Protein AF-A0A9N8E973-F1 (afdb_monomer)

Nearest PDB structures (foldseek):
  8qfc-assembly1_B  TM=4.809E-01  e=2.515E-18  Homo sapiens
  8oj5-assembly1_A  TM=4.280E-01  e=2.304E-19  Homo sapiens
  8oj8-assembly1_A  TM=4.028E-01  e=1.142E-08  Homo sapiens
  2zme-assembly1_A  TM=3.430E-01  e=2.777E-02  Homo sapiens
  8bqd-assembly1_K  TM=4.472E-01  e=7.126E+00  Saccharomyces cerevisiae

Mean predicted aligned error: 22.44 Å

Structure (mmCIF, N/CA/C/O backbone):
data_AF-A0A9N8E973-F1
#
_entry.id   AF-A0A9N8E973-F1
#
loop_
_atom_site.group_PDB
_atom_site.id
_atom_site.type_symbol
_atom_site.label_atom_id
_atom_site.label_alt_id
_atom_site.label_comp_id
_atom_site.label_asym_id
_atom_site.label_entity_id
_atom_site.label_seq_id
_atom_site.pdbx_PDB_ins_code
_atom_site.Cartn_x
_atom_site.Cartn_y
_atom_site.Cartn_z
_atom_site.occupancy
_atom_site.B_iso_or_equiv
_atom_site.auth_seq_id
_atom_site.auth_comp_id
_atom_site.auth_asym_id
_atom_site.auth_atom_id
_atom_site.pdbx_PDB_model_num
ATOM 1 N N . MET A 1 1 ? -13.930 3.587 -71.288 1.00 30.53 1 MET A N 1
ATOM 2 C CA . MET A 1 1 ? -14.665 4.747 -71.832 1.00 30.53 1 MET A CA 1
ATOM 3 C C . MET A 1 1 ? -13.985 5.963 -71.231 1.00 30.53 1 MET A C 1
ATOM 5 O O . MET A 1 1 ? -14.071 6.121 -70.022 1.00 30.53 1 MET A O 1
ATOM 9 N N . GLU A 1 2 ? -12.927 6.426 -71.903 1.00 29.58 2 GLU A N 1
ATOM 10 C CA . GLU A 1 2 ? -12.913 7.630 -72.778 1.00 29.58 2 GLU A CA 1
ATOM 11 C C . GLU A 1 2 ? -13.074 8.909 -71.938 1.00 29.58 2 GLU A C 1
ATOM 13 O O . GLU A 1 2 ? -14.098 9.091 -71.293 1.00 29.58 2 GLU A O 1
ATOM 18 N N . GLU A 1 3 ? -11.992 9.629 -71.637 1.00 34.31 3 GLU A N 1
ATOM 19 C CA . GLU A 1 3 ? -11.254 10.626 -72.450 1.00 34.31 3 GLU A CA 1
ATOM 20 C C . GLU A 1 3 ? -11.800 12.068 -72.333 1.00 34.31 3 GLU A C 1
ATOM 22 O O . GLU A 1 3 ? -12.906 12.375 -72.754 1.00 34.31 3 GLU A O 1
ATOM 27 N N . ALA A 1 4 ? -10.926 12.926 -71.785 1.00 31.97 4 ALA A N 1
ATOM 28 C CA . ALA A 1 4 ? -10.471 14.211 -72.335 1.00 31.97 4 ALA A CA 1
ATOM 29 C C . ALA A 1 4 ? -11.374 15.476 -72.376 1.00 31.97 4 ALA A C 1
ATOM 31 O O . ALA A 1 4 ? -12.374 15.530 -73.080 1.00 31.97 4 ALA A O 1
ATOM 32 N N . THR A 1 5 ? -10.800 16.564 -71.808 1.00 30.03 5 THR A N 1
ATOM 33 C CA . THR A 1 5 ? -10.709 17.965 -72.336 1.00 30.03 5 THR A CA 1
ATOM 34 C C . THR A 1 5 ? -11.999 18.810 -72.431 1.00 30.03 5 THR A C 1
ATOM 36 O O . THR A 1 5 ? -13.050 18.275 -72.727 1.00 30.03 5 THR A O 1
ATOM 39 N N . SER A 1 6 ? -12.071 20.141 -72.274 1.00 29.09 6 SER A N 1
ATOM 40 C CA . SER A 1 6 ? -11.209 21.304 -71.944 1.00 29.09 6 SER A CA 1
ATOM 41 C C . SER A 1 6 ? -12.132 22.572 -71.978 1.00 29.09 6 SER A C 1
ATOM 43 O O . SER A 1 6 ? -13.338 22.409 -72.150 1.00 29.09 6 SER A O 1
ATOM 45 N N . VAL A 1 7 ? -11.572 23.804 -71.908 1.00 30.48 7 VAL A N 1
ATOM 46 C CA . VAL A 1 7 ? -12.152 25.149 -72.261 1.00 30.48 7 VAL A CA 1
ATOM 47 C C . VAL A 1 7 ? -12.671 25.991 -71.065 1.00 30.48 7 VAL A C 1
ATOM 49 O O . VAL A 1 7 ? -13.703 25.681 -70.482 1.00 30.48 7 VAL A O 1
ATOM 52 N N . GLU A 1 8 ? -11.862 26.901 -70.491 1.00 27.69 8 GLU A N 1
ATOM 53 C CA . GLU A 1 8 ? -11.592 28.341 -70.812 1.00 27.69 8 GLU A CA 1
ATOM 54 C C . GLU A 1 8 ? -12.675 29.354 -70.371 1.00 27.69 8 GLU A C 1
ATOM 56 O O . GLU A 1 8 ? -13.827 29.262 -70.784 1.00 27.69 8 GLU A O 1
ATOM 61 N N . THR A 1 9 ? -12.283 30.384 -69.597 1.00 29.33 9 THR A N 1
ATOM 62 C CA . THR A 1 9 ? -12.498 31.821 -69.919 1.00 29.33 9 THR A CA 1
ATOM 63 C C . THR A 1 9 ? -11.859 32.787 -68.904 1.00 29.33 9 THR A C 1
ATOM 65 O O . THR A 1 9 ? -11.741 32.510 -67.713 1.00 29.33 9 THR A O 1
ATOM 68 N N . ASP A 1 10 ? -11.436 33.923 -69.460 1.00 27.03 10 ASP A N 1
ATOM 69 C CA . ASP A 1 10 ? -10.492 34.938 -68.991 1.00 27.03 10 ASP A CA 1
ATOM 70 C C . ASP A 1 10 ? -10.961 35.963 -67.932 1.00 27.03 10 ASP A C 1
ATOM 72 O O . ASP A 1 10 ? -12.086 36.451 -67.943 1.00 27.03 10 ASP A O 1
ATOM 76 N N . SER A 1 11 ? -9.968 36.381 -67.133 1.00 28.08 11 SER A N 1
ATOM 77 C CA . SER A 1 11 ? -9.570 37.735 -66.680 1.00 28.08 11 SER A CA 1
ATOM 78 C C . SER A 1 11 ? -10.585 38.784 -66.164 1.00 28.08 11 SER A C 1
ATOM 80 O O . SER A 1 11 ? -11.443 39.263 -66.898 1.00 28.08 11 SER A O 1
ATOM 82 N N . GLN A 1 12 ? -10.317 39.316 -64.956 1.00 29.41 12 GLN A N 1
ATOM 83 C CA . GLN A 1 12 ? -10.167 40.762 -64.684 1.00 29.41 12 GLN A CA 1
ATOM 84 C C . GLN A 1 12 ? -9.422 41.020 -63.350 1.00 29.41 12 GLN A C 1
ATOM 86 O O . GLN A 1 12 ? -9.479 40.227 -62.417 1.00 29.41 12 GLN A O 1
ATOM 91 N N . HIS A 1 13 ? -8.652 42.111 -63.324 1.00 31.11 13 HIS A N 1
ATOM 92 C CA . HIS A 1 13 ? -7.514 42.431 -62.447 1.00 31.11 13 HIS A CA 1
ATOM 93 C C . HIS A 1 13 ? -7.852 43.146 -61.112 1.00 31.11 13 HIS A C 1
ATOM 95 O O . HIS A 1 13 ? -8.625 44.096 -61.122 1.00 31.11 13 HIS A O 1
ATOM 101 N N . ASN A 1 14 ? -7.117 42.750 -60.052 1.00 28.84 14 ASN A N 1
ATOM 102 C CA . ASN A 1 14 ? -6.437 43.506 -58.963 1.00 28.84 14 ASN A CA 1
ATOM 103 C C . ASN A 1 14 ? -7.186 44.520 -58.054 1.00 28.84 14 ASN A C 1
ATOM 105 O O . ASN A 1 14 ? -7.976 45.328 -58.537 1.00 28.84 14 ASN A O 1
ATOM 109 N N . PRO A 1 15 ? -6.872 44.549 -56.729 1.00 32.53 15 PRO A N 1
ATOM 110 C CA . PRO A 1 15 ? -5.604 45.140 -56.258 1.00 32.53 15 PRO A CA 1
ATOM 111 C C . PRO A 1 15 ? -4.859 44.435 -55.090 1.00 32.53 15 PRO A C 1
ATOM 113 O O . PRO A 1 15 ? -5.449 43.995 -54.111 1.00 32.53 15 PRO A O 1
ATOM 116 N N . THR A 1 16 ? -3.527 44.407 -55.229 1.00 27.38 16 THR A N 1
ATOM 117 C CA . THR A 1 16 ? -2.452 44.733 -54.258 1.00 27.38 16 THR A CA 1
ATOM 118 C C . THR A 1 16 ? -2.652 44.467 -52.753 1.00 27.38 16 THR A C 1
ATOM 120 O O . THR A 1 16 ? -3.324 45.254 -52.101 1.00 27.38 16 THR A O 1
ATOM 123 N N . VAL A 1 17 ? -1.909 43.491 -52.195 1.00 30.48 17 VAL A N 1
ATOM 124 C CA . VAL A 1 17 ? -1.065 43.578 -50.970 1.00 30.48 17 VAL A CA 1
ATOM 125 C C . VAL A 1 17 ? -0.033 42.432 -51.026 1.00 30.48 17 VAL A C 1
ATOM 127 O O . VAL A 1 17 ? -0.406 41.262 -51.008 1.00 30.48 17 VAL A O 1
ATOM 130 N N . GLU A 1 18 ? 1.257 42.771 -51.104 1.00 28.14 18 GLU A N 1
ATOM 131 C CA . GLU A 1 18 ? 2.406 41.852 -51.047 1.00 28.14 18 GLU A CA 1
ATOM 132 C C . GLU A 1 18 ? 2.878 41.623 -49.598 1.00 28.14 18 GLU A C 1
ATOM 134 O O . GLU A 1 18 ? 2.767 42.493 -48.733 1.00 28.14 18 GLU A O 1
ATOM 139 N N . SER A 1 19 ? 3.432 40.440 -49.329 1.00 29.53 19 SER A N 1
ATOM 140 C CA . SER A 1 19 ? 4.142 40.061 -48.098 1.00 29.53 19 SER A CA 1
ATOM 141 C C . SER A 1 19 ? 5.296 39.103 -48.456 1.00 29.53 19 SER A C 1
ATOM 143 O O . SER A 1 19 ? 5.243 38.476 -49.513 1.00 29.53 19 SER A O 1
ATOM 145 N N . PRO A 1 20 ? 6.373 39.044 -47.650 1.00 32.50 20 PRO A N 1
ATOM 146 C CA . PRO A 1 20 ? 7.724 39.271 -48.169 1.00 32.50 20 PRO A CA 1
ATOM 147 C C . PRO A 1 20 ? 8.597 38.017 -48.338 1.00 32.50 20 PRO A C 1
ATOM 149 O O . PRO A 1 20 ? 8.508 37.050 -47.585 1.00 32.50 20 PRO A O 1
ATOM 152 N N . MET A 1 21 ? 9.514 38.119 -49.304 1.00 29.92 21 MET A N 1
ATOM 153 C CA . MET A 1 21 ? 10.692 37.269 -49.517 1.00 29.92 21 MET A CA 1
ATOM 154 C C . MET A 1 21 ? 11.790 37.552 -48.474 1.00 29.92 21 MET A C 1
ATOM 156 O O . MET A 1 21 ? 11.990 38.720 -48.126 1.00 29.92 21 MET A O 1
ATOM 160 N N . PRO A 1 22 ? 12.580 36.553 -48.040 1.00 31.30 22 PRO A N 1
ATOM 161 C CA . PRO A 1 22 ? 13.809 36.797 -47.301 1.00 31.30 22 PRO A CA 1
ATOM 162 C C . PRO A 1 22 ? 14.989 37.013 -48.261 1.00 31.30 22 PRO A C 1
ATOM 164 O O . PRO A 1 22 ? 15.306 36.185 -49.114 1.00 31.30 22 PRO A O 1
ATOM 167 N N . SER A 1 23 ? 15.627 38.166 -48.103 1.00 28.56 23 SER A N 1
ATOM 168 C CA . SER A 1 23 ? 16.833 38.616 -48.789 1.00 28.56 23 SER A CA 1
ATOM 169 C C . SER A 1 23 ? 18.117 38.079 -48.148 1.00 28.56 23 SER A C 1
ATOM 171 O O . SER A 1 23 ? 18.198 37.964 -46.928 1.00 28.56 23 SER A O 1
ATOM 173 N N . SER A 1 24 ? 19.121 37.858 -48.999 1.00 29.80 24 SER A N 1
ATOM 174 C CA . SER A 1 24 ? 20.568 38.052 -48.793 1.00 29.80 24 SER A CA 1
ATOM 175 C C . SER A 1 24 ? 21.082 38.307 -47.365 1.00 29.80 24 SER A C 1
ATOM 177 O O . SER A 1 24 ? 20.843 39.372 -46.791 1.00 29.80 24 SER A O 1
ATOM 179 N N . THR A 1 25 ? 21.955 37.421 -46.886 1.00 28.97 25 THR A N 1
ATOM 180 C CA . THR A 1 25 ? 22.954 37.744 -45.861 1.00 28.97 25 THR A CA 1
ATOM 181 C C . THR A 1 25 ? 24.334 37.279 -46.318 1.00 28.97 25 THR A C 1
ATOM 183 O O . THR A 1 25 ? 24.659 36.095 -46.308 1.00 28.97 25 THR A O 1
ATOM 186 N N . ASP A 1 26 ? 25.143 38.257 -46.721 1.00 27.23 26 ASP A N 1
ATOM 187 C CA . ASP A 1 26 ? 26.597 38.164 -46.782 1.00 27.23 26 ASP A CA 1
ATOM 188 C C . ASP A 1 26 ? 27.150 37.773 -45.403 1.00 27.23 26 ASP A C 1
ATOM 190 O O . ASP A 1 26 ? 26.890 38.449 -44.405 1.00 27.23 26 ASP A O 1
ATOM 194 N N . VAL A 1 27 ? 27.957 36.712 -45.341 1.00 28.44 27 VAL A N 1
ATOM 195 C CA . VAL A 1 27 ? 28.813 36.414 -44.185 1.00 28.44 27 VAL A CA 1
ATOM 196 C C . VAL A 1 27 ? 30.258 36.593 -44.627 1.00 28.44 27 VAL A C 1
ATOM 198 O O . VAL A 1 27 ? 30.917 35.682 -45.120 1.00 28.44 27 VAL A O 1
ATOM 201 N N . SER A 1 28 ? 30.753 37.815 -44.459 1.00 30.45 28 SER A N 1
ATOM 202 C CA . SER A 1 28 ? 32.176 38.127 -44.510 1.00 30.45 28 SER A CA 1
ATOM 203 C C . SER A 1 28 ? 32.891 37.474 -43.323 1.00 30.45 28 SER A C 1
ATOM 205 O O . SER A 1 28 ? 32.545 37.738 -42.168 1.00 30.45 28 SER A O 1
ATOM 207 N N . PHE A 1 29 ? 33.918 36.668 -43.591 1.00 31.72 29 PHE A N 1
ATOM 208 C CA . PHE A 1 29 ? 34.859 36.201 -42.574 1.00 31.72 29 PHE A CA 1
ATOM 209 C C . PHE A 1 29 ? 35.552 37.402 -41.918 1.00 31.72 29 PHE A C 1
ATOM 211 O O . PHE A 1 29 ? 36.183 38.218 -42.589 1.00 31.72 29 PHE A O 1
ATOM 218 N N . SER A 1 30 ? 35.433 37.531 -40.596 1.00 37.28 30 SER A N 1
ATOM 219 C CA . SER A 1 30 ? 36.108 38.596 -39.862 1.00 37.28 30 SER A CA 1
ATOM 220 C C . SER A 1 30 ? 37.592 38.255 -39.676 1.00 37.28 30 SER A C 1
ATOM 222 O O . SER A 1 30 ? 37.959 37.193 -39.170 1.00 37.28 30 SER A O 1
ATOM 224 N N . ASN A 1 31 ? 38.466 39.204 -40.020 1.00 37.25 31 ASN A N 1
ATOM 225 C CA . ASN A 1 31 ? 39.920 39.168 -39.788 1.00 37.25 31 ASN A CA 1
ATOM 226 C C . ASN A 1 31 ? 40.325 39.091 -38.294 1.00 37.25 31 ASN A C 1
ATOM 228 O O . ASN A 1 31 ? 41.505 39.186 -37.957 1.00 37.25 31 ASN A O 1
ATOM 232 N N . GLN A 1 32 ? 39.365 38.910 -37.384 1.00 41.12 32 GLN A N 1
ATOM 233 C CA . GLN A 1 32 ? 39.582 38.812 -35.945 1.00 41.12 32 GLN A CA 1
ATOM 234 C C . GLN A 1 32 ? 39.965 37.381 -35.517 1.00 41.12 32 GLN A C 1
ATOM 236 O O . GLN A 1 32 ? 40.793 37.217 -34.625 1.00 41.12 32 GLN A O 1
ATOM 241 N N . GLY A 1 33 ? 39.437 36.343 -36.184 1.00 39.19 33 GLY A N 1
ATOM 242 C CA . GLY A 1 33 ? 39.710 34.936 -35.840 1.00 39.19 33 GLY A CA 1
ATOM 243 C C . GLY A 1 33 ? 41.123 34.467 -36.208 1.00 39.19 33 GLY A C 1
ATOM 244 O O . GLY A 1 33 ? 41.769 33.754 -35.442 1.00 39.19 33 GLY A O 1
ATOM 245 N N . VAL A 1 34 ? 41.647 34.943 -37.340 1.00 41.72 34 VAL A N 1
ATOM 246 C CA . VAL A 1 34 ? 43.013 34.632 -37.801 1.00 41.72 34 VAL A CA 1
ATOM 247 C C . VAL A 1 34 ? 44.064 35.281 -36.890 1.00 41.72 34 VAL A C 1
ATOM 249 O O . VAL A 1 34 ? 45.101 34.684 -36.606 1.00 41.72 34 VAL A O 1
ATOM 252 N N . LYS A 1 35 ? 43.765 36.466 -36.341 1.00 40.53 35 LYS A N 1
ATOM 253 C CA . LYS A 1 35 ? 44.656 37.195 -35.426 1.00 40.53 35 LYS A CA 1
ATOM 254 C C . LYS A 1 35 ? 44.755 36.533 -34.046 1.00 40.53 35 LYS A C 1
ATOM 256 O O . LYS A 1 35 ? 45.849 36.436 -33.501 1.00 40.53 35 LYS A O 1
ATOM 261 N N . SER A 1 36 ? 43.647 35.999 -33.526 1.00 43.50 36 SER A N 1
ATOM 262 C CA . SER A 1 36 ? 43.635 35.257 -32.257 1.00 43.50 36 SER A CA 1
ATOM 263 C C . SER A 1 36 ? 44.313 33.886 -32.346 1.00 43.50 36 SER A C 1
ATOM 265 O O . SER A 1 36 ? 44.883 33.429 -31.358 1.00 43.50 36 SER A O 1
ATOM 267 N N . LEU A 1 37 ? 44.307 33.244 -33.521 1.00 39.12 37 LEU A N 1
ATOM 268 C CA . LEU A 1 37 ? 45.036 31.992 -33.757 1.00 39.12 37 LEU A CA 1
ATOM 269 C C . LEU A 1 37 ? 46.556 32.229 -33.833 1.00 39.12 37 LEU A C 1
ATOM 271 O O . LEU A 1 37 ? 47.326 31.486 -33.228 1.00 39.12 37 LEU A O 1
ATOM 275 N N . LEU A 1 38 ? 46.984 33.307 -34.500 1.00 42.25 38 LEU A N 1
ATOM 276 C CA . LEU A 1 38 ? 48.387 33.740 -34.554 1.00 42.25 38 LEU A CA 1
ATOM 277 C C . LEU A 1 38 ? 48.919 34.174 -33.177 1.00 42.25 38 LEU A C 1
ATOM 279 O O . LEU A 1 38 ? 50.023 33.781 -32.803 1.00 42.25 38 LEU A O 1
ATOM 283 N N . GLU A 1 39 ? 48.123 34.885 -32.371 1.00 44.97 39 GLU A N 1
ATOM 284 C CA . GLU A 1 39 ? 48.485 35.207 -30.982 1.00 44.97 39 GLU A CA 1
ATOM 285 C C . GLU A 1 39 ? 48.625 33.955 -30.107 1.00 44.97 39 GLU A C 1
ATOM 287 O O . GLU A 1 39 ? 49.515 33.903 -29.261 1.00 44.97 39 GLU A O 1
ATOM 292 N N . LEU A 1 40 ? 47.803 32.921 -30.322 1.00 43.59 40 LEU A N 1
ATOM 293 C CA . LEU A 1 40 ? 47.873 31.662 -29.572 1.00 43.59 40 LEU A CA 1
ATOM 294 C C . LEU A 1 40 ? 49.139 30.849 -29.902 1.00 43.59 40 LEU A C 1
ATOM 296 O O . LEU A 1 40 ? 49.711 30.209 -29.017 1.00 43.59 40 LEU A O 1
ATOM 300 N N . LEU A 1 41 ? 49.580 30.892 -31.163 1.00 41.59 41 LEU A N 1
ATOM 301 C CA . LEU A 1 41 ? 50.768 30.188 -31.659 1.00 41.59 41 LEU A CA 1
ATOM 302 C C . LEU A 1 41 ? 52.073 30.875 -31.226 1.00 41.59 41 LEU A C 1
ATOM 304 O O . LEU A 1 41 ? 53.040 30.190 -30.887 1.00 41.59 41 LEU A O 1
ATOM 308 N N . VAL A 1 42 ? 52.067 32.207 -31.102 1.00 45.47 42 VAL A N 1
ATOM 309 C CA . VAL A 1 42 ? 53.151 32.979 -30.469 1.00 45.47 42 VAL A CA 1
ATOM 310 C C . VAL A 1 42 ? 53.193 32.728 -28.952 1.00 45.47 42 VAL A C 1
ATOM 312 O O . VAL A 1 42 ? 54.265 32.511 -28.392 1.00 45.47 42 VAL A O 1
ATOM 315 N N . LYS A 1 43 ? 52.033 32.633 -28.278 1.00 45.12 43 LYS A N 1
ATOM 316 C CA . LYS A 1 43 ? 51.937 32.338 -26.830 1.00 45.12 43 LYS A CA 1
ATOM 317 C C . LYS A 1 43 ? 52.389 30.923 -26.445 1.00 45.12 43 LYS A C 1
ATOM 319 O O . LYS A 1 43 ? 52.666 30.681 -25.273 1.00 45.12 43 LYS A O 1
ATOM 324 N N . ARG A 1 44 ? 52.434 29.990 -27.406 1.00 38.53 44 ARG A N 1
ATOM 325 C CA . ARG A 1 44 ? 52.864 28.592 -27.214 1.00 38.53 44 ARG A CA 1
ATOM 326 C C . ARG A 1 44 ? 54.290 28.291 -27.689 1.00 38.53 44 ARG A C 1
ATOM 328 O O . ARG A 1 44 ? 54.698 27.138 -27.610 1.00 38.53 44 ARG A O 1
ATOM 335 N N . GLY A 1 45 ? 55.051 29.304 -28.109 1.00 35.59 45 GLY A N 1
ATOM 336 C CA . GLY A 1 45 ? 56.500 29.186 -28.311 1.00 35.59 45 GLY A CA 1
ATOM 337 C C . GLY A 1 45 ? 56.939 28.484 -29.598 1.00 35.59 45 GLY A C 1
ATOM 338 O O . GLY A 1 45 ? 58.053 27.979 -29.647 1.00 35.59 45 GLY A O 1
ATOM 339 N N . TYR A 1 46 ? 56.099 28.457 -30.638 1.00 37.91 46 TYR A N 1
ATOM 340 C CA . TYR A 1 46 ? 56.414 27.773 -31.903 1.00 37.91 46 TYR A CA 1
ATOM 341 C C . TYR A 1 46 ? 57.157 28.641 -32.940 1.00 37.91 46 TYR A C 1
ATOM 343 O O . TYR A 1 46 ? 57.486 28.146 -34.012 1.00 37.91 46 TYR A O 1
ATOM 351 N N . PHE A 1 47 ? 57.479 29.902 -32.618 1.00 37.97 47 PHE A N 1
ATOM 352 C CA . PHE A 1 47 ? 58.325 30.781 -33.439 1.00 37.97 47 PHE A CA 1
ATOM 353 C C . PHE A 1 47 ? 59.278 31.595 -32.550 1.00 37.97 47 PHE A C 1
ATOM 355 O O . PHE A 1 47 ? 58.846 32.196 -31.564 1.00 37.97 47 PHE A O 1
ATOM 362 N N . HIS A 1 48 ? 60.572 31.615 -32.879 1.00 35.72 48 HIS A N 1
ATOM 363 C CA . HIS A 1 48 ? 61.571 32.520 -32.298 1.00 35.72 48 HIS A CA 1
ATOM 364 C C . HIS A 1 48 ? 62.239 33.295 -33.438 1.00 35.72 48 HIS A C 1
ATOM 366 O O . HIS A 1 48 ? 62.974 32.716 -34.233 1.00 35.72 48 HIS A O 1
ATOM 372 N N . GLU A 1 49 ? 61.971 34.599 -33.515 1.00 32.06 49 GLU A N 1
ATOM 373 C CA . GLU A 1 49 ? 62.753 35.546 -34.311 1.00 32.06 49 GLU A CA 1
ATOM 374 C C . GLU A 1 49 ? 63.892 36.067 -33.431 1.00 32.06 49 GLU A C 1
ATOM 376 O O . GLU A 1 49 ? 63.662 36.715 -32.409 1.00 32.06 49 GLU A O 1
ATOM 381 N N . GLY A 1 50 ? 65.128 35.735 -33.795 1.00 29.23 50 GLY A N 1
ATOM 382 C CA . GLY A 1 50 ? 66.314 36.238 -33.119 1.00 29.23 50 GLY A CA 1
ATOM 383 C C . GLY A 1 50 ? 66.846 37.484 -33.808 1.00 29.23 50 GLY A C 1
ATOM 384 O O . GLY A 1 50 ? 67.375 37.360 -34.905 1.00 29.23 50 GLY A O 1
ATOM 385 N N . ILE A 1 51 ? 66.773 38.639 -33.136 1.00 30.55 51 ILE A N 1
ATOM 386 C CA . ILE A 1 51 ? 67.747 39.739 -33.249 1.00 30.55 51 ILE A CA 1
ATOM 387 C C . ILE A 1 51 ? 67.867 40.421 -31.866 1.00 30.55 51 ILE A C 1
ATOM 389 O O . ILE A 1 51 ? 66.903 41.005 -31.375 1.00 30.55 51 ILE A O 1
ATOM 393 N N . GLU A 1 52 ? 69.049 40.346 -31.239 1.00 31.50 52 GLU A N 1
ATOM 394 C CA . GLU A 1 52 ? 69.469 41.152 -30.066 1.00 31.50 52 GLU A CA 1
ATOM 395 C C . GLU A 1 52 ? 70.017 42.532 -30.493 1.00 31.50 52 GLU A C 1
ATOM 397 O O . GLU A 1 52 ? 70.470 42.669 -31.635 1.00 31.50 52 GLU A O 1
ATOM 402 N N . PRO A 1 53 ? 70.002 43.570 -29.616 1.00 36.34 53 PRO A N 1
ATOM 403 C CA . PRO A 1 53 ? 71.202 43.942 -28.807 1.00 36.34 53 PRO A CA 1
ATOM 404 C C . PRO A 1 53 ? 70.860 44.666 -27.454 1.00 36.34 53 PRO A C 1
ATOM 406 O O . PRO A 1 53 ? 69.681 44.846 -27.156 1.00 36.34 53 PRO A O 1
ATOM 409 N N . PRO A 1 54 ? 71.800 45.278 -26.680 1.00 41.59 54 PRO A N 1
ATOM 410 C CA . PRO A 1 54 ? 73.087 44.805 -26.135 1.00 41.59 54 PRO A CA 1
ATOM 411 C C . PRO A 1 54 ? 73.300 45.090 -24.602 1.00 41.59 54 PRO A C 1
ATOM 413 O O . PRO A 1 54 ? 72.550 45.827 -23.973 1.00 41.59 54 PRO A O 1
ATOM 416 N N . GLN A 1 55 ? 74.443 44.606 -24.072 1.00 27.42 55 GLN A N 1
ATOM 417 C CA . GLN A 1 55 ? 75.213 45.011 -22.858 1.00 27.42 55 GLN A CA 1
ATOM 418 C C . GLN A 1 55 ? 74.741 44.630 -21.425 1.00 27.42 55 GLN A C 1
ATOM 420 O O . GLN A 1 55 ? 73.783 45.183 -20.902 1.00 27.42 55 GLN A O 1
ATOM 425 N N . ALA A 1 56 ? 75.571 43.837 -20.711 1.00 28.84 56 ALA A N 1
ATOM 426 C CA . ALA A 1 56 ? 76.445 44.271 -19.587 1.00 28.84 56 ALA A CA 1
ATOM 427 C C . ALA A 1 56 ? 76.653 43.219 -18.455 1.00 28.84 56 ALA A C 1
ATOM 429 O O . ALA A 1 56 ? 75.745 42.905 -17.698 1.00 28.84 56 ALA A O 1
ATOM 430 N N . ASN A 1 57 ? 77.922 42.811 -18.273 1.00 28.41 57 ASN A N 1
ATOM 431 C CA . ASN A 1 57 ? 78.657 42.599 -17.006 1.00 28.41 57 ASN A CA 1
ATOM 432 C C . ASN A 1 57 ? 78.094 41.704 -15.868 1.00 28.41 57 ASN A C 1
ATOM 434 O O . ASN A 1 57 ? 77.261 42.151 -15.091 1.00 28.41 57 ASN A O 1
ATOM 438 N N . CYS A 1 58 ? 78.761 40.571 -15.568 1.00 27.16 58 CYS A N 1
ATOM 439 C CA . CYS A 1 58 ? 79.752 40.436 -14.464 1.00 27.16 58 CYS A CA 1
ATOM 440 C C . CYS A 1 58 ? 80.022 38.980 -13.987 1.00 27.16 58 CYS A C 1
ATOM 442 O O . CYS A 1 58 ? 79.150 38.331 -13.425 1.00 27.16 58 CYS A O 1
ATOM 444 N N . ARG A 1 59 ? 81.325 38.633 -13.977 1.00 30.16 59 ARG A N 1
ATOM 445 C CA . ARG A 1 59 ? 82.123 37.993 -12.892 1.00 30.16 59 ARG A CA 1
ATOM 446 C C . ARG A 1 59 ? 82.180 36.455 -12.673 1.00 30.16 59 ARG A C 1
ATOM 448 O O . ARG A 1 59 ? 81.353 35.887 -11.976 1.00 30.16 59 ARG A O 1
ATOM 455 N N . ARG A 1 60 ? 83.405 35.960 -12.966 1.00 30.78 60 ARG A N 1
ATOM 456 C CA . ARG A 1 60 ? 84.426 35.278 -12.102 1.00 30.78 60 ARG A CA 1
ATOM 457 C C . ARG A 1 60 ? 84.537 33.738 -12.104 1.00 30.78 60 ARG A C 1
ATOM 459 O O . ARG A 1 60 ? 83.668 33.072 -11.562 1.00 30.78 60 ARG A O 1
ATOM 466 N N . GLY A 1 61 ? 85.745 33.244 -12.459 1.00 29.05 61 GLY A N 1
ATOM 467 C CA . GLY A 1 61 ? 86.391 32.116 -11.743 1.00 29.05 61 GLY A CA 1
ATOM 468 C C . GLY A 1 61 ? 87.430 31.185 -12.432 1.00 29.05 61 GLY A C 1
ATOM 469 O O . GLY A 1 61 ? 87.235 29.985 -12.353 1.00 29.05 61 GLY A O 1
ATOM 470 N N . ILE A 1 62 ? 88.486 31.725 -13.077 1.00 31.06 62 ILE A N 1
ATOM 471 C CA . ILE A 1 62 ? 89.953 31.346 -13.188 1.00 31.06 62 ILE A CA 1
ATOM 472 C C . ILE A 1 62 ? 90.474 30.178 -12.266 1.00 31.06 62 ILE A C 1
ATOM 474 O O . ILE A 1 62 ? 89.856 30.086 -11.202 1.00 31.06 62 ILE A O 1
ATOM 478 N N . PRO A 1 63 ? 91.613 29.398 -12.466 1.00 48.59 63 PRO A N 1
ATOM 479 C CA . PRO A 1 63 ? 92.886 29.573 -13.278 1.00 48.59 63 PRO A CA 1
ATOM 480 C C . PRO A 1 63 ? 93.498 28.341 -14.071 1.00 48.59 63 PRO A C 1
ATOM 482 O O . PRO A 1 63 ? 93.161 27.219 -13.716 1.00 48.59 63 PRO A O 1
ATOM 485 N N . VAL A 1 64 ? 94.305 28.442 -15.178 1.00 38.12 64 VAL A N 1
ATOM 486 C CA . VAL A 1 64 ? 95.772 28.805 -15.467 1.00 38.12 64 VAL A CA 1
ATOM 487 C C . VAL A 1 64 ? 96.700 27.551 -15.633 1.00 38.12 64 VAL A C 1
ATOM 489 O O . VAL A 1 64 ? 96.289 26.532 -15.073 1.00 38.12 64 VAL A O 1
ATOM 492 N N . PRO A 1 65 ? 97.940 27.529 -16.242 1.00 51.69 65 PRO A N 1
ATOM 493 C CA . PRO A 1 65 ? 98.735 28.381 -17.210 1.00 51.69 65 PRO A CA 1
ATOM 494 C C . PRO A 1 65 ? 99.257 27.589 -18.465 1.00 51.69 65 PRO A C 1
ATOM 496 O O . PRO A 1 65 ? 99.005 26.392 -18.533 1.00 51.69 65 PRO A O 1
ATOM 499 N N . ASN A 1 66 ? 100.092 28.041 -19.428 1.00 33.44 66 ASN A N 1
ATOM 500 C CA . ASN A 1 66 ? 100.607 29.296 -20.048 1.00 33.44 66 ASN A CA 1
ATOM 501 C C . ASN A 1 66 ? 101.486 28.862 -21.260 1.00 33.44 66 ASN A C 1
ATOM 503 O O . ASN A 1 66 ? 102.056 27.775 -21.200 1.00 33.44 66 ASN A O 1
ATOM 507 N N . GLU A 1 67 ? 101.626 29.719 -22.284 1.00 31.94 67 GLU A N 1
ATOM 508 C CA . GLU A 1 67 ? 102.889 30.324 -22.799 1.00 31.94 67 GLU A CA 1
ATOM 509 C C . GLU A 1 67 ? 102.740 30.809 -24.267 1.00 31.94 67 GLU A C 1
ATOM 511 O O . GLU A 1 67 ? 102.581 30.018 -25.191 1.00 31.94 67 GLU A O 1
ATOM 516 N N . ASP A 1 68 ? 102.730 32.144 -24.393 1.00 32.41 68 ASP A N 1
ATOM 517 C CA . ASP A 1 68 ? 103.589 33.009 -25.222 1.00 32.41 68 ASP A CA 1
ATOM 518 C C . ASP A 1 68 ? 103.452 33.196 -26.761 1.00 32.41 68 ASP A C 1
ATOM 520 O O . ASP A 1 68 ? 103.662 32.302 -27.572 1.00 32.41 68 ASP A O 1
ATOM 524 N N . GLU A 1 69 ? 103.233 34.491 -27.075 1.00 33.97 69 GLU A N 1
ATOM 525 C CA . GLU A 1 69 ? 103.900 35.362 -28.073 1.00 33.97 69 GLU A CA 1
ATOM 526 C C . GLU A 1 69 ? 103.242 35.747 -29.431 1.00 33.97 69 GLU A C 1
ATOM 528 O O . GLU A 1 69 ? 103.126 34.960 -30.361 1.00 33.97 69 GLU A O 1
ATOM 533 N N . ALA A 1 70 ? 102.941 37.061 -29.499 1.00 30.91 70 ALA A N 1
ATOM 534 C CA . ALA A 1 70 ? 103.271 38.061 -30.538 1.00 30.91 70 ALA A CA 1
ATOM 535 C C . ALA A 1 70 ? 102.414 38.264 -31.824 1.00 30.91 70 ALA A C 1
ATOM 537 O O . ALA A 1 70 ? 102.465 37.496 -32.773 1.00 30.91 70 ALA A O 1
ATOM 538 N N . GLU A 1 71 ? 101.736 39.428 -31.819 1.00 31.05 71 GLU A N 1
ATOM 539 C CA . GLU A 1 71 ? 101.822 40.560 -32.780 1.00 31.05 71 GLU A CA 1
ATOM 540 C C . GLU A 1 71 ? 101.148 40.574 -34.184 1.00 31.05 71 GLU A C 1
ATOM 542 O O . GLU A 1 71 ? 101.355 39.721 -35.036 1.00 31.05 71 GLU A O 1
ATOM 547 N N . GLU A 1 72 ? 100.442 41.708 -34.383 1.00 32.12 72 GLU A N 1
ATOM 548 C CA . GLU A 1 72 ? 100.301 42.578 -35.577 1.00 32.12 72 GLU A CA 1
ATOM 549 C C . GLU A 1 72 ? 99.074 42.534 -36.529 1.00 32.12 72 GLU A C 1
ATOM 551 O O . GLU A 1 72 ? 98.571 41.501 -36.963 1.00 32.12 72 GLU A O 1
ATOM 556 N N . GLU A 1 73 ? 98.589 43.760 -36.795 1.00 31.39 73 GLU A N 1
ATOM 557 C CA . GLU A 1 73 ? 97.449 44.230 -37.600 1.00 31.39 73 GLU A CA 1
ATOM 558 C C . GLU A 1 73 ? 97.776 44.398 -39.108 1.00 31.39 73 GLU A C 1
ATOM 560 O O . GLU A 1 73 ? 98.933 44.448 -39.503 1.00 31.39 73 GLU A O 1
ATOM 565 N N . GLU A 1 74 ? 96.706 44.639 -39.890 1.00 28.42 74 GLU A N 1
ATOM 566 C CA . GLU A 1 74 ? 96.597 45.477 -41.115 1.00 28.42 74 GLU A CA 1
ATOM 567 C C . GLU A 1 74 ? 96.306 44.835 -42.508 1.00 28.42 74 GLU A C 1
ATOM 569 O O . GLU A 1 74 ? 97.169 44.297 -43.187 1.00 28.42 74 GLU A O 1
ATOM 574 N N . VAL A 1 75 ? 95.049 45.056 -42.962 1.00 30.36 75 VAL A N 1
ATOM 575 C CA . VAL A 1 75 ? 94.608 45.769 -44.202 1.00 30.36 75 VAL A CA 1
ATOM 576 C C . VAL A 1 75 ? 94.754 45.136 -45.626 1.00 30.36 75 VAL A C 1
ATOM 578 O O . VAL A 1 75 ? 95.809 45.192 -46.245 1.00 30.36 75 VAL A O 1
ATOM 581 N N . LEU A 1 76 ? 93.565 44.799 -46.197 1.00 31.44 76 LEU A N 1
ATOM 582 C CA . LEU A 1 76 ? 93.049 44.891 -47.609 1.00 31.44 76 LEU A CA 1
ATOM 583 C C . LEU A 1 76 ? 93.618 43.976 -48.736 1.00 31.44 76 LEU A C 1
ATOM 585 O O . LEU A 1 76 ? 94.701 43.433 -48.559 1.00 31.44 76 LEU A O 1
ATOM 589 N N . PRO A 1 77 ? 92.965 43.824 -49.935 1.00 39.09 77 PRO A N 1
ATOM 590 C CA . PRO A 1 77 ? 91.697 44.394 -50.460 1.00 39.09 77 PRO A CA 1
ATOM 591 C C . PRO A 1 77 ? 90.701 43.385 -51.119 1.00 39.09 77 PRO A C 1
ATOM 593 O O . PRO A 1 77 ? 91.045 42.261 -51.474 1.00 39.09 77 PRO A O 1
ATOM 596 N N . THR A 1 78 ? 89.465 43.831 -51.387 1.00 43.94 78 THR A N 1
ATOM 597 C CA . THR A 1 78 ? 88.558 43.259 -52.413 1.00 43.94 78 THR A CA 1
ATOM 598 C C . THR A 1 78 ? 88.930 43.747 -53.822 1.00 43.94 78 THR A C 1
ATOM 600 O O . THR A 1 78 ? 89.395 44.879 -53.973 1.00 43.94 78 THR A O 1
ATOM 603 N N . PRO A 1 79 ? 88.687 42.936 -54.872 1.00 38.03 79 PRO A N 1
ATOM 604 C CA . PRO A 1 79 ? 87.856 43.448 -55.973 1.00 38.03 79 PRO A CA 1
ATOM 605 C C . PRO A 1 79 ? 87.016 42.360 -56.669 1.00 38.03 79 PRO A C 1
ATOM 607 O O . PRO A 1 79 ? 87.550 41.316 -56.994 1.00 38.03 79 PRO A O 1
ATOM 610 N N . TYR A 1 80 ? 85.742 42.631 -56.970 1.00 35.25 80 TYR A N 1
ATOM 611 C CA . TYR A 1 80 ? 85.077 42.243 -58.230 1.00 35.25 80 TYR A CA 1
ATOM 612 C C . TYR A 1 80 ? 83.830 43.129 -58.383 1.00 35.25 80 TYR A C 1
ATOM 614 O O . TYR A 1 80 ? 82.845 42.973 -57.664 1.00 35.25 80 TYR A O 1
ATOM 622 N N . THR A 1 81 ? 83.914 44.116 -59.276 1.00 35.97 81 THR A N 1
ATOM 623 C CA . THR A 1 81 ? 82.802 44.969 -59.722 1.00 35.97 81 THR A CA 1
ATOM 624 C C . THR A 1 81 ? 82.252 44.465 -61.053 1.00 35.97 81 THR A C 1
ATOM 626 O O . THR A 1 81 ? 82.978 43.849 -61.830 1.00 35.97 81 THR A O 1
ATOM 629 N N . MET A 1 82 ? 80.968 44.737 -61.289 1.00 43.25 82 MET A N 1
ATOM 630 C CA . MET A 1 82 ? 80.197 44.313 -62.456 1.00 43.25 82 MET A CA 1
ATOM 631 C C . MET A 1 82 ? 80.569 45.082 -63.728 1.00 43.25 82 MET A C 1
ATOM 633 O O . MET A 1 82 ? 80.471 46.303 -63.733 1.00 43.25 82 MET A O 1
ATOM 637 N N . ASP A 1 83 ? 80.940 44.346 -64.778 1.00 34.56 83 ASP A N 1
ATOM 638 C CA . ASP A 1 83 ? 80.779 44.722 -66.188 1.00 34.56 83 ASP A CA 1
ATOM 639 C C . ASP A 1 83 ? 80.740 43.437 -67.042 1.00 34.56 83 ASP A C 1
ATOM 641 O O . ASP A 1 83 ? 81.629 42.580 -66.957 1.00 34.56 83 ASP A O 1
ATOM 645 N N . ASP A 1 84 ? 79.686 43.300 -67.850 1.00 50.22 84 ASP A N 1
ATOM 646 C CA . ASP A 1 84 ? 79.453 42.182 -68.768 1.00 50.22 84 ASP A CA 1
ATOM 647 C C . ASP A 1 84 ? 80.509 42.155 -69.892 1.00 50.22 84 ASP A C 1
ATOM 649 O O . ASP A 1 84 ? 80.841 43.183 -70.482 1.00 50.22 84 ASP A O 1
ATOM 653 N N . ASN A 1 85 ? 80.999 40.950 -70.216 1.00 45.81 85 ASN A N 1
ATOM 654 C CA . ASN A 1 85 ? 82.036 40.574 -71.206 1.00 45.81 85 ASN A CA 1
ATOM 655 C C . ASN A 1 85 ? 83.509 40.487 -70.758 1.00 45.81 85 ASN A C 1
ATOM 657 O O . ASN A 1 85 ? 84.360 40.180 -71.597 1.00 45.81 85 ASN A O 1
ATOM 661 N N . ALA A 1 86 ? 83.840 40.636 -69.472 1.00 48.50 86 ALA A N 1
ATOM 662 C CA . ALA A 1 86 ? 85.232 40.494 -69.008 1.00 48.50 86 ALA A CA 1
ATOM 663 C C . ALA A 1 86 ? 85.437 39.590 -67.775 1.00 48.50 86 ALA A C 1
ATOM 665 O O . ALA A 1 86 ? 86.458 39.700 -67.097 1.00 48.50 86 ALA A O 1
ATOM 666 N N . CYS A 1 87 ? 84.523 38.659 -67.483 1.00 49.97 87 CYS A N 1
ATOM 667 C CA . CYS A 1 87 ? 84.764 37.667 -66.433 1.00 49.97 87 CYS A CA 1
ATOM 668 C C . CYS A 1 87 ? 85.737 36.578 -66.912 1.00 49.97 87 CYS A C 1
ATOM 670 O O . CYS A 1 87 ? 85.410 35.753 -67.766 1.00 49.97 87 CYS A O 1
ATOM 672 N N . GLN A 1 88 ? 86.942 36.598 -66.347 1.00 51.81 88 GLN A N 1
ATOM 673 C CA . GLN A 1 88 ? 87.986 35.599 -66.549 1.00 51.81 88 GLN A CA 1
ATOM 674 C C . GLN A 1 88 ? 87.837 34.479 -65.509 1.00 51.81 88 GLN A C 1
ATOM 676 O O . GLN A 1 88 ? 87.882 34.746 -64.309 1.00 51.81 88 GLN A O 1
ATOM 681 N N . VAL A 1 89 ? 87.660 33.231 -65.956 1.00 55.03 89 VAL A N 1
ATOM 682 C CA . VAL A 1 89 ? 87.670 32.047 -65.075 1.00 55.03 89 VAL A CA 1
ATOM 683 C C . VAL A 1 89 ? 89.112 31.550 -64.946 1.00 55.03 89 VAL A C 1
ATOM 685 O O . VAL A 1 89 ? 89.777 31.329 -65.960 1.00 55.03 89 VAL A O 1
ATOM 688 N N . VAL A 1 90 ? 89.597 31.414 -63.708 1.00 51.47 90 VAL A N 1
ATOM 689 C CA . VAL A 1 90 ? 90.987 31.048 -63.382 1.00 51.47 90 VAL A CA 1
ATOM 690 C C . VAL A 1 90 ? 91.100 29.530 -63.196 1.00 51.47 90 VAL A C 1
ATOM 692 O O . VAL A 1 90 ? 90.419 28.966 -62.339 1.00 51.47 90 VAL A O 1
ATOM 695 N N . PHE A 1 91 ? 91.964 28.877 -63.979 1.00 54.38 91 PHE A N 1
ATOM 696 C CA . PHE A 1 91 ? 92.288 27.447 -63.845 1.00 54.38 91 PHE A CA 1
ATOM 697 C C . PHE A 1 91 ? 93.447 27.213 -62.863 1.00 54.38 91 PHE A C 1
ATOM 699 O O . PHE A 1 91 ? 94.261 28.107 -62.632 1.00 54.38 91 PHE A O 1
ATOM 706 N N . LEU A 1 92 ? 93.544 26.000 -62.312 1.00 48.09 92 LEU A N 1
ATOM 707 C CA . LEU A 1 92 ? 94.701 25.554 -61.524 1.00 48.09 92 LEU A CA 1
ATOM 708 C C . LEU A 1 92 ? 95.722 24.830 -62.425 1.00 48.09 92 LEU A C 1
ATOM 710 O O . LEU A 1 92 ? 95.338 23.933 -63.176 1.00 48.09 92 LEU A O 1
ATOM 714 N N . GLU A 1 93 ? 97.013 25.156 -62.297 1.00 45.41 93 GLU A N 1
ATOM 715 C CA . GLU A 1 93 ? 98.113 24.247 -62.660 1.00 45.41 93 GLU A CA 1
ATOM 716 C C . GLU A 1 93 ? 99.108 24.097 -61.505 1.00 45.41 93 GLU A C 1
ATOM 718 O O . GLU A 1 93 ? 99.286 24.999 -60.685 1.00 45.41 93 GLU A O 1
ATOM 723 N N . GLU A 1 94 ? 99.697 22.903 -61.444 1.00 47.94 94 GLU A N 1
ATOM 724 C CA . GLU A 1 94 ? 100.687 22.465 -60.466 1.00 47.94 94 GLU A CA 1
ATOM 725 C C . GLU A 1 94 ? 102.055 23.116 -60.738 1.00 47.94 94 GLU A C 1
ATOM 727 O O . GLU A 1 94 ? 102.553 23.089 -61.861 1.00 47.94 94 GLU A O 1
ATOM 732 N N . ASP A 1 95 ? 102.644 23.680 -59.681 1.00 48.06 95 ASP A N 1
ATOM 733 C CA . ASP A 1 95 ? 104.076 23.894 -59.446 1.00 48.06 95 ASP A CA 1
ATOM 734 C C . ASP A 1 95 ? 104.980 24.178 -60.670 1.00 48.06 95 ASP A C 1
ATOM 736 O O . ASP A 1 95 ? 105.702 23.300 -61.139 1.00 48.06 95 ASP A O 1
ATOM 740 N N . SER A 1 96 ? 105.068 25.441 -61.111 1.00 41.44 96 SER A N 1
ATOM 741 C CA . SER A 1 96 ? 106.354 26.035 -61.533 1.00 41.44 96 SER A CA 1
ATOM 742 C C . SER A 1 96 ? 106.291 27.566 -61.616 1.00 41.44 96 SER A C 1
ATOM 744 O O . SER A 1 96 ? 105.322 28.140 -62.111 1.00 41.44 96 SER A O 1
ATOM 746 N N . ASP A 1 97 ? 107.338 28.217 -61.104 1.00 47.62 97 ASP A N 1
ATOM 747 C CA . ASP A 1 97 ? 107.569 29.664 -61.135 1.00 47.62 97 ASP A CA 1
ATOM 748 C C . ASP A 1 97 ? 107.753 30.172 -62.578 1.00 47.62 97 ASP A C 1
ATOM 750 O O . ASP A 1 97 ? 108.874 30.236 -63.071 1.00 47.62 97 ASP A O 1
ATOM 754 N N . ASP A 1 98 ? 106.664 30.522 -63.262 1.00 40.53 98 ASP A N 1
ATOM 755 C CA . ASP A 1 98 ? 106.626 31.604 -64.255 1.00 40.53 98 ASP A CA 1
ATOM 756 C C . ASP A 1 98 ? 105.163 31.963 -64.582 1.00 40.53 98 ASP A C 1
ATOM 758 O O . ASP A 1 98 ? 104.348 31.146 -65.006 1.00 40.53 98 ASP A O 1
ATOM 762 N N . SER A 1 99 ? 104.802 33.223 -64.343 1.00 48.81 99 SER A N 1
ATOM 763 C CA . SER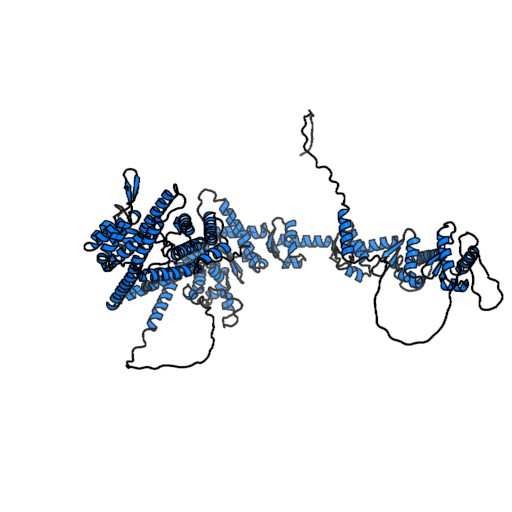 A 1 99 ? 103.430 33.729 -64.378 1.00 48.81 99 SER A CA 1
ATOM 764 C C . SER A 1 99 ? 102.852 33.834 -65.798 1.00 48.81 99 SER A C 1
ATOM 766 O O . SER A 1 99 ? 103.098 34.823 -66.494 1.00 48.81 99 SER A O 1
ATOM 768 N N . LEU A 1 100 ? 102.000 32.882 -66.188 1.00 43.84 100 LEU A N 1
ATOM 769 C CA . LEU A 1 100 ? 100.993 33.053 -67.243 1.00 43.84 100 LEU A CA 1
ATOM 770 C C . LEU A 1 100 ? 99.654 32.448 -66.798 1.00 43.84 100 LEU A C 1
ATOM 772 O O . LEU A 1 100 ? 99.402 31.256 -66.943 1.00 43.84 100 LEU A O 1
ATOM 776 N N . THR A 1 101 ? 98.771 33.294 -66.271 1.00 48.59 101 THR A N 1
ATOM 777 C CA . THR A 1 101 ? 97.380 32.946 -65.962 1.00 48.59 101 THR A CA 1
ATOM 778 C C . THR A 1 101 ? 96.631 32.636 -67.262 1.00 48.59 101 THR A C 1
ATOM 780 O O . THR A 1 101 ? 96.436 33.527 -68.091 1.00 48.59 101 THR A O 1
ATOM 783 N N . TYR A 1 102 ? 96.197 31.387 -67.468 1.00 49.44 102 TYR A N 1
ATOM 784 C CA . TYR A 1 102 ? 95.250 31.071 -68.539 1.00 49.44 102 TYR A CA 1
ATOM 785 C C . TYR A 1 102 ? 93.851 31.496 -68.090 1.00 49.44 102 TYR A C 1
ATOM 787 O O . TYR A 1 102 ? 93.276 30.918 -67.172 1.00 49.44 102 TYR A O 1
ATOM 795 N N . CYS A 1 103 ? 93.311 32.520 -68.740 1.00 54.16 103 CYS A N 1
ATOM 796 C CA . CYS A 1 103 ? 91.960 33.007 -68.502 1.00 54.16 103 CYS A CA 1
ATOM 797 C C . CYS A 1 103 ? 91.080 32.602 -69.686 1.00 54.16 103 CYS A C 1
ATOM 799 O O . CYS A 1 103 ? 91.337 33.034 -70.811 1.00 54.16 103 CYS A O 1
ATOM 801 N N . CYS A 1 104 ? 90.047 31.785 -69.457 1.00 59.28 104 CYS A N 1
ATOM 802 C CA . CYS A 1 104 ? 89.008 31.569 -70.469 1.00 59.28 104 CYS A CA 1
ATOM 803 C C . CYS A 1 104 ? 87.816 32.499 -70.223 1.00 59.28 104 CYS A C 1
ATOM 805 O O . CYS A 1 104 ? 87.533 32.893 -69.089 1.00 59.28 104 CYS A O 1
ATOM 807 N N . THR A 1 105 ? 87.127 32.861 -71.302 1.00 64.06 105 THR A N 1
ATOM 808 C CA . THR A 1 105 ? 85.850 33.575 -71.241 1.00 64.06 105 THR A CA 1
ATOM 809 C C . THR A 1 105 ? 84.708 32.573 -71.048 1.00 64.06 105 THR A C 1
ATOM 811 O O . THR A 1 105 ? 84.803 31.426 -71.494 1.00 64.06 105 THR A O 1
ATOM 814 N N . TYR A 1 106 ? 83.602 32.996 -70.427 1.00 65.69 106 TYR A N 1
ATOM 815 C CA . TYR A 1 106 ? 82.401 32.162 -70.245 1.00 65.69 106 TYR A CA 1
ATOM 816 C C . TYR A 1 106 ? 81.930 31.420 -71.521 1.00 65.69 106 TYR A C 1
ATOM 818 O O . TYR A 1 106 ? 81.642 30.227 -71.426 1.00 65.69 106 TYR A O 1
ATOM 826 N N . PRO A 1 107 ? 81.947 32.022 -72.732 1.00 65.19 107 PRO A N 1
ATOM 827 C CA . PRO A 1 107 ? 81.620 31.308 -73.972 1.00 65.19 107 PRO A CA 1
ATOM 828 C C . PRO A 1 107 ? 82.575 30.152 -74.312 1.00 65.19 107 PRO A C 1
ATOM 830 O O . PRO A 1 107 ? 82.153 29.132 -74.857 1.00 65.19 107 PRO A O 1
ATOM 833 N N . ALA A 1 108 ? 83.863 30.279 -73.980 1.00 65.81 108 ALA A N 1
ATOM 834 C CA . ALA A 1 108 ? 84.837 29.209 -74.177 1.00 65.81 108 ALA A CA 1
ATOM 835 C C . ALA A 1 108 ? 84.614 28.066 -73.172 1.00 65.81 108 ALA A C 1
ATOM 837 O O . ALA A 1 108 ? 84.655 26.896 -73.559 1.00 65.81 108 ALA A O 1
ATOM 838 N N . LEU A 1 109 ? 84.299 28.393 -71.913 1.00 70.19 109 LEU A N 1
ATOM 839 C CA . LEU A 1 109 ? 83.929 27.413 -70.888 1.00 70.19 109 LEU A CA 1
ATOM 840 C C . LEU A 1 109 ? 82.678 26.621 -71.297 1.00 70.19 109 LEU A C 1
ATOM 842 O O . LEU A 1 109 ? 82.692 25.393 -71.257 1.00 70.19 109 LEU A O 1
ATOM 846 N N . LEU A 1 110 ? 81.651 27.311 -71.796 1.00 69.38 110 LEU A N 1
ATOM 847 C CA . LEU A 1 110 ? 80.427 26.709 -72.324 1.00 69.38 110 LEU A CA 1
ATOM 848 C C . LEU A 1 110 ? 80.694 25.790 -73.528 1.00 69.38 110 LEU A C 1
ATOM 850 O O . LEU A 1 110 ? 80.158 24.685 -73.604 1.00 69.38 110 LEU A O 1
ATOM 854 N N . SER A 1 111 ? 81.570 26.197 -74.453 1.00 68.94 111 SER A N 1
ATOM 855 C CA . SER A 1 111 ? 81.949 25.359 -75.599 1.00 68.94 111 SER A CA 1
ATOM 856 C C . SER A 1 111 ? 82.671 24.069 -75.183 1.00 68.94 111 SER A C 1
ATOM 858 O O . SER A 1 111 ? 82.388 23.005 -75.729 1.00 68.94 111 SER A O 1
ATOM 860 N N . ASN A 1 112 ? 83.534 24.132 -74.164 1.00 70.12 112 ASN A N 1
ATOM 861 C CA . ASN A 1 112 ? 84.227 22.963 -73.622 1.00 70.12 112 ASN A CA 1
ATOM 862 C C . ASN A 1 112 ? 83.277 22.041 -72.848 1.00 70.12 112 ASN A C 1
ATOM 864 O O . ASN A 1 112 ? 83.383 20.821 -72.952 1.00 70.12 112 ASN A O 1
ATOM 868 N N . LEU A 1 113 ? 82.312 22.616 -72.129 1.00 71.06 113 LEU A N 1
ATOM 869 C CA . LEU A 1 113 ? 81.265 21.880 -71.423 1.00 71.06 113 LEU A CA 1
ATOM 870 C C . LEU A 1 113 ? 80.366 21.113 -72.415 1.00 71.06 113 LEU A C 1
ATOM 872 O O . LEU A 1 113 ? 80.112 19.923 -72.230 1.00 71.06 113 LEU A O 1
ATOM 876 N N . ARG A 1 114 ? 80.003 21.742 -73.542 1.00 71.06 114 ARG A N 1
ATOM 877 C CA . ARG A 1 114 ? 79.299 21.099 -74.672 1.00 71.06 114 ARG A CA 1
ATOM 878 C C . ARG A 1 114 ? 80.101 19.963 -75.312 1.00 71.06 114 ARG A C 1
ATOM 880 O O . ARG A 1 114 ? 79.525 18.942 -75.677 1.00 71.06 114 ARG A O 1
ATOM 887 N N . ILE A 1 115 ? 81.421 20.106 -75.443 1.00 71.00 115 ILE A N 1
ATOM 888 C CA . ILE A 1 115 ? 82.291 19.046 -75.982 1.00 71.00 115 ILE A CA 1
ATOM 889 C C . ILE A 1 115 ? 82.334 17.841 -75.035 1.00 71.00 115 ILE A C 1
ATOM 891 O O . ILE A 1 115 ? 82.200 16.712 -75.495 1.00 71.00 115 ILE A O 1
ATOM 895 N N . GLN A 1 116 ? 82.451 18.069 -73.725 1.00 68.94 116 GLN A N 1
ATOM 896 C CA . GLN A 1 116 ? 82.465 16.992 -72.726 1.00 68.94 116 GLN A CA 1
ATOM 897 C C . GLN A 1 116 ? 81.126 16.241 -72.642 1.00 68.94 116 GLN A C 1
ATOM 899 O O . GLN A 1 116 ? 81.103 15.042 -72.378 1.00 68.94 116 GLN A O 1
ATOM 904 N N . LEU A 1 117 ? 80.005 16.912 -72.921 1.00 68.38 117 LEU A N 1
ATOM 905 C CA . LEU A 1 117 ? 78.683 16.277 -72.958 1.00 68.38 117 LEU A CA 1
ATOM 906 C C . LEU A 1 117 ? 78.374 15.555 -74.279 1.00 68.38 117 LEU A C 1
ATOM 908 O O . LEU A 1 117 ? 77.499 14.690 -74.288 1.00 68.38 117 LEU A O 1
ATOM 912 N N . LYS A 1 118 ? 79.092 15.830 -75.378 1.00 61.75 118 LYS A N 1
ATOM 913 C CA . LYS A 1 118 ? 78.843 15.192 -76.687 1.00 61.75 118 LYS A CA 1
ATOM 914 C C . LYS A 1 118 ? 79.113 13.683 -76.719 1.00 61.75 118 LYS A C 1
ATOM 916 O O . LYS A 1 118 ? 78.455 12.985 -77.487 1.00 61.75 118 LYS A O 1
ATOM 921 N N . ASP A 1 119 ? 80.012 13.173 -75.876 1.00 57.06 119 ASP A N 1
ATOM 922 C CA . ASP A 1 119 ? 80.425 11.757 -75.902 1.00 57.06 119 ASP A CA 1
ATOM 923 C C . ASP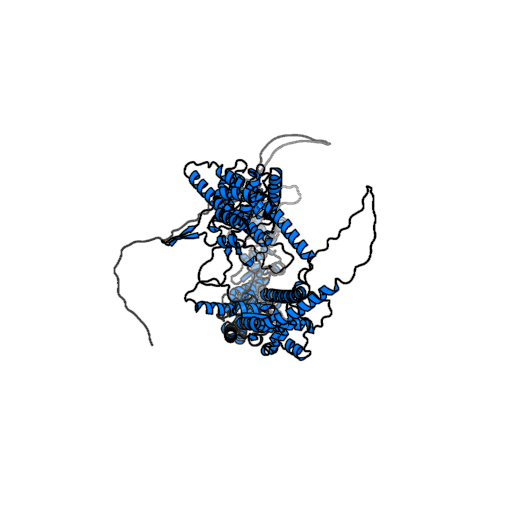 A 1 119 ? 79.540 10.815 -75.061 1.00 57.06 119 ASP A C 1
ATOM 925 O O . ASP A 1 119 ? 79.669 9.594 -75.151 1.00 57.06 119 ASP A O 1
ATOM 929 N N . GLY A 1 120 ? 78.581 11.336 -74.291 1.00 61.84 120 GLY A N 1
ATOM 930 C CA . GLY A 1 120 ? 77.704 10.489 -73.468 1.00 61.84 120 GLY A CA 1
ATOM 931 C C . GLY A 1 120 ? 76.438 11.146 -72.927 1.00 61.84 120 GLY A C 1
ATOM 932 O O . GLY A 1 120 ? 75.600 10.458 -72.351 1.00 61.84 120 GLY A O 1
ATOM 933 N N . GLY A 1 121 ? 76.265 12.457 -73.105 1.00 68.38 121 GLY A N 1
ATOM 934 C CA . GLY A 1 121 ? 75.057 13.194 -72.736 1.00 68.38 121 GLY A CA 1
ATOM 935 C C . GLY A 1 121 ? 74.806 13.374 -71.233 1.00 68.38 121 GLY A C 1
ATOM 936 O O . GLY A 1 121 ? 73.881 14.109 -70.891 1.00 68.38 121 GLY A O 1
ATOM 937 N N . ARG A 1 122 ? 75.614 12.749 -70.361 1.00 72.50 122 ARG A N 1
ATOM 938 C CA . ARG A 1 122 ? 75.601 12.841 -68.889 1.00 72.50 122 ARG A CA 1
ATOM 939 C C . ARG A 1 122 ? 77.036 12.840 -68.353 1.00 72.50 122 ARG A C 1
ATOM 941 O O . ARG A 1 122 ? 77.790 11.921 -68.666 1.00 72.50 122 ARG A O 1
ATOM 948 N N . VAL A 1 123 ? 77.391 13.811 -67.513 1.00 74.75 123 VAL A N 1
ATOM 949 C CA . VAL A 1 123 ? 78.687 13.869 -66.804 1.00 74.75 123 VAL A CA 1
ATOM 950 C C . VAL A 1 123 ? 78.483 14.427 -65.392 1.00 74.75 123 VAL A C 1
ATOM 952 O O . VAL A 1 123 ? 77.671 15.330 -65.207 1.00 74.75 123 VAL A O 1
ATOM 955 N N . SER A 1 124 ? 79.209 13.917 -64.390 1.00 75.19 124 SER A N 1
ATOM 956 C CA . SER A 1 124 ? 79.114 14.456 -63.024 1.00 75.19 124 SER A CA 1
ATOM 957 C C . SER A 1 124 ? 79.839 15.797 -62.869 1.00 75.19 124 SER A C 1
ATOM 959 O O . SER A 1 124 ? 80.875 16.027 -63.493 1.00 75.19 124 SER A O 1
ATOM 961 N N . THR A 1 125 ? 79.338 16.686 -62.010 1.00 71.69 125 THR A N 1
ATOM 962 C CA . THR A 1 125 ? 79.936 18.000 -61.722 1.00 71.69 125 THR A CA 1
ATOM 963 C C . THR A 1 125 ? 81.379 17.852 -61.255 1.00 71.69 125 THR A C 1
ATOM 965 O O . THR A 1 125 ? 82.246 18.566 -61.741 1.00 71.69 125 THR A O 1
ATOM 968 N N . ASN A 1 126 ? 81.680 16.846 -60.431 1.00 72.69 126 ASN A N 1
ATOM 969 C CA . ASN A 1 126 ? 83.048 16.536 -59.998 1.00 72.69 126 ASN A CA 1
ATOM 970 C C . ASN A 1 126 ? 83.965 16.102 -61.155 1.00 72.69 126 ASN A C 1
ATOM 972 O O . ASN A 1 126 ? 85.125 16.522 -61.224 1.00 72.69 126 ASN A O 1
ATOM 976 N N . GLN A 1 127 ? 83.460 15.279 -62.081 1.00 73.44 127 GLN A N 1
ATOM 977 C CA . GLN A 1 127 ? 84.210 14.894 -63.281 1.00 73.44 127 GLN A CA 1
ATOM 978 C C . GLN A 1 127 ? 84.436 16.096 -64.198 1.00 73.44 127 GLN A C 1
ATOM 980 O O . GLN A 1 127 ? 85.526 16.235 -64.743 1.00 73.44 127 GLN A O 1
ATOM 985 N N . LEU A 1 128 ? 83.456 16.993 -64.314 1.00 72.44 128 LEU A N 1
ATOM 986 C CA . LEU A 1 128 ? 83.554 18.232 -65.083 1.00 72.44 128 LEU A CA 1
ATOM 987 C C . LEU A 1 128 ? 84.530 19.234 -64.466 1.00 72.44 128 LEU A C 1
ATOM 989 O O . LEU A 1 128 ? 85.357 19.769 -65.192 1.00 72.44 128 LEU A O 1
ATOM 993 N N . VAL A 1 129 ? 84.499 19.449 -63.150 1.00 73.19 129 VAL A N 1
ATOM 994 C CA . VAL A 1 129 ? 85.463 20.308 -62.436 1.00 73.19 129 VAL A CA 1
ATOM 995 C C . VAL A 1 129 ? 86.887 19.795 -62.652 1.00 73.19 129 VAL A C 1
ATOM 997 O O . VAL A 1 129 ? 87.783 20.580 -62.950 1.00 73.19 129 VAL A O 1
ATOM 1000 N N . THR A 1 130 ? 87.081 18.474 -62.605 1.00 74.56 130 THR A N 1
ATOM 1001 C CA . THR A 1 130 ? 88.384 17.841 -62.859 1.00 74.56 130 THR A CA 1
ATOM 1002 C C . THR A 1 130 ? 88.799 17.953 -64.331 1.00 74.56 130 THR A C 1
ATOM 1004 O O . THR A 1 130 ? 89.919 18.364 -64.631 1.00 74.56 130 THR A O 1
ATOM 1007 N N . ALA A 1 131 ? 87.905 17.625 -65.268 1.00 69.69 131 ALA A N 1
ATOM 1008 C CA . ALA A 1 131 ? 88.180 17.632 -66.707 1.00 69.69 131 ALA A CA 1
ATOM 1009 C C . ALA A 1 131 ? 88.395 19.047 -67.264 1.00 69.69 131 ALA A C 1
ATOM 1011 O O . ALA A 1 131 ? 89.214 19.243 -68.160 1.00 69.69 131 ALA A O 1
ATOM 1012 N N . LEU A 1 132 ? 87.684 20.032 -66.713 1.00 71.88 132 LEU A N 1
ATOM 1013 C CA . LEU A 1 132 ? 87.809 21.447 -67.047 1.00 71.88 132 LEU A CA 1
ATOM 1014 C C . LEU A 1 132 ? 88.834 22.165 -66.159 1.00 71.88 132 LEU A C 1
ATOM 1016 O O . LEU A 1 132 ? 89.032 23.352 -66.353 1.00 71.88 132 LEU A O 1
ATOM 1020 N N . ARG A 1 133 ? 89.503 21.480 -65.218 1.00 70.00 133 ARG A N 1
ATOM 1021 C CA . ARG A 1 133 ? 90.524 22.044 -64.307 1.00 70.00 133 ARG A CA 1
ATOM 1022 C C . ARG A 1 133 ? 90.063 23.281 -63.521 1.00 70.00 133 ARG A C 1
ATOM 1024 O O . ARG A 1 133 ? 90.824 24.231 -63.316 1.00 70.00 133 ARG A O 1
ATOM 1031 N N . LEU A 1 134 ? 88.804 23.286 -63.100 1.00 72.62 134 LEU A N 1
ATOM 1032 C CA . LEU A 1 134 ? 88.220 24.378 -62.326 1.00 72.62 134 LEU A CA 1
ATOM 1033 C C . LEU A 1 134 ? 88.559 24.235 -60.836 1.00 72.62 134 LEU A C 1
ATOM 1035 O O . LEU A 1 134 ? 88.771 23.131 -60.338 1.00 72.62 134 LEU A O 1
ATOM 1039 N N . ARG A 1 135 ? 88.607 25.364 -60.120 1.00 65.06 135 ARG A N 1
ATOM 1040 C CA . ARG A 1 135 ? 88.891 25.398 -58.674 1.00 65.06 135 ARG A CA 1
ATOM 1041 C C . ARG A 1 135 ? 87.709 24.910 -57.831 1.00 65.06 135 ARG A C 1
ATOM 1043 O O . ARG A 1 135 ? 87.912 24.318 -56.777 1.00 65.06 135 ARG A O 1
ATOM 1050 N N . ASP A 1 136 ? 86.496 25.182 -58.294 1.00 68.94 136 ASP A N 1
ATOM 1051 C CA . ASP A 1 136 ? 85.230 24.791 -57.687 1.00 68.94 136 ASP A CA 1
ATOM 1052 C C . ASP A 1 136 ? 84.131 24.671 -58.761 1.00 68.94 136 ASP A C 1
ATOM 1054 O O . ASP A 1 136 ? 84.331 24.994 -59.934 1.00 68.94 136 ASP A O 1
ATOM 1058 N N . GLU A 1 137 ? 82.963 24.161 -58.371 1.00 72.75 137 GLU A N 1
ATOM 1059 C CA . GLU A 1 137 ? 81.814 23.973 -59.269 1.00 72.75 137 GLU A CA 1
ATOM 1060 C C . GLU A 1 137 ? 81.012 25.263 -59.526 1.00 72.75 137 GLU A C 1
ATOM 1062 O O . GLU A 1 137 ? 80.186 25.306 -60.437 1.00 72.75 137 GLU A O 1
ATOM 1067 N N . ALA A 1 138 ? 81.276 26.342 -58.779 1.00 71.19 138 ALA A N 1
ATOM 1068 C CA . ALA A 1 138 ? 80.517 27.594 -58.840 1.00 71.19 138 ALA A CA 1
ATOM 1069 C C . ALA A 1 138 ? 80.403 28.220 -60.253 1.00 71.19 138 ALA A C 1
ATOM 1071 O O . ALA A 1 138 ? 79.314 28.697 -60.590 1.00 71.19 138 ALA A O 1
ATOM 1072 N N . PRO A 1 139 ? 81.441 28.199 -61.120 1.00 69.12 139 PRO A N 1
ATOM 1073 C CA . PRO A 1 139 ? 81.340 28.710 -62.489 1.00 69.12 139 PRO A CA 1
ATOM 1074 C C . PRO A 1 139 ? 80.404 27.879 -63.375 1.00 69.12 139 PRO A C 1
ATOM 1076 O O . PRO A 1 139 ? 79.718 28.434 -64.231 1.00 69.12 139 PRO A O 1
ATOM 1079 N N . ILE A 1 140 ? 80.351 26.560 -63.158 1.00 70.12 140 ILE A N 1
ATOM 1080 C CA . ILE A 1 140 ? 79.461 25.648 -63.889 1.00 70.12 140 ILE A CA 1
ATOM 1081 C C . ILE A 1 140 ? 78.007 25.887 -63.464 1.00 70.12 140 ILE A C 1
ATOM 1083 O O . ILE A 1 140 ? 77.123 25.985 -64.311 1.00 70.12 140 ILE A O 1
ATOM 1087 N N . LEU A 1 141 ? 77.764 26.035 -62.159 1.00 69.75 141 LEU A N 1
ATOM 1088 C CA . LEU A 1 141 ? 76.426 26.284 -61.615 1.00 69.75 141 LEU A CA 1
ATOM 1089 C C . LEU A 1 141 ? 75.856 27.636 -62.065 1.00 69.75 141 LEU A C 1
ATOM 1091 O O . LEU A 1 141 ? 74.676 27.715 -62.399 1.00 69.75 141 LEU A O 1
ATOM 1095 N N . ARG A 1 142 ? 76.686 28.689 -62.125 1.00 67.69 142 ARG A N 1
ATOM 1096 C CA . ARG A 1 142 ? 76.270 29.998 -62.661 1.00 67.69 142 ARG A CA 1
ATOM 1097 C C . ARG A 1 142 ? 75.923 29.934 -64.145 1.00 67.69 142 ARG A C 1
ATOM 1099 O O . ARG A 1 142 ? 74.887 30.460 -64.530 1.00 67.69 142 ARG A O 1
ATOM 1106 N N . LEU A 1 143 ? 76.723 29.234 -64.952 1.00 67.56 143 LEU A N 1
ATOM 1107 C CA . LEU A 1 143 ? 76.433 29.033 -66.376 1.00 67.56 143 LEU A CA 1
ATOM 1108 C C . LEU A 1 143 ? 75.089 28.327 -66.609 1.00 67.56 143 LEU A C 1
ATOM 1110 O O . LEU A 1 143 ? 74.331 28.731 -67.484 1.00 67.56 143 LEU A O 1
ATOM 1114 N N . LEU A 1 144 ? 74.765 27.313 -65.803 1.00 65.75 144 LEU A N 1
ATOM 1115 C CA . LEU A 1 144 ? 73.482 26.602 -65.888 1.00 65.75 144 LEU A CA 1
ATOM 1116 C C . LEU A 1 144 ? 72.297 27.460 -65.409 1.00 65.75 144 LEU A C 1
ATOM 1118 O O . LEU A 1 144 ? 71.169 27.255 -65.854 1.00 65.75 144 LEU A O 1
ATOM 1122 N N . GLN A 1 145 ? 72.525 28.427 -64.517 1.00 62.41 145 GLN A N 1
ATOM 1123 C CA . GLN A 1 145 ? 71.504 29.397 -64.103 1.00 62.41 145 GLN A CA 1
ATOM 1124 C C . GLN A 1 145 ? 71.266 30.484 -65.163 1.00 62.41 145 GLN A C 1
ATOM 1126 O O . GLN A 1 145 ? 70.123 30.899 -65.345 1.00 62.41 145 GLN A O 1
ATOM 1131 N N . GLU A 1 146 ? 72.312 30.913 -65.874 1.00 58.56 146 GLU A N 1
ATOM 1132 C CA . GLU A 1 146 ? 72.230 31.929 -66.932 1.00 58.56 146 GLU A CA 1
ATOM 1133 C C . GLU A 1 146 ? 71.671 31.371 -68.256 1.00 58.56 146 GLU A C 1
ATOM 1135 O O . GLU A 1 146 ? 70.832 32.026 -68.871 1.00 58.56 146 GLU A O 1
ATOM 1140 N N . GLU A 1 147 ? 72.024 30.146 -68.676 1.00 55.97 147 GLU A N 1
ATOM 1141 C CA . GLU A 1 147 ? 71.450 29.534 -69.896 1.00 55.97 147 GLU A CA 1
ATOM 1142 C C . GLU A 1 147 ? 69.958 29.193 -69.773 1.00 55.97 147 GLU A C 1
ATOM 1144 O O . GLU A 1 147 ? 69.249 29.180 -70.775 1.00 55.97 147 GLU A O 1
ATOM 1149 N N . ASN A 1 148 ? 69.436 29.000 -68.557 1.00 53.09 148 ASN A N 1
ATOM 1150 C CA . ASN A 1 148 ? 67.999 28.789 -68.350 1.00 53.09 148 ASN A CA 1
ATOM 1151 C C . ASN A 1 148 ? 67.139 30.036 -68.672 1.00 53.09 148 ASN A C 1
ATOM 1153 O O . ASN A 1 148 ? 65.910 29.936 -68.662 1.00 53.09 148 ASN A O 1
ATOM 1157 N N . PHE A 1 149 ? 67.748 31.198 -68.961 1.00 41.34 149 PHE A N 1
ATOM 1158 C CA . PHE A 1 149 ? 67.041 32.420 -69.366 1.00 41.34 149 PHE A CA 1
ATOM 1159 C C . PHE A 1 149 ? 66.921 32.619 -70.889 1.00 41.34 149 PHE A C 1
ATOM 1161 O O . PHE A 1 149 ? 66.020 33.347 -71.312 1.00 41.34 149 PHE A O 1
ATOM 1168 N N . ASP A 1 150 ? 67.746 31.965 -71.717 1.00 40.09 150 ASP A N 1
ATOM 1169 C CA . ASP A 1 150 ? 67.774 32.178 -73.175 1.00 40.09 150 ASP A CA 1
ATOM 1170 C C . ASP A 1 150 ? 67.173 30.972 -73.933 1.00 40.09 150 ASP A C 1
ATOM 1172 O O . ASP A 1 150 ? 67.855 30.077 -74.422 1.00 40.09 150 ASP A O 1
ATOM 1176 N N . ASN A 1 151 ? 65.840 30.946 -74.044 1.00 45.09 151 ASN A N 1
ATOM 1177 C CA . ASN A 1 151 ? 65.027 29.861 -74.630 1.00 45.09 151 ASN A CA 1
ATOM 1178 C C . ASN A 1 151 ? 65.135 29.701 -76.171 1.00 45.09 151 ASN A C 1
ATOM 1180 O O . ASN A 1 151 ? 64.126 29.452 -76.833 1.00 45.09 151 ASN A O 1
ATOM 1184 N N . THR A 1 152 ? 66.306 29.883 -76.793 1.00 42.78 152 THR A N 1
ATOM 1185 C CA . THR A 1 152 ? 66.416 29.916 -78.272 1.00 42.78 152 THR A CA 1
ATOM 1186 C C . THR A 1 152 ? 67.349 28.888 -78.920 1.00 42.78 152 THR A C 1
ATOM 1188 O O . THR A 1 152 ? 67.478 28.896 -80.145 1.00 42.78 152 THR A O 1
ATOM 1191 N N . THR A 1 153 ? 67.916 27.934 -78.174 1.00 45.84 153 THR A N 1
ATOM 1192 C CA . THR A 1 153 ? 68.667 26.804 -78.761 1.00 45.84 153 THR A CA 1
ATOM 1193 C C . THR A 1 153 ? 68.275 25.457 -78.147 1.00 45.84 153 THR A C 1
ATOM 1195 O O . THR A 1 153 ? 68.264 25.333 -76.930 1.00 45.84 153 THR A O 1
ATOM 1198 N N . ASP A 1 154 ? 68.017 24.445 -78.991 1.00 49.03 154 ASP A N 1
ATOM 1199 C CA . ASP A 1 154 ? 67.630 23.042 -78.681 1.00 49.03 154 ASP A CA 1
ATOM 1200 C C . ASP A 1 154 ? 68.654 22.229 -77.840 1.00 49.03 154 ASP A C 1
ATOM 1202 O O . ASP A 1 154 ? 68.583 21.005 -77.760 1.00 49.03 154 ASP A O 1
ATOM 1206 N N . ASP A 1 155 ? 69.613 22.888 -77.190 1.00 54.56 155 ASP A N 1
ATOM 1207 C CA . ASP A 1 155 ? 70.782 22.280 -76.538 1.00 54.56 155 ASP A CA 1
ATOM 1208 C C . ASP A 1 155 ? 70.797 22.555 -75.018 1.00 54.56 155 ASP A C 1
ATOM 1210 O O . ASP A 1 155 ? 71.850 22.735 -74.406 1.00 54.56 155 ASP A O 1
ATOM 1214 N N . ASN A 1 156 ? 69.611 22.603 -74.395 1.00 65.44 156 ASN A N 1
ATOM 1215 C CA . ASN A 1 156 ? 69.468 22.889 -72.965 1.00 65.44 156 ASN A CA 1
ATOM 1216 C C . ASN A 1 156 ? 70.128 21.804 -72.099 1.00 65.44 156 ASN A C 1
ATOM 1218 O O . ASN A 1 156 ? 69.897 20.600 -72.270 1.00 65.44 156 ASN A O 1
ATOM 1222 N N . MET A 1 157 ? 70.926 22.250 -71.129 1.00 68.62 157 MET A N 1
ATOM 1223 C CA . MET A 1 157 ? 71.596 21.403 -70.147 1.00 68.62 157 MET A CA 1
ATOM 1224 C C . MET A 1 157 ? 70.918 21.527 -68.791 1.00 68.62 157 MET A C 1
ATOM 1226 O O . MET A 1 157 ? 70.683 22.623 -68.289 1.00 68.62 157 MET A O 1
ATOM 1230 N N . PHE A 1 158 ? 70.639 20.389 -68.170 1.00 66.75 158 PHE A N 1
ATOM 1231 C CA . PHE A 1 158 ? 69.963 20.322 -66.886 1.00 66.75 158 PHE A CA 1
ATOM 1232 C C . PHE A 1 158 ? 70.938 19.830 -65.825 1.00 66.75 158 PHE A C 1
ATOM 1234 O O . PHE A 1 158 ? 71.543 18.766 -65.972 1.00 66.75 158 PHE A O 1
ATOM 1241 N N . GLN A 1 159 ? 71.074 20.591 -64.739 1.00 65.44 159 GLN A N 1
ATOM 1242 C CA . GLN A 1 159 ? 71.697 20.078 -63.528 1.00 65.44 159 GLN A CA 1
ATOM 1243 C C . GLN A 1 159 ? 70.688 19.210 -62.785 1.00 65.44 159 GLN A C 1
ATOM 1245 O O . GLN A 1 159 ? 69.597 19.673 -62.451 1.00 65.44 159 GLN A O 1
ATOM 1250 N N . ILE A 1 160 ? 71.053 17.965 -62.501 1.00 59.81 160 ILE A N 1
ATOM 1251 C CA . ILE A 1 160 ? 70.206 17.040 -61.763 1.00 59.81 160 ILE A CA 1
ATOM 1252 C C . ILE A 1 160 ? 71.057 16.305 -60.726 1.00 59.81 160 ILE A C 1
ATOM 1254 O O . ILE A 1 160 ? 71.847 15.414 -61.039 1.00 59.81 160 ILE A O 1
ATOM 1258 N N . GLY A 1 161 ? 70.923 16.721 -59.465 1.00 65.44 161 GLY A N 1
ATOM 1259 C CA . GLY A 1 161 ? 71.816 16.294 -58.389 1.00 65.44 161 GLY A CA 1
ATOM 1260 C C . GLY A 1 161 ? 73.261 16.733 -58.649 1.00 65.44 161 GLY A C 1
ATOM 1261 O O . GLY A 1 161 ? 73.523 17.904 -58.927 1.00 65.44 161 GLY A O 1
ATOM 1262 N N . SER A 1 162 ? 74.197 15.786 -58.570 1.00 65.19 162 SER A N 1
ATOM 1263 C CA . SER A 1 162 ? 75.612 15.999 -58.897 1.00 65.19 162 SER A CA 1
ATOM 1264 C C . SER A 1 162 ? 75.937 15.799 -60.378 1.00 65.19 162 SER A C 1
ATOM 1266 O O . SER A 1 162 ? 77.112 15.780 -60.719 1.00 65.19 162 SER A O 1
ATOM 1268 N N . ASP A 1 163 ? 74.948 15.591 -61.250 1.00 68.56 163 ASP A N 1
ATOM 1269 C CA . ASP A 1 163 ? 75.171 15.313 -62.669 1.00 68.56 163 ASP A CA 1
ATOM 1270 C C . ASP A 1 163 ? 74.596 16.416 -63.555 1.00 68.56 163 ASP A C 1
ATOM 1272 O O . ASP A 1 163 ? 73.597 17.052 -63.229 1.00 68.56 163 ASP A O 1
ATOM 1276 N N . ILE A 1 164 ? 75.232 16.630 -64.703 1.00 72.50 164 ILE A N 1
ATOM 1277 C CA . ILE A 1 164 ? 74.761 17.521 -65.758 1.00 72.50 164 ILE A CA 1
ATOM 1278 C C . ILE A 1 164 ? 74.377 16.655 -66.947 1.00 72.50 164 ILE A C 1
ATOM 1280 O O . ILE A 1 164 ? 75.169 15.832 -67.417 1.00 72.50 164 ILE A O 1
ATOM 1284 N N . VAL A 1 165 ? 73.137 16.819 -67.401 1.00 71.75 165 VAL A N 1
ATOM 1285 C CA . VAL A 1 165 ? 72.515 15.996 -68.436 1.00 71.75 165 VAL A CA 1
ATOM 1286 C C . VAL A 1 165 ? 72.005 16.889 -69.562 1.00 71.75 165 VAL A C 1
ATOM 1288 O O . VAL A 1 165 ? 71.347 17.898 -69.324 1.00 71.75 165 VAL A O 1
ATOM 1291 N N . SER A 1 166 ? 72.295 16.510 -70.801 1.00 72.75 166 SER A N 1
ATOM 1292 C CA . SER A 1 166 ? 71.782 17.188 -72.000 1.00 72.75 166 SER A CA 1
ATOM 1293 C C . SER A 1 166 ? 70.310 16.844 -72.274 1.00 72.75 166 SER A C 1
ATOM 1295 O O . SER A 1 166 ? 69.881 15.712 -72.028 1.00 72.75 166 SER A O 1
ATOM 1297 N N . SER A 1 167 ? 69.537 17.781 -72.840 1.00 69.75 167 SER A N 1
ATOM 1298 C CA . SER A 1 167 ? 68.163 17.500 -73.295 1.00 69.75 167 SER A CA 1
ATOM 1299 C C . SER A 1 167 ? 68.117 16.340 -74.289 1.00 69.75 167 SER A C 1
ATOM 1301 O O . SER A 1 167 ? 67.297 15.441 -74.137 1.00 69.75 167 SER A O 1
ATOM 1303 N N . GLU A 1 168 ? 69.062 16.286 -75.232 1.00 68.94 168 GLU A N 1
ATOM 1304 C CA . GLU A 1 168 ? 69.132 15.231 -76.249 1.00 68.94 168 GLU A CA 1
ATOM 1305 C C . GLU A 1 168 ? 69.304 13.826 -75.636 1.00 68.94 168 GLU A C 1
ATOM 1307 O O . GLU A 1 168 ? 68.816 12.829 -76.175 1.00 68.94 168 GLU A O 1
ATOM 1312 N N . PHE A 1 169 ? 69.987 13.716 -74.492 1.00 71.06 169 PHE A N 1
ATOM 1313 C CA . PHE A 1 169 ? 70.079 12.461 -73.748 1.00 71.06 169 PHE A CA 1
ATOM 1314 C C . PHE A 1 169 ? 68.734 12.081 -73.120 1.00 71.06 169 PHE A C 1
ATOM 1316 O O . PHE A 1 169 ? 68.320 10.927 -73.228 1.00 71.06 169 PHE A O 1
ATOM 1323 N N . LEU A 1 170 ? 68.027 13.037 -72.510 1.00 67.94 170 LEU A N 1
ATOM 1324 C CA . LEU A 1 170 ? 66.700 12.810 -71.927 1.00 67.94 170 LEU A CA 1
ATOM 1325 C C . LEU A 1 170 ? 65.650 12.461 -72.991 1.00 67.94 170 LEU A C 1
ATOM 1327 O O . LEU A 1 170 ? 64.803 11.603 -72.742 1.00 67.94 170 LEU A O 1
ATOM 1331 N N . ASP A 1 171 ? 65.733 13.055 -74.181 1.00 68.38 171 ASP A N 1
ATOM 1332 C CA . ASP A 1 171 ? 64.844 12.757 -75.307 1.00 68.38 171 ASP A CA 1
ATOM 1333 C C . ASP A 1 171 ? 65.121 11.352 -75.867 1.00 68.38 171 ASP A C 1
ATOM 1335 O O . ASP A 1 171 ? 64.194 10.566 -76.071 1.00 68.38 171 ASP A O 1
ATOM 1339 N N . ARG A 1 172 ? 66.398 10.961 -76.001 1.00 68.88 172 ARG A N 1
ATOM 1340 C CA . ARG A 1 172 ? 66.796 9.591 -76.381 1.00 68.88 172 ARG A CA 1
ATOM 1341 C C . ARG A 1 172 ? 66.381 8.540 -75.348 1.00 68.88 172 ARG A C 1
ATOM 1343 O O . ARG A 1 172 ? 66.027 7.423 -75.728 1.00 68.88 172 ARG A O 1
ATOM 1350 N N . VAL A 1 173 ? 66.442 8.873 -74.059 1.00 68.12 173 VAL A N 1
ATOM 1351 C CA . VAL A 1 173 ? 65.978 8.006 -72.964 1.00 68.12 173 VAL A CA 1
ATOM 1352 C C . VAL A 1 173 ? 64.457 7.865 -73.001 1.00 68.12 173 VAL A C 1
ATOM 1354 O O . VAL A 1 173 ? 63.962 6.743 -73.000 1.00 68.12 173 VAL A O 1
ATOM 1357 N N . SER A 1 174 ? 63.722 8.972 -73.124 1.00 66.94 174 SER A N 1
ATOM 1358 C CA . SER A 1 174 ? 62.253 8.970 -73.187 1.00 66.94 174 SER A CA 1
ATOM 1359 C C . SER A 1 174 ? 61.742 8.184 -74.399 1.00 66.94 174 SER A C 1
ATOM 1361 O O . SER A 1 174 ? 60.848 7.353 -74.258 1.00 66.94 174 SER A O 1
ATOM 1363 N N . GLN A 1 175 ? 62.366 8.354 -75.570 1.00 68.44 175 GLN A N 1
ATOM 1364 C CA . GLN A 1 175 ? 62.012 7.589 -76.767 1.00 68.44 175 GLN A CA 1
ATOM 1365 C C . GLN A 1 175 ? 62.301 6.090 -76.603 1.00 68.44 175 GLN A C 1
ATOM 1367 O O . GLN A 1 175 ? 61.484 5.275 -77.010 1.00 68.44 175 GLN A O 1
ATOM 1372 N N . ARG A 1 176 ? 63.402 5.700 -75.941 1.00 66.88 176 ARG A N 1
ATOM 1373 C CA . ARG A 1 176 ? 63.670 4.283 -75.632 1.00 66.88 176 ARG A CA 1
ATOM 1374 C C . ARG A 1 176 ? 62.666 3.675 -74.660 1.00 66.88 176 ARG A C 1
ATOM 1376 O O . ARG A 1 176 ? 62.340 2.508 -74.830 1.00 66.88 176 ARG A O 1
ATOM 1383 N N . VAL A 1 177 ? 62.182 4.429 -73.669 1.00 67.00 177 VAL A N 1
ATOM 1384 C CA . VAL A 1 177 ? 61.114 3.959 -72.765 1.00 67.00 177 VAL A CA 1
ATOM 1385 C C . VAL A 1 177 ? 59.852 3.638 -73.568 1.00 67.00 177 VAL A C 1
ATOM 1387 O O . VAL A 1 177 ? 59.266 2.568 -73.415 1.00 67.00 177 VAL A O 1
ATOM 1390 N N . LEU A 1 178 ? 59.457 4.552 -74.456 1.00 68.88 178 LEU A N 1
ATOM 1391 C CA . LEU A 1 178 ? 58.277 4.393 -75.304 1.00 68.88 178 LEU A CA 1
ATOM 1392 C C . LEU A 1 178 ? 58.452 3.250 -76.308 1.00 68.88 178 LEU A C 1
ATOM 1394 O O . LEU A 1 178 ? 57.550 2.432 -76.465 1.00 68.88 178 LEU A O 1
ATOM 1398 N N . ASP A 1 179 ? 59.630 3.139 -76.921 1.00 67.56 179 ASP A N 1
ATOM 1399 C CA . ASP A 1 179 ? 59.967 2.051 -77.836 1.00 67.56 179 ASP A CA 1
ATOM 1400 C C . ASP A 1 179 ? 60.074 0.701 -77.105 1.00 67.56 179 ASP A C 1
ATOM 1402 O O . ASP A 1 179 ? 59.774 -0.318 -77.709 1.00 67.56 179 ASP A O 1
ATOM 1406 N N . SER A 1 180 ? 60.462 0.650 -75.825 1.00 64.94 180 SER A N 1
ATOM 1407 C CA . SER A 1 180 ? 60.470 -0.584 -75.014 1.00 64.94 180 SER A CA 1
ATOM 1408 C C . SER A 1 180 ? 59.040 -1.049 -74.708 1.00 64.94 180 SER A C 1
ATOM 1410 O O . SER A 1 180 ? 58.709 -2.224 -74.873 1.00 64.94 180 SER A O 1
ATOM 1412 N N . LEU A 1 181 ? 58.148 -0.105 -74.382 1.00 64.00 181 LEU A N 1
ATOM 1413 C CA . LEU A 1 181 ? 56.724 -0.362 -74.147 1.00 64.00 181 LEU A CA 1
ATOM 1414 C C . LEU A 1 181 ? 55.961 -0.757 -75.421 1.00 64.00 181 LEU A C 1
ATOM 1416 O O . LEU A 1 181 ? 55.107 -1.640 -75.377 1.00 64.00 181 LEU A O 1
ATOM 1420 N N . GLN A 1 182 ? 56.286 -0.145 -76.564 1.00 63.19 182 GLN A N 1
ATOM 1421 C CA . GLN A 1 182 ? 55.673 -0.450 -77.865 1.00 63.19 182 GLN A CA 1
ATOM 1422 C C . GLN A 1 182 ? 56.362 -1.628 -78.595 1.00 63.19 182 GLN A C 1
ATOM 1424 O O . GLN A 1 182 ? 55.748 -2.324 -79.411 1.00 63.19 182 GLN A O 1
ATOM 1429 N N . GLY A 1 183 ? 57.646 -1.872 -78.315 1.00 53.28 183 GLY A N 1
ATOM 1430 C CA . GLY A 1 183 ? 58.579 -2.696 -79.095 1.00 53.28 183 GLY A CA 1
ATOM 1431 C C . GLY A 1 183 ? 58.538 -4.198 -78.850 1.00 53.28 183 GLY A C 1
ATOM 1432 O O . GLY A 1 183 ? 59.197 -4.936 -79.583 1.00 53.28 183 GLY A O 1
ATOM 1433 N N . SER A 1 184 ? 57.688 -4.694 -77.949 1.00 49.12 184 SER A N 1
ATOM 1434 C CA . SER A 1 184 ? 57.398 -6.138 -77.885 1.00 49.12 184 SER A CA 1
ATOM 1435 C C . SER A 1 184 ? 56.661 -6.659 -79.140 1.00 49.12 184 SER A C 1
ATOM 1437 O O . SER A 1 184 ? 56.415 -7.853 -79.278 1.00 49.12 184 SER A O 1
ATOM 1439 N N . THR A 1 185 ? 56.338 -5.785 -80.105 1.00 44.22 185 THR A N 1
ATOM 1440 C CA . THR A 1 185 ? 55.575 -6.127 -81.319 1.00 44.22 185 THR A CA 1
ATOM 1441 C C . THR A 1 185 ? 56.374 -6.164 -82.630 1.00 44.22 185 THR A C 1
ATOM 1443 O O . THR A 1 185 ? 55.823 -6.576 -83.654 1.00 44.22 185 THR A O 1
ATOM 1446 N N . LYS A 1 186 ? 57.672 -5.813 -82.669 1.00 44.16 186 LYS A N 1
ATOM 1447 C CA . LYS A 1 186 ? 58.468 -5.890 -83.916 1.00 44.16 186 LYS A CA 1
ATOM 1448 C C . LYS A 1 186 ? 59.857 -6.499 -83.723 1.00 44.16 186 LYS A C 1
ATOM 1450 O O . LYS A 1 186 ? 60.850 -5.796 -83.601 1.00 44.16 186 LYS A O 1
ATOM 1455 N N . GLY A 1 187 ? 59.921 -7.825 -83.868 1.00 41.78 187 GLY A N 1
ATOM 1456 C CA . GLY A 1 187 ? 61.115 -8.500 -84.384 1.00 41.78 187 GLY A CA 1
ATOM 1457 C C . GLY A 1 187 ? 61.777 -9.525 -83.468 1.00 41.78 187 GLY A C 1
ATOM 1458 O O . GLY A 1 187 ? 62.933 -9.349 -83.110 1.00 41.78 187 GLY A O 1
ATOM 1459 N N . LYS A 1 188 ? 61.121 -10.662 -83.215 1.00 34.66 188 LYS A N 1
ATOM 1460 C CA . LYS A 1 188 ? 61.810 -11.954 -83.058 1.00 34.66 188 LYS A CA 1
ATOM 1461 C C . LYS A 1 188 ? 60.959 -13.055 -83.686 1.00 34.66 188 LYS A C 1
ATOM 1463 O O . LYS A 1 188 ? 59.852 -13.329 -83.243 1.00 34.66 188 LYS A O 1
ATOM 1468 N N . LYS A 1 189 ? 61.477 -13.628 -84.775 1.00 36.84 189 LYS A N 1
ATOM 1469 C CA . LYS A 1 189 ? 61.017 -14.913 -85.302 1.00 36.84 189 LYS A CA 1
ATOM 1470 C C . LYS A 1 189 ? 61.329 -15.995 -84.269 1.00 36.84 189 LYS A C 1
ATOM 1472 O O . LYS A 1 189 ? 62.431 -15.978 -83.732 1.00 36.84 189 LYS A O 1
ATOM 1477 N N . GLU A 1 190 ? 60.338 -16.857 -84.052 1.00 43.34 190 GLU A N 1
ATOM 1478 C CA . GLU A 1 190 ? 60.444 -18.304 -83.809 1.00 43.34 190 GLU A CA 1
ATOM 1479 C C . GLU A 1 190 ? 61.684 -18.750 -83.019 1.00 43.34 190 GLU A C 1
ATOM 1481 O O . GLU A 1 190 ? 62.757 -18.901 -83.592 1.00 43.34 190 GLU A O 1
ATOM 1486 N N . ASP A 1 191 ? 61.531 -18.927 -81.703 1.00 36.75 191 ASP A N 1
ATOM 1487 C CA . ASP A 1 191 ? 61.743 -20.220 -81.032 1.00 36.75 191 ASP A CA 1
ATOM 1488 C C . ASP A 1 191 ? 61.473 -20.105 -79.514 1.00 36.75 191 ASP A C 1
ATOM 1490 O O . ASP A 1 191 ? 61.958 -19.203 -78.838 1.00 36.75 191 ASP A O 1
ATOM 1494 N N . GLU A 1 192 ? 60.649 -21.039 -79.035 1.00 39.56 192 GLU A N 1
ATOM 1495 C CA . GLU A 1 192 ? 60.425 -21.512 -77.659 1.00 39.56 192 GLU A CA 1
ATOM 1496 C C . GLU A 1 192 ? 60.147 -20.534 -76.483 1.00 39.56 192 GLU A C 1
ATOM 1498 O O . GLU A 1 192 ? 61.007 -19.832 -75.963 1.00 39.56 192 GLU A O 1
ATOM 1503 N N . GLN A 1 193 ? 58.936 -20.739 -75.934 1.00 34.16 193 GLN A N 1
ATOM 1504 C CA . GLN A 1 193 ? 58.588 -20.798 -74.501 1.00 34.16 193 GLN A CA 1
ATOM 1505 C C . GLN A 1 193 ? 57.993 -19.541 -73.827 1.00 34.16 193 GLN A C 1
ATOM 1507 O O . GLN A 1 193 ? 58.685 -18.685 -73.289 1.00 34.16 193 GLN A O 1
ATOM 1512 N N . THR A 1 194 ? 56.650 -19.515 -73.814 1.00 37.56 194 THR A N 1
ATOM 1513 C CA . THR A 1 194 ? 55.747 -18.908 -72.808 1.00 37.56 194 THR A CA 1
ATOM 1514 C C . THR A 1 194 ? 56.225 -17.612 -72.146 1.00 37.56 194 THR A C 1
ATOM 1516 O O . THR A 1 194 ? 56.591 -17.606 -70.971 1.00 37.56 194 THR A O 1
ATOM 1519 N N . VAL A 1 195 ? 56.125 -16.497 -72.866 1.00 37.25 195 VAL A N 1
ATOM 1520 C CA . VAL A 1 195 ? 55.975 -15.179 -72.238 1.00 37.25 195 VAL A CA 1
ATOM 1521 C C . VAL A 1 195 ? 54.509 -14.805 -72.407 1.00 37.25 195 VAL A C 1
ATOM 1523 O O . VAL A 1 195 ? 54.020 -14.704 -73.526 1.00 37.25 195 VAL A O 1
ATOM 1526 N N . SER A 1 196 ? 53.784 -14.730 -71.295 1.00 43.12 196 SER A N 1
ATOM 1527 C CA . SER A 1 196 ? 52.369 -14.363 -71.245 1.00 43.12 196 SER A CA 1
ATOM 1528 C C . SER A 1 196 ? 52.142 -13.002 -71.906 1.00 43.12 196 SER A C 1
ATOM 1530 O O . SER A 1 196 ? 52.747 -12.015 -71.486 1.00 43.12 196 SER A O 1
ATOM 1532 N N . ASP A 1 197 ? 51.228 -12.949 -72.876 1.00 46.19 197 ASP A N 1
ATOM 1533 C CA . ASP A 1 197 ? 50.759 -11.739 -73.578 1.00 46.19 197 ASP A CA 1
ATOM 1534 C C . ASP A 1 197 ? 50.192 -10.635 -72.644 1.00 46.19 197 ASP A C 1
ATOM 1536 O O . ASP A 1 197 ? 49.844 -9.551 -73.104 1.00 46.19 197 ASP A O 1
ATOM 1540 N N . ASP A 1 198 ? 50.104 -10.874 -71.331 1.00 50.41 198 ASP A N 1
ATOM 1541 C CA . ASP A 1 198 ? 49.472 -9.983 -70.349 1.00 50.41 198 ASP A CA 1
ATOM 1542 C C . ASP A 1 198 ? 50.322 -8.754 -69.933 1.00 50.41 198 ASP A C 1
ATOM 1544 O O . ASP A 1 198 ? 49.781 -7.846 -69.311 1.00 50.41 198 ASP A O 1
ATOM 1548 N N . ASN A 1 199 ? 51.614 -8.670 -70.292 1.00 52.00 199 ASN A N 1
ATOM 1549 C CA . ASN A 1 199 ? 52.507 -7.566 -69.870 1.00 52.00 199 ASN A CA 1
ATOM 1550 C C . ASN A 1 199 ? 52.803 -6.512 -70.956 1.00 52.00 199 ASN A C 1
ATOM 1552 O O . ASN A 1 199 ? 53.682 -5.665 -70.785 1.00 52.00 199 ASN A O 1
ATOM 1556 N N . ILE A 1 200 ? 52.103 -6.544 -72.090 1.00 59.91 200 ILE A N 1
ATOM 1557 C CA . ILE A 1 200 ? 52.310 -5.572 -73.171 1.00 59.91 200 ILE A CA 1
ATOM 1558 C C . ILE A 1 200 ? 51.481 -4.317 -72.862 1.00 59.91 200 ILE A C 1
ATOM 1560 O O . ILE A 1 200 ? 50.277 -4.296 -73.109 1.00 59.91 200 ILE A O 1
ATOM 1564 N N . GLY A 1 201 ? 52.129 -3.289 -72.305 1.00 64.06 201 GLY A N 1
ATOM 1565 C CA . GLY A 1 201 ? 51.515 -1.980 -72.039 1.00 64.06 201 GLY A CA 1
ATOM 1566 C C . GLY A 1 201 ? 51.654 -1.449 -70.607 1.00 64.06 201 GLY A C 1
ATOM 1567 O O . GLY A 1 201 ? 51.125 -0.376 -70.335 1.00 64.06 201 GLY A O 1
ATOM 1568 N N . LEU A 1 202 ? 52.356 -2.154 -69.708 1.00 72.44 202 LEU A N 1
ATOM 1569 C CA . LEU A 1 202 ? 52.630 -1.720 -68.329 1.00 72.44 202 LEU A CA 1
ATOM 1570 C C . LEU A 1 202 ? 54.103 -1.981 -67.964 1.00 72.44 202 LEU A C 1
ATOM 1572 O O . LEU A 1 202 ? 54.567 -3.115 -68.064 1.00 72.44 202 LEU A O 1
ATOM 1576 N N . ALA A 1 203 ? 54.833 -0.963 -67.501 1.00 74.38 203 ALA A N 1
ATOM 1577 C CA . ALA A 1 203 ? 56.198 -1.119 -66.984 1.00 74.38 203 ALA A CA 1
ATOM 1578 C C . ALA A 1 203 ? 56.401 -0.355 -65.672 1.00 74.38 203 ALA A C 1
ATOM 1580 O O . ALA A 1 203 ? 56.034 0.814 -65.562 1.00 74.38 203 ALA A O 1
ATOM 1581 N N . MET A 1 204 ? 57.033 -0.987 -64.680 1.00 78.31 204 MET A N 1
ATOM 1582 C CA . MET A 1 204 ? 57.365 -0.324 -63.416 1.00 78.31 204 MET A CA 1
ATOM 1583 C C . MET A 1 204 ? 58.488 0.691 -63.629 1.00 78.31 204 MET A C 1
ATOM 1585 O O . MET A 1 204 ? 59.560 0.360 -64.138 1.00 78.31 204 MET A O 1
ATOM 1589 N N . VAL A 1 205 ? 58.289 1.928 -63.174 1.00 76.06 205 VAL A N 1
ATOM 1590 C CA . VAL A 1 205 ? 59.281 3.003 -63.315 1.00 76.06 205 VAL A CA 1
ATOM 1591 C C . VAL A 1 205 ? 60.559 2.683 -62.535 1.00 76.06 205 VAL A C 1
ATOM 1593 O O . VAL A 1 205 ? 61.644 3.074 -62.957 1.00 76.06 205 VAL A O 1
ATOM 1596 N N . SER A 1 206 ? 60.473 1.897 -61.457 1.00 74.81 206 SER A N 1
ATOM 1597 C CA . SER A 1 206 ? 61.640 1.376 -60.730 1.00 74.81 206 SER A CA 1
ATOM 1598 C C . SER A 1 206 ? 62.508 0.449 -61.575 1.00 74.81 206 SER A C 1
ATOM 1600 O O . SER A 1 206 ? 63.734 0.489 -61.454 1.00 74.81 206 SER A O 1
ATOM 1602 N N . ASP A 1 207 ? 61.895 -0.371 -62.428 1.00 72.56 207 ASP A N 1
ATOM 1603 C CA . ASP A 1 207 ? 62.621 -1.275 -63.318 1.00 72.56 207 ASP A CA 1
ATOM 1604 C C . ASP A 1 207 ? 63.270 -0.492 -64.457 1.00 72.56 207 ASP A C 1
ATOM 1606 O O . ASP A 1 207 ? 64.451 -0.695 -64.739 1.00 72.56 207 ASP A O 1
ATOM 1610 N N . LEU A 1 208 ? 62.553 0.480 -65.027 1.00 70.19 208 LEU A N 1
ATOM 1611 C CA . LEU A 1 208 ? 63.096 1.398 -66.030 1.00 70.19 208 LEU A CA 1
ATOM 1612 C C . LEU A 1 208 ? 64.305 2.171 -65.462 1.00 70.19 208 LEU A C 1
ATOM 1614 O O . LEU A 1 208 ? 65.402 2.145 -66.023 1.00 70.19 208 LEU A O 1
ATOM 1618 N N . SER A 1 209 ? 64.134 2.793 -64.293 1.00 70.88 209 SER A N 1
ATOM 1619 C CA . SER A 1 209 ? 65.156 3.583 -63.593 1.00 70.88 209 SER A CA 1
ATOM 1620 C C . SER A 1 209 ? 66.419 2.769 -63.280 1.00 70.88 209 SER A C 1
ATOM 1622 O O . SER A 1 209 ? 67.528 3.223 -63.572 1.00 70.88 209 SER A O 1
ATOM 1624 N N . ASN A 1 210 ? 66.271 1.553 -62.741 1.00 70.44 210 ASN A N 1
ATOM 1625 C CA . ASN A 1 210 ? 67.404 0.763 -62.253 1.00 70.44 210 ASN A CA 1
ATOM 1626 C C . ASN A 1 210 ? 68.048 -0.148 -63.304 1.00 70.44 210 ASN A C 1
ATOM 1628 O O . ASN A 1 210 ? 69.267 -0.321 -63.266 1.00 70.44 210 ASN A O 1
ATOM 1632 N N . ARG A 1 211 ? 67.263 -0.767 -64.198 1.00 63.50 211 ARG A N 1
ATOM 1633 C CA . ARG A 1 211 ? 67.756 -1.785 -65.144 1.00 63.50 211 ARG A CA 1
ATOM 1634 C C . ARG A 1 211 ? 68.036 -1.244 -66.536 1.00 63.50 211 ARG A C 1
ATOM 1636 O O . ARG A 1 211 ? 68.976 -1.720 -67.162 1.00 63.50 211 ARG A O 1
ATOM 1643 N N . GLU A 1 212 ? 67.239 -0.298 -67.024 1.00 60.78 212 GLU A N 1
ATOM 1644 C CA . GLU A 1 212 ? 67.351 0.164 -68.413 1.00 60.78 212 GLU A CA 1
ATOM 1645 C C . GLU A 1 212 ? 68.166 1.454 -68.546 1.00 60.78 212 GLU A C 1
ATOM 1647 O O . GLU A 1 212 ? 68.949 1.588 -69.489 1.00 60.78 212 GLU A O 1
ATOM 1652 N N . PHE A 1 213 ? 68.030 2.389 -67.597 1.00 64.19 213 PHE A N 1
ATOM 1653 C CA . PHE A 1 213 ? 68.598 3.737 -67.746 1.00 64.19 213 PHE A CA 1
ATOM 1654 C C . PHE A 1 213 ? 69.655 4.115 -66.702 1.00 64.19 213 PHE A C 1
ATOM 1656 O O . PHE A 1 213 ? 70.403 5.066 -66.930 1.00 64.19 213 PHE A O 1
ATOM 1663 N N . HIS A 1 214 ? 69.752 3.381 -65.585 1.00 65.00 214 HIS A N 1
ATOM 1664 C CA . HIS A 1 214 ? 70.655 3.679 -64.460 1.00 65.00 214 HIS A CA 1
ATOM 1665 C C . HIS A 1 214 ? 70.589 5.156 -64.012 1.00 65.00 214 HIS A C 1
ATOM 1667 O O . HIS A 1 214 ? 71.604 5.807 -63.726 1.00 65.00 214 HIS A O 1
ATOM 1673 N N . LEU A 1 215 ? 69.372 5.699 -63.983 1.00 67.88 215 LEU A N 1
ATOM 1674 C CA . LEU A 1 215 ? 69.065 7.051 -63.524 1.00 67.88 215 LEU A CA 1
ATOM 1675 C C . LEU A 1 215 ? 68.353 6.958 -62.174 1.00 67.88 215 LEU A C 1
ATOM 1677 O O . LEU A 1 215 ? 67.503 6.085 -62.020 1.00 67.88 215 LEU A O 1
ATOM 1681 N N . PRO A 1 216 ? 68.635 7.847 -61.207 1.00 69.88 216 PRO A N 1
ATOM 1682 C CA . PRO A 1 216 ? 67.835 7.952 -59.993 1.00 69.88 216 PRO A CA 1
ATOM 1683 C C . PRO A 1 216 ? 66.326 8.058 -60.292 1.00 69.88 216 PRO A C 1
ATOM 1685 O O . PRO A 1 216 ? 65.912 8.688 -61.271 1.00 69.88 216 PRO A O 1
ATOM 1688 N N . MET A 1 217 ? 65.502 7.442 -59.440 1.00 73.12 217 MET A N 1
ATOM 1689 C CA . MET A 1 217 ? 64.043 7.348 -59.611 1.00 73.12 217 MET A CA 1
ATOM 1690 C C . MET A 1 217 ? 63.386 8.720 -59.821 1.00 73.12 217 MET A C 1
ATOM 1692 O O . MET A 1 217 ? 62.567 8.891 -60.720 1.00 73.12 217 MET A O 1
ATOM 1696 N N . GLU A 1 218 ? 63.791 9.713 -59.031 1.00 68.25 218 GLU A N 1
ATOM 1697 C CA . GLU A 1 218 ? 63.255 11.078 -59.084 1.00 68.25 218 GLU A CA 1
ATOM 1698 C C . GLU A 1 218 ? 63.496 11.744 -60.449 1.00 68.25 218 GLU A C 1
ATOM 1700 O O . GLU A 1 218 ? 62.606 12.386 -61.004 1.00 68.25 218 GLU A O 1
ATOM 1705 N N . ILE A 1 219 ? 64.659 11.475 -61.050 1.00 67.50 219 ILE A N 1
ATOM 1706 C CA . ILE A 1 219 ? 65.046 11.975 -62.375 1.00 67.50 219 ILE A CA 1
ATOM 1707 C C . ILE A 1 219 ? 64.226 11.295 -63.467 1.00 67.50 219 ILE A C 1
ATOM 1709 O O . ILE A 1 219 ? 63.729 11.948 -64.383 1.00 67.50 219 ILE A O 1
ATOM 1713 N N . THR A 1 220 ? 64.058 9.979 -63.350 1.00 69.94 220 THR A N 1
ATOM 1714 C CA . THR A 1 220 ? 63.269 9.185 -64.298 1.00 69.94 220 THR A CA 1
ATOM 1715 C C . THR A 1 220 ? 61.811 9.653 -64.295 1.00 69.94 220 THR A C 1
ATOM 1717 O O . THR A 1 220 ? 61.231 9.887 -65.353 1.00 69.94 220 THR A O 1
ATOM 1720 N N . LEU A 1 221 ? 61.236 9.895 -63.114 1.00 72.31 221 LEU A N 1
ATOM 1721 C CA . LEU A 1 221 ? 59.881 10.430 -62.970 1.00 72.31 221 LEU A CA 1
ATOM 1722 C C . LEU A 1 221 ? 59.744 11.851 -63.524 1.00 72.31 221 LEU A C 1
ATOM 1724 O O . LEU A 1 221 ? 58.754 12.140 -64.190 1.00 72.31 221 LEU A O 1
ATOM 1728 N N . GLN A 1 222 ? 60.716 12.735 -63.280 1.00 69.62 222 GLN A N 1
ATOM 1729 C CA . GLN A 1 222 ? 60.691 14.099 -63.813 1.00 69.62 222 GLN A CA 1
ATOM 1730 C C . GLN A 1 222 ? 60.781 14.112 -65.347 1.00 69.62 222 GLN A C 1
ATOM 1732 O O . GLN A 1 222 ? 60.048 14.859 -66.003 1.00 69.62 222 GLN A O 1
ATOM 1737 N N . ALA A 1 223 ? 61.628 13.257 -65.929 1.00 67.50 223 ALA A N 1
ATOM 1738 C CA . ALA A 1 223 ? 61.748 13.110 -67.376 1.00 67.50 223 ALA A CA 1
ATOM 1739 C C . ALA A 1 223 ? 60.442 12.601 -68.002 1.00 67.50 223 ALA A C 1
ATOM 1741 O O . ALA A 1 223 ? 59.963 13.203 -68.963 1.00 67.50 223 ALA A O 1
ATOM 1742 N N . LEU A 1 224 ? 59.826 11.571 -67.408 1.00 72.00 224 LEU A N 1
ATOM 1743 C CA . LEU A 1 224 ? 58.552 11.014 -67.868 1.00 72.00 224 LEU A CA 1
ATOM 1744 C C . LEU A 1 224 ? 57.403 12.022 -67.739 1.00 72.00 224 LEU A C 1
ATOM 1746 O O . LEU A 1 224 ? 56.690 12.243 -68.709 1.00 72.00 224 LEU A O 1
ATOM 1750 N N . LYS A 1 225 ? 57.261 12.709 -66.597 1.00 72.62 225 LYS A N 1
ATOM 1751 C CA . LYS A 1 225 ? 56.203 13.719 -66.390 1.00 72.62 225 LYS A CA 1
ATOM 1752 C C . LYS A 1 225 ? 56.257 14.864 -67.405 1.00 72.62 225 LYS A C 1
ATOM 1754 O O . LYS A 1 225 ? 55.215 15.387 -67.777 1.00 72.62 225 LYS A O 1
ATOM 1759 N N . THR A 1 226 ? 57.456 15.257 -67.840 1.00 70.06 226 THR A N 1
ATOM 1760 C CA . THR A 1 226 ? 57.643 16.408 -68.742 1.00 70.06 226 THR A CA 1
ATOM 1761 C C . THR A 1 226 ? 57.490 16.034 -70.222 1.00 70.06 226 THR A C 1
ATOM 1763 O O . THR A 1 226 ? 57.182 16.897 -71.038 1.00 70.06 226 THR A O 1
ATOM 1766 N N . ARG A 1 227 ? 57.718 14.764 -70.586 1.00 69.56 227 ARG A N 1
ATOM 1767 C CA . ARG A 1 227 ? 57.860 14.313 -71.985 1.00 69.56 227 ARG A CA 1
ATOM 1768 C C . ARG A 1 227 ? 56.914 13.168 -72.376 1.00 69.56 227 ARG A C 1
ATOM 1770 O O . ARG A 1 227 ? 57.122 12.536 -73.409 1.00 69.56 227 ARG A O 1
ATOM 1777 N N . LEU A 1 228 ? 55.894 12.879 -71.567 1.00 74.75 228 LEU A N 1
ATOM 1778 C CA . LEU A 1 228 ? 54.931 11.812 -71.847 1.00 74.75 228 LEU A CA 1
ATOM 1779 C C . LEU A 1 228 ? 54.074 12.156 -73.088 1.00 74.75 228 LEU A C 1
ATOM 1781 O O . LEU A 1 228 ? 53.429 13.208 -73.100 1.00 74.75 228 LEU A O 1
ATOM 1785 N N . PRO A 1 229 ? 54.028 11.306 -74.129 1.00 71.69 229 PRO A N 1
ATOM 1786 C CA . PRO A 1 229 ? 53.121 11.498 -75.256 1.00 71.69 229 PRO A CA 1
ATOM 1787 C C . PRO A 1 229 ? 51.666 11.191 -74.868 1.00 71.69 229 PRO A C 1
ATOM 1789 O O . PRO A 1 229 ? 51.397 10.422 -73.946 1.00 71.69 229 PRO A O 1
ATOM 1792 N N . SER A 1 230 ? 50.716 11.759 -75.617 1.00 68.75 230 SER A N 1
ATOM 1793 C CA . SER A 1 230 ? 49.285 11.454 -75.483 1.00 68.75 230 SER A CA 1
ATOM 1794 C C . SER A 1 230 ? 49.024 9.963 -75.730 1.00 68.75 230 SER A C 1
ATOM 1796 O O . SER A 1 230 ? 49.375 9.471 -76.805 1.00 68.75 230 SER A O 1
ATOM 1798 N N . GLY A 1 231 ? 48.403 9.266 -74.774 1.00 70.12 231 GLY A N 1
ATOM 1799 C CA . GLY A 1 231 ? 48.149 7.820 -74.837 1.00 70.12 231 GLY A CA 1
ATOM 1800 C C . GLY A 1 231 ? 48.873 6.991 -73.768 1.00 70.12 231 GLY A C 1
ATOM 1801 O O . GLY A 1 231 ? 48.719 5.771 -73.751 1.00 70.12 231 GLY A O 1
ATOM 1802 N N . PHE A 1 232 ? 49.673 7.623 -72.906 1.00 77.25 232 PHE A N 1
ATOM 1803 C CA . PHE A 1 232 ? 50.316 6.983 -71.761 1.00 77.25 232 PHE A CA 1
ATOM 1804 C C . PHE A 1 232 ? 50.033 7.768 -70.483 1.00 77.25 232 PHE A C 1
ATOM 1806 O O . PHE A 1 232 ? 49.913 8.993 -70.511 1.00 77.25 232 PHE A O 1
ATOM 1813 N N . GLN A 1 233 ? 50.017 7.070 -69.351 1.00 79.88 233 GLN A N 1
ATOM 1814 C CA . GLN A 1 233 ? 49.821 7.656 -68.031 1.00 79.88 233 GLN A CA 1
ATOM 1815 C C . GLN A 1 233 ? 50.733 7.017 -66.979 1.00 79.88 233 GLN A C 1
ATOM 1817 O O . GLN A 1 233 ? 51.088 5.840 -67.057 1.00 79.88 233 GLN A O 1
ATOM 1822 N N . LEU A 1 234 ? 51.107 7.810 -65.975 1.00 80.25 234 LEU A N 1
ATOM 1823 C CA . LEU A 1 234 ? 51.802 7.328 -64.783 1.00 80.25 234 LEU A CA 1
ATOM 1824 C C . LEU A 1 234 ? 50.765 6.957 -63.720 1.00 80.25 234 LEU A C 1
ATOM 1826 O O . LEU A 1 234 ? 49.947 7.792 -63.341 1.00 80.25 234 LEU A O 1
ATOM 1830 N N . LEU A 1 235 ? 50.820 5.719 -63.240 1.00 76.75 235 LEU A N 1
ATOM 1831 C CA . LEU A 1 235 ? 49.928 5.167 -62.226 1.00 76.75 235 LEU A CA 1
ATOM 1832 C C . LEU A 1 235 ? 50.707 4.890 -60.947 1.00 76.75 235 LEU A C 1
ATOM 1834 O O . LEU A 1 235 ? 51.754 4.246 -60.976 1.00 76.75 235 LEU A O 1
ATOM 1838 N N . GLU A 1 236 ? 50.182 5.351 -59.822 1.00 74.62 236 GLU A N 1
ATOM 1839 C CA . GLU A 1 236 ? 50.676 4.964 -58.504 1.00 74.62 236 GLU A CA 1
ATOM 1840 C C . GLU A 1 236 ? 49.975 3.663 -58.098 1.00 74.62 236 GLU A C 1
ATOM 1842 O O . GLU A 1 236 ? 48.773 3.653 -57.846 1.00 74.62 236 GLU A O 1
ATOM 1847 N N . LEU A 1 237 ? 50.716 2.555 -58.095 1.00 72.94 237 LEU A N 1
ATOM 1848 C CA . LEU A 1 237 ? 50.256 1.244 -57.637 1.00 72.94 237 LEU A CA 1
ATOM 1849 C C . LEU A 1 237 ? 50.787 0.988 -56.224 1.00 72.94 237 LEU A C 1
ATOM 1851 O O . LEU A 1 237 ? 51.824 1.532 -55.834 1.00 72.94 237 LEU A O 1
ATOM 1855 N N . GLY A 1 238 ? 50.172 0.062 -55.485 1.00 64.00 238 GLY A N 1
ATOM 1856 C CA . GLY A 1 238 ? 50.687 -0.357 -54.171 1.00 64.00 238 GLY A CA 1
ATOM 1857 C C . GLY A 1 238 ? 52.117 -0.928 -54.219 1.00 64.00 238 GLY A C 1
ATOM 1858 O O . GLY A 1 238 ? 52.819 -0.959 -53.210 1.00 64.00 238 GLY A O 1
ATOM 1859 N N . SER A 1 239 ? 52.574 -1.347 -55.405 1.00 65.31 239 SER A N 1
ATOM 1860 C CA . SER A 1 239 ? 53.923 -1.860 -55.674 1.00 65.31 239 SER A CA 1
ATOM 1861 C C . SER A 1 239 ? 54.928 -0.801 -56.163 1.00 65.31 239 SER A C 1
ATOM 1863 O O . SER A 1 239 ? 56.108 -1.120 -56.323 1.00 65.31 239 SER A O 1
ATOM 1865 N N . GLY A 1 240 ? 54.502 0.449 -56.386 1.00 74.31 240 GLY A N 1
ATOM 1866 C CA . GLY A 1 240 ? 55.327 1.545 -56.907 1.00 74.31 240 GLY A CA 1
ATOM 1867 C C . GLY A 1 240 ? 54.678 2.281 -58.084 1.00 74.31 240 GLY A C 1
ATOM 1868 O O . GLY A 1 240 ? 53.522 2.051 -58.420 1.00 74.31 240 GLY A O 1
ATOM 1869 N N . ILE A 1 241 ? 55.421 3.183 -58.730 1.00 79.75 241 ILE A N 1
ATOM 1870 C CA . ILE A 1 241 ? 54.910 3.944 -59.882 1.00 79.75 241 ILE A CA 1
ATOM 1871 C C . ILE A 1 241 ? 55.117 3.128 -61.159 1.00 79.75 241 ILE A C 1
ATOM 1873 O O . ILE A 1 241 ? 56.236 2.690 -61.431 1.00 79.75 241 ILE A O 1
ATOM 1877 N N . ALA A 1 242 ? 54.063 2.962 -61.953 1.00 79.62 242 ALA A N 1
ATOM 1878 C CA . ALA A 1 242 ? 54.081 2.288 -63.244 1.00 79.62 242 ALA A CA 1
ATOM 1879 C C . ALA A 1 242 ? 53.731 3.251 -64.383 1.00 79.62 242 ALA A C 1
ATOM 1881 O O . ALA A 1 242 ? 52.954 4.186 -64.214 1.00 79.62 242 ALA A O 1
ATOM 1882 N N . LEU A 1 243 ? 54.300 3.006 -65.558 1.00 79.38 243 LEU A N 1
ATOM 1883 C CA . LEU A 1 243 ? 53.931 3.651 -66.809 1.00 79.38 243 LEU A CA 1
ATOM 1884 C C . LEU A 1 243 ? 53.008 2.707 -67.580 1.00 79.38 243 LEU A C 1
ATOM 1886 O O . LEU A 1 243 ? 53.396 1.573 -67.865 1.00 79.38 243 LEU A O 1
ATOM 1890 N N . ALA A 1 244 ? 51.801 3.172 -67.891 1.00 78.44 244 ALA A N 1
ATOM 1891 C CA . ALA A 1 244 ? 50.770 2.388 -68.556 1.00 78.44 244 ALA A CA 1
ATOM 1892 C C . ALA A 1 244 ? 50.304 3.054 -69.855 1.00 78.44 244 ALA A C 1
ATOM 1894 O O . ALA A 1 244 ? 50.174 4.274 -69.916 1.00 78.44 244 ALA A O 1
ATOM 1895 N N . GLU A 1 245 ? 50.026 2.250 -70.877 1.00 82.50 245 GLU A N 1
ATOM 1896 C CA . GLU A 1 245 ? 49.341 2.687 -72.096 1.00 82.50 245 GLU A CA 1
ATOM 1897 C C . GLU A 1 245 ? 47.825 2.777 -71.852 1.00 82.50 245 GLU A C 1
ATOM 1899 O O . GLU A 1 245 ? 47.209 1.825 -71.362 1.00 82.50 245 GLU A O 1
ATOM 1904 N N . ASP A 1 246 ? 47.196 3.883 -72.250 1.00 77.69 246 ASP A N 1
ATOM 1905 C CA . ASP A 1 246 ? 45.767 4.142 -72.023 1.00 77.69 246 ASP A CA 1
ATOM 1906 C C . ASP A 1 246 ? 44.886 3.048 -72.655 1.00 77.69 246 ASP A C 1
ATOM 1908 O O . ASP A 1 246 ? 43.955 2.535 -72.030 1.00 77.69 246 ASP A O 1
ATOM 1912 N N . GLY A 1 247 ? 45.241 2.594 -73.863 1.00 76.31 247 GLY A N 1
ATOM 1913 C CA . GLY A 1 247 ? 44.516 1.529 -74.560 1.00 76.31 247 GLY A CA 1
ATOM 1914 C C . GLY A 1 247 ? 44.643 0.151 -73.897 1.00 76.31 247 GLY A C 1
ATOM 1915 O O . GLY A 1 247 ? 43.733 -0.673 -74.009 1.00 76.31 247 GLY A O 1
ATOM 1916 N N . PHE A 1 248 ? 45.750 -0.125 -73.200 1.00 80.81 248 PHE A N 1
ATOM 1917 C CA . PHE A 1 248 ? 45.884 -1.331 -72.379 1.00 80.81 248 PHE A CA 1
ATOM 1918 C C . PHE A 1 248 ? 44.995 -1.235 -71.138 1.00 80.81 248 PHE A C 1
ATOM 1920 O O . PHE A 1 248 ? 44.281 -2.188 -70.823 1.00 80.81 248 PHE A O 1
ATOM 1927 N N . MET A 1 249 ? 44.973 -0.070 -70.488 1.00 81.25 249 MET A N 1
ATOM 1928 C CA . MET A 1 249 ? 44.189 0.165 -69.277 1.00 81.25 249 MET A CA 1
ATOM 1929 C C . MET A 1 249 ? 42.681 0.051 -69.514 1.00 81.25 249 MET A C 1
ATOM 1931 O O . MET A 1 249 ? 41.991 -0.536 -68.686 1.00 81.25 249 MET A O 1
ATOM 1935 N N . GLU A 1 250 ? 42.165 0.512 -70.656 1.00 79.62 250 GLU A N 1
ATOM 1936 C CA . GLU A 1 250 ? 40.752 0.322 -71.017 1.00 79.62 250 GLU A CA 1
ATOM 1937 C C . GLU A 1 250 ? 40.391 -1.159 -71.210 1.00 79.62 250 GLU A C 1
ATOM 1939 O O . GLU A 1 250 ? 39.386 -1.631 -70.674 1.00 79.62 250 GLU A O 1
ATOM 1944 N N . ARG A 1 251 ? 41.231 -1.928 -71.919 1.00 82.19 251 ARG A N 1
ATOM 1945 C CA . ARG A 1 251 ? 41.021 -3.378 -72.095 1.00 82.19 251 ARG A CA 1
ATOM 1946 C C . ARG A 1 251 ? 41.112 -4.125 -70.770 1.00 82.19 251 ARG A C 1
ATOM 1948 O O . ARG A 1 251 ? 40.338 -5.050 -70.525 1.00 82.19 251 ARG A O 1
ATOM 1955 N N . TYR A 1 252 ? 42.051 -3.726 -69.919 1.00 82.81 252 TYR A N 1
ATOM 1956 C CA . TYR A 1 252 ? 42.249 -4.315 -68.605 1.00 82.81 252 TYR A CA 1
ATOM 1957 C C . TYR A 1 252 ? 41.070 -4.005 -67.669 1.00 82.81 252 TYR A C 1
ATOM 1959 O O . TYR A 1 252 ? 40.531 -4.928 -67.059 1.00 82.81 252 TYR A O 1
ATOM 1967 N N . LYS A 1 253 ? 40.574 -2.758 -67.659 1.00 85.19 253 LYS A N 1
ATOM 1968 C CA . LYS A 1 253 ? 39.345 -2.362 -66.951 1.00 85.19 253 LYS A CA 1
ATOM 1969 C C . LYS A 1 253 ? 38.147 -3.184 -67.423 1.00 85.19 253 LYS A C 1
ATOM 1971 O O . LYS A 1 253 ? 37.445 -3.750 -66.591 1.00 85.19 253 LYS A O 1
ATOM 1976 N N . GLN A 1 254 ? 37.944 -3.326 -68.733 1.00 85.25 254 GLN A N 1
ATOM 1977 C CA . GLN A 1 254 ? 36.829 -4.116 -69.264 1.00 85.25 254 GLN A CA 1
ATOM 1978 C C . GLN A 1 254 ? 36.925 -5.599 -68.868 1.00 85.25 254 GLN A C 1
ATOM 1980 O O . GLN A 1 254 ? 35.934 -6.173 -68.429 1.00 85.25 254 GLN A O 1
ATOM 1985 N N . LYS A 1 255 ? 38.121 -6.204 -68.930 1.00 86.75 255 LYS A N 1
ATOM 1986 C CA . LYS A 1 255 ? 38.369 -7.596 -68.498 1.00 86.75 255 LYS A CA 1
ATOM 1987 C C . LYS A 1 255 ? 38.007 -7.814 -67.024 1.00 86.75 255 LYS A C 1
ATOM 1989 O O . LYS A 1 255 ? 37.464 -8.861 -66.675 1.00 86.75 255 LYS A O 1
ATOM 1994 N N . VAL A 1 256 ? 38.311 -6.838 -66.167 1.00 87.75 256 VAL A N 1
ATOM 1995 C CA . VAL A 1 256 ? 37.942 -6.861 -64.746 1.00 87.75 256 VAL A CA 1
ATOM 1996 C C . VAL A 1 256 ? 36.424 -6.741 -64.584 1.00 87.75 256 VAL A C 1
ATOM 1998 O O . VAL A 1 256 ? 35.824 -7.573 -63.908 1.00 87.75 256 VAL A O 1
ATOM 2001 N N . LEU A 1 257 ? 35.785 -5.759 -65.225 1.00 88.25 257 LEU A N 1
ATOM 2002 C CA . LEU A 1 257 ? 34.341 -5.536 -65.091 1.00 88.25 257 LEU A CA 1
ATOM 2003 C C . LEU A 1 257 ? 33.503 -6.700 -65.633 1.00 88.25 257 LEU A C 1
ATOM 2005 O O . LEU A 1 257 ? 32.553 -7.116 -64.970 1.00 88.25 257 LEU A O 1
ATOM 2009 N N . ASP A 1 258 ? 33.889 -7.278 -66.772 1.00 86.38 258 ASP A N 1
ATOM 2010 C CA . ASP A 1 258 ? 33.233 -8.461 -67.337 1.00 86.38 258 ASP A CA 1
ATOM 2011 C C . ASP A 1 258 ? 33.293 -9.641 -66.357 1.00 86.38 258 ASP A C 1
ATOM 2013 O O . ASP A 1 258 ? 32.308 -10.356 -66.184 1.00 86.38 258 ASP A O 1
ATOM 2017 N N . TYR A 1 259 ? 34.419 -9.827 -65.657 1.00 88.81 259 TYR A N 1
ATOM 2018 C CA . TYR A 1 259 ? 34.543 -10.869 -64.641 1.00 88.81 259 TYR A CA 1
ATOM 2019 C C . TYR A 1 259 ? 33.567 -10.655 -63.480 1.00 88.81 259 TYR A C 1
ATOM 2021 O O . TYR A 1 259 ? 32.805 -11.567 -63.156 1.00 88.81 259 TYR A O 1
ATOM 2029 N N . PHE A 1 260 ? 33.544 -9.459 -62.884 1.00 87.44 260 PHE A N 1
ATOM 2030 C CA . PHE A 1 260 ? 32.626 -9.159 -61.782 1.00 87.44 260 PHE A CA 1
ATOM 2031 C C . PHE A 1 260 ? 31.154 -9.258 -62.210 1.00 87.44 260 PHE A C 1
ATOM 2033 O O . PHE A 1 260 ? 30.331 -9.725 -61.426 1.00 87.44 260 PHE A O 1
ATOM 2040 N N . GLY A 1 261 ? 30.830 -8.939 -63.468 1.00 84.75 261 GLY A N 1
ATOM 2041 C CA . GLY A 1 261 ? 29.485 -9.099 -64.028 1.00 84.75 261 GLY A CA 1
ATOM 2042 C C . GLY A 1 261 ? 29.016 -10.553 -64.166 1.00 84.75 261 GLY A C 1
ATOM 2043 O O . GLY A 1 261 ? 27.815 -10.797 -64.258 1.00 84.75 261 GLY A O 1
ATOM 2044 N N . THR A 1 262 ? 29.932 -11.529 -64.154 1.00 86.31 262 THR A N 1
ATOM 2045 C CA . THR A 1 262 ? 29.585 -12.965 -64.186 1.00 86.31 262 THR A CA 1
ATOM 2046 C C . THR A 1 262 ? 29.369 -13.584 -62.806 1.00 86.31 262 THR A C 1
ATOM 2048 O O . THR A 1 262 ? 28.929 -14.732 -62.715 1.00 86.31 262 THR A O 1
ATOM 2051 N N . LEU A 1 263 ? 29.677 -12.859 -61.729 1.00 85.75 263 LEU A N 1
ATOM 2052 C CA . LEU A 1 263 ? 29.573 -13.382 -60.372 1.00 85.75 263 LEU A CA 1
ATOM 2053 C C . LEU A 1 263 ? 28.116 -13.426 -59.909 1.00 85.75 263 LEU A C 1
ATOM 2055 O O . LEU A 1 263 ? 27.353 -12.483 -60.104 1.00 85.75 263 LEU A O 1
ATOM 2059 N N . GLN A 1 264 ? 27.747 -14.524 -59.252 1.00 81.31 264 GLN A N 1
ATOM 2060 C CA . GLN A 1 264 ? 26.423 -14.705 -58.642 1.00 81.31 264 GLN A CA 1
ATOM 2061 C C . GLN A 1 264 ? 26.464 -14.731 -57.113 1.00 81.31 264 GLN A C 1
ATOM 2063 O O . GLN A 1 264 ? 25.418 -14.751 -56.472 1.00 81.31 264 GLN A O 1
ATOM 2068 N N . GLU A 1 265 ? 27.659 -14.718 -56.528 1.00 81.56 265 GLU A N 1
ATOM 2069 C CA . GLU A 1 265 ? 27.861 -14.729 -55.083 1.00 81.56 265 GLU A CA 1
ATOM 2070 C C . GLU A 1 265 ? 28.665 -13.497 -54.652 1.00 81.56 265 GLU A C 1
ATOM 2072 O O . GLU A 1 265 ? 29.455 -12.971 -55.445 1.00 81.56 265 GLU A O 1
ATOM 2077 N N . PRO A 1 266 ? 28.473 -13.014 -53.413 1.00 84.56 266 PRO A N 1
ATOM 2078 C CA . PRO A 1 266 ? 29.241 -11.897 -52.894 1.00 84.56 266 PRO A CA 1
ATOM 2079 C C . PRO A 1 266 ? 30.716 -12.271 -52.727 1.00 84.56 266 PRO A C 1
ATOM 2081 O O . PRO A 1 266 ? 31.040 -13.333 -52.195 1.00 84.56 266 PRO A O 1
ATOM 2084 N N . VAL A 1 267 ? 31.621 -11.386 -53.146 1.00 87.31 267 VAL A N 1
ATOM 2085 C CA . VAL A 1 267 ? 33.069 -11.634 -53.108 1.00 87.31 267 VAL A CA 1
ATOM 2086 C C . VAL A 1 267 ? 33.823 -10.496 -52.437 1.00 87.31 267 VAL A C 1
ATOM 2088 O O . VAL A 1 267 ? 33.508 -9.318 -52.620 1.00 87.31 267 VAL A O 1
ATOM 2091 N N . VAL A 1 268 ? 34.867 -10.849 -51.688 1.00 87.69 268 VAL A N 1
ATOM 2092 C CA . VAL A 1 268 ? 35.833 -9.881 -51.163 1.00 87.69 268 VAL A CA 1
ATOM 2093 C C . VAL A 1 268 ? 36.818 -9.532 -52.278 1.00 87.69 268 VAL A C 1
ATOM 2095 O O . VAL A 1 268 ? 37.446 -10.410 -52.873 1.00 87.69 268 VAL A O 1
ATOM 2098 N N . ILE A 1 269 ? 36.955 -8.241 -52.577 1.00 86.94 269 ILE A N 1
ATOM 2099 C CA . ILE A 1 269 ? 37.726 -7.762 -53.731 1.00 86.94 269 ILE A CA 1
ATOM 2100 C C . ILE A 1 269 ? 39.212 -8.081 -53.562 1.00 86.94 269 ILE A C 1
ATOM 2102 O O . ILE A 1 269 ? 39.844 -8.527 -54.516 1.00 86.94 269 ILE A O 1
ATOM 2106 N N . SER A 1 270 ? 39.757 -7.957 -52.348 1.00 84.06 270 SER A N 1
ATOM 2107 C CA . SER A 1 270 ? 41.149 -8.330 -52.065 1.00 84.06 270 SER A CA 1
ATOM 2108 C C . SER A 1 270 ? 41.446 -9.792 -52.394 1.00 84.06 270 SER A C 1
ATOM 2110 O O . SER A 1 270 ? 42.510 -10.089 -52.928 1.00 84.06 270 SER A O 1
ATOM 2112 N N . ASP A 1 271 ? 40.511 -10.705 -52.129 1.00 85.94 271 ASP A N 1
ATOM 2113 C CA . ASP A 1 271 ? 40.714 -12.142 -52.341 1.00 85.94 271 ASP A CA 1
ATOM 2114 C C . ASP A 1 271 ? 40.724 -12.482 -53.832 1.00 85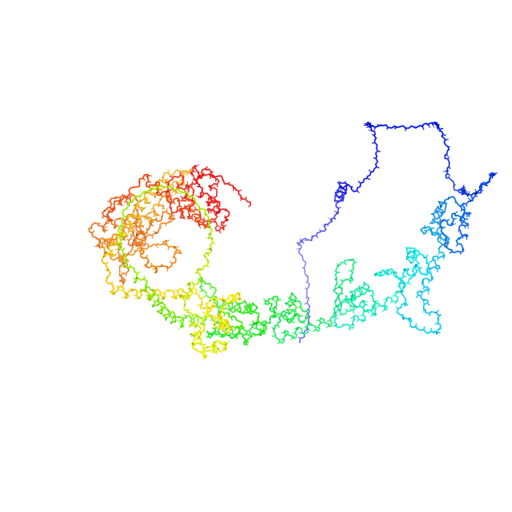.94 271 ASP A C 1
ATOM 2116 O O . ASP A 1 271 ? 41.595 -13.215 -54.306 1.00 85.94 271 ASP A O 1
ATOM 2120 N N . VAL A 1 272 ? 39.809 -11.872 -54.591 1.00 86.38 272 VAL A N 1
ATOM 2121 C CA . VAL A 1 272 ? 39.777 -11.969 -56.055 1.00 86.38 272 VAL A CA 1
ATOM 2122 C C . VAL A 1 272 ? 41.060 -11.400 -56.660 1.00 86.38 272 VAL A C 1
ATOM 2124 O O . VAL A 1 272 ? 41.659 -12.025 -57.540 1.00 86.38 272 VAL A O 1
ATOM 2127 N N . CYS A 1 273 ? 41.507 -10.241 -56.175 1.00 85.38 273 CYS A N 1
ATOM 2128 C CA . CYS A 1 273 ? 42.720 -9.589 -56.652 1.00 85.38 273 CYS A CA 1
ATOM 2129 C C . CYS A 1 273 ? 43.976 -10.410 -56.338 1.00 85.38 273 CYS A C 1
ATOM 2131 O O . CYS A 1 273 ? 44.799 -10.604 -57.230 1.00 85.38 273 CYS A O 1
ATOM 2133 N N . HIS A 1 274 ? 44.096 -10.987 -55.137 1.00 83.44 274 HIS A N 1
ATOM 2134 C CA . HIS A 1 274 ? 45.189 -11.906 -54.804 1.00 83.44 274 HIS A CA 1
ATOM 2135 C C . HIS A 1 274 ? 45.179 -13.155 -55.691 1.00 83.44 274 HIS A C 1
ATOM 2137 O O . HIS A 1 274 ? 46.224 -13.558 -56.200 1.00 83.44 274 HIS A O 1
ATOM 2143 N N . GLN A 1 275 ? 44.007 -13.753 -55.922 1.00 83.56 275 GLN A N 1
ATOM 2144 C CA . GLN A 1 275 ? 43.884 -14.958 -56.742 1.00 83.56 275 GLN A CA 1
ATOM 2145 C C . GLN A 1 275 ? 44.254 -14.707 -58.210 1.00 83.56 275 GLN A C 1
ATOM 2147 O O . GLN A 1 275 ? 44.806 -15.591 -58.867 1.00 83.56 275 GLN A O 1
ATOM 2152 N N . ARG A 1 276 ? 43.950 -13.515 -58.734 1.00 82.00 276 ARG A N 1
ATOM 2153 C CA . ARG A 1 276 ? 44.150 -13.153 -60.147 1.00 82.00 276 ARG A CA 1
ATOM 2154 C C . ARG A 1 276 ? 45.363 -12.259 -60.401 1.00 82.00 276 ARG A C 1
ATOM 2156 O O . ARG A 1 276 ? 45.599 -11.896 -61.548 1.00 82.00 276 ARG A O 1
ATOM 2163 N N . SER A 1 277 ? 46.145 -11.962 -59.360 1.00 79.88 277 SER A N 1
ATOM 2164 C CA . SER A 1 277 ? 47.298 -11.052 -59.415 1.00 79.88 277 SER A CA 1
ATOM 2165 C C . SER A 1 277 ? 46.938 -9.669 -59.973 1.00 79.88 277 SER A C 1
ATOM 2167 O O . SER A 1 277 ? 47.662 -9.107 -60.790 1.00 79.88 277 SER A O 1
ATOM 2169 N N . TRP A 1 278 ? 45.793 -9.133 -59.549 1.00 85.25 278 TRP A N 1
ATOM 2170 C CA . TRP A 1 278 ? 45.348 -7.785 -59.895 1.00 85.25 278 TRP A CA 1
ATOM 2171 C C . TRP A 1 278 ? 45.684 -6.790 -58.785 1.00 85.25 278 TRP A C 1
ATOM 2173 O O . TRP A 1 278 ? 45.773 -7.156 -57.613 1.00 85.25 278 TRP A O 1
ATOM 2183 N N . ASP A 1 279 ? 45.842 -5.522 -59.158 1.00 82.06 279 ASP A N 1
ATOM 2184 C CA . ASP A 1 279 ? 46.035 -4.439 -58.197 1.00 82.06 279 ASP A CA 1
ATOM 2185 C C . ASP A 1 279 ? 44.716 -4.127 -57.474 1.00 82.06 279 ASP A C 1
ATOM 2187 O O . ASP A 1 279 ? 43.683 -3.884 -58.105 1.00 82.06 279 ASP A O 1
ATOM 2191 N N . VAL A 1 280 ? 44.745 -4.184 -56.141 1.00 82.94 280 VAL A N 1
ATOM 2192 C CA . VAL A 1 280 ? 43.541 -4.095 -55.304 1.00 82.94 280 VAL A CA 1
ATOM 2193 C C . VAL A 1 280 ? 42.904 -2.709 -55.391 1.00 82.94 280 VAL A C 1
ATOM 2195 O O . VAL A 1 280 ? 41.679 -2.616 -55.456 1.00 82.94 280 VAL A O 1
ATOM 2198 N N . ASP A 1 281 ? 43.712 -1.649 -55.426 1.00 80.81 281 ASP A N 1
ATOM 2199 C CA . ASP A 1 281 ? 43.233 -0.266 -55.388 1.00 80.81 281 ASP A CA 1
ATOM 2200 C C . ASP A 1 281 ? 42.597 0.138 -56.725 1.00 80.81 281 ASP A C 1
ATOM 2202 O O . ASP A 1 281 ? 41.508 0.723 -56.748 1.00 80.81 281 ASP A O 1
ATOM 2206 N N . LEU A 1 282 ? 43.206 -0.255 -57.850 1.00 82.88 282 LEU A N 1
ATOM 2207 C CA . LEU A 1 282 ? 42.624 -0.050 -59.179 1.00 82.88 282 LEU A CA 1
ATOM 2208 C C . LEU A 1 282 ? 41.311 -0.816 -59.359 1.00 82.88 282 LEU A C 1
ATOM 2210 O O . LEU A 1 282 ? 40.315 -0.238 -59.798 1.00 82.88 282 LEU A O 1
ATOM 2214 N N . VAL A 1 283 ? 41.286 -2.103 -58.998 1.00 86.06 283 VAL A N 1
ATOM 2215 C CA . VAL A 1 283 ? 40.081 -2.932 -59.143 1.00 86.06 283 VAL A CA 1
ATOM 2216 C C . VAL A 1 283 ? 38.961 -2.427 -58.238 1.00 86.06 283 VAL A C 1
ATOM 2218 O O . VAL A 1 283 ? 37.831 -2.302 -58.705 1.00 86.06 283 VAL A O 1
ATOM 2221 N N . ALA A 1 284 ? 39.251 -2.088 -56.979 1.00 84.50 284 ALA A N 1
ATOM 2222 C CA . ALA A 1 284 ? 38.249 -1.539 -56.069 1.00 84.50 284 ALA A CA 1
ATOM 2223 C C . ALA A 1 284 ? 37.638 -0.243 -56.622 1.00 84.50 284 ALA A C 1
ATOM 2225 O O . ALA A 1 284 ? 36.416 -0.097 -56.613 1.00 84.50 284 ALA A O 1
ATOM 2226 N N . THR A 1 285 ? 38.468 0.645 -57.178 1.00 84.50 285 THR A N 1
ATOM 2227 C CA . THR A 1 285 ? 38.017 1.898 -57.802 1.00 84.50 285 THR A CA 1
ATOM 2228 C C . THR A 1 285 ? 37.124 1.633 -59.014 1.00 84.50 285 THR A C 1
ATOM 2230 O O . THR A 1 285 ? 36.033 2.190 -59.114 1.00 84.50 285 THR A O 1
ATOM 2233 N N . TRP A 1 286 ? 37.530 0.743 -59.925 1.00 88.44 286 TRP A N 1
ATOM 2234 C CA . TRP A 1 286 ? 36.732 0.439 -61.116 1.00 88.44 286 TRP A CA 1
ATOM 2235 C C . TRP A 1 286 ? 35.418 -0.255 -60.795 1.00 88.44 286 TRP A C 1
ATOM 2237 O O . TRP A 1 286 ? 34.411 0.062 -61.423 1.00 88.44 286 TRP A O 1
ATOM 2247 N N . VAL A 1 287 ? 35.410 -1.180 -59.834 1.00 86.25 287 VAL A N 1
ATOM 2248 C CA . VAL A 1 287 ? 34.181 -1.850 -59.399 1.00 86.25 287 VAL A CA 1
ATOM 2249 C C . VAL A 1 287 ? 33.249 -0.840 -58.732 1.00 86.25 287 VAL A C 1
ATOM 2251 O O . VAL A 1 287 ? 32.072 -0.814 -59.072 1.00 86.25 287 VAL A O 1
ATOM 2254 N N . GLN A 1 288 ? 33.757 0.046 -57.868 1.00 85.94 288 GLN A N 1
ATOM 2255 C CA . GLN A 1 288 ? 32.952 1.106 -57.256 1.00 85.94 288 GLN A CA 1
ATOM 2256 C C . GLN A 1 288 ? 32.331 2.040 -58.308 1.00 85.94 288 GLN A C 1
ATOM 2258 O O . GLN A 1 288 ? 31.126 2.285 -58.273 1.00 85.94 288 GLN A O 1
ATOM 2263 N N . GLU A 1 289 ? 33.127 2.532 -59.264 1.00 84.50 289 GLU A N 1
ATOM 2264 C CA . GLU A 1 289 ? 32.639 3.368 -60.369 1.00 84.50 289 GLU A CA 1
ATOM 2265 C C . GLU A 1 289 ? 31.593 2.641 -61.218 1.00 84.50 289 GLU A C 1
ATOM 2267 O O . GLU A 1 289 ? 30.582 3.228 -61.604 1.00 84.50 289 GLU A O 1
ATOM 2272 N N . ALA A 1 290 ? 31.824 1.362 -61.516 1.00 84.56 290 ALA A N 1
ATOM 2273 C CA . ALA A 1 290 ? 30.930 0.582 -62.353 1.00 84.56 290 ALA A CA 1
ATOM 2274 C C . ALA A 1 290 ? 29.606 0.260 -61.648 1.00 84.56 290 ALA A C 1
ATOM 2276 O O . ALA A 1 290 ? 28.563 0.284 -62.301 1.00 84.56 290 ALA A O 1
ATOM 2277 N N . CYS A 1 291 ? 29.602 0.043 -60.328 1.00 83.56 291 CYS A N 1
ATOM 2278 C CA . CYS A 1 291 ? 28.372 -0.134 -59.548 1.00 83.56 291 CYS A CA 1
ATOM 2279 C C . CYS A 1 291 ? 27.441 1.091 -59.617 1.00 83.56 291 CYS A C 1
ATOM 2281 O O . CYS A 1 291 ? 26.236 0.958 -59.436 1.00 83.56 291 CYS A O 1
ATOM 2283 N N . HIS A 1 292 ? 27.958 2.287 -59.932 1.00 77.31 292 HIS A N 1
ATOM 2284 C CA . HIS A 1 292 ? 27.130 3.486 -60.111 1.00 77.31 292 HIS A CA 1
ATOM 2285 C C . HIS A 1 292 ? 26.370 3.525 -61.455 1.00 77.31 292 HIS A C 1
ATOM 2287 O O . HIS A 1 292 ? 25.614 4.471 -61.688 1.00 77.31 292 HIS A O 1
ATOM 2293 N N . GLY A 1 293 ? 26.523 2.533 -62.346 1.00 71.62 293 GLY A N 1
ATOM 2294 C CA . GLY A 1 293 ? 25.653 2.455 -63.526 1.00 71.62 293 GLY A CA 1
ATOM 2295 C C . GLY A 1 293 ? 25.875 1.326 -64.538 1.00 71.62 293 GLY A C 1
ATOM 2296 O O . GLY A 1 293 ? 24.932 0.993 -65.249 1.00 71.62 293 GLY A O 1
ATOM 2297 N N . THR A 1 294 ? 27.068 0.736 -64.653 1.00 76.94 294 THR A N 1
ATOM 2298 C CA . THR A 1 294 ? 27.365 -0.291 -65.676 1.00 76.94 294 THR A CA 1
ATOM 2299 C C . THR A 1 294 ? 27.357 -1.721 -65.144 1.00 76.94 294 THR A C 1
ATOM 2301 O O . THR A 1 294 ? 27.069 -2.647 -65.900 1.00 76.94 294 THR A O 1
ATOM 2304 N N . LEU A 1 295 ? 27.651 -1.915 -63.861 1.00 84.25 295 LEU A N 1
ATOM 2305 C CA . LEU A 1 295 ? 27.737 -3.215 -63.210 1.00 84.25 295 LEU A CA 1
ATOM 2306 C C . LEU A 1 295 ? 26.556 -3.392 -62.248 1.00 84.25 295 LEU A C 1
ATOM 2308 O O . LEU A 1 295 ? 26.355 -2.579 -61.353 1.00 84.25 295 LEU A O 1
ATOM 2312 N N . ALA A 1 296 ? 25.786 -4.468 -62.418 1.00 77.62 296 ALA A N 1
ATOM 2313 C CA . ALA A 1 296 ? 24.619 -4.770 -61.587 1.00 77.62 296 ALA A CA 1
ATOM 2314 C C . ALA A 1 296 ? 25.045 -5.383 -60.241 1.00 77.62 296 ALA A C 1
ATOM 2316 O O . ALA A 1 296 ? 25.029 -6.601 -60.054 1.00 77.62 296 ALA A O 1
ATOM 2317 N N . GLY A 1 297 ? 25.481 -4.543 -59.307 1.00 81.31 297 GLY A N 1
ATOM 2318 C CA . GLY A 1 297 ? 25.918 -4.944 -57.973 1.00 81.31 297 GLY A CA 1
ATOM 2319 C C . GLY A 1 297 ? 26.141 -3.745 -57.058 1.00 81.31 297 GLY A C 1
ATOM 2320 O O . GLY A 1 297 ? 26.253 -2.618 -57.524 1.00 81.31 297 GLY A O 1
ATOM 2321 N N . ASP A 1 298 ? 26.233 -4.009 -55.760 1.00 79.31 298 ASP A N 1
ATOM 2322 C CA . ASP A 1 298 ? 26.558 -3.010 -54.746 1.00 79.31 298 ASP A CA 1
ATOM 2323 C C . ASP A 1 298 ? 27.992 -3.197 -54.247 1.00 79.31 298 ASP A C 1
ATOM 2325 O O . ASP A 1 298 ? 28.444 -4.313 -53.963 1.00 79.31 298 ASP A O 1
ATOM 2329 N N . PHE A 1 299 ? 28.709 -2.083 -54.117 1.00 81.94 299 PHE A N 1
ATOM 2330 C CA . PHE A 1 299 ? 30.052 -2.036 -53.549 1.00 81.94 299 PHE A CA 1
ATOM 2331 C C . PHE A 1 299 ? 29.991 -1.614 -52.076 1.00 81.94 299 PHE A C 1
ATOM 2333 O O . PHE A 1 299 ? 29.433 -0.571 -51.741 1.00 81.94 299 PHE A O 1
ATOM 2340 N N . HIS A 1 300 ? 30.618 -2.394 -51.199 1.00 80.44 300 HIS A N 1
ATOM 2341 C CA . HIS A 1 300 ? 30.679 -2.146 -49.762 1.00 80.44 300 HIS A CA 1
ATOM 2342 C C . HIS A 1 300 ? 32.144 -1.977 -49.339 1.00 80.44 300 HIS A C 1
ATOM 2344 O O . HIS A 1 300 ? 32.891 -2.950 -49.323 1.00 80.44 300 HIS A O 1
ATOM 2350 N N . GLY A 1 301 ? 32.574 -0.756 -48.997 1.00 71.88 301 GLY A N 1
ATOM 2351 C CA . GLY A 1 301 ? 33.955 -0.455 -48.591 1.00 71.88 301 GLY A CA 1
ATOM 2352 C C . GLY A 1 301 ? 34.046 0.700 -47.587 1.00 71.88 301 GLY A C 1
ATOM 2353 O O . GLY A 1 301 ? 33.154 1.545 -47.518 1.00 71.88 301 GLY A O 1
ATOM 2354 N N . GLY A 1 302 ? 35.105 0.717 -46.770 1.00 57.91 302 GLY A N 1
ATOM 2355 C CA . GLY A 1 302 ? 35.309 1.713 -45.712 1.00 57.91 302 GLY A CA 1
ATOM 2356 C C . GLY A 1 302 ? 35.643 3.106 -46.256 1.00 57.91 302 GLY A C 1
ATOM 2357 O O . GLY A 1 302 ? 36.562 3.271 -47.050 1.00 57.91 302 GLY A O 1
ATOM 2358 N N . SER A 1 303 ? 34.924 4.125 -45.786 1.00 50.69 303 SER A N 1
ATOM 2359 C CA . SER A 1 303 ? 35.020 5.534 -46.197 1.00 50.69 303 SER A CA 1
ATOM 2360 C C . SER A 1 303 ? 36.253 6.281 -45.652 1.00 50.69 303 SER A C 1
ATOM 2362 O O . SER A 1 303 ? 36.150 7.454 -45.287 1.00 50.69 303 SER A O 1
ATOM 2364 N N . ASN A 1 304 ? 37.410 5.625 -45.536 1.00 49.31 304 ASN A N 1
ATOM 2365 C CA . ASN A 1 304 ? 38.627 6.256 -45.025 1.00 49.31 304 ASN A CA 1
ATOM 2366 C C . ASN A 1 304 ? 39.541 6.616 -46.201 1.00 49.31 304 ASN A C 1
ATOM 2368 O O . ASN A 1 304 ? 40.035 5.745 -46.909 1.00 49.31 304 ASN A O 1
ATOM 2372 N N . ALA A 1 305 ? 39.765 7.917 -46.391 1.00 48.84 305 ALA A N 1
ATOM 2373 C CA . ALA A 1 305 ? 40.384 8.534 -47.569 1.00 48.84 305 ALA A CA 1
ATOM 2374 C C . ALA A 1 305 ? 41.862 8.168 -47.853 1.00 48.84 305 ALA A C 1
ATOM 2376 O O . ALA A 1 305 ? 42.496 8.827 -48.670 1.00 48.84 305 ALA A O 1
ATOM 2377 N N . THR A 1 306 ? 42.434 7.162 -47.189 1.00 51.84 306 THR A N 1
ATOM 2378 C CA . THR A 1 306 ? 43.853 6.794 -47.331 1.00 51.84 306 THR A CA 1
ATOM 2379 C C . THR A 1 306 ? 44.107 5.377 -47.851 1.00 51.84 306 THR A C 1
ATOM 2381 O O . THR A 1 306 ? 45.254 5.078 -48.162 1.00 51.84 306 THR A O 1
ATOM 2384 N N . SER A 1 307 ? 43.089 4.517 -47.993 1.00 53.25 307 SER A N 1
ATOM 2385 C CA . SER A 1 307 ? 43.194 3.227 -48.705 1.00 53.25 307 SER A CA 1
ATOM 2386 C C . SER A 1 307 ? 41.804 2.581 -48.820 1.00 53.25 307 SER A C 1
ATOM 2388 O O . SER A 1 307 ? 41.169 2.270 -47.813 1.00 53.25 307 SER A O 1
ATOM 2390 N N . LEU A 1 308 ? 41.332 2.372 -50.054 1.00 59.59 308 LEU A N 1
ATOM 2391 C CA . LEU A 1 308 ? 40.077 1.664 -50.363 1.00 59.59 308 LEU A CA 1
ATOM 2392 C C . LEU A 1 308 ? 40.202 0.128 -50.223 1.00 59.59 308 LEU A C 1
ATOM 2394 O O . LEU A 1 308 ? 39.232 -0.605 -50.434 1.00 59.59 308 LEU A O 1
ATOM 2398 N N . SER A 1 309 ? 41.405 -0.368 -49.918 1.00 57.00 309 SER A N 1
ATOM 2399 C CA . SER A 1 309 ? 41.850 -1.735 -50.217 1.00 57.00 309 SER A CA 1
ATOM 2400 C C . SER A 1 309 ? 41.524 -2.781 -49.152 1.00 57.00 309 SER A C 1
ATOM 2402 O O . SER A 1 309 ? 41.540 -3.973 -49.456 1.00 57.00 309 SER A O 1
ATOM 2404 N N . ILE A 1 310 ? 41.227 -2.390 -47.910 1.00 58.53 310 ILE A N 1
ATOM 2405 C CA . ILE A 1 310 ? 41.081 -3.351 -46.805 1.00 58.53 310 ILE A CA 1
ATOM 2406 C C . ILE A 1 310 ? 39.598 -3.597 -46.506 1.00 58.53 310 ILE A C 1
ATOM 2408 O O . ILE A 1 310 ? 38.929 -2.772 -45.887 1.00 58.53 310 ILE A O 1
ATOM 2412 N N . GLY A 1 311 ? 39.103 -4.764 -46.929 1.00 65.44 311 GLY A N 1
ATOM 2413 C CA . GLY A 1 311 ? 37.755 -5.253 -46.612 1.00 65.44 311 GLY A CA 1
ATOM 2414 C C . GLY A 1 311 ? 36.648 -4.810 -47.574 1.00 65.44 311 GLY A C 1
ATOM 2415 O O . GLY A 1 311 ? 35.478 -4.892 -47.209 1.00 65.44 311 GLY A O 1
ATOM 2416 N N . SER A 1 312 ? 36.988 -4.342 -48.779 1.00 81.62 312 SER A N 1
ATOM 2417 C CA . SER A 1 312 ? 35.997 -4.004 -49.802 1.00 81.62 312 SER A CA 1
ATOM 2418 C C . SER A 1 312 ? 35.347 -5.259 -50.404 1.00 81.62 312 SER A C 1
ATOM 2420 O O . SER A 1 312 ? 36.014 -6.244 -50.729 1.00 81.62 312 SER A O 1
ATOM 2422 N N . MET A 1 313 ? 34.022 -5.230 -50.534 1.00 83.69 313 MET A N 1
ATOM 2423 C CA . MET A 1 313 ? 33.191 -6.365 -50.931 1.00 83.69 313 MET A CA 1
ATOM 2424 C C . MET A 1 313 ? 32.232 -5.965 -52.050 1.00 83.69 313 MET A C 1
ATOM 2426 O O . MET A 1 313 ? 31.578 -4.924 -51.988 1.00 83.69 313 MET A O 1
ATOM 2430 N N . TYR A 1 314 ? 32.124 -6.817 -53.063 1.00 85.75 314 TYR A N 1
ATOM 2431 C CA . TYR A 1 314 ? 31.169 -6.672 -54.154 1.00 85.75 314 TYR A CA 1
ATOM 2432 C C . TYR A 1 314 ? 30.020 -7.665 -53.975 1.00 85.75 314 TYR A C 1
ATOM 2434 O O . TYR A 1 314 ? 30.253 -8.859 -53.790 1.00 85.75 314 TYR A O 1
ATOM 2442 N N . THR A 1 315 ? 28.783 -7.171 -54.031 1.00 84.06 315 THR A N 1
ATOM 2443 C CA . THR A 1 315 ? 27.563 -7.982 -53.920 1.00 84.06 315 THR A CA 1
ATOM 2444 C C . THR A 1 315 ? 26.751 -7.868 -55.215 1.00 84.06 315 THR A C 1
ATOM 2446 O O . THR A 1 315 ? 26.183 -6.806 -55.470 1.00 84.06 315 THR A O 1
ATOM 2449 N N . PRO A 1 316 ? 26.664 -8.923 -56.045 1.00 85.94 316 PRO A N 1
ATOM 2450 C CA . PRO A 1 316 ? 25.872 -8.893 -57.277 1.00 85.94 316 PRO A CA 1
ATOM 2451 C C . PRO A 1 316 ? 24.374 -8.663 -57.008 1.00 85.94 316 PRO A C 1
ATOM 2453 O O . PRO A 1 316 ? 23.807 -9.279 -56.106 1.00 85.94 316 PRO A O 1
ATOM 2456 N N . HIS A 1 317 ? 23.685 -7.856 -57.824 1.00 82.88 317 HIS A N 1
ATOM 2457 C CA . HIS A 1 317 ? 22.231 -7.643 -57.687 1.00 82.88 317 HIS A CA 1
ATOM 2458 C C . HIS A 1 317 ? 21.433 -8.940 -57.871 1.00 82.88 317 HIS A C 1
ATOM 2460 O O . HIS A 1 317 ? 20.446 -9.149 -57.174 1.00 82.88 317 HIS A O 1
ATOM 2466 N N . ALA A 1 318 ? 21.880 -9.836 -58.759 1.00 76.56 318 ALA A N 1
ATOM 2467 C CA . ALA A 1 318 ? 21.255 -11.146 -58.949 1.00 76.56 318 ALA A CA 1
ATOM 2468 C C . ALA A 1 318 ? 21.239 -11.972 -57.649 1.00 76.56 318 ALA A C 1
ATOM 2470 O O . ALA A 1 318 ? 20.261 -12.660 -57.373 1.00 76.56 318 ALA A O 1
ATOM 2471 N N . HIS A 1 319 ? 22.288 -11.852 -56.826 1.00 80.62 319 HIS A N 1
ATOM 2472 C CA . HIS A 1 319 ? 22.349 -12.483 -55.510 1.00 80.62 319 HIS A CA 1
ATOM 2473 C C . HIS A 1 319 ? 21.331 -11.868 -54.545 1.00 80.62 319 HIS A C 1
ATOM 2475 O O . HIS A 1 319 ? 20.578 -12.590 -53.901 1.00 80.62 319 HIS A O 1
ATOM 2481 N N . VAL A 1 320 ? 21.277 -10.532 -54.471 1.00 78.94 320 VAL A N 1
ATOM 2482 C CA . VAL A 1 320 ? 20.335 -9.805 -53.601 1.00 78.94 320 VAL A CA 1
ATOM 2483 C C . VAL A 1 320 ? 18.887 -10.102 -53.989 1.00 78.94 320 VAL A C 1
ATOM 2485 O O . VAL A 1 320 ? 18.051 -10.306 -53.114 1.00 78.94 320 VAL A O 1
ATOM 2488 N N . GLN A 1 321 ? 18.595 -10.170 -55.289 1.00 81.56 321 GLN A N 1
ATOM 2489 C CA . GLN A 1 321 ? 17.269 -10.494 -55.800 1.00 81.56 321 GLN A CA 1
ATOM 2490 C C . GLN A 1 321 ? 16.888 -11.949 -55.505 1.00 81.56 321 GLN A C 1
ATOM 2492 O O . GLN A 1 321 ? 15.808 -12.183 -54.975 1.00 81.56 321 GLN A O 1
ATOM 2497 N N . ALA A 1 322 ? 17.772 -12.914 -55.777 1.00 82.06 322 ALA A N 1
ATOM 2498 C CA . ALA A 1 322 ? 17.519 -14.319 -55.454 1.00 82.06 322 ALA A CA 1
ATOM 2499 C C . ALA A 1 322 ? 17.324 -14.526 -53.943 1.00 82.06 322 ALA A C 1
ATOM 2501 O O . ALA A 1 322 ? 16.462 -15.294 -53.521 1.00 82.06 322 ALA A O 1
ATOM 2502 N N . LEU A 1 323 ? 18.090 -13.801 -53.122 1.00 83.19 323 LEU A N 1
ATOM 2503 C CA . LEU A 1 323 ? 17.932 -13.820 -51.676 1.00 83.19 323 LEU A CA 1
ATOM 2504 C C . LEU A 1 323 ? 16.586 -13.222 -51.248 1.00 83.19 323 LEU A C 1
ATOM 2506 O O . LEU A 1 323 ? 15.901 -13.815 -50.417 1.00 83.19 323 LEU A O 1
ATOM 2510 N N . ARG A 1 324 ? 16.178 -12.091 -51.839 1.00 85.81 324 ARG A N 1
ATOM 2511 C CA . ARG A 1 324 ? 14.871 -11.473 -51.581 1.00 85.81 324 ARG A CA 1
ATOM 2512 C C . ARG A 1 324 ? 13.730 -12.415 -51.939 1.00 85.81 324 ARG A C 1
ATOM 2514 O O . ARG A 1 324 ? 12.840 -12.606 -51.122 1.00 85.81 324 ARG A O 1
ATOM 2521 N N . GLU A 1 325 ? 13.786 -13.029 -53.117 1.00 87.00 325 GLU A N 1
ATOM 2522 C CA . GLU A 1 325 ? 12.788 -13.997 -53.579 1.00 87.00 325 GLU A CA 1
ATOM 2523 C C . GLU A 1 325 ? 12.701 -15.202 -52.630 1.00 87.00 325 GLU A C 1
ATOM 2525 O O . GLU A 1 325 ? 11.602 -15.583 -52.237 1.00 87.00 325 GLU A O 1
ATOM 2530 N N . ALA A 1 326 ? 13.836 -15.742 -52.172 1.00 85.94 326 ALA A N 1
ATOM 2531 C CA . ALA A 1 326 ? 13.860 -16.849 -51.213 1.00 85.94 326 ALA A CA 1
ATOM 2532 C C . ALA A 1 326 ? 13.283 -16.467 -49.836 1.00 85.94 326 ALA A C 1
ATOM 2534 O O . ALA A 1 326 ? 12.570 -17.259 -49.216 1.00 85.94 326 ALA A O 1
ATOM 2535 N N . ILE A 1 327 ? 13.576 -15.257 -49.349 1.00 87.50 327 ILE A N 1
ATOM 2536 C CA . ILE A 1 327 ? 13.029 -14.727 -48.090 1.00 87.50 327 ILE A CA 1
ATOM 2537 C C . ILE A 1 327 ? 11.517 -14.516 -48.213 1.00 87.50 327 ILE A C 1
ATOM 2539 O O . ILE A 1 327 ? 10.770 -14.917 -47.316 1.00 87.50 327 ILE A O 1
ATOM 2543 N N . ASP A 1 328 ? 11.072 -13.925 -49.321 1.00 88.69 328 ASP A N 1
ATOM 2544 C CA . ASP A 1 328 ? 9.666 -13.628 -49.574 1.00 88.69 328 ASP A CA 1
ATOM 2545 C C . ASP A 1 328 ? 8.848 -14.910 -49.780 1.00 88.69 328 ASP A C 1
ATOM 2547 O O . ASP A 1 328 ? 7.738 -15.016 -49.260 1.00 88.69 328 ASP A O 1
ATOM 2551 N N . GLU A 1 329 ? 9.397 -15.922 -50.457 1.00 88.62 329 GLU A N 1
ATOM 2552 C CA . GLU A 1 329 ? 8.765 -17.236 -50.600 1.00 88.62 329 GLU A CA 1
ATOM 2553 C C . GLU A 1 329 ? 8.656 -17.954 -49.248 1.00 88.62 329 GLU A C 1
ATOM 2555 O O . GLU A 1 329 ? 7.593 -18.480 -48.909 1.00 88.62 329 GLU A O 1
ATOM 2560 N N . LEU A 1 330 ? 9.715 -17.928 -48.429 1.00 87.50 330 LEU A N 1
ATOM 2561 C CA . LEU A 1 330 ? 9.711 -18.571 -47.115 1.00 87.50 330 LEU A CA 1
ATOM 2562 C C . LEU A 1 330 ? 8.711 -17.908 -46.161 1.00 87.50 330 LEU A C 1
ATOM 2564 O O . LEU A 1 330 ? 7.925 -18.605 -45.513 1.00 87.50 330 LEU A O 1
ATOM 2568 N N . PHE A 1 331 ? 8.711 -16.574 -46.087 1.00 91.25 331 PHE A N 1
ATOM 2569 C CA . PHE A 1 331 ? 7.767 -15.838 -45.249 1.00 91.25 331 PHE A CA 1
ATOM 2570 C C . PHE A 1 331 ? 6.337 -15.931 -45.790 1.00 91.25 331 PHE A C 1
ATOM 2572 O O . PHE A 1 331 ? 5.408 -16.115 -45.010 1.00 91.25 331 PHE A O 1
ATOM 2579 N N . GLY A 1 332 ? 6.146 -15.880 -47.110 1.00 87.94 332 GLY A N 1
ATOM 2580 C CA . GLY A 1 332 ? 4.839 -16.040 -47.744 1.00 87.94 332 GLY A CA 1
ATOM 2581 C C . GLY A 1 332 ? 4.230 -17.429 -47.531 1.00 87.94 332 GLY A C 1
ATOM 2582 O O . GLY A 1 332 ? 3.022 -17.539 -47.333 1.00 87.94 332 GLY A O 1
ATOM 2583 N N . ALA A 1 333 ? 5.050 -18.484 -47.519 1.00 86.88 333 ALA A N 1
ATOM 2584 C CA . ALA A 1 333 ? 4.590 -19.855 -47.303 1.00 86.88 333 ALA A CA 1
ATOM 2585 C C . ALA A 1 333 ? 4.302 -20.177 -45.828 1.00 86.88 333 ALA A C 1
ATOM 2587 O O . ALA A 1 333 ? 3.347 -20.893 -45.537 1.00 86.88 333 ALA A O 1
ATOM 2588 N N . GLN A 1 334 ? 5.138 -19.691 -44.904 1.00 87.31 334 GLN A N 1
ATOM 2589 C CA . GLN A 1 334 ? 5.072 -20.064 -43.483 1.00 87.31 334 GLN A CA 1
ATOM 2590 C C . GLN A 1 334 ? 4.375 -19.015 -42.609 1.00 87.31 334 GLN A C 1
ATOM 2592 O O . GLN A 1 334 ? 3.855 -19.344 -41.548 1.00 87.31 334 GLN A O 1
ATOM 2597 N N . GLY A 1 335 ? 4.373 -17.747 -43.022 1.00 88.88 335 GLY A N 1
ATOM 2598 C CA . GLY A 1 335 ? 3.791 -16.636 -42.269 1.00 88.88 335 GLY A CA 1
ATOM 2599 C C . GLY A 1 335 ? 4.631 -16.139 -41.086 1.00 88.88 335 GLY A C 1
ATOM 2600 O O . GLY A 1 335 ? 4.143 -15.303 -40.329 1.00 88.88 335 GLY A O 1
ATOM 2601 N N . TYR A 1 336 ? 5.865 -16.619 -40.896 1.00 92.00 336 TYR A N 1
ATOM 2602 C CA . TYR A 1 336 ? 6.780 -16.149 -39.846 1.00 92.00 336 TYR A CA 1
ATOM 2603 C C . TYR A 1 336 ? 8.260 -16.317 -40.224 1.00 92.00 336 TYR A C 1
ATOM 2605 O O . TYR A 1 336 ? 8.615 -17.169 -41.041 1.00 92.00 336 TYR A O 1
ATOM 2613 N N . MET A 1 337 ? 9.133 -15.528 -39.593 1.00 91.12 337 MET A N 1
ATOM 2614 C CA . MET A 1 337 ? 10.593 -15.595 -39.723 1.00 91.12 337 MET A CA 1
ATOM 2615 C C . MET A 1 337 ? 11.260 -15.464 -38.350 1.00 91.12 337 MET A C 1
ATOM 2617 O O . MET A 1 337 ? 11.062 -14.463 -37.665 1.00 91.12 337 MET A O 1
ATOM 2621 N N . THR A 1 338 ? 12.085 -16.447 -37.976 1.00 90.44 338 THR A N 1
ATOM 2622 C CA . THR A 1 338 ? 12.897 -16.418 -36.747 1.00 90.44 338 THR A CA 1
ATOM 2623 C C . THR A 1 338 ? 14.325 -15.944 -37.027 1.00 90.44 338 THR A C 1
ATOM 2625 O O . THR A 1 338 ? 14.818 -16.057 -38.151 1.00 90.44 338 THR A O 1
ATOM 2628 N N . ALA A 1 339 ? 15.042 -15.501 -35.990 1.00 86.06 339 ALA A N 1
ATOM 2629 C CA . ALA A 1 339 ? 16.445 -15.094 -36.075 1.00 86.06 339 ALA A CA 1
ATOM 2630 C C . ALA A 1 339 ? 17.335 -16.180 -36.687 1.00 86.06 339 ALA A C 1
ATOM 2632 O O . ALA A 1 339 ? 18.213 -15.879 -37.487 1.00 86.06 339 ALA A O 1
ATOM 2633 N N . SER A 1 340 ? 17.095 -17.440 -36.309 1.00 85.19 340 SER A N 1
ATOM 2634 C CA . SER A 1 340 ? 17.832 -18.602 -36.813 1.00 85.19 340 SER A CA 1
ATOM 2635 C C . SER A 1 340 ? 17.590 -18.809 -38.312 1.00 85.19 340 SER A C 1
ATOM 2637 O O . SER A 1 340 ? 18.540 -18.944 -39.082 1.00 85.19 340 SER A O 1
ATOM 2639 N N . ARG A 1 341 ? 16.324 -18.734 -38.750 1.00 86.44 341 ARG A N 1
ATOM 2640 C CA . ARG A 1 341 ? 15.947 -18.858 -40.167 1.00 86.44 341 ARG A CA 1
ATOM 2641 C C . ARG A 1 341 ? 16.474 -17.695 -41.007 1.00 86.44 341 ARG A C 1
ATOM 2643 O O . ARG A 1 341 ? 17.021 -17.924 -42.079 1.00 86.44 341 ARG A O 1
ATOM 2650 N N . GLY A 1 342 ? 16.386 -16.467 -40.498 1.00 84.94 342 GLY A N 1
ATOM 2651 C CA . GLY A 1 342 ? 16.952 -15.298 -41.168 1.00 84.94 342 GLY A CA 1
ATOM 2652 C C . GLY A 1 342 ? 18.479 -15.353 -41.245 1.00 84.94 342 GLY A C 1
ATOM 2653 O O . GLY A 1 342 ? 19.043 -15.096 -42.304 1.00 84.94 342 GLY A O 1
ATOM 2654 N N . ALA A 1 343 ? 19.157 -15.771 -40.172 1.00 84.06 343 ALA A N 1
ATOM 2655 C CA . ALA A 1 343 ? 20.611 -15.925 -40.164 1.00 84.06 343 ALA A CA 1
ATOM 2656 C C . ALA A 1 343 ? 21.091 -17.004 -41.149 1.00 84.06 343 ALA A C 1
ATOM 2658 O O . ALA A 1 343 ? 22.116 -16.810 -41.800 1.00 84.06 343 ALA A O 1
ATOM 2659 N N . ALA A 1 344 ? 20.338 -18.098 -41.314 1.00 82.62 344 ALA A N 1
ATOM 2660 C CA . ALA A 1 344 ? 20.617 -19.117 -42.329 1.00 82.62 344 ALA A CA 1
ATOM 2661 C C . ALA A 1 344 ? 20.542 -18.566 -43.767 1.00 82.62 344 ALA A C 1
ATOM 2663 O O . ALA A 1 344 ? 21.204 -19.090 -44.659 1.00 82.62 344 ALA A O 1
ATOM 2664 N N . LEU A 1 345 ? 19.783 -17.487 -43.973 1.00 82.81 345 LEU A N 1
ATOM 2665 C CA . LEU A 1 345 ? 19.673 -16.739 -45.228 1.00 82.81 345 LEU A CA 1
ATOM 2666 C C . LEU A 1 345 ? 20.569 -15.481 -45.246 1.00 82.81 345 LEU A C 1
ATOM 2668 O O . LEU A 1 345 ? 20.420 -14.623 -46.105 1.00 82.81 345 LEU A O 1
ATOM 2672 N N . GLY A 1 346 ? 21.492 -15.316 -44.294 1.00 77.06 346 GLY A N 1
ATOM 2673 C CA . GLY A 1 346 ? 22.404 -14.165 -44.260 1.00 77.06 346 GLY A CA 1
ATOM 2674 C C . GLY A 1 346 ? 21.763 -12.825 -43.865 1.00 77.06 346 GLY A C 1
ATOM 2675 O O . GLY A 1 346 ? 22.414 -11.785 -43.962 1.00 77.06 346 GLY A O 1
ATOM 2676 N N . LEU A 1 347 ? 20.517 -12.818 -43.378 1.00 80.81 347 LEU A N 1
ATOM 2677 C CA . LEU A 1 347 ? 19.879 -11.627 -42.812 1.00 80.81 347 LEU A CA 1
ATOM 2678 C C . LEU A 1 347 ? 20.388 -11.363 -41.394 1.00 80.81 347 LEU A C 1
ATOM 2680 O O . LEU A 1 347 ? 20.361 -12.237 -40.524 1.00 80.81 347 LEU A O 1
ATOM 2684 N N . SER A 1 348 ? 20.776 -10.117 -41.120 1.00 81.94 348 SER A N 1
ATOM 2685 C CA . SER A 1 348 ? 21.066 -9.690 -39.753 1.00 81.94 348 SER A CA 1
ATOM 2686 C C . SER A 1 348 ? 19.776 -9.426 -38.971 1.00 81.94 348 SER A C 1
ATOM 2688 O O . SER A 1 348 ? 18.791 -8.925 -39.518 1.00 81.94 348 SER A O 1
ATOM 2690 N N . LYS A 1 349 ? 19.802 -9.704 -37.661 1.00 80.25 349 LYS A N 1
ATOM 2691 C CA . LYS A 1 349 ? 18.660 -9.495 -36.750 1.00 80.25 349 LYS A CA 1
ATOM 2692 C C . LYS A 1 349 ? 18.069 -8.084 -36.856 1.00 80.25 349 LYS A C 1
ATOM 2694 O O . LYS A 1 349 ? 16.870 -7.926 -37.037 1.00 80.25 349 LYS A O 1
ATOM 2699 N N . ALA A 1 350 ? 18.937 -7.069 -36.857 1.00 78.81 350 ALA A N 1
ATOM 2700 C CA . ALA A 1 350 ? 18.540 -5.661 -36.903 1.00 78.81 350 ALA A CA 1
ATOM 2701 C C . ALA A 1 350 ? 17.827 -5.248 -38.201 1.00 78.81 350 ALA A C 1
ATOM 2703 O O . ALA A 1 350 ? 17.041 -4.310 -38.185 1.00 78.81 350 ALA A O 1
ATOM 2704 N N . LYS A 1 351 ? 18.106 -5.916 -39.328 1.00 81.25 351 LYS A N 1
ATOM 2705 C CA . LYS A 1 351 ? 17.524 -5.567 -40.635 1.00 81.25 351 LYS A CA 1
ATOM 2706 C C . LYS A 1 351 ? 16.313 -6.424 -41.003 1.00 81.25 351 LYS A C 1
ATOM 2708 O O . LYS A 1 351 ? 15.576 -6.060 -41.908 1.00 81.25 351 LYS A O 1
ATOM 2713 N N . MET A 1 352 ? 16.097 -7.544 -40.313 1.00 85.12 352 MET A N 1
ATOM 2714 C CA . MET A 1 352 ? 15.061 -8.528 -40.642 1.00 85.12 352 MET A CA 1
ATOM 2715 C C . MET A 1 352 ? 13.647 -7.933 -40.659 1.00 85.12 352 MET A C 1
ATOM 2717 O O . MET A 1 352 ? 12.888 -8.184 -41.591 1.00 85.12 352 MET A O 1
ATOM 2721 N N . GLY A 1 353 ? 13.305 -7.130 -39.646 1.00 84.69 353 GLY A N 1
ATOM 2722 C CA . GLY A 1 353 ? 11.981 -6.519 -39.524 1.00 84.69 353 GLY A CA 1
ATOM 2723 C C . GLY A 1 353 ? 11.656 -5.564 -40.669 1.00 84.69 353 GLY A C 1
ATOM 2724 O O . GLY A 1 353 ? 10.595 -5.678 -41.279 1.00 84.69 353 GLY A O 1
ATOM 2725 N N . ASP A 1 354 ? 12.576 -4.652 -40.979 1.00 84.44 354 ASP A N 1
ATOM 2726 C CA . ASP A 1 354 ? 12.388 -3.665 -42.046 1.00 84.44 354 ASP A CA 1
ATOM 2727 C C . ASP A 1 354 ? 12.369 -4.338 -43.422 1.00 84.44 354 ASP A C 1
ATOM 2729 O O . ASP A 1 354 ? 11.498 -4.051 -44.242 1.00 84.44 354 ASP A O 1
ATOM 2733 N N . TYR A 1 355 ? 13.255 -5.315 -43.631 1.00 83.88 355 TYR A N 1
ATOM 2734 C CA . TYR A 1 355 ? 13.360 -6.055 -44.885 1.00 83.88 355 TYR A CA 1
ATOM 2735 C C . TYR A 1 355 ? 12.074 -6.823 -45.226 1.00 83.88 355 TYR A C 1
ATOM 2737 O O . TYR A 1 355 ? 11.618 -6.785 -46.365 1.00 83.88 355 TYR A O 1
ATOM 2745 N N . ILE A 1 356 ? 11.449 -7.483 -44.244 1.00 87.69 356 ILE A N 1
ATOM 2746 C CA . ILE A 1 356 ? 10.192 -8.221 -44.461 1.00 87.69 356 ILE A CA 1
ATOM 2747 C C . ILE A 1 356 ? 9.007 -7.260 -44.627 1.00 87.69 356 ILE A C 1
ATOM 2749 O O . ILE A 1 356 ? 8.138 -7.503 -45.465 1.00 87.69 356 ILE A O 1
ATOM 2753 N N . LYS A 1 357 ? 8.967 -6.148 -43.881 1.00 87.81 357 LYS A N 1
ATOM 2754 C CA . LYS A 1 357 ? 7.877 -5.157 -43.964 1.00 87.81 357 LYS A CA 1
ATOM 2755 C C . LYS A 1 357 ? 7.768 -4.475 -45.325 1.00 87.81 357 LYS A C 1
ATOM 2757 O O . LYS A 1 357 ? 6.671 -4.080 -45.709 1.00 87.81 357 LYS A O 1
ATOM 2762 N N . GLU A 1 358 ? 8.874 -4.342 -46.052 1.00 86.62 358 GLU A N 1
ATOM 2763 C CA . GLU A 1 358 ? 8.872 -3.807 -47.416 1.00 86.62 358 GLU A CA 1
ATOM 2764 C C . GLU A 1 358 ? 8.063 -4.678 -48.395 1.00 86.62 358 GLU A C 1
ATOM 2766 O O . GLU A 1 358 ? 7.349 -4.131 -49.233 1.00 86.62 358 GLU A O 1
ATOM 2771 N N . SER A 1 359 ? 8.150 -6.013 -48.289 1.00 86.12 359 SER A N 1
ATOM 2772 C CA . SER A 1 359 ? 7.371 -6.946 -49.129 1.00 86.12 359 SER A CA 1
ATOM 2773 C C . SER A 1 359 ? 5.995 -7.268 -48.541 1.00 86.12 359 SER A C 1
ATOM 2775 O O . SER A 1 359 ? 5.035 -7.459 -49.286 1.00 86.12 359 SER A O 1
ATOM 2777 N N . PHE A 1 360 ? 5.874 -7.301 -47.211 1.00 89.00 360 PHE A N 1
ATOM 2778 C CA . PHE A 1 360 ? 4.658 -7.691 -46.497 1.00 89.00 360 PHE A CA 1
ATOM 2779 C C . PHE A 1 360 ? 4.245 -6.609 -45.490 1.00 89.00 360 PHE A C 1
ATOM 2781 O O . PHE A 1 360 ? 4.643 -6.657 -44.325 1.00 89.00 360 PHE A O 1
ATOM 2788 N N . PRO A 1 361 ? 3.385 -5.653 -45.887 1.00 87.25 361 PRO A N 1
ATOM 2789 C CA . PRO A 1 361 ? 2.926 -4.589 -44.992 1.00 87.25 361 PRO A CA 1
ATOM 2790 C C . PRO A 1 361 ? 2.165 -5.086 -43.752 1.00 87.25 361 PRO A C 1
ATOM 2792 O O . PRO A 1 361 ? 2.105 -4.375 -42.753 1.00 87.25 361 PRO A O 1
ATOM 2795 N N . SER A 1 362 ? 1.584 -6.293 -43.802 1.00 85.25 362 SER A N 1
ATOM 2796 C CA . SER A 1 362 ? 0.914 -6.937 -42.663 1.00 85.25 362 SER A CA 1
ATOM 2797 C C . SER A 1 362 ? 1.870 -7.687 -41.723 1.00 85.25 362 SER A C 1
ATOM 2799 O O . SER A 1 362 ? 1.420 -8.321 -40.766 1.00 85.25 362 SER A O 1
ATOM 2801 N N . ALA A 1 363 ? 3.186 -7.615 -41.953 1.00 89.25 363 ALA A N 1
ATOM 2802 C CA . ALA A 1 363 ? 4.187 -8.187 -41.064 1.00 89.25 363 ALA A CA 1
ATOM 2803 C C . ALA A 1 363 ? 4.372 -7.340 -39.795 1.00 89.25 363 ALA A C 1
ATOM 2805 O O . ALA A 1 363 ? 4.619 -6.130 -39.831 1.00 89.25 363 ALA A O 1
ATOM 2806 N N . VAL A 1 364 ? 4.311 -8.008 -38.649 1.00 89.06 364 VAL A N 1
ATOM 2807 C CA . VAL A 1 364 ? 4.500 -7.432 -37.321 1.00 89.06 364 VAL A CA 1
ATOM 2808 C C . VAL A 1 364 ? 5.821 -7.941 -36.754 1.00 89.06 364 VAL A C 1
ATOM 2810 O O . VAL A 1 364 ? 6.076 -9.143 -36.698 1.00 89.06 364 VAL A O 1
ATOM 2813 N N . LEU A 1 365 ? 6.671 -7.007 -36.334 1.00 89.50 365 LEU A N 1
ATOM 2814 C CA . LEU A 1 365 ? 7.897 -7.315 -35.602 1.00 89.50 365 LEU A CA 1
ATOM 2815 C C . LEU A 1 365 ? 7.520 -7.553 -34.135 1.00 89.50 365 LEU A C 1
ATOM 2817 O O . LEU A 1 365 ? 7.054 -6.622 -33.480 1.00 89.50 365 LEU A O 1
ATOM 2821 N N . VAL A 1 366 ? 7.689 -8.784 -33.649 1.00 87.19 366 VAL A N 1
ATOM 2822 C CA . VAL A 1 366 ? 7.375 -9.175 -32.262 1.00 87.19 366 VAL A CA 1
ATOM 2823 C C . VAL A 1 366 ? 8.572 -8.889 -31.353 1.00 87.19 366 VAL A C 1
ATOM 2825 O O . VAL A 1 366 ? 8.429 -8.327 -30.269 1.00 87.19 366 VAL A O 1
ATOM 2828 N N . SER A 1 367 ? 9.766 -9.254 -31.812 1.00 85.81 367 SER A N 1
ATOM 2829 C CA . SER A 1 367 ? 11.041 -9.012 -31.139 1.00 85.81 367 SER A CA 1
ATOM 2830 C C . SER A 1 367 ? 12.163 -8.922 -32.172 1.00 85.81 367 SER A C 1
ATOM 2832 O O . SER A 1 367 ? 11.960 -9.261 -33.338 1.00 85.81 367 SER A O 1
ATOM 2834 N N . ASP A 1 368 ? 13.374 -8.543 -31.753 1.00 83.44 368 ASP A N 1
ATOM 2835 C CA . ASP A 1 368 ? 14.567 -8.560 -32.621 1.00 83.44 368 ASP A CA 1
ATOM 2836 C C . ASP A 1 368 ? 14.878 -9.958 -33.198 1.00 83.44 368 ASP A C 1
ATOM 2838 O O . ASP A 1 368 ? 15.732 -10.098 -34.077 1.00 83.44 368 ASP A O 1
ATOM 2842 N N . ASN A 1 369 ? 14.205 -11.001 -32.698 1.00 86.12 369 ASN A N 1
ATOM 2843 C CA . ASN A 1 369 ? 14.376 -12.378 -33.128 1.00 86.12 369 ASN A CA 1
ATOM 2844 C C . ASN A 1 369 ? 13.181 -12.956 -33.902 1.00 86.12 369 ASN A C 1
ATOM 2846 O O . ASN A 1 369 ? 13.305 -14.081 -34.390 1.00 86.12 369 ASN A O 1
ATOM 2850 N N . LEU A 1 370 ? 12.053 -12.247 -34.023 1.00 90.31 370 LEU A N 1
ATOM 2851 C CA . LEU A 1 370 ? 10.837 -12.818 -34.601 1.00 90.31 370 LEU A CA 1
ATOM 2852 C C . LEU A 1 370 ? 9.972 -11.788 -35.341 1.00 90.31 370 LEU A C 1
ATOM 2854 O O . LEU A 1 370 ? 9.542 -10.774 -34.784 1.00 90.31 370 LEU A O 1
ATOM 2858 N N . VAL A 1 371 ? 9.636 -12.121 -36.589 1.00 90.94 371 VAL A N 1
ATOM 2859 C CA . VAL A 1 371 ? 8.658 -11.411 -37.423 1.00 90.94 371 VAL A CA 1
ATOM 2860 C C . VAL A 1 371 ? 7.521 -12.359 -37.778 1.00 90.94 371 VAL A C 1
ATOM 2862 O O . VAL A 1 371 ? 7.762 -13.496 -38.183 1.00 90.94 371 VAL A O 1
ATOM 2865 N N . VAL A 1 372 ? 6.280 -11.892 -37.656 1.00 93.12 372 VAL A N 1
ATOM 2866 C CA . VAL A 1 372 ? 5.076 -12.705 -37.860 1.00 93.12 372 VAL A CA 1
ATOM 2867 C C . VAL A 1 372 ? 4.080 -11.980 -38.759 1.00 93.12 372 VAL A C 1
ATOM 2869 O O . VAL A 1 372 ? 3.909 -10.768 -38.665 1.00 93.12 372 VAL A O 1
ATOM 2872 N N . SER A 1 373 ? 3.400 -12.716 -39.632 1.00 91.62 373 SER A N 1
ATOM 2873 C CA . SER A 1 373 ? 2.300 -12.202 -40.443 1.00 91.62 373 SER A CA 1
ATOM 2874 C C . SER A 1 373 ? 1.033 -12.058 -39.605 1.00 91.62 373 SER A C 1
ATOM 2876 O O . SER A 1 373 ? 0.559 -13.019 -38.985 1.00 91.62 373 SER A O 1
ATOM 2878 N N . SER A 1 374 ? 0.448 -10.859 -39.629 1.00 88.44 374 SER A N 1
ATOM 2879 C CA . SER A 1 374 ? -0.830 -10.598 -38.971 1.00 88.44 374 SER A CA 1
ATOM 2880 C C . SER A 1 374 ? -1.952 -11.476 -39.527 1.00 88.44 374 SER A C 1
ATOM 2882 O O . SER A 1 374 ? -2.804 -11.925 -38.768 1.00 88.44 374 SER A O 1
ATOM 2884 N N . ASP A 1 375 ? -1.946 -11.755 -40.830 1.00 87.56 375 ASP A N 1
ATOM 2885 C CA . ASP A 1 375 ? -3.036 -12.481 -41.490 1.00 87.56 375 ASP A CA 1
ATOM 2886 C C . ASP A 1 375 ? -2.908 -14.002 -41.333 1.00 87.56 375 ASP A C 1
ATOM 2888 O O . ASP A 1 375 ? -3.914 -14.701 -41.234 1.00 87.56 375 ASP A O 1
ATOM 2892 N N . ALA A 1 376 ? -1.675 -14.520 -41.305 1.00 88.31 376 ALA A N 1
ATOM 2893 C CA . ALA A 1 376 ? -1.428 -15.961 -41.265 1.00 88.31 376 ALA A CA 1
ATOM 2894 C C . ALA A 1 376 ? -1.399 -16.539 -39.843 1.00 88.31 376 ALA A C 1
ATOM 2896 O O . ALA A 1 376 ? -1.781 -17.692 -39.661 1.00 88.31 376 ALA A O 1
ATOM 2897 N N . ILE A 1 377 ? -0.954 -15.763 -38.845 1.00 91.06 377 ILE A N 1
ATOM 2898 C CA . ILE A 1 377 ? -0.814 -16.246 -37.460 1.00 91.06 377 ILE A CA 1
ATOM 2899 C C . ILE A 1 377 ? -1.706 -15.464 -36.496 1.00 91.06 377 ILE A C 1
ATOM 2901 O O . ILE A 1 377 ? -2.484 -16.078 -35.768 1.00 91.06 377 ILE A O 1
ATOM 2905 N N . LEU A 1 378 ? -1.637 -14.126 -36.488 1.00 91.25 378 LEU A N 1
ATOM 2906 C CA . LEU A 1 378 ? -2.329 -13.338 -35.457 1.00 91.25 378 LEU A CA 1
ATOM 2907 C C . LEU A 1 378 ? -3.855 -13.400 -35.595 1.00 91.25 378 LEU A C 1
ATOM 2909 O O . LEU A 1 378 ? -4.533 -13.654 -34.605 1.00 91.25 378 LEU A O 1
ATOM 2913 N N . ALA A 1 379 ? -4.404 -13.215 -36.798 1.00 89.69 379 ALA A N 1
ATOM 2914 C CA . ALA A 1 379 ? -5.851 -13.211 -37.020 1.00 89.69 379 ALA A CA 1
ATOM 2915 C C . ALA A 1 379 ? -6.517 -14.583 -36.765 1.00 89.69 379 ALA A C 1
ATOM 2917 O O . ALA A 1 379 ? -7.554 -14.613 -36.095 1.00 89.69 379 ALA A O 1
ATOM 2918 N N . PRO A 1 380 ? -5.954 -15.726 -37.214 1.00 92.06 380 PRO A N 1
ATOM 2919 C CA . PRO A 1 380 ? -6.470 -17.041 -36.834 1.00 92.06 380 PRO A CA 1
ATOM 2920 C C . PRO A 1 380 ? -6.399 -17.290 -35.326 1.00 92.06 380 PRO A C 1
ATOM 2922 O O . PRO A 1 380 ? -7.373 -17.762 -34.743 1.00 92.06 380 PRO A O 1
ATOM 2925 N N . LEU A 1 381 ? -5.284 -16.927 -34.682 1.00 92.75 381 LEU A N 1
ATOM 2926 C CA . LEU A 1 381 ? -5.121 -17.089 -33.238 1.00 92.75 381 LEU A CA 1
ATOM 2927 C C . LEU A 1 381 ? -6.123 -16.226 -32.453 1.00 92.75 381 LEU A C 1
ATOM 2929 O O . LEU A 1 381 ? -6.730 -16.700 -31.495 1.00 92.75 381 LEU A O 1
ATOM 2933 N N . GLU A 1 382 ? -6.362 -14.988 -32.897 1.00 91.56 382 GLU A N 1
ATOM 2934 C CA . GLU A 1 382 ? -7.378 -14.098 -32.329 1.00 91.56 382 GLU A CA 1
ATOM 2935 C C . GLU A 1 382 ? -8.782 -14.703 -32.430 1.00 91.56 382 GLU A C 1
ATOM 2937 O O . GLU A 1 382 ? -9.520 -14.702 -31.443 1.00 91.56 382 GLU A O 1
ATOM 2942 N N . ALA A 1 383 ? -9.145 -15.260 -33.589 1.00 91.31 383 ALA A N 1
ATOM 2943 C CA . ALA A 1 383 ? -10.449 -15.886 -33.794 1.00 91.31 383 ALA A CA 1
ATOM 2944 C C . ALA A 1 383 ? -10.671 -17.078 -32.850 1.00 91.31 383 ALA A C 1
ATOM 2946 O O . ALA A 1 383 ? -11.729 -17.182 -32.225 1.00 91.31 383 ALA A O 1
ATOM 2947 N N . VAL A 1 384 ? -9.657 -17.934 -32.690 1.00 93.19 384 VAL A N 1
ATOM 2948 C CA . VAL A 1 384 ? -9.723 -19.097 -31.793 1.00 93.19 384 VAL A CA 1
ATOM 2949 C C . VAL A 1 384 ? -9.811 -18.658 -30.327 1.00 93.19 384 VAL A C 1
ATOM 2951 O O . VAL A 1 384 ? -10.598 -19.211 -29.557 1.00 93.19 384 VAL A O 1
ATOM 2954 N N . PHE A 1 385 ? -9.074 -17.617 -29.928 1.00 93.75 385 PHE A N 1
ATOM 2955 C CA . PHE A 1 385 ? -9.185 -17.066 -28.575 1.00 93.75 385 PHE A CA 1
ATOM 2956 C C . PHE A 1 385 ? -10.587 -16.508 -28.322 1.00 93.75 385 PHE A C 1
ATOM 2958 O O . PHE A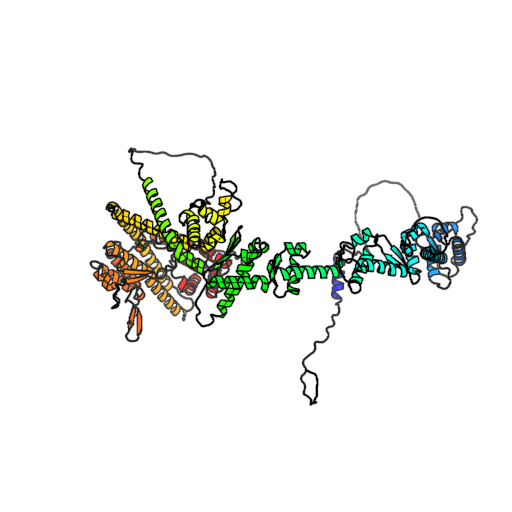 1 385 ? -11.178 -16.805 -27.284 1.00 93.75 385 PHE A O 1
ATOM 2965 N N . GLN A 1 386 ? -11.149 -15.742 -29.264 1.00 90.69 386 GLN A N 1
ATOM 2966 C CA . GLN A 1 386 ? -12.511 -15.206 -29.159 1.00 90.69 386 GLN A CA 1
ATOM 2967 C C . GLN A 1 386 ? -13.563 -16.314 -29.008 1.00 90.69 386 GLN A C 1
ATOM 2969 O O . GLN A 1 386 ? -14.482 -16.174 -28.196 1.00 90.69 386 GLN A O 1
ATOM 2974 N N . GLU A 1 387 ? -13.417 -17.420 -29.736 1.00 91.62 387 GLU A N 1
ATOM 2975 C CA . GLU A 1 387 ? -14.286 -18.589 -29.601 1.00 91.62 387 GLU A CA 1
ATOM 2976 C C . GLU A 1 387 ? -14.170 -19.225 -28.208 1.00 91.62 387 GLU A C 1
ATOM 2978 O O . GLU A 1 387 ? -15.182 -19.414 -27.528 1.00 91.62 387 GLU A O 1
ATOM 2983 N N . ALA A 1 388 ? -12.949 -19.463 -27.724 1.00 90.06 388 ALA A N 1
ATOM 2984 C CA . ALA A 1 388 ? -12.727 -20.025 -26.393 1.00 90.06 388 ALA A CA 1
ATOM 2985 C C . ALA A 1 388 ? -13.259 -19.118 -25.274 1.00 90.06 388 ALA A C 1
ATOM 2987 O O . ALA A 1 388 ? -13.834 -19.603 -24.298 1.00 90.06 388 ALA A O 1
ATOM 2988 N N . ILE A 1 389 ? -13.140 -17.797 -25.424 1.00 91.00 389 ILE A N 1
ATOM 2989 C CA . ILE A 1 389 ? -13.729 -16.821 -24.499 1.00 91.00 389 ILE A CA 1
ATOM 2990 C C . ILE A 1 389 ? -15.259 -16.932 -24.493 1.00 91.00 389 ILE A C 1
ATOM 2992 O O . ILE A 1 389 ? -15.866 -16.894 -23.422 1.00 91.00 389 ILE A O 1
ATOM 2996 N N . ALA A 1 390 ? -15.890 -17.090 -25.660 1.00 87.94 390 ALA A N 1
ATOM 2997 C CA . ALA A 1 390 ? -17.342 -17.210 -25.774 1.00 87.94 390 ALA A CA 1
ATOM 2998 C C . ALA A 1 390 ? -17.886 -18.498 -25.132 1.00 87.94 390 ALA A C 1
ATOM 3000 O O . ALA A 1 390 ? -18.975 -18.481 -24.554 1.00 87.94 390 ALA A O 1
ATOM 3001 N N . VAL A 1 391 ? -17.125 -19.594 -25.201 1.00 90.75 391 VAL A N 1
ATOM 3002 C CA . VAL A 1 391 ? -17.500 -20.907 -24.646 1.00 90.75 391 VAL A CA 1
ATOM 3003 C C . VAL A 1 391 ? -17.027 -21.092 -23.193 1.00 90.75 391 VAL A C 1
ATOM 3005 O O . VAL A 1 391 ? -17.413 -22.057 -22.541 1.00 90.75 391 VAL A O 1
ATOM 3008 N N . LEU A 1 392 ? -16.269 -20.138 -22.634 1.00 89.06 392 LEU A N 1
ATOM 3009 C CA . LEU A 1 392 ? -15.616 -20.254 -21.319 1.00 89.06 392 LEU A CA 1
ATOM 3010 C C . LEU A 1 392 ? -14.661 -21.463 -21.255 1.00 89.06 392 LEU A C 1
ATOM 3012 O O . LEU A 1 392 ? -14.623 -22.176 -20.253 1.00 89.06 392 LEU A O 1
ATOM 3016 N N . GLY A 1 393 ? -13.922 -21.696 -22.343 1.00 90.94 393 GLY A N 1
ATOM 3017 C CA . GLY A 1 393 ? -13.002 -22.819 -22.523 1.00 90.94 393 GLY A CA 1
ATOM 3018 C C . GLY A 1 393 ? -11.525 -22.412 -22.542 1.00 90.94 393 GLY A C 1
ATOM 3019 O O . GLY A 1 393 ? -11.144 -21.345 -22.038 1.00 90.94 393 GLY A O 1
ATOM 3020 N N . PHE A 1 394 ? -10.713 -23.280 -23.145 1.00 92.94 394 PHE A N 1
ATOM 3021 C CA . PHE A 1 394 ? -9.268 -23.137 -23.329 1.00 92.94 394 PHE A CA 1
ATOM 3022 C C . PHE A 1 394 ? -8.866 -23.431 -24.783 1.00 92.94 394 PHE A C 1
ATOM 3024 O O . PHE A 1 394 ? -9.670 -23.937 -25.564 1.00 92.94 394 PHE A O 1
ATOM 3031 N N . VAL A 1 395 ? -7.623 -23.107 -25.135 1.00 92.69 395 VAL A N 1
ATOM 3032 C CA . VAL A 1 395 ? -7.027 -23.348 -26.455 1.00 92.69 395 VAL A CA 1
ATOM 3033 C C . VAL A 1 395 ? -5.630 -23.918 -26.268 1.00 92.69 395 VAL A C 1
ATOM 3035 O O . VAL A 1 395 ? -4.802 -23.302 -25.595 1.00 92.69 395 VAL A O 1
ATOM 3038 N N . ASP A 1 396 ? -5.363 -25.060 -26.894 1.00 92.19 396 ASP A N 1
ATOM 3039 C CA . ASP A 1 396 ? -4.013 -25.604 -27.023 1.00 92.19 396 ASP A CA 1
ATOM 3040 C C . ASP A 1 396 ? -3.234 -24.817 -28.088 1.00 92.19 396 ASP A C 1
ATOM 3042 O O . ASP A 1 396 ? -3.562 -24.857 -29.279 1.00 92.19 396 ASP A O 1
ATOM 3046 N N . LEU A 1 397 ? -2.196 -24.094 -27.668 1.00 90.81 397 LEU A N 1
ATOM 3047 C CA . LEU A 1 397 ? -1.382 -23.282 -28.571 1.00 90.81 397 LEU A CA 1
ATOM 3048 C C . LEU A 1 397 ? -0.531 -24.139 -29.507 1.00 90.81 397 LEU A C 1
ATOM 3050 O O . LEU A 1 397 ? -0.200 -23.669 -30.594 1.00 90.81 397 LEU A O 1
ATOM 3054 N N . GLN A 1 398 ? -0.231 -25.391 -29.151 1.00 88.75 398 GLN A N 1
ATOM 3055 C CA . GLN A 1 398 ? 0.534 -26.303 -30.002 1.00 88.75 398 GLN A CA 1
ATOM 3056 C C . GLN A 1 398 ? -0.191 -26.632 -31.311 1.00 88.75 398 GLN A C 1
ATOM 3058 O O . GLN A 1 398 ? 0.441 -26.908 -32.330 1.00 88.75 398 GLN A O 1
ATOM 3063 N N . SER A 1 399 ? -1.520 -26.534 -31.311 1.00 88.44 399 SER A N 1
ATOM 3064 C CA . SER A 1 399 ? -2.346 -26.739 -32.500 1.00 88.44 399 SER A CA 1
ATOM 3065 C C . SER A 1 399 ? -2.429 -25.517 -33.432 1.00 88.44 399 SER A C 1
ATOM 3067 O O . SER A 1 399 ? -2.881 -25.648 -34.572 1.00 88.44 399 SER A O 1
ATOM 3069 N N . HIS A 1 400 ? -1.969 -24.342 -32.983 1.00 88.31 400 HIS A N 1
ATOM 3070 C CA . HIS A 1 400 ? -2.132 -23.068 -33.699 1.00 88.31 400 HIS A CA 1
ATOM 3071 C C . HIS A 1 400 ? -0.834 -22.290 -33.930 1.00 88.31 400 HIS A C 1
ATOM 3073 O O . HIS A 1 400 ? -0.792 -21.444 -34.825 1.00 88.31 400 HIS A O 1
ATOM 3079 N N . LEU A 1 401 ? 0.219 -22.559 -33.158 1.00 90.44 401 LEU A N 1
ATOM 3080 C CA . LEU A 1 401 ? 1.525 -21.929 -33.302 1.00 90.44 401 LEU A CA 1
ATOM 3081 C C . LEU A 1 401 ? 2.587 -22.954 -33.730 1.00 90.44 401 LEU A C 1
ATOM 3083 O O . LEU A 1 401 ? 2.614 -24.072 -33.216 1.00 90.44 401 LEU A O 1
ATOM 3087 N N . PRO A 1 402 ? 3.495 -22.583 -34.648 1.00 89.00 402 PRO A N 1
ATOM 3088 C CA . PRO A 1 402 ? 4.660 -23.396 -34.972 1.00 89.00 402 PRO A CA 1
ATOM 3089 C C . PRO A 1 402 ? 5.548 -23.649 -33.747 1.00 89.00 402 PRO A C 1
ATOM 3091 O O . PRO A 1 402 ? 5.765 -22.746 -32.938 1.00 89.00 402 PRO A O 1
ATOM 3094 N N . VAL A 1 403 ? 6.138 -24.847 -33.668 1.00 85.56 403 VAL A N 1
ATOM 3095 C CA . VAL A 1 403 ? 7.036 -25.258 -32.567 1.00 85.56 403 VAL A CA 1
ATOM 3096 C C . VAL A 1 403 ? 8.204 -24.283 -32.390 1.00 85.56 403 VAL A C 1
ATOM 3098 O O . VAL A 1 403 ? 8.501 -23.894 -31.271 1.00 85.56 403 VAL A O 1
ATOM 3101 N N . ASP A 1 404 ? 8.776 -23.777 -33.488 1.00 85.38 404 ASP A N 1
ATOM 3102 C CA . ASP A 1 404 ? 9.877 -22.801 -33.430 1.00 85.38 404 ASP A CA 1
ATOM 3103 C C . ASP A 1 404 ? 9.520 -21.499 -32.689 1.00 85.38 404 ASP A C 1
ATOM 3105 O O . ASP A 1 404 ? 10.413 -20.799 -32.214 1.00 85.38 404 ASP A O 1
ATOM 3109 N N . ILE A 1 405 ? 8.233 -21.131 -32.664 1.00 88.44 405 ILE A N 1
ATOM 3110 C CA . ILE A 1 405 ? 7.737 -19.971 -31.914 1.00 88.44 405 ILE A CA 1
ATOM 3111 C C . ILE A 1 405 ? 7.478 -20.387 -30.464 1.00 88.44 405 ILE A C 1
ATOM 3113 O O . ILE A 1 405 ? 7.908 -19.684 -29.554 1.00 88.44 405 ILE A O 1
ATOM 3117 N N . LEU A 1 406 ? 6.828 -21.538 -30.258 1.00 86.06 406 LEU A N 1
ATOM 3118 C CA . LEU A 1 406 ? 6.482 -22.067 -28.932 1.00 86.06 406 LEU A CA 1
ATOM 3119 C C . LEU A 1 406 ? 7.703 -22.333 -28.048 1.00 86.06 406 LEU A C 1
ATOM 3121 O O . LEU A 1 406 ? 7.656 -22.018 -26.863 1.00 86.06 406 LEU A O 1
ATOM 3125 N N . ASP A 1 407 ? 8.802 -22.817 -28.627 1.00 84.62 407 ASP A N 1
ATOM 3126 C CA . ASP A 1 407 ? 10.073 -23.042 -27.925 1.00 84.62 407 ASP A CA 1
ATOM 3127 C C . ASP A 1 407 ? 10.694 -21.736 -27.391 1.00 84.62 407 ASP A C 1
ATOM 3129 O O . ASP A 1 407 ? 11.591 -21.762 -26.549 1.00 84.62 407 ASP A O 1
ATOM 3133 N N . GLN A 1 408 ? 10.259 -20.577 -27.893 1.00 86.50 408 GLN A N 1
ATOM 3134 C CA . GLN A 1 408 ? 10.666 -19.261 -27.408 1.00 86.50 408 GLN A CA 1
ATOM 3135 C C . GLN A 1 408 ? 9.554 -18.672 -26.530 1.00 86.50 408 GLN A C 1
ATOM 3137 O O . GLN A 1 408 ? 8.681 -17.939 -27.004 1.00 86.50 408 GLN A O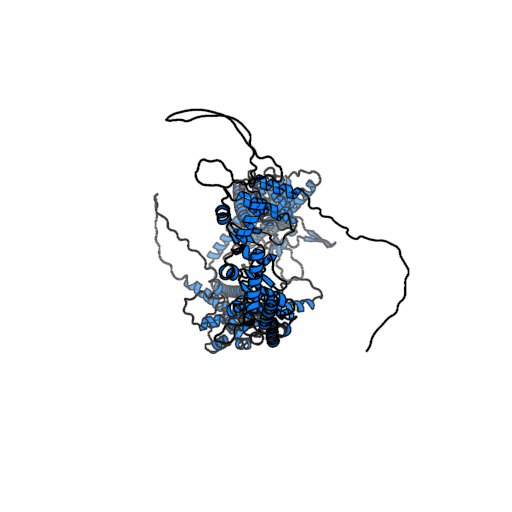 1
ATOM 3142 N N . GLU A 1 409 ? 9.593 -18.974 -25.227 1.00 84.81 409 GLU A N 1
ATOM 3143 C CA . GLU A 1 409 ? 8.534 -18.583 -24.284 1.00 84.81 409 GLU A CA 1
ATOM 3144 C C . GLU A 1 409 ? 8.255 -17.069 -24.273 1.00 84.81 409 GLU A C 1
ATOM 3146 O O . GLU A 1 409 ? 7.095 -16.651 -24.255 1.00 84.81 409 GLU A O 1
ATOM 3151 N N . GLU A 1 410 ? 9.299 -16.232 -24.326 1.00 86.25 410 GLU A N 1
ATOM 3152 C CA . GLU A 1 410 ? 9.148 -14.770 -24.330 1.00 86.25 410 GLU A CA 1
ATOM 3153 C C . GLU A 1 410 ? 8.403 -14.261 -25.571 1.00 86.25 410 GLU A C 1
ATOM 3155 O O . GLU A 1 410 ? 7.537 -13.390 -25.468 1.00 86.25 410 GLU A O 1
ATOM 3160 N N . ASP A 1 411 ? 8.722 -14.808 -26.744 1.00 88.62 411 ASP A N 1
ATOM 3161 C CA . ASP A 1 411 ? 8.118 -14.392 -28.008 1.00 88.62 411 ASP A CA 1
ATOM 3162 C C . ASP A 1 411 ? 6.676 -14.905 -28.123 1.00 88.62 411 ASP A C 1
ATOM 3164 O O . ASP A 1 411 ? 5.779 -14.158 -28.526 1.00 88.62 411 ASP A O 1
ATOM 3168 N N . THR A 1 412 ? 6.418 -16.141 -27.683 1.00 88.88 412 THR A N 1
ATOM 3169 C CA . THR A 1 412 ? 5.060 -16.699 -27.593 1.00 88.88 412 THR A CA 1
ATOM 3170 C C . THR A 1 412 ? 4.182 -15.873 -26.658 1.00 88.88 412 THR A C 1
ATOM 3172 O O . THR A 1 412 ? 3.046 -15.537 -27.008 1.00 88.88 412 THR A O 1
ATOM 3175 N N . ARG A 1 413 ? 4.709 -15.485 -25.488 1.00 89.00 413 ARG A N 1
ATOM 3176 C CA . ARG A 1 413 ? 3.991 -14.631 -24.536 1.00 89.00 413 ARG A CA 1
ATOM 3177 C C . ARG A 1 413 ? 3.665 -13.270 -25.148 1.00 89.00 413 ARG A C 1
ATOM 3179 O O . ARG A 1 413 ? 2.519 -12.840 -25.053 1.00 89.00 413 ARG A O 1
ATOM 3186 N N . LYS A 1 414 ? 4.613 -12.625 -25.837 1.00 88.06 414 LYS A N 1
ATOM 3187 C CA . LYS A 1 414 ? 4.374 -11.344 -26.531 1.00 88.06 414 LYS A CA 1
ATOM 3188 C C . LYS A 1 414 ? 3.286 -11.455 -27.598 1.00 88.06 414 LYS A C 1
ATOM 3190 O O . LYS A 1 414 ? 2.401 -10.603 -27.657 1.00 88.06 414 LYS A O 1
ATOM 3195 N N . ILE A 1 415 ? 3.298 -12.514 -28.410 1.00 89.88 415 ILE A N 1
ATOM 3196 C CA . ILE A 1 415 ? 2.247 -12.750 -29.412 1.00 89.88 415 ILE A CA 1
ATOM 3197 C C . ILE A 1 415 ? 0.881 -12.863 -28.735 1.00 89.88 415 ILE A C 1
ATOM 3199 O O . ILE A 1 415 ? -0.057 -12.148 -29.092 1.00 89.88 415 ILE A O 1
ATOM 3203 N N . ALA A 1 416 ? 0.762 -13.746 -27.750 1.00 87.56 416 ALA A N 1
ATOM 3204 C CA . ALA A 1 416 ? -0.528 -14.059 -27.164 1.00 87.56 416 ALA A CA 1
ATOM 3205 C C . ALA A 1 416 ? -1.055 -12.922 -26.263 1.00 87.56 416 ALA A C 1
ATOM 3207 O O . ALA A 1 416 ? -2.214 -12.529 -26.393 1.00 87.56 416 ALA A O 1
ATOM 3208 N N . GLU A 1 417 ? -0.224 -12.347 -25.391 1.00 86.69 417 GLU A N 1
ATOM 3209 C CA . GLU A 1 417 ? -0.632 -11.324 -24.417 1.00 86.69 417 GLU A CA 1
ATOM 3210 C C . GLU A 1 417 ? -0.636 -9.904 -25.000 1.00 86.69 417 GLU A C 1
ATOM 3212 O O . GLU A 1 417 ? -1.641 -9.190 -24.896 1.00 86.69 417 GLU A O 1
ATOM 3217 N N . GLU A 1 418 ? 0.458 -9.480 -25.636 1.00 85.44 418 GLU A N 1
ATOM 3218 C CA . GLU A 1 418 ? 0.612 -8.093 -26.088 1.00 85.44 418 GLU A CA 1
ATOM 3219 C C . GLU A 1 418 ? -0.076 -7.832 -27.426 1.00 85.44 418 GLU A C 1
ATOM 3221 O O . GLU A 1 418 ? -0.661 -6.762 -27.607 1.00 85.44 418 GLU A O 1
ATOM 3226 N N . LEU A 1 419 ? -0.051 -8.785 -28.362 1.00 85.88 419 LEU A N 1
ATOM 3227 C CA . LEU A 1 419 ? -0.624 -8.584 -29.696 1.00 85.88 419 LEU A CA 1
ATOM 3228 C C . LEU A 1 419 ? -2.076 -9.061 -29.787 1.00 85.88 419 LEU A C 1
ATOM 3230 O O . LEU A 1 419 ? -2.932 -8.293 -30.230 1.00 85.88 419 LEU A O 1
ATOM 3234 N N . VAL A 1 420 ? -2.385 -10.279 -29.335 1.00 88.44 420 VAL A N 1
ATOM 3235 C CA . VAL A 1 420 ? -3.731 -10.860 -29.489 1.00 88.44 420 VAL A CA 1
ATOM 3236 C C . VAL A 1 420 ? -4.682 -10.417 -28.372 1.00 88.44 420 VAL A C 1
ATOM 3238 O O . VAL A 1 420 ? -5.689 -9.760 -28.646 1.00 88.44 420 VAL A O 1
ATOM 3241 N N . ILE A 1 421 ? -4.372 -10.695 -27.099 1.00 87.81 421 ILE A N 1
ATOM 3242 C CA . ILE A 1 421 ? -5.263 -10.364 -25.969 1.00 87.81 421 ILE A CA 1
ATOM 3243 C C . ILE A 1 421 ? -5.502 -8.849 -25.862 1.00 87.81 421 ILE A C 1
ATOM 3245 O O . ILE A 1 421 ? -6.633 -8.419 -25.596 1.00 87.81 421 ILE A O 1
ATOM 3249 N N . SER A 1 422 ? -4.480 -8.020 -26.106 1.00 85.31 422 SER A N 1
ATOM 3250 C CA . SER A 1 422 ? -4.647 -6.560 -26.092 1.00 85.31 422 SER A CA 1
ATOM 3251 C C . SER A 1 422 ? -5.576 -6.062 -27.209 1.00 85.31 422 SER A C 1
ATOM 3253 O O . SER A 1 422 ? -6.364 -5.138 -26.983 1.00 85.31 422 SER A O 1
ATOM 3255 N N . SER A 1 423 ? -5.544 -6.695 -28.385 1.00 85.12 423 SER A N 1
ATOM 3256 C CA . SER A 1 423 ? -6.413 -6.361 -29.519 1.00 85.12 423 SER A CA 1
ATOM 3257 C C . SER A 1 423 ? -7.868 -6.733 -29.239 1.00 85.12 423 SER A C 1
ATOM 3259 O O . SER A 1 423 ? -8.753 -5.885 -29.390 1.00 85.12 423 SER A O 1
ATOM 3261 N N . ILE A 1 424 ? -8.113 -7.932 -28.699 1.00 85.31 424 ILE A N 1
ATOM 3262 C CA . ILE A 1 424 ? -9.453 -8.378 -28.278 1.00 85.31 424 ILE A CA 1
ATOM 3263 C C . ILE A 1 424 ? -10.020 -7.440 -27.201 1.00 85.31 424 ILE A C 1
ATOM 3265 O O . ILE A 1 424 ? -11.174 -7.012 -27.275 1.00 85.31 424 ILE A O 1
ATOM 3269 N N . SER A 1 425 ? -9.194 -7.052 -26.224 1.00 82.88 425 SER A N 1
ATOM 3270 C CA . SER A 1 425 ? -9.602 -6.153 -25.135 1.00 82.88 425 SER A CA 1
ATOM 3271 C C . SER A 1 425 ? -10.012 -4.763 -25.646 1.00 82.88 425 SER A C 1
ATOM 3273 O O . SER A 1 425 ? -11.026 -4.215 -25.211 1.00 82.88 425 SER A O 1
ATOM 3275 N N . LYS A 1 426 ? -9.271 -4.202 -26.615 1.00 80.12 426 LYS A N 1
ATOM 3276 C CA . LYS A 1 426 ? -9.582 -2.901 -27.240 1.00 80.12 426 LYS A CA 1
ATOM 3277 C C . LYS A 1 426 ? -10.882 -2.936 -28.048 1.00 80.12 426 LYS A C 1
ATOM 3279 O O . LYS A 1 426 ? -11.650 -1.972 -28.011 1.00 80.12 426 LYS A O 1
ATOM 3284 N N . GLN A 1 427 ? -11.164 -4.032 -28.755 1.00 70.44 427 GLN A N 1
ATOM 3285 C CA . GLN A 1 427 ? -12.417 -4.182 -29.506 1.00 70.44 427 GLN A CA 1
ATOM 3286 C C . GLN A 1 427 ? -13.644 -4.182 -28.577 1.00 70.44 427 GLN A C 1
ATOM 3288 O O . GLN A 1 427 ? -14.679 -3.606 -28.925 1.00 70.44 427 GLN A O 1
ATOM 3293 N N . ASP A 1 428 ? -13.535 -4.750 -27.374 1.00 64.94 428 ASP A N 1
ATOM 3294 C CA . ASP A 1 428 ? -14.659 -4.852 -26.436 1.00 64.94 428 ASP A CA 1
ATOM 3295 C C . ASP A 1 428 ? -15.000 -3.513 -25.740 1.00 64.94 428 ASP A C 1
ATOM 3297 O O . ASP A 1 428 ? -16.170 -3.231 -25.449 1.00 64.94 428 ASP A O 1
ATOM 3301 N N . GLU A 1 429 ? -14.018 -2.620 -25.551 1.00 60.97 429 GLU A N 1
ATOM 3302 C CA . GLU A 1 429 ? -14.260 -1.263 -25.032 1.00 60.97 429 GLU A CA 1
ATOM 3303 C C . GLU A 1 429 ? -15.021 -0.374 -26.028 1.00 60.97 429 GLU A C 1
ATOM 3305 O O . GLU A 1 429 ? -15.897 0.402 -25.630 1.00 60.97 429 GLU A O 1
ATOM 3310 N N . THR A 1 430 ? -14.774 -0.525 -27.334 1.00 56.53 430 THR A N 1
ATOM 3311 C CA . THR A 1 430 ? -15.462 0.278 -28.362 1.00 56.53 430 THR A CA 1
ATOM 3312 C C . THR A 1 430 ? -16.969 -0.001 -28.453 1.00 56.53 430 THR A C 1
ATOM 3314 O O . THR A 1 430 ? -17.734 0.893 -28.818 1.00 56.53 430 THR A O 1
ATOM 3317 N N . LYS A 1 431 ? -17.436 -1.186 -28.027 1.00 55.19 431 LYS A N 1
ATOM 3318 C CA . LYS A 1 431 ? -18.868 -1.549 -27.987 1.00 55.19 431 LYS A CA 1
ATOM 3319 C C . LYS A 1 431 ? -19.608 -1.050 -26.734 1.00 55.19 431 LYS A C 1
ATOM 3321 O O . LYS A 1 431 ? -20.835 -0.988 -26.748 1.00 55.19 431 LYS A O 1
ATOM 3326 N N . LYS A 1 432 ? -18.906 -0.660 -25.658 1.00 50.03 432 LYS A N 1
ATOM 3327 C CA . LYS A 1 432 ? -19.500 -0.312 -24.344 1.00 50.03 432 LYS A CA 1
ATOM 3328 C C . LYS A 1 432 ? -19.670 1.192 -24.077 1.00 50.03 432 LYS A C 1
ATOM 3330 O O . LYS A 1 432 ? -20.044 1.578 -22.968 1.00 50.03 432 LYS A O 1
ATOM 3335 N N . ASN A 1 433 ? -19.507 2.057 -25.082 1.00 40.62 433 ASN A N 1
ATOM 3336 C CA . ASN A 1 433 ? -19.694 3.511 -24.950 1.00 40.62 433 ASN A CA 1
ATOM 3337 C C . ASN A 1 433 ? -21.173 3.973 -24.883 1.00 40.62 433 ASN A C 1
ATOM 3339 O O . ASN A 1 433 ? -21.593 4.917 -25.551 1.00 40.62 433 ASN A O 1
ATOM 3343 N N . SER A 1 434 ? -21.965 3.372 -23.989 1.00 39.91 434 SER A N 1
ATOM 3344 C CA . SER A 1 434 ? -23.215 3.951 -23.488 1.00 39.91 434 SER A CA 1
ATOM 3345 C C . SER A 1 434 ? -23.229 3.962 -21.953 1.00 39.91 434 SER A C 1
ATOM 3347 O O . SER A 1 434 ? -23.634 3.005 -21.304 1.00 39.91 434 SER A O 1
ATOM 3349 N N . LYS A 1 435 ? -22.788 5.093 -21.388 1.00 40.03 435 LYS A N 1
ATOM 3350 C CA . LYS A 1 435 ? -23.078 5.622 -20.039 1.00 40.03 435 LYS A CA 1
ATOM 3351 C C . LYS A 1 435 ? -23.043 4.629 -18.861 1.00 40.03 435 LYS A C 1
ATOM 3353 O O . LYS A 1 435 ? -24.084 4.167 -18.408 1.00 40.03 435 LYS A O 1
ATOM 3358 N N . THR A 1 436 ? -21.883 4.492 -18.218 1.00 35.66 436 THR A N 1
ATOM 3359 C CA . THR A 1 436 ? -21.738 4.599 -16.746 1.00 35.66 436 THR A CA 1
ATOM 3360 C C . THR A 1 436 ? -20.255 4.603 -16.361 1.00 35.66 436 THR A C 1
ATOM 3362 O O . THR A 1 436 ? -19.555 3.610 -16.510 1.00 35.66 436 THR A O 1
ATOM 3365 N N . LYS A 1 437 ? -19.754 5.739 -15.857 1.00 38.22 437 LYS A N 1
ATOM 3366 C CA . LYS A 1 437 ? -18.407 5.843 -15.277 1.00 38.22 437 LYS A CA 1
ATOM 3367 C C . LYS A 1 437 ? -18.424 5.275 -13.857 1.00 38.22 437 LYS A C 1
ATOM 3369 O O . LYS A 1 437 ? -18.971 5.906 -12.954 1.00 38.22 437 LYS A O 1
ATOM 3374 N N . LYS A 1 438 ? -17.773 4.131 -13.642 1.00 33.47 438 LYS A N 1
ATOM 3375 C CA . LYS A 1 438 ? -17.236 3.744 -12.330 1.00 33.47 438 LYS A CA 1
ATOM 3376 C C . LYS A 1 438 ? -15.984 2.880 -12.514 1.00 33.47 438 LYS A C 1
ATOM 3378 O O . LYS A 1 438 ? -15.998 1.958 -13.318 1.00 33.47 438 LYS A O 1
ATOM 3383 N N . LYS A 1 439 ? -14.933 3.249 -11.766 1.00 39.72 439 LYS A N 1
ATOM 3384 C CA . LYS A 1 439 ? -13.653 2.554 -11.513 1.00 39.72 439 LYS A CA 1
ATOM 3385 C C . LYS A 1 439 ? -13.645 1.073 -11.924 1.00 39.72 439 LYS A C 1
ATOM 3387 O O . LYS A 1 439 ? -14.416 0.301 -11.355 1.00 39.72 439 LYS A O 1
ATOM 3392 N N . LYS A 1 440 ? -12.713 0.654 -12.784 1.00 32.59 440 LYS A N 1
ATOM 3393 C CA . LYS A 1 440 ? -12.354 -0.765 -12.891 1.00 32.59 440 LYS A CA 1
ATOM 3394 C C . LYS A 1 440 ? -10.908 -0.945 -13.345 1.00 32.59 440 LYS A C 1
ATOM 3396 O O . LYS A 1 440 ? -10.491 -0.315 -14.308 1.00 32.59 440 LYS A O 1
ATOM 3401 N N . ALA A 1 441 ? -10.180 -1.792 -12.620 1.00 34.00 441 ALA A N 1
ATOM 3402 C CA . ALA A 1 441 ? -8.976 -2.444 -13.116 1.00 34.00 441 ALA A CA 1
ATOM 3403 C C . ALA A 1 441 ? -9.306 -3.128 -14.453 1.00 34.00 441 ALA A C 1
ATOM 3405 O O . ALA A 1 441 ? -10.417 -3.650 -14.607 1.00 34.00 441 ALA A O 1
ATOM 3406 N N . SER A 1 442 ? -8.382 -3.085 -15.411 1.00 38.88 442 SER A N 1
ATOM 3407 C CA . SER A 1 442 ? -8.491 -3.785 -16.691 1.00 38.88 442 SER A CA 1
ATOM 3408 C C . SER A 1 442 ? -8.793 -5.261 -16.430 1.00 38.88 442 SER A C 1
ATOM 3410 O O . SER A 1 442 ? -7.944 -5.987 -15.920 1.00 38.88 442 SER A O 1
ATOM 3412 N N . ALA A 1 443 ? -10.022 -5.697 -16.703 1.00 55.09 443 ALA A N 1
ATOM 3413 C CA . ALA A 1 443 ? -10.387 -7.100 -16.574 1.00 55.09 443 ALA A CA 1
ATOM 3414 C C . ALA A 1 443 ? -9.691 -7.860 -17.710 1.00 55.09 443 ALA A C 1
ATOM 3416 O O . ALA A 1 443 ? -10.054 -7.672 -18.869 1.00 55.09 443 ALA A O 1
ATOM 3417 N N . SER A 1 444 ? -8.674 -8.660 -17.384 1.00 69.62 444 SER A N 1
ATOM 3418 C CA . SER A 1 444 ? -8.005 -9.524 -18.355 1.00 69.62 444 SER A CA 1
ATOM 3419 C C . SER A 1 444 ? -9.010 -10.510 -18.956 1.00 69.62 444 SER A C 1
ATOM 3421 O O . SER A 1 444 ? -9.885 -11.048 -18.269 1.00 69.62 444 SER A O 1
ATOM 3423 N N . VAL A 1 445 ? -8.916 -10.712 -20.268 1.00 83.75 445 VAL A N 1
ATOM 3424 C CA . VAL A 1 445 ? -9.852 -11.541 -21.043 1.00 83.75 445 VAL A CA 1
ATOM 3425 C C . VAL A 1 445 ? -9.534 -13.044 -20.900 1.00 83.75 445 VAL A C 1
ATOM 3427 O O . VAL A 1 445 ? -10.435 -13.885 -20.953 1.00 83.75 445 VAL A O 1
ATOM 3430 N N . GLY A 1 446 ? -8.271 -13.377 -20.632 1.00 87.19 446 GLY A N 1
ATOM 3431 C CA . GLY A 1 446 ? -7.780 -14.717 -20.317 1.00 87.19 446 GLY A CA 1
ATOM 3432 C C . GLY A 1 446 ? -6.311 -14.677 -19.893 1.00 87.19 446 GLY A C 1
ATOM 3433 O O . GLY A 1 446 ? -5.735 -13.592 -19.780 1.00 87.19 446 GLY A O 1
ATOM 3434 N N . VAL A 1 447 ? -5.728 -15.849 -19.649 1.00 89.62 447 VAL A N 1
ATOM 3435 C CA . VAL A 1 447 ? -4.331 -16.040 -19.227 1.00 89.62 447 VAL A CA 1
ATOM 3436 C C . VAL A 1 447 ? -3.657 -17.051 -20.150 1.00 89.62 447 VAL A C 1
ATOM 3438 O O . VAL A 1 447 ? -4.285 -18.024 -20.568 1.00 89.62 447 VAL A O 1
ATOM 3441 N N . VAL A 1 448 ? -2.381 -16.821 -20.460 1.00 90.75 448 VAL A N 1
ATOM 3442 C CA . VAL A 1 448 ? -1.539 -17.739 -21.233 1.00 90.75 448 VAL A CA 1
ATOM 3443 C C . VAL A 1 448 ? -0.564 -18.429 -20.285 1.00 90.75 448 VAL A C 1
ATOM 3445 O O . VAL A 1 448 ? 0.109 -17.783 -19.480 1.00 90.75 448 VAL A O 1
ATOM 3448 N N . VAL A 1 449 ? -0.504 -19.749 -20.381 1.00 90.06 449 VAL A N 1
ATOM 3449 C CA . VAL A 1 449 ? 0.318 -20.637 -19.563 1.00 90.06 449 VAL A CA 1
ATOM 3450 C C . VAL A 1 449 ? 1.293 -21.340 -20.492 1.00 90.06 449 VAL A C 1
ATOM 3452 O O . VAL A 1 449 ? 0.872 -21.940 -21.477 1.00 90.06 449 VAL A O 1
ATOM 3455 N N . LEU A 1 450 ? 2.585 -21.252 -20.192 1.00 88.62 450 LEU A N 1
ATOM 3456 C CA . LEU A 1 450 ? 3.655 -21.865 -20.977 1.00 88.62 450 LEU A CA 1
ATOM 3457 C C . LEU A 1 450 ? 4.437 -22.819 -20.080 1.00 88.62 450 LEU A C 1
ATOM 3459 O O . LEU A 1 450 ? 4.609 -22.543 -18.894 1.00 88.62 450 LEU A O 1
ATOM 3463 N N . SER A 1 451 ? 4.873 -23.935 -20.647 1.00 85.06 451 SER A N 1
ATOM 3464 C CA . SER A 1 451 ? 5.719 -24.930 -19.995 1.00 85.06 451 SER A CA 1
ATOM 3465 C C . SER A 1 451 ? 6.697 -25.529 -21.000 1.00 85.06 451 SER A C 1
ATOM 3467 O O . SER A 1 451 ? 6.483 -25.423 -22.210 1.00 85.06 451 SER A O 1
ATOM 3469 N N . SER A 1 452 ? 7.671 -26.293 -20.505 1.00 77.81 452 SER A N 1
ATOM 3470 C CA . SER A 1 452 ? 8.556 -27.117 -21.337 1.00 77.81 452 SER A CA 1
ATOM 3471 C C . SER A 1 452 ? 7.802 -28.132 -22.213 1.00 77.81 452 SER A C 1
ATOM 3473 O O . SER A 1 452 ? 8.333 -28.595 -23.220 1.00 77.81 452 SER A O 1
ATOM 3475 N N . SER A 1 453 ? 6.555 -28.465 -21.858 1.00 74.81 453 SER A N 1
ATOM 3476 C CA . SER A 1 453 ? 5.702 -29.415 -22.584 1.00 74.81 453 SER A CA 1
ATOM 3477 C C . SER A 1 453 ? 4.754 -28.787 -23.614 1.00 74.81 453 SER A C 1
ATOM 3479 O O . SER A 1 453 ? 4.180 -29.519 -24.417 1.00 74.81 453 SER A O 1
ATOM 3481 N N . GLY A 1 454 ? 4.590 -27.458 -23.625 1.00 84.38 454 GLY A N 1
ATOM 3482 C CA . GLY A 1 454 ? 3.666 -26.771 -24.533 1.00 84.38 454 GLY A CA 1
ATOM 3483 C C . GLY A 1 454 ? 3.058 -25.490 -23.958 1.00 84.38 454 GLY A C 1
ATOM 3484 O O . GLY A 1 454 ? 3.423 -25.035 -22.870 1.00 84.38 454 GLY A O 1
ATOM 3485 N N . GLY A 1 455 ? 2.101 -24.913 -24.694 1.00 89.31 455 GLY A N 1
ATOM 3486 C CA . GLY A 1 455 ? 1.435 -23.656 -24.347 1.00 89.31 455 GLY A CA 1
ATOM 3487 C C . GLY A 1 455 ? -0.091 -23.754 -24.382 1.00 89.31 455 GLY A C 1
ATOM 3488 O O . GLY A 1 455 ? -0.666 -24.395 -25.255 1.00 89.31 455 GLY A O 1
ATOM 3489 N N . LEU A 1 456 ? -0.755 -23.084 -23.445 1.00 93.00 456 LEU A N 1
ATOM 3490 C CA . LEU A 1 456 ? -2.197 -23.151 -23.239 1.00 93.00 456 LEU A CA 1
ATOM 3491 C C . LEU A 1 456 ? -2.755 -21.753 -22.973 1.00 93.00 456 LEU A C 1
ATOM 3493 O O . LEU A 1 456 ? -2.294 -21.047 -22.078 1.00 93.00 456 LEU A O 1
ATOM 3497 N N . PHE A 1 457 ? -3.798 -21.366 -23.698 1.00 93.25 457 PHE A N 1
ATOM 3498 C CA . PHE A 1 457 ? -4.603 -20.197 -23.356 1.00 93.25 457 PHE A CA 1
ATOM 3499 C C . PHE A 1 457 ? -5.863 -20.627 -22.608 1.00 93.25 457 PHE A C 1
ATOM 3501 O O . PHE A 1 457 ? -6.586 -21.514 -23.057 1.00 93.25 457 PHE A O 1
ATOM 3508 N N . VAL A 1 458 ? -6.163 -19.970 -21.490 1.00 91.94 458 VAL A N 1
ATOM 3509 C CA . VAL A 1 458 ? -7.351 -20.243 -20.676 1.00 91.94 458 VAL A CA 1
ATOM 3510 C C . VAL A 1 458 ? -8.157 -18.966 -20.491 1.00 91.94 458 VAL A C 1
ATOM 3512 O O . VAL A 1 458 ? -7.653 -17.946 -20.017 1.00 91.94 458 VAL A O 1
ATOM 3515 N N . SER A 1 459 ? -9.440 -19.016 -20.846 1.00 92.81 459 SER A N 1
ATOM 3516 C CA . SER A 1 459 ? -10.331 -17.867 -20.687 1.00 92.81 459 SER A CA 1
ATOM 3517 C C . SER A 1 459 ? -10.576 -17.533 -19.208 1.00 92.81 459 SER A C 1
ATOM 3519 O O . SER A 1 459 ? -10.691 -18.418 -18.354 1.00 92.81 459 SER A O 1
ATOM 3521 N N . THR A 1 460 ? -10.755 -16.246 -18.888 1.00 91.06 460 THR A N 1
ATOM 3522 C CA . THR A 1 460 ? -11.077 -15.807 -17.514 1.00 91.06 460 THR A CA 1
ATOM 3523 C C . THR A 1 460 ? -12.369 -16.451 -16.998 1.00 91.06 460 THR A C 1
ATOM 3525 O O . THR A 1 460 ? -12.505 -16.724 -15.805 1.00 91.06 460 THR A O 1
ATOM 3528 N N . GLY A 1 461 ? -13.311 -16.744 -17.898 1.00 87.44 461 GLY A N 1
ATOM 3529 C CA . GLY A 1 461 ? -14.539 -17.470 -17.584 1.00 87.44 461 GLY A CA 1
ATOM 3530 C C . GLY A 1 461 ? -14.294 -18.885 -17.057 1.00 87.44 461 GLY A C 1
ATOM 3531 O O . GLY A 1 461 ? -14.895 -19.274 -16.054 1.00 87.44 461 GLY A O 1
ATOM 3532 N N . MET A 1 462 ? -13.377 -19.628 -17.682 1.00 89.88 462 MET A N 1
ATOM 3533 C CA . MET A 1 462 ? -12.993 -20.969 -17.236 1.00 89.88 462 MET A CA 1
ATOM 3534 C C . MET A 1 462 ? -12.303 -20.928 -15.868 1.00 89.88 462 MET A C 1
ATOM 3536 O O . MET A 1 462 ? -12.641 -21.713 -14.981 1.00 89.88 462 MET A O 1
ATOM 3540 N N . ILE A 1 463 ? -11.395 -19.969 -15.657 1.00 89.94 463 ILE A N 1
ATOM 3541 C CA . ILE A 1 463 ? -10.706 -19.781 -14.369 1.00 89.94 463 ILE A CA 1
ATOM 3542 C C . ILE A 1 463 ? -11.730 -19.521 -13.257 1.00 89.94 463 ILE A C 1
ATOM 3544 O O . ILE A 1 463 ? -11.711 -20.184 -12.220 1.00 89.94 463 ILE A O 1
ATOM 3548 N N . GLN A 1 464 ? -12.689 -18.622 -13.494 1.00 87.88 464 GLN A N 1
ATOM 3549 C CA . GLN A 1 464 ? -13.767 -18.339 -12.542 1.00 87.88 464 GLN A CA 1
ATOM 3550 C C . GLN A 1 464 ? -14.662 -19.557 -12.289 1.00 87.88 464 GLN A C 1
ATOM 3552 O O . GLN A 1 464 ? -15.112 -19.765 -11.161 1.00 87.88 464 GLN A O 1
ATOM 3557 N N . HIS A 1 465 ? -14.920 -20.376 -13.312 1.00 88.00 465 HIS A N 1
ATOM 3558 C CA . HIS A 1 465 ? -15.670 -21.620 -13.160 1.00 88.00 465 HIS A CA 1
ATOM 3559 C C . HIS A 1 465 ? -14.941 -22.602 -12.229 1.00 88.00 465 HIS A C 1
ATOM 3561 O O . HIS A 1 465 ? -15.553 -23.122 -11.292 1.00 88.00 465 HIS A O 1
ATOM 3567 N N . ILE A 1 466 ? -13.631 -22.796 -12.417 1.00 88.12 466 ILE A N 1
ATOM 3568 C CA . ILE A 1 466 ? -12.793 -23.639 -11.548 1.00 88.12 466 ILE A CA 1
ATOM 3569 C C . ILE A 1 466 ? -12.790 -23.096 -10.110 1.00 88.12 466 ILE A C 1
ATOM 3571 O O . ILE A 1 466 ? -13.069 -23.838 -9.163 1.00 88.12 466 ILE A O 1
ATOM 3575 N N . GLN A 1 467 ? -12.556 -21.792 -9.941 1.00 88.25 467 GLN A N 1
ATOM 3576 C CA . GLN A 1 467 ? -12.522 -21.127 -8.634 1.00 88.25 467 GLN A CA 1
ATOM 3577 C C . GLN A 1 467 ? -13.860 -21.194 -7.886 1.00 88.25 467 GLN A C 1
ATOM 3579 O O . GLN A 1 467 ? -13.876 -21.239 -6.658 1.00 88.25 467 GLN A O 1
ATOM 3584 N N . LYS A 1 468 ? -14.991 -21.204 -8.598 1.00 86.44 468 LYS A N 1
ATOM 3585 C CA . LYS A 1 468 ? -16.322 -21.211 -7.980 1.00 86.44 468 LYS A CA 1
ATOM 3586 C C . LYS A 1 468 ? -16.856 -22.612 -7.690 1.00 86.44 468 LYS A C 1
ATOM 3588 O O . LYS A 1 468 ? -17.572 -22.776 -6.707 1.00 86.44 468 LYS A O 1
ATOM 3593 N N . ASN A 1 469 ? -16.540 -23.594 -8.534 1.00 86.88 469 ASN A N 1
ATOM 3594 C CA . ASN A 1 469 ? -17.179 -24.912 -8.481 1.00 86.88 469 ASN A CA 1
ATOM 3595 C C . ASN A 1 469 ? -16.262 -26.032 -7.974 1.00 86.88 469 ASN A C 1
ATOM 3597 O O . ASN A 1 469 ? -16.772 -27.014 -7.450 1.00 86.88 469 ASN A O 1
ATOM 3601 N N . ILE A 1 470 ? -14.938 -25.907 -8.118 1.00 87.81 470 ILE A N 1
ATOM 3602 C CA . ILE A 1 470 ? -13.986 -26.968 -7.740 1.00 87.81 470 ILE A CA 1
ATOM 3603 C C . ILE A 1 470 ? -13.255 -26.596 -6.448 1.00 87.81 470 ILE A C 1
ATOM 3605 O O . ILE A 1 470 ? -13.201 -27.381 -5.503 1.00 87.81 470 ILE A O 1
ATOM 3609 N N . VAL A 1 471 ? -12.715 -25.377 -6.389 1.00 88.69 471 VAL A N 1
ATOM 3610 C CA . VAL A 1 471 ? -11.867 -24.913 -5.280 1.00 88.69 471 VAL A CA 1
ATOM 3611 C C . VAL A 1 471 ? -12.568 -24.932 -3.904 1.00 88.69 471 VAL A C 1
ATOM 3613 O O . VAL A 1 471 ? -11.951 -25.425 -2.958 1.00 88.69 471 VAL A O 1
ATOM 3616 N N . PRO A 1 472 ? -13.831 -24.481 -3.729 1.00 88.19 472 PRO A N 1
ATOM 3617 C CA . PRO A 1 472 ? -14.446 -24.397 -2.398 1.00 88.19 472 PRO A CA 1
ATOM 3618 C C . PRO A 1 472 ? -14.600 -25.754 -1.698 1.00 88.19 472 PRO A C 1
ATOM 3620 O O . PRO A 1 472 ? -14.393 -25.855 -0.487 1.00 88.19 472 PRO A O 1
ATOM 3623 N N . ASP A 1 473 ? -14.906 -26.806 -2.460 1.00 87.38 473 ASP A N 1
ATOM 3624 C CA . ASP A 1 473 ? -15.052 -28.165 -1.932 1.00 87.38 473 ASP A CA 1
ATOM 3625 C C . ASP A 1 473 ? -13.711 -28.738 -1.454 1.00 87.38 473 ASP A C 1
ATOM 3627 O O . ASP A 1 473 ? -13.661 -29.459 -0.452 1.00 87.38 473 ASP A O 1
ATOM 3631 N N . LEU A 1 474 ? -12.614 -28.407 -2.143 1.00 88.25 474 LEU A N 1
ATOM 3632 C CA . LEU A 1 474 ? -11.263 -28.807 -1.745 1.00 88.25 474 LEU A CA 1
ATOM 3633 C C . LEU A 1 474 ? -10.806 -28.073 -0.493 1.00 88.25 474 LEU A C 1
ATOM 3635 O O . LEU A 1 474 ? -10.321 -28.714 0.438 1.00 88.25 474 LEU A O 1
ATOM 3639 N N . ILE A 1 475 ? -11.044 -26.760 -0.433 1.00 89.62 475 ILE A N 1
ATOM 3640 C CA . ILE A 1 475 ? -10.764 -25.951 0.756 1.00 89.62 475 ILE A CA 1
ATOM 3641 C C . ILE A 1 475 ? -11.478 -26.545 1.972 1.00 89.62 475 ILE A C 1
ATOM 3643 O O . ILE A 1 475 ? -10.852 -26.735 3.010 1.00 89.62 475 ILE A O 1
ATOM 3647 N N . GLY A 1 476 ? -12.763 -26.894 1.849 1.00 85.50 476 GLY A N 1
ATOM 3648 C CA . GLY A 1 476 ? -13.529 -27.475 2.952 1.00 85.50 476 GLY A CA 1
ATOM 3649 C C . GLY A 1 476 ? -12.971 -28.814 3.447 1.00 85.50 476 GLY A C 1
ATOM 3650 O O . GLY A 1 476 ? -12.868 -29.032 4.656 1.00 85.50 476 GLY A O 1
ATOM 3651 N N . LYS A 1 477 ? -12.578 -29.713 2.533 1.00 88.19 477 LYS A N 1
ATOM 3652 C CA . LYS A 1 477 ? -11.985 -31.017 2.888 1.00 88.19 477 LYS A CA 1
ATOM 3653 C C . LYS A 1 477 ? -10.609 -30.863 3.532 1.00 88.19 477 LYS A C 1
ATOM 3655 O O . LYS A 1 477 ? -10.362 -31.465 4.578 1.00 88.19 477 LYS A O 1
ATOM 3660 N N . HIS A 1 478 ? -9.750 -30.044 2.931 1.00 89.19 478 HIS A N 1
ATOM 3661 C CA . HIS A 1 478 ? -8.404 -29.786 3.428 1.00 89.19 478 HIS A CA 1
ATOM 3662 C C . HIS A 1 478 ? -8.440 -29.104 4.798 1.00 89.19 478 HIS A C 1
ATOM 3664 O O . HIS A 1 478 ? -7.794 -29.574 5.731 1.00 89.19 478 HIS A O 1
ATOM 3670 N N . ALA A 1 479 ? -9.275 -28.071 4.959 1.00 88.94 479 ALA A N 1
ATOM 3671 C CA . ALA A 1 479 ? -9.438 -27.359 6.222 1.00 88.94 479 ALA A CA 1
ATOM 3672 C C . ALA A 1 479 ? -9.836 -28.289 7.370 1.00 88.94 479 ALA A C 1
ATOM 3674 O O . ALA A 1 479 ? -9.302 -28.172 8.470 1.00 88.94 479 ALA A O 1
ATOM 3675 N N . LYS A 1 480 ? -10.724 -29.252 7.100 1.00 88.56 480 LYS A N 1
ATOM 3676 C CA . LYS A 1 480 ? -11.126 -30.256 8.083 1.00 88.56 480 LYS A CA 1
ATOM 3677 C C . LYS A 1 480 ? -9.988 -31.186 8.485 1.00 88.56 480 LYS A C 1
ATOM 3679 O O . LYS A 1 480 ? -9.728 -31.331 9.675 1.00 88.56 480 LYS A O 1
ATOM 3684 N N . SER A 1 481 ? -9.294 -31.773 7.511 1.00 87.75 481 SER A N 1
ATOM 3685 C CA . SER A 1 481 ? -8.161 -32.664 7.788 1.00 87.75 481 SER A CA 1
ATOM 3686 C C . SER A 1 481 ? -7.038 -31.941 8.537 1.00 87.75 481 SER A C 1
ATOM 3688 O O . SER A 1 481 ? -6.460 -32.492 9.470 1.00 87.75 481 SER A O 1
ATOM 3690 N N . ARG A 1 482 ? -6.742 -30.697 8.146 1.00 87.94 482 ARG A N 1
ATOM 3691 C CA . ARG A 1 482 ? -5.671 -29.892 8.735 1.00 87.94 482 ARG A CA 1
ATOM 3692 C C . ARG A 1 482 ? -6.008 -29.424 10.149 1.00 87.94 482 ARG A C 1
ATOM 3694 O O . ARG A 1 482 ? -5.158 -29.504 11.030 1.00 87.94 482 ARG A O 1
ATOM 3701 N N . ALA A 1 483 ? -7.245 -28.989 10.391 1.00 86.94 483 ALA A N 1
ATOM 3702 C CA . ALA A 1 483 ? -7.701 -28.616 11.729 1.00 86.94 483 ALA A CA 1
ATOM 3703 C C . ALA A 1 483 ? -7.661 -29.807 12.705 1.00 86.94 483 ALA A C 1
ATOM 3705 O O . ALA A 1 483 ? -7.236 -29.639 13.845 1.00 86.94 483 ALA A O 1
ATOM 3706 N N . GLU A 1 484 ? -8.040 -31.010 12.254 1.00 87.62 484 GLU A N 1
ATOM 3707 C CA . GLU A 1 484 ? -7.949 -32.245 13.051 1.00 87.62 484 GLU A CA 1
ATOM 3708 C C . GLU A 1 484 ? -6.489 -32.618 13.387 1.00 87.62 484 GLU A C 1
ATOM 3710 O O . GLU A 1 484 ? -6.202 -33.025 14.513 1.00 87.62 484 GLU A O 1
ATOM 3715 N N . GLU A 1 485 ? -5.549 -32.442 12.451 1.00 88.62 485 GLU A N 1
ATOM 3716 C CA . GLU A 1 485 ? -4.113 -32.674 12.681 1.00 88.62 485 GLU A CA 1
ATOM 3717 C C . GLU A 1 485 ? -3.524 -31.693 13.710 1.00 88.62 485 GLU A C 1
ATOM 3719 O O . GLU A 1 485 ? -2.807 -32.101 14.629 1.00 88.62 485 GLU A O 1
ATOM 3724 N N . ILE A 1 486 ? -3.851 -30.402 13.580 1.00 86.56 486 ILE A N 1
ATOM 3725 C CA . ILE A 1 486 ? -3.400 -29.350 14.500 1.00 86.56 486 ILE A CA 1
ATOM 3726 C C . ILE A 1 486 ? -3.929 -29.625 15.915 1.00 86.56 486 ILE A C 1
ATOM 3728 O O . ILE A 1 486 ? -3.146 -29.606 16.867 1.00 86.56 486 ILE A O 1
ATOM 3732 N N . ASP A 1 487 ? -5.216 -29.955 16.052 1.00 83.00 487 ASP A N 1
ATOM 3733 C CA . ASP A 1 487 ? -5.842 -30.286 17.340 1.00 83.00 487 ASP A CA 1
ATOM 3734 C C . ASP A 1 487 ? -5.184 -31.519 17.992 1.00 83.00 487 ASP A C 1
ATOM 3736 O O . ASP A 1 487 ? -4.780 -31.475 19.157 1.00 83.00 487 ASP A O 1
ATOM 3740 N N . ALA A 1 488 ? -4.946 -32.586 17.217 1.00 82.25 488 ALA A N 1
ATOM 3741 C CA . ALA A 1 488 ? -4.282 -33.799 17.698 1.00 82.25 488 ALA A CA 1
ATOM 3742 C C . ALA A 1 488 ? -2.823 -33.560 18.136 1.00 82.25 488 ALA A C 1
ATOM 3744 O O . ALA A 1 488 ? -2.354 -34.161 19.107 1.00 82.25 488 ALA A O 1
ATOM 3745 N N . SER A 1 489 ? -2.097 -32.671 17.450 1.00 77.12 489 SER A N 1
ATOM 3746 C CA . SER A 1 489 ? -0.716 -32.319 17.805 1.00 77.12 489 SER A CA 1
ATOM 3747 C C . SER A 1 489 ? -0.615 -31.508 19.108 1.00 77.12 489 SER A C 1
ATOM 3749 O O . SER A 1 489 ? 0.375 -31.627 19.836 1.00 77.12 489 SER A O 1
ATOM 3751 N N . GLY A 1 490 ? -1.659 -30.744 19.455 1.00 60.44 490 GLY A N 1
ATOM 3752 C CA . GLY A 1 490 ? -1.727 -29.946 20.681 1.00 60.44 490 GLY A CA 1
ATOM 3753 C C . GLY A 1 490 ? -1.853 -30.782 21.961 1.00 60.44 490 GLY A C 1
ATOM 3754 O O . GLY A 1 490 ? -1.275 -30.424 22.992 1.00 60.44 490 GLY A O 1
ATOM 3755 N N . GLU A 1 491 ? -2.537 -31.929 21.912 1.00 51.00 491 GLU A N 1
ATOM 3756 C CA . GLU A 1 491 ? -2.772 -32.783 23.090 1.00 51.00 491 GLU A CA 1
ATOM 3757 C C . GLU A 1 491 ? -1.528 -33.571 23.549 1.00 51.00 491 GLU A C 1
ATOM 3759 O O . GLU A 1 491 ? -1.397 -33.887 24.734 1.00 51.00 491 GLU A O 1
ATOM 3764 N N . ALA A 1 492 ? -0.555 -33.827 22.668 1.00 41.25 492 ALA A N 1
ATOM 3765 C CA . ALA A 1 492 ? 0.641 -34.611 23.003 1.00 41.25 492 ALA A CA 1
ATOM 3766 C C . ALA A 1 492 ? 1.663 -33.868 23.895 1.00 41.25 492 ALA A C 1
ATOM 3768 O O . ALA A 1 492 ? 2.561 -34.490 24.463 1.00 41.25 492 ALA A O 1
ATOM 3769 N N . SER A 1 493 ? 1.533 -32.546 24.056 1.00 38.59 493 SER A N 1
ATOM 3770 C CA . SER A 1 493 ? 2.541 -31.697 24.714 1.00 38.59 493 SER A CA 1
ATOM 3771 C C . SER A 1 493 ? 2.321 -31.448 26.218 1.00 38.59 493 SER A C 1
ATOM 3773 O O . SER A 1 493 ? 3.202 -30.905 26.882 1.00 38.59 493 SER A O 1
ATOM 3775 N N . THR A 1 494 ? 1.195 -31.879 26.803 1.00 35.50 494 THR A N 1
ATOM 3776 C CA . THR A 1 494 ? 0.841 -31.568 28.211 1.00 35.50 494 THR A CA 1
ATOM 3777 C C . THR A 1 494 ? 0.868 -32.758 29.178 1.00 35.50 494 THR A C 1
ATOM 3779 O O . THR A 1 494 ? 0.494 -32.618 30.342 1.00 35.50 494 THR A O 1
ATOM 3782 N N . ALA A 1 495 ? 1.391 -33.915 28.763 1.00 32.91 495 ALA A N 1
ATOM 3783 C CA . ALA A 1 495 ? 1.376 -35.139 29.569 1.00 32.91 495 ALA A CA 1
ATOM 3784 C C . ALA A 1 495 ? 2.744 -35.599 30.109 1.00 32.91 495 ALA A C 1
ATOM 3786 O O . ALA A 1 495 ? 2.922 -36.788 30.319 1.00 32.91 495 ALA A O 1
ATOM 3787 N N . THR A 1 496 ? 3.709 -34.719 30.398 1.00 36.25 496 THR A N 1
ATOM 3788 C CA . THR A 1 496 ? 4.891 -35.102 31.206 1.00 36.25 496 THR A CA 1
ATOM 3789 C C . THR A 1 496 ? 5.573 -33.891 31.838 1.00 36.25 496 THR A C 1
ATOM 3791 O O . THR A 1 496 ? 6.429 -33.282 31.208 1.00 36.25 496 THR A O 1
ATOM 3794 N N . THR A 1 497 ? 5.244 -33.556 33.089 1.00 32.16 497 THR A N 1
ATOM 3795 C CA . THR A 1 497 ? 6.208 -33.167 34.147 1.00 32.16 497 THR A CA 1
ATOM 3796 C C . THR A 1 497 ? 5.454 -32.764 35.410 1.00 32.16 497 THR A C 1
ATOM 3798 O O . THR A 1 497 ? 5.122 -31.605 35.619 1.00 32.16 497 THR A O 1
ATOM 3801 N N . ASP A 1 498 ? 5.212 -33.735 36.288 1.00 30.81 498 ASP A N 1
ATOM 3802 C CA . ASP A 1 498 ? 4.727 -33.457 37.637 1.00 30.81 498 ASP A CA 1
ATOM 3803 C C . ASP A 1 498 ? 5.430 -34.389 38.632 1.00 30.81 498 ASP A C 1
ATOM 3805 O O . ASP A 1 498 ? 4.921 -35.438 39.010 1.00 30.81 498 ASP A O 1
ATOM 3809 N N . SER A 1 499 ? 6.666 -34.034 39.004 1.00 31.23 499 SER A N 1
ATOM 3810 C CA . SER A 1 499 ? 7.289 -34.436 40.275 1.00 31.23 499 SER A CA 1
ATOM 3811 C C . SER A 1 499 ? 8.663 -33.778 40.460 1.00 31.23 499 SER A C 1
ATOM 3813 O O . SER A 1 499 ? 9.639 -34.191 39.844 1.00 31.23 499 SER A O 1
ATOM 3815 N N . SER A 1 500 ? 8.779 -32.798 41.360 1.00 29.83 500 SER A N 1
ATOM 3816 C CA . SER A 1 500 ? 9.666 -32.899 42.536 1.00 29.83 500 SER A CA 1
ATOM 3817 C C . SER A 1 500 ? 9.731 -31.580 43.321 1.00 29.83 500 SER A C 1
ATOM 3819 O O . SER A 1 500 ? 10.088 -30.513 42.832 1.00 29.83 500 SER A O 1
ATOM 3821 N N . LYS A 1 501 ? 9.377 -31.689 44.602 1.00 32.94 501 LYS A N 1
ATOM 3822 C CA . LYS A 1 501 ? 9.680 -30.738 45.676 1.00 32.94 501 LYS A CA 1
ATOM 3823 C C . LYS A 1 501 ? 11.198 -30.664 45.898 1.00 32.94 501 LYS A C 1
ATOM 3825 O O . LYS A 1 501 ? 11.815 -31.717 45.986 1.00 32.94 501 LYS A O 1
ATOM 3830 N N . SER A 1 502 ? 11.753 -29.487 46.207 1.00 30.02 502 SER A N 1
ATOM 3831 C CA . SER A 1 502 ? 12.385 -29.232 47.521 1.00 30.02 502 SER A CA 1
ATOM 3832 C C . SER A 1 502 ? 12.954 -27.810 47.672 1.00 30.02 502 SER A C 1
ATOM 3834 O O . SER A 1 502 ? 13.425 -27.166 46.745 1.00 30.02 502 SER A O 1
ATOM 3836 N N . SER A 1 503 ? 12.870 -27.354 48.916 1.00 30.97 503 SER A N 1
ATOM 3837 C CA . SER A 1 503 ? 13.378 -26.145 49.563 1.00 30.97 503 SER A CA 1
ATOM 3838 C C . SER A 1 503 ? 14.893 -25.891 49.472 1.00 30.97 503 SER A C 1
ATOM 3840 O O . SER A 1 503 ? 15.662 -26.828 49.651 1.00 30.97 503 SER A O 1
ATOM 3842 N N . SER A 1 504 ? 15.336 -24.621 49.477 1.00 30.89 504 SER A N 1
ATOM 3843 C CA . SER A 1 504 ? 15.962 -23.961 50.656 1.00 30.89 504 SER A CA 1
ATOM 3844 C C . SER A 1 504 ? 16.778 -22.678 50.351 1.00 30.89 504 SER A C 1
ATOM 3846 O O . SER A 1 504 ? 17.662 -22.625 49.513 1.00 30.89 504 SER A O 1
ATOM 3848 N N . LYS A 1 505 ? 16.442 -21.624 51.109 1.00 32.09 505 LYS A N 1
ATOM 3849 C CA . LYS A 1 505 ? 17.273 -20.588 51.767 1.00 32.09 505 LYS A CA 1
ATOM 3850 C C . LYS A 1 505 ? 18.769 -20.371 51.378 1.00 32.09 505 LYS A C 1
ATOM 3852 O O . LYS A 1 505 ? 19.625 -21.162 51.745 1.00 32.09 505 LYS A O 1
ATOM 3857 N N . LYS A 1 506 ? 19.051 -19.084 51.078 1.00 32.31 506 LYS A N 1
ATOM 3858 C CA . LYS A 1 506 ? 20.022 -18.160 51.746 1.00 32.31 506 LYS A CA 1
ATOM 3859 C C . LYS A 1 506 ? 21.438 -17.950 51.142 1.00 32.31 506 LYS A C 1
ATOM 3861 O O . LYS A 1 506 ? 22.275 -18.836 51.159 1.00 32.31 506 LYS A O 1
ATOM 3866 N N . LYS A 1 507 ? 21.730 -16.646 50.946 1.00 31.22 507 LYS A N 1
ATOM 3867 C CA . LYS A 1 507 ? 22.995 -15.895 51.187 1.00 31.22 507 LYS A CA 1
ATOM 3868 C C . LYS A 1 507 ? 24.092 -15.849 50.093 1.00 31.22 507 LYS A C 1
ATOM 3870 O O . LYS A 1 507 ? 24.948 -16.710 50.034 1.00 31.22 507 LYS A O 1
ATOM 3875 N N . GLY A 1 508 ? 24.169 -14.686 49.427 1.00 28.47 508 GLY A N 1
ATOM 3876 C CA . GLY A 1 508 ? 25.277 -13.715 49.551 1.00 28.47 508 GLY A CA 1
ATOM 3877 C C . GLY A 1 508 ? 26.571 -13.907 48.739 1.00 28.47 508 GLY A C 1
ATOM 3878 O O . GLY A 1 508 ? 27.207 -14.944 48.822 1.00 28.47 508 GLY A O 1
ATOM 3879 N N . GLY A 1 509 ? 27.055 -12.810 48.129 1.00 30.42 509 GLY A N 1
ATOM 3880 C CA . GLY A 1 509 ? 28.502 -12.530 48.044 1.00 30.42 509 GLY A CA 1
ATOM 3881 C C . GLY A 1 509 ? 29.146 -12.356 46.659 1.00 30.42 509 GLY A C 1
ATOM 3882 O O . GLY A 1 509 ? 29.666 -13.298 46.091 1.00 30.42 509 GLY A O 1
ATOM 3883 N N . ARG A 1 510 ? 29.191 -11.097 46.196 1.00 35.78 510 ARG A N 1
ATOM 3884 C CA . ARG A 1 510 ? 30.306 -10.360 45.541 1.00 35.78 510 ARG A CA 1
ATOM 3885 C C . ARG A 1 510 ? 31.397 -11.084 44.697 1.00 35.78 510 ARG A C 1
ATOM 3887 O O . ARG A 1 510 ? 32.228 -11.803 45.229 1.00 35.78 510 ARG A O 1
ATOM 3894 N N . LYS A 1 511 ? 31.572 -10.504 43.490 1.00 32.72 511 LYS A N 1
ATOM 3895 C CA . LYS A 1 511 ? 32.812 -10.163 42.733 1.00 32.72 511 LYS A CA 1
ATOM 3896 C C . LYS A 1 511 ? 33.635 -11.279 42.046 1.00 32.72 511 LYS A C 1
ATOM 3898 O O . LYS A 1 511 ? 34.453 -11.922 42.684 1.00 32.72 511 LYS A O 1
ATOM 3903 N N . GLY A 1 512 ? 33.667 -11.203 40.705 1.00 28.94 512 GLY A N 1
ATOM 3904 C CA . GLY A 1 512 ? 34.922 -10.955 39.974 1.00 28.94 512 GLY A CA 1
ATOM 3905 C C . GLY A 1 512 ? 35.255 -11.827 38.749 1.00 28.94 512 GLY A C 1
ATOM 3906 O O . GLY A 1 512 ? 35.608 -12.983 38.910 1.00 28.94 512 GLY A O 1
ATOM 3907 N N . LYS A 1 513 ? 35.393 -11.143 37.595 1.00 29.73 513 LYS A N 1
ATOM 3908 C CA . LYS A 1 513 ? 36.508 -11.248 36.614 1.00 29.73 513 LYS A CA 1
ATOM 3909 C C . LYS A 1 513 ? 36.349 -12.149 35.358 1.00 29.73 513 LYS A C 1
ATOM 3911 O O . LYS A 1 513 ? 36.471 -13.357 35.430 1.00 29.73 513 LYS A O 1
ATOM 3916 N N . LYS A 1 514 ? 36.227 -11.444 34.214 1.00 30.33 514 LYS A N 1
ATOM 3917 C CA . LYS A 1 514 ? 36.769 -11.634 32.838 1.00 30.33 514 LYS A CA 1
ATOM 3918 C C . LYS A 1 514 ? 36.853 -13.038 32.198 1.00 30.33 514 LYS A C 1
ATOM 3920 O O . LYS A 1 514 ? 37.615 -13.874 32.663 1.00 30.33 514 LYS A O 1
ATOM 3925 N N . GLY A 1 515 ? 36.311 -13.133 30.972 1.00 27.23 515 GLY A N 1
ATOM 3926 C CA . GLY A 1 515 ? 36.742 -14.078 29.926 1.00 27.23 515 GLY A CA 1
ATOM 3927 C C . GLY A 1 515 ? 35.918 -14.012 28.624 1.00 27.23 515 GLY A C 1
ATOM 3928 O O . GLY A 1 515 ? 34.815 -14.526 28.589 1.00 27.23 515 GLY A O 1
ATOM 3929 N N . SER A 1 516 ? 36.468 -13.338 27.601 1.00 28.23 516 SER A N 1
ATOM 3930 C CA . SER A 1 516 ? 36.418 -13.618 26.138 1.00 28.23 516 SER A CA 1
ATOM 3931 C C . SER A 1 516 ? 35.159 -14.160 25.413 1.00 28.23 516 SER A C 1
ATOM 3933 O O . SER A 1 516 ? 34.846 -15.338 25.496 1.00 28.23 516 SER A O 1
ATOM 3935 N N . LYS A 1 517 ? 34.571 -13.296 24.567 1.00 28.89 517 LYS A N 1
ATOM 3936 C CA . LYS A 1 517 ? 34.484 -13.338 23.078 1.00 28.89 517 LYS A CA 1
ATOM 3937 C C . LYS A 1 517 ? 34.334 -14.701 22.343 1.00 28.89 517 LYS A C 1
ATOM 3939 O O . LYS A 1 517 ? 35.313 -15.430 22.251 1.00 28.89 517 LYS A O 1
ATOM 3944 N N . ALA A 1 518 ? 33.176 -14.904 21.697 1.00 26.36 518 ALA A N 1
ATOM 3945 C CA . ALA A 1 518 ? 32.930 -15.553 20.383 1.00 26.36 518 ALA A CA 1
ATOM 3946 C C . ALA A 1 518 ? 31.433 -15.324 20.043 1.00 26.36 518 ALA A C 1
ATOM 3948 O O . ALA A 1 518 ? 30.583 -15.704 20.838 1.00 26.36 518 ALA A O 1
ATOM 3949 N N . SER A 1 519 ? 31.064 -14.386 19.164 1.00 28.91 519 SER A N 1
ATOM 3950 C CA . SER A 1 519 ? 30.782 -14.558 17.723 1.00 28.91 519 SER A CA 1
ATOM 3951 C C . SER A 1 519 ? 29.893 -15.758 17.375 1.00 28.91 519 SER A C 1
ATOM 3953 O O . SER A 1 519 ? 30.392 -16.875 17.280 1.00 28.91 519 SER A O 1
ATOM 3955 N N . GLN A 1 520 ? 28.616 -15.484 17.107 1.00 29.53 520 GLN A N 1
ATOM 3956 C CA . GLN A 1 520 ? 27.822 -16.187 16.101 1.00 29.53 520 GLN A CA 1
ATOM 3957 C C . GLN A 1 520 ? 26.704 -15.238 15.646 1.00 29.53 520 GLN A C 1
ATOM 3959 O O . GLN A 1 520 ? 25.664 -15.117 16.288 1.00 29.53 520 GLN A O 1
ATOM 3964 N N . ASP A 1 521 ? 27.022 -14.485 14.592 1.00 27.33 521 ASP A N 1
ATOM 3965 C CA . ASP A 1 521 ? 26.058 -14.095 13.568 1.00 27.33 521 ASP A CA 1
ATOM 3966 C C . ASP A 1 521 ? 25.718 -15.371 12.797 1.00 27.33 521 ASP A C 1
ATOM 3968 O O . ASP A 1 521 ? 26.623 -15.955 12.209 1.00 27.33 521 ASP A O 1
ATOM 3972 N N . GLU A 1 522 ? 24.453 -15.783 12.795 1.00 28.52 522 GLU A N 1
ATOM 3973 C CA . GLU A 1 522 ? 23.857 -16.573 11.714 1.00 28.52 522 GLU A CA 1
ATOM 3974 C C . GLU A 1 522 ? 22.403 -16.111 11.535 1.00 28.52 522 GLU A C 1
ATOM 3976 O O . GLU A 1 522 ? 21.502 -16.404 12.319 1.00 28.52 522 GLU A O 1
ATOM 3981 N N . THR A 1 523 ? 22.256 -15.251 10.529 1.00 27.17 523 THR A N 1
ATOM 3982 C CA . THR A 1 523 ? 21.148 -15.117 9.575 1.00 27.17 523 THR A CA 1
ATOM 3983 C C . THR A 1 523 ? 19.907 -15.980 9.815 1.00 27.17 523 THR A C 1
ATOM 3985 O O . THR A 1 523 ? 19.903 -17.182 9.564 1.00 27.17 523 THR A O 1
ATOM 3988 N N . ASN A 1 524 ? 18.811 -15.313 10.172 1.00 26.20 524 ASN A N 1
ATOM 3989 C CA . ASN A 1 524 ? 17.467 -15.874 10.203 1.00 26.20 524 ASN A CA 1
ATOM 3990 C C . ASN A 1 524 ? 16.764 -15.536 8.872 1.00 26.20 524 ASN A C 1
ATOM 3992 O O . ASN A 1 524 ? 16.101 -14.510 8.767 1.00 26.20 524 ASN A O 1
ATOM 3996 N N . ASN A 1 525 ? 16.960 -16.369 7.847 1.00 31.23 525 ASN A N 1
ATOM 3997 C CA . ASN A 1 525 ? 16.209 -16.332 6.586 1.00 31.23 525 ASN A CA 1
ATOM 3998 C C . ASN A 1 525 ? 15.528 -17.693 6.406 1.00 31.23 525 ASN A C 1
ATOM 4000 O O . ASN A 1 525 ? 16.098 -18.579 5.776 1.00 31.23 525 ASN A O 1
ATOM 4004 N N . ASN A 1 526 ? 14.346 -17.888 7.004 1.00 31.25 526 ASN A N 1
ATOM 4005 C CA . ASN A 1 526 ? 13.472 -19.012 6.647 1.00 31.25 526 ASN A CA 1
ATOM 4006 C C . ASN A 1 526 ? 12.006 -18.803 7.088 1.00 31.25 526 ASN A C 1
ATOM 4008 O O . ASN A 1 526 ? 11.467 -19.594 7.855 1.00 31.25 526 ASN A O 1
ATOM 4012 N N . SER A 1 527 ? 11.355 -17.719 6.647 1.00 32.94 527 SER A N 1
ATOM 4013 C CA . SER A 1 527 ? 9.944 -17.435 6.978 1.00 32.94 527 SER A CA 1
ATOM 4014 C C . SER A 1 527 ? 8.921 -17.898 5.927 1.00 32.94 527 SER A C 1
ATOM 4016 O O . SER A 1 527 ? 7.729 -17.809 6.195 1.00 32.94 527 SER A O 1
ATOM 4018 N N . ASN A 1 528 ? 9.338 -18.410 4.760 1.00 38.31 528 ASN A N 1
ATOM 4019 C CA . ASN A 1 528 ? 8.404 -18.816 3.690 1.00 38.31 528 ASN A CA 1
ATOM 4020 C C . ASN A 1 528 ? 8.009 -20.303 3.700 1.00 38.31 528 ASN A C 1
ATOM 4022 O O . ASN A 1 528 ? 6.956 -20.653 3.185 1.00 38.31 528 ASN A O 1
ATOM 4026 N N . ALA A 1 529 ? 8.783 -21.196 4.325 1.00 38.34 529 ALA A N 1
ATOM 4027 C CA . ALA A 1 529 ? 8.468 -22.629 4.285 1.00 38.34 529 ALA A CA 1
ATOM 4028 C C . ALA A 1 529 ? 7.222 -23.016 5.118 1.00 38.34 529 ALA A C 1
ATOM 4030 O O . ALA A 1 529 ? 6.607 -24.054 4.862 1.00 38.34 529 ALA A O 1
ATOM 4031 N N . GLU A 1 530 ? 6.829 -22.203 6.107 1.00 45.56 530 GLU A N 1
ATOM 4032 C CA . GLU A 1 530 ? 5.675 -22.492 6.974 1.00 45.56 530 GLU A CA 1
ATOM 4033 C C . GLU A 1 530 ? 4.320 -22.170 6.325 1.00 45.56 530 GLU A C 1
ATOM 4035 O O . GLU A 1 530 ? 3.349 -22.870 6.605 1.00 45.56 530 GLU A O 1
ATOM 4040 N N . THR A 1 531 ? 4.240 -21.197 5.409 1.00 49.06 531 THR A N 1
ATOM 4041 C CA . THR A 1 531 ? 2.970 -20.773 4.782 1.00 49.06 531 THR A CA 1
ATOM 4042 C C . THR A 1 531 ? 2.417 -21.792 3.782 1.00 49.06 531 THR A C 1
ATOM 4044 O O . THR A 1 531 ? 1.203 -21.872 3.597 1.00 49.06 531 THR A O 1
ATOM 4047 N N . SER A 1 532 ? 3.275 -22.628 3.187 1.00 58.69 532 SER A N 1
ATOM 4048 C CA . SER A 1 532 ? 2.874 -23.667 2.223 1.00 58.69 532 SER A CA 1
ATOM 4049 C C . SER A 1 532 ? 2.028 -24.799 2.830 1.00 58.69 532 SER A C 1
ATOM 4051 O O . SER A 1 532 ? 1.302 -25.478 2.106 1.00 58.69 532 SER A O 1
ATOM 4053 N N . LYS A 1 533 ? 2.088 -25.004 4.156 1.00 68.00 533 LYS A N 1
ATOM 4054 C CA . LYS A 1 533 ? 1.372 -26.093 4.851 1.00 68.00 533 LYS A CA 1
ATOM 4055 C C . LYS A 1 533 ? -0.105 -25.809 5.114 1.00 68.00 533 LYS A C 1
ATOM 4057 O O . LYS A 1 533 ? -0.836 -26.736 5.455 1.00 68.00 533 LYS A O 1
ATOM 4062 N N . ASP A 1 534 ? -0.528 -24.556 4.972 1.00 79.00 534 ASP A N 1
ATOM 4063 C CA . ASP A 1 534 ? -1.895 -24.115 5.273 1.00 79.00 534 ASP A CA 1
ATOM 4064 C C . ASP A 1 534 ? -2.727 -23.860 4.002 1.00 79.00 534 ASP A C 1
ATOM 4066 O O . ASP A 1 534 ? -3.833 -23.316 4.061 1.00 79.00 534 ASP A O 1
ATOM 4070 N N . VAL A 1 535 ? -2.201 -24.267 2.843 1.00 87.06 535 VAL A N 1
ATOM 4071 C CA . VAL A 1 535 ? -2.861 -24.188 1.536 1.00 87.06 535 VAL A CA 1
ATOM 4072 C C . VAL A 1 535 ? -3.125 -25.603 1.025 1.00 87.06 535 VAL A C 1
ATOM 4074 O O . VAL A 1 535 ? -2.325 -26.513 1.243 1.00 87.06 535 VAL A O 1
ATOM 4077 N N . VAL A 1 536 ? -4.243 -25.789 0.311 1.00 86.69 536 VAL A N 1
ATOM 4078 C CA . VAL A 1 536 ? -4.566 -27.065 -0.348 1.00 86.69 536 VAL A CA 1
ATOM 4079 C C . VAL A 1 536 ? -3.363 -27.519 -1.196 1.00 86.69 536 VAL A C 1
ATOM 4081 O O . VAL A 1 536 ? -2.869 -26.727 -2.007 1.00 86.69 536 VAL A O 1
ATOM 4084 N N . PRO A 1 537 ? -2.883 -28.768 -1.053 1.00 88.50 537 PRO A N 1
ATOM 4085 C CA . PRO A 1 537 ? -1.757 -29.267 -1.833 1.00 88.50 537 PRO A CA 1
ATOM 4086 C C . PRO A 1 537 ? -2.019 -29.161 -3.337 1.00 88.50 537 PRO A C 1
ATOM 4088 O O . PRO A 1 537 ? -3.101 -29.525 -3.808 1.00 88.50 537 PRO A O 1
ATOM 4091 N N . LEU A 1 538 ? -1.012 -28.732 -4.107 1.00 87.88 538 LEU A N 1
ATOM 4092 C CA . LEU A 1 538 ? -1.125 -28.580 -5.564 1.00 87.88 538 LEU A CA 1
ATOM 4093 C C . LEU A 1 538 ? -1.608 -29.877 -6.237 1.00 87.88 538 LEU A C 1
ATOM 4095 O O . LEU A 1 538 ? -2.479 -29.836 -7.101 1.00 87.88 538 LEU A O 1
ATOM 4099 N N . ALA A 1 539 ? -1.131 -31.033 -5.769 1.00 86.81 539 ALA A N 1
ATOM 4100 C CA . ALA A 1 539 ? -1.566 -32.349 -6.239 1.00 86.81 539 ALA A CA 1
ATOM 4101 C C . ALA A 1 539 ? -3.080 -32.595 -6.121 1.00 86.81 539 ALA A C 1
ATOM 4103 O O . ALA A 1 539 ? -3.676 -33.204 -7.010 1.00 86.81 539 ALA A O 1
ATOM 4104 N N . GLU A 1 540 ? -3.734 -32.107 -5.065 1.00 85.81 540 GLU A N 1
ATOM 4105 C CA . GLU A 1 540 ? -5.184 -32.265 -4.902 1.00 85.81 540 GLU A CA 1
ATOM 4106 C C . GLU A 1 540 ? -5.967 -31.359 -5.855 1.00 85.81 540 GLU A C 1
ATOM 4108 O O . GLU A 1 540 ? -7.003 -31.774 -6.390 1.00 85.81 540 GLU A O 1
ATOM 4113 N N . ILE A 1 541 ? -5.459 -30.147 -6.105 1.00 87.31 541 ILE A N 1
ATOM 4114 C CA . ILE A 1 541 ? -6.056 -29.206 -7.056 1.00 87.31 541 ILE A CA 1
ATOM 4115 C C . ILE A 1 541 ? -5.911 -29.733 -8.482 1.00 87.31 541 ILE A C 1
ATOM 4117 O O . ILE A 1 541 ? -6.924 -29.884 -9.159 1.00 87.31 541 ILE A O 1
ATOM 4121 N N . VAL A 1 542 ? -4.699 -30.100 -8.905 1.00 88.75 542 VAL A N 1
ATOM 4122 C CA . VAL A 1 542 ? -4.409 -30.650 -10.242 1.00 88.75 542 VAL A CA 1
ATOM 4123 C C . VAL A 1 542 ? -5.278 -31.874 -10.526 1.00 88.75 542 VAL A C 1
ATOM 4125 O O . VAL A 1 542 ? -5.980 -31.916 -11.536 1.00 88.75 542 VAL A O 1
ATOM 4128 N N . LYS A 1 543 ? -5.338 -32.826 -9.585 1.00 87.94 543 LYS A N 1
ATOM 4129 C CA . LYS A 1 543 ? -6.190 -34.017 -9.708 1.00 87.94 543 LYS A CA 1
ATOM 4130 C C . LYS A 1 543 ? -7.663 -33.658 -9.880 1.00 87.94 543 LYS A C 1
ATOM 4132 O O . LYS A 1 543 ? -8.363 -34.261 -10.689 1.00 87.94 543 LYS A O 1
ATOM 4137 N N . SER A 1 544 ? -8.153 -32.693 -9.109 1.00 86.38 544 SER A N 1
ATOM 4138 C CA . SER A 1 544 ? -9.563 -32.303 -9.150 1.00 86.38 544 SER A CA 1
ATOM 4139 C C . SER A 1 544 ? -9.910 -31.510 -10.404 1.00 86.38 544 SER A C 1
ATOM 4141 O O . SER A 1 544 ? -10.996 -31.700 -10.946 1.00 86.38 544 SER A O 1
ATOM 4143 N N . VAL A 1 545 ? -9.005 -30.661 -10.893 1.00 88.00 545 VAL A N 1
ATOM 4144 C CA . VAL A 1 545 ? -9.172 -29.957 -12.168 1.00 88.00 545 VAL A CA 1
ATOM 4145 C C . VAL A 1 545 ? -9.191 -30.967 -13.314 1.00 88.00 545 VAL A C 1
ATOM 4147 O O . VAL A 1 545 ? -10.160 -30.973 -14.067 1.00 88.00 545 VAL A O 1
ATOM 4150 N N . GLY A 1 546 ? -8.227 -31.891 -13.377 1.00 86.56 546 GLY A N 1
ATOM 4151 C CA . GLY A 1 546 ? -8.173 -32.928 -14.415 1.00 86.56 546 GLY A CA 1
ATOM 4152 C C . GLY A 1 546 ? -9.407 -33.840 -14.440 1.00 86.56 546 GLY A C 1
ATOM 4153 O O . GLY A 1 546 ? -9.936 -34.141 -15.504 1.00 86.56 546 GLY A O 1
ATOM 4154 N N . LEU A 1 547 ? -9.943 -34.224 -13.274 1.00 86.69 547 LEU A N 1
ATOM 4155 C CA . LEU A 1 547 ? -11.164 -35.042 -13.200 1.00 86.69 547 LEU A CA 1
ATOM 4156 C C . LEU A 1 547 ? -12.435 -34.295 -13.634 1.00 86.69 547 LEU A C 1
ATOM 4158 O O . LEU A 1 547 ? -13.362 -34.920 -14.146 1.00 86.69 547 LEU A O 1
ATOM 4162 N N . ASN A 1 548 ? -12.507 -32.981 -13.404 1.00 86.00 548 ASN A N 1
ATOM 4163 C CA . ASN A 1 548 ? -13.659 -32.164 -13.797 1.00 86.00 548 ASN A CA 1
ATOM 4164 C C . ASN A 1 548 ? -13.535 -31.600 -15.222 1.00 86.00 548 ASN A C 1
ATOM 4166 O O . ASN A 1 548 ? -14.531 -31.113 -15.755 1.00 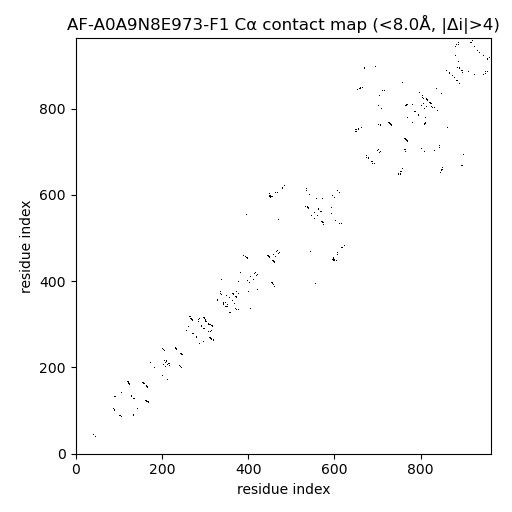86.00 548 ASN A O 1
ATOM 4170 N N . GLN A 1 549 ? -12.338 -31.627 -15.813 1.00 86.88 549 GLN A N 1
ATOM 4171 C CA . GLN A 1 549 ? -12.018 -31.124 -17.151 1.00 86.88 549 GLN A CA 1
ATOM 4172 C C . GLN A 1 549 ? -11.117 -32.138 -17.885 1.00 86.88 549 GLN A C 1
ATOM 4174 O O . GLN A 1 549 ? -9.918 -31.902 -18.028 1.00 86.88 549 GLN A O 1
ATOM 4179 N N . PRO A 1 550 ? -11.666 -33.280 -18.341 1.00 85.00 550 PRO A N 1
ATOM 4180 C CA . PRO A 1 550 ? -10.871 -34.351 -18.946 1.00 85.00 550 PRO A CA 1
ATOM 4181 C C . PRO A 1 550 ? -10.179 -33.929 -20.249 1.00 85.00 550 PRO A C 1
ATOM 4183 O O . PRO A 1 550 ? -9.086 -34.402 -20.526 1.00 85.00 550 PRO A O 1
ATOM 4186 N N . GLU A 1 551 ? -10.763 -32.996 -21.004 1.00 85.62 551 GLU A N 1
ATOM 4187 C CA . GLU A 1 551 ? -10.174 -32.450 -22.239 1.00 85.62 551 GLU A CA 1
ATOM 4188 C C . GLU A 1 551 ? -8.832 -31.746 -21.979 1.00 85.62 551 GLU A C 1
ATOM 4190 O O . GLU A 1 551 ? -7.960 -31.715 -22.839 1.00 85.62 551 GLU A O 1
ATOM 4195 N N . LEU A 1 552 ? -8.630 -31.221 -20.766 1.00 85.81 552 LEU A N 1
ATOM 4196 C CA . LEU A 1 552 ? -7.383 -30.571 -20.371 1.00 85.81 552 LEU A CA 1
ATOM 4197 C C . LEU A 1 552 ? -6.252 -31.584 -20.126 1.00 85.81 552 LEU A C 1
ATOM 4199 O O . LEU A 1 552 ? -5.082 -31.244 -20.264 1.00 85.81 552 LEU A O 1
ATOM 4203 N N . LEU A 1 553 ? -6.597 -32.835 -19.795 1.00 85.50 553 LEU A N 1
ATOM 4204 C CA . LEU A 1 553 ? -5.631 -33.931 -19.675 1.00 85.50 553 LEU A CA 1
ATOM 4205 C C . LEU A 1 553 ? -5.159 -34.433 -21.041 1.00 85.50 553 LEU A C 1
ATOM 4207 O O . LEU A 1 553 ? -4.083 -35.009 -21.133 1.00 85.50 553 LEU A O 1
ATOM 4211 N N . ASP A 1 554 ? -5.933 -34.220 -22.105 1.00 86.00 554 ASP A N 1
ATOM 4212 C CA . ASP A 1 554 ? -5.501 -34.586 -23.457 1.00 86.00 554 ASP A CA 1
ATOM 4213 C C . ASP A 1 554 ? -4.382 -33.665 -23.972 1.00 86.00 554 ASP A C 1
ATOM 4215 O O . ASP A 1 554 ? -3.560 -34.103 -24.774 1.00 86.00 554 ASP A O 1
ATOM 4219 N N . VAL A 1 555 ? -4.312 -32.429 -23.460 1.00 83.88 555 VAL A N 1
ATOM 4220 C CA . VAL A 1 555 ? -3.225 -31.467 -23.729 1.00 83.88 555 VAL A CA 1
ATOM 4221 C C . VAL A 1 555 ? -1.983 -31.749 -22.869 1.00 83.88 555 VAL A C 1
ATOM 4223 O O . VAL A 1 555 ? -0.884 -31.326 -23.208 1.00 83.88 555 VAL A O 1
ATOM 4226 N N . ASP A 1 556 ? -2.134 -32.503 -21.777 1.00 85.19 556 ASP A N 1
ATOM 4227 C CA . ASP A 1 556 ? -1.057 -32.850 -20.845 1.00 85.19 556 ASP A CA 1
ATOM 4228 C C . ASP A 1 556 ? -0.881 -34.379 -20.743 1.00 85.19 556 ASP A C 1
ATOM 4230 O O . ASP A 1 556 ? -1.295 -35.008 -19.758 1.00 85.19 556 ASP A O 1
ATOM 4234 N N . PRO A 1 557 ? -0.289 -35.022 -21.768 1.00 83.69 557 PRO A N 1
ATOM 4235 C CA . PRO A 1 557 ? -0.178 -36.478 -21.825 1.00 83.69 557 PRO A CA 1
ATOM 4236 C C . PRO A 1 557 ? 0.645 -37.055 -20.665 1.00 83.69 557 PRO A C 1
ATOM 4238 O O . PRO A 1 557 ? 0.348 -38.156 -20.199 1.00 83.69 557 PRO A O 1
ATOM 4241 N N . LEU A 1 558 ? 1.632 -36.303 -20.161 1.00 82.69 558 LEU A N 1
ATOM 4242 C CA . LEU A 1 558 ? 2.442 -36.696 -19.005 1.00 82.69 558 LEU A CA 1
ATOM 4243 C C . LEU A 1 558 ? 1.594 -36.760 -17.730 1.00 82.69 558 LEU A C 1
ATOM 4245 O O . LEU A 1 558 ? 1.633 -37.756 -17.003 1.00 82.69 558 LEU A O 1
ATOM 4249 N N . MET A 1 559 ? 0.785 -35.729 -17.470 1.00 85.00 559 MET A N 1
ATOM 4250 C CA . MET A 1 559 ? -0.114 -35.714 -16.317 1.00 85.00 559 MET A CA 1
ATOM 4251 C C . MET A 1 559 ? -1.223 -36.765 -16.444 1.00 85.00 559 MET A C 1
ATOM 4253 O O . MET A 1 559 ? -1.583 -37.412 -15.457 1.00 85.00 559 MET A O 1
ATOM 4257 N N . LYS A 1 560 ? -1.735 -36.992 -17.658 1.00 85.75 560 LYS A N 1
ATOM 4258 C CA . LYS A 1 560 ? -2.728 -38.035 -17.937 1.00 85.75 560 LYS A CA 1
ATOM 4259 C C . LYS A 1 560 ? -2.203 -39.429 -17.595 1.00 85.75 560 LYS A C 1
ATOM 4261 O O . LYS A 1 560 ? -2.861 -40.160 -16.854 1.00 85.75 560 LYS A O 1
ATOM 4266 N N . GLU A 1 561 ? -0.998 -39.772 -18.049 1.00 84.56 561 GLU A N 1
ATOM 4267 C CA . GLU A 1 561 ? -0.364 -41.059 -17.740 1.00 84.56 561 GLU A CA 1
ATOM 4268 C C . GLU A 1 561 ? -0.110 -41.219 -16.230 1.00 84.56 561 GLU A C 1
ATOM 4270 O O . GLU A 1 561 ? -0.364 -42.285 -15.660 1.00 84.56 561 GLU A O 1
ATOM 4275 N N . ALA A 1 562 ? 0.309 -40.155 -15.538 1.00 83.00 562 ALA A N 1
ATOM 4276 C CA . ALA A 1 562 ? 0.500 -40.173 -14.085 1.00 83.00 562 ALA A CA 1
ATOM 4277 C C . ALA A 1 562 ? -0.815 -40.397 -13.311 1.00 83.00 562 ALA A C 1
ATOM 4279 O O . ALA A 1 562 ? -0.850 -41.135 -12.320 1.00 83.00 562 ALA A O 1
ATOM 4280 N N . MET A 1 563 ? -1.921 -39.802 -13.770 1.00 81.62 563 MET A N 1
ATOM 4281 C CA . MET A 1 563 ? -3.240 -39.989 -13.160 1.00 81.62 563 MET A CA 1
ATOM 4282 C C . MET A 1 563 ? -3.795 -41.404 -13.376 1.00 81.62 563 MET A C 1
ATOM 4284 O O . MET A 1 563 ? -4.434 -41.947 -12.469 1.00 81.62 563 MET A O 1
ATOM 4288 N N . GLU A 1 564 ? -3.528 -42.010 -14.534 1.00 81.44 564 GLU A N 1
ATOM 4289 C CA . GLU A 1 564 ? -3.971 -43.366 -14.882 1.00 81.44 564 GLU A CA 1
ATOM 4290 C C . GLU A 1 564 ? -3.123 -44.467 -14.219 1.00 81.44 564 GLU A C 1
ATOM 4292 O O . GLU A 1 564 ? -3.650 -45.531 -13.887 1.00 81.44 564 GLU A O 1
ATOM 4297 N N . SER A 1 565 ? -1.828 -44.221 -13.988 1.00 69.25 565 SER A N 1
ATOM 4298 C CA . SER A 1 565 ? -0.873 -45.264 -13.586 1.00 69.25 565 SER A CA 1
ATOM 4299 C C . SER A 1 565 ? -0.814 -45.570 -12.085 1.00 69.25 565 SER A C 1
ATOM 4301 O O . SER A 1 565 ? -0.474 -46.701 -11.749 1.00 69.25 565 SER A O 1
ATOM 4303 N N . ASN A 1 566 ? -1.170 -44.649 -11.173 1.00 56.69 566 ASN A N 1
ATOM 4304 C CA . ASN A 1 566 ? -1.066 -44.918 -9.721 1.00 56.69 566 ASN A CA 1
ATOM 4305 C C . ASN A 1 566 ? -2.087 -44.223 -8.795 1.00 56.69 566 ASN A C 1
ATOM 4307 O O . ASN A 1 566 ? -2.090 -44.492 -7.593 1.00 56.69 566 ASN A O 1
ATOM 4311 N N . GLY A 1 567 ? -2.964 -43.337 -9.277 1.00 58.19 567 GLY A N 1
ATOM 4312 C CA . GLY A 1 567 ? -4.002 -42.675 -8.461 1.00 58.19 567 GLY A CA 1
ATOM 4313 C C . GLY A 1 567 ? -3.512 -41.725 -7.343 1.00 58.19 567 GLY A C 1
ATOM 4314 O O . GLY A 1 567 ? -4.308 -40.913 -6.849 1.00 58.19 567 GLY A O 1
ATOM 4315 N N . GLN A 1 568 ? -2.231 -41.783 -6.969 1.00 62.50 568 GLN A N 1
ATOM 4316 C CA . GLN A 1 568 ? -1.505 -40.840 -6.119 1.00 62.50 568 GLN A CA 1
ATOM 4317 C C . GLN A 1 568 ? -0.474 -40.103 -6.974 1.00 62.50 568 GLN A C 1
ATOM 4319 O O . GLN A 1 568 ? 0.456 -40.714 -7.492 1.00 62.50 568 GLN A O 1
ATOM 4324 N N . LEU A 1 569 ? -0.671 -38.792 -7.123 1.00 75.50 569 LEU A N 1
ATOM 4325 C CA . LEU A 1 569 ? 0.314 -37.904 -7.733 1.00 75.50 569 LEU A CA 1
ATOM 4326 C C . LEU A 1 569 ? 1.497 -37.707 -6.766 1.00 75.50 569 LEU A C 1
ATOM 4328 O O . LEU A 1 569 ? 1.279 -37.740 -5.548 1.00 75.50 569 LEU A O 1
ATOM 4332 N N . PRO A 1 570 ? 2.723 -37.498 -7.280 1.00 74.44 570 PRO A N 1
ATOM 4333 C CA . PRO A 1 570 ? 3.882 -37.160 -6.457 1.00 74.44 570 PRO A CA 1
ATOM 4334 C C . PRO A 1 570 ? 3.690 -35.816 -5.734 1.00 74.44 570 PRO A C 1
ATOM 4336 O O . PRO A 1 570 ? 2.710 -35.097 -5.949 1.00 74.44 570 PRO A O 1
ATOM 4339 N N . GLN A 1 571 ? 4.614 -35.477 -4.832 1.00 77.12 571 GLN A N 1
ATOM 4340 C CA . GLN A 1 571 ? 4.547 -34.233 -4.068 1.00 77.12 571 GLN A CA 1
ATOM 4341 C C . GLN A 1 571 ? 4.825 -33.028 -4.983 1.00 77.12 571 GLN A C 1
ATOM 4343 O O . GLN A 1 571 ? 5.969 -32.662 -5.220 1.00 77.12 571 GLN A O 1
ATOM 4348 N N . LEU A 1 572 ? 3.759 -32.413 -5.499 1.00 82.56 572 LEU A N 1
ATOM 4349 C CA . LEU A 1 572 ? 3.839 -31.208 -6.329 1.00 82.56 572 LEU A CA 1
ATOM 4350 C C . LEU A 1 572 ? 3.964 -29.952 -5.455 1.00 82.56 572 LEU A C 1
ATOM 4352 O O . LEU A 1 572 ? 3.260 -29.821 -4.448 1.00 82.56 572 LEU A O 1
ATOM 4356 N N . SER A 1 573 ? 4.823 -29.016 -5.864 1.00 82.12 573 SER A N 1
ATOM 4357 C CA . SER A 1 573 ? 5.073 -27.762 -5.137 1.00 82.12 573 SER A CA 1
ATOM 4358 C C . SER A 1 573 ? 4.401 -26.563 -5.804 1.00 82.12 573 SER A C 1
ATOM 4360 O O . SER A 1 573 ? 4.410 -26.435 -7.031 1.00 82.12 573 SER A O 1
ATOM 4362 N N . TRP A 1 574 ? 3.861 -25.656 -4.985 1.00 83.38 574 TRP A N 1
ATOM 4363 C CA . TRP A 1 574 ? 3.371 -24.347 -5.428 1.00 83.38 574 TRP A CA 1
ATOM 4364 C C . TRP A 1 574 ? 4.507 -23.409 -5.863 1.00 83.38 574 TRP A C 1
ATOM 4366 O O . TRP A 1 574 ? 4.299 -22.579 -6.744 1.00 83.38 574 TRP A O 1
ATOM 4376 N N . GLU A 1 575 ? 5.707 -23.565 -5.297 1.00 80.44 575 GLU A N 1
ATOM 4377 C CA . GLU A 1 575 ? 6.892 -22.780 -5.656 1.00 80.44 575 GLU A CA 1
ATOM 4378 C C . GLU A 1 575 ? 7.617 -23.409 -6.854 1.00 80.44 575 GLU A C 1
ATOM 4380 O O . GLU A 1 575 ? 7.811 -24.632 -6.903 1.00 80.44 575 GLU A O 1
ATOM 4385 N N . LYS A 1 576 ? 8.039 -22.574 -7.814 1.00 72.50 576 LYS A N 1
ATOM 4386 C CA . LYS A 1 576 ? 8.942 -23.010 -8.885 1.00 72.50 576 LYS A CA 1
ATOM 4387 C C . LYS A 1 576 ? 10.285 -23.366 -8.257 1.00 72.50 576 LYS A C 1
ATOM 4389 O O . LYS A 1 576 ? 10.846 -22.583 -7.498 1.00 72.50 576 LYS A O 1
ATOM 4394 N N . THR A 1 577 ? 10.759 -24.575 -8.521 1.00 59.19 577 THR A N 1
ATOM 4395 C CA . THR A 1 577 ? 12.051 -25.041 -8.017 1.00 59.19 577 THR A CA 1
ATOM 4396 C C . THR A 1 577 ? 13.125 -24.446 -8.915 1.00 59.19 577 THR A C 1
ATOM 4398 O O . THR A 1 577 ? 13.159 -24.763 -10.099 1.00 59.19 577 THR A O 1
ATOM 4401 N N . ASP A 1 578 ? 13.965 -23.557 -8.381 1.00 50.34 578 ASP A N 1
ATOM 4402 C CA . ASP A 1 578 ? 15.088 -23.010 -9.143 1.00 50.34 578 ASP A CA 1
ATOM 4403 C C . ASP A 1 578 ? 15.987 -24.160 -9.621 1.00 50.34 578 ASP A C 1
ATOM 4405 O O . ASP A 1 578 ? 16.382 -25.024 -8.830 1.00 50.34 578 ASP A O 1
ATOM 4409 N N . GLU A 1 579 ? 16.364 -24.139 -10.902 1.00 53.47 579 GLU A N 1
ATOM 4410 C CA . GLU A 1 579 ? 17.179 -25.161 -11.588 1.00 53.47 579 GLU A CA 1
ATOM 4411 C C . GLU A 1 579 ? 18.540 -25.450 -10.914 1.00 53.47 579 GLU A C 1
ATOM 4413 O O . GLU A 1 579 ? 19.247 -26.384 -11.280 1.00 53.47 579 GLU A O 1
ATOM 4418 N N . SER A 1 580 ? 18.919 -24.675 -9.895 1.00 46.84 580 SER A N 1
ATOM 4419 C CA . SER A 1 580 ? 20.185 -24.791 -9.169 1.00 46.84 580 SER A CA 1
ATOM 4420 C C . SER A 1 580 ? 20.191 -25.814 -8.019 1.00 46.84 580 SER A C 1
ATOM 4422 O O . SER A 1 580 ? 21.252 -26.077 -7.449 1.00 46.84 580 SER A O 1
ATOM 4424 N N . ALA A 1 581 ? 19.054 -26.431 -7.677 1.00 44.94 581 ALA A N 1
ATOM 4425 C CA . ALA A 1 581 ? 18.950 -27.397 -6.578 1.00 44.94 581 ALA A CA 1
ATOM 4426 C C . ALA A 1 581 ? 19.167 -28.861 -7.022 1.00 44.94 581 ALA A C 1
ATOM 4428 O O . ALA A 1 581 ? 18.346 -29.748 -6.779 1.00 44.94 581 ALA A O 1
ATOM 4429 N N . GLU A 1 582 ? 20.306 -29.161 -7.642 1.00 47.16 582 GLU A N 1
ATOM 4430 C CA . GLU A 1 582 ? 20.775 -30.544 -7.739 1.00 47.16 582 GLU A CA 1
ATOM 4431 C C . GLU A 1 582 ? 21.303 -30.970 -6.365 1.00 47.16 582 GLU A C 1
ATOM 4433 O O . GLU A 1 582 ? 22.361 -30.488 -5.982 1.00 47.16 582 GLU A O 1
ATOM 4438 N N . MET A 1 583 ? 20.567 -31.808 -5.608 1.00 46.34 583 MET A N 1
ATOM 4439 C CA . MET A 1 583 ? 21.093 -32.771 -4.598 1.00 46.34 583 MET A CA 1
ATOM 4440 C C . MET A 1 583 ? 20.015 -33.421 -3.691 1.00 46.34 583 MET A C 1
ATOM 4442 O O . MET A 1 583 ? 20.294 -33.773 -2.544 1.00 46.34 583 MET A O 1
ATOM 4446 N N . SER A 1 584 ? 18.791 -33.674 -4.170 1.00 44.81 584 SER A N 1
ATOM 4447 C CA . SER A 1 584 ? 17.886 -34.606 -3.471 1.00 44.81 584 SER A CA 1
ATOM 4448 C C . SER A 1 584 ? 17.196 -35.567 -4.442 1.00 44.81 584 SER A C 1
ATOM 4450 O O . SER A 1 584 ? 16.989 -35.239 -5.609 1.00 44.81 584 SER A O 1
ATOM 4452 N N . GLY A 1 585 ? 16.988 -36.804 -3.983 1.00 48.94 585 GLY A N 1
ATOM 4453 C CA . GLY A 1 585 ? 16.728 -38.004 -4.785 1.00 48.94 585 GLY A CA 1
ATOM 4454 C C . GLY A 1 585 ? 15.343 -38.126 -5.425 1.00 48.94 585 GLY A C 1
ATOM 4455 O O . GLY A 1 585 ? 14.834 -39.244 -5.484 1.00 48.94 585 GLY A O 1
ATOM 4456 N N . ASP A 1 586 ? 14.760 -37.028 -5.901 1.00 51.56 586 ASP A N 1
ATOM 4457 C CA . ASP A 1 586 ? 13.534 -37.060 -6.703 1.00 51.56 586 ASP A CA 1
ATOM 4458 C C . ASP A 1 586 ? 13.821 -37.636 -8.092 1.00 51.56 586 ASP A C 1
ATOM 4460 O O . ASP A 1 586 ? 14.854 -37.355 -8.713 1.00 51.56 586 ASP A O 1
ATOM 4464 N N . THR A 1 587 ? 12.921 -38.488 -8.583 1.00 63.66 587 THR A N 1
ATOM 4465 C CA . THR A 1 587 ? 13.094 -39.122 -9.889 1.00 63.66 587 THR A CA 1
ATOM 4466 C C . THR A 1 587 ? 12.915 -38.087 -11.005 1.00 63.66 587 THR A C 1
ATOM 4468 O O . THR A 1 587 ? 12.167 -37.125 -10.858 1.00 63.66 587 THR A O 1
ATOM 4471 N N . ALA A 1 588 ? 13.586 -38.259 -12.151 1.00 64.56 588 ALA A N 1
ATOM 4472 C CA . ALA A 1 588 ? 13.470 -37.330 -13.289 1.00 64.56 588 ALA A CA 1
ATOM 4473 C C . ALA A 1 588 ? 12.011 -37.120 -13.761 1.00 64.56 588 ALA A C 1
ATOM 4475 O O . ALA A 1 588 ? 11.673 -36.072 -14.307 1.00 64.56 588 ALA A O 1
ATOM 4476 N N . ILE A 1 589 ? 11.148 -38.105 -13.502 1.00 67.19 589 ILE A N 1
ATOM 4477 C CA . ILE A 1 589 ? 9.713 -38.075 -13.795 1.00 67.19 589 ILE A CA 1
ATOM 4478 C C . ILE A 1 589 ? 8.984 -37.080 -12.877 1.00 67.19 589 ILE A C 1
ATOM 4480 O O . ILE A 1 589 ? 8.134 -36.333 -13.354 1.00 67.19 589 ILE A O 1
ATOM 4484 N N . ASP A 1 590 ? 9.347 -37.001 -11.592 1.00 67.00 590 ASP A N 1
ATOM 4485 C CA . ASP A 1 590 ? 8.712 -36.087 -10.630 1.00 67.00 590 ASP A CA 1
ATOM 4486 C C . ASP A 1 590 ? 8.977 -34.617 -10.989 1.00 67.00 590 ASP A C 1
ATOM 4488 O O . ASP A 1 590 ? 8.074 -33.785 -10.903 1.00 67.00 590 ASP A O 1
ATOM 4492 N N . ARG A 1 591 ? 10.187 -34.305 -11.477 1.00 70.31 591 ARG A N 1
ATOM 4493 C CA . ARG A 1 591 ? 10.524 -32.962 -11.985 1.00 70.31 591 ARG A CA 1
ATOM 4494 C C . ARG A 1 591 ? 9.716 -32.609 -13.231 1.00 70.31 591 ARG A C 1
ATOM 4496 O O . ARG A 1 591 ? 9.106 -31.547 -13.275 1.00 70.31 591 ARG A O 1
ATOM 4503 N N . SER A 1 592 ? 9.635 -33.533 -14.189 1.00 75.19 592 SER A N 1
ATOM 4504 C CA . SER A 1 592 ? 8.867 -33.332 -15.423 1.00 75.19 592 SER A CA 1
ATOM 4505 C C . SER A 1 592 ? 7.365 -33.144 -15.159 1.00 75.19 592 SER A C 1
ATOM 4507 O O . SER A 1 592 ? 6.730 -32.315 -15.802 1.00 75.19 592 SER A O 1
ATOM 4509 N N . LEU A 1 593 ? 6.796 -33.831 -14.162 1.00 76.62 593 LEU A N 1
ATOM 4510 C CA . LEU A 1 593 ? 5.402 -33.625 -13.744 1.00 76.62 593 LEU A CA 1
ATOM 4511 C C . LEU A 1 593 ? 5.184 -32.277 -13.045 1.00 76.62 593 LEU A C 1
ATOM 4513 O O . LEU A 1 593 ? 4.117 -31.672 -13.183 1.00 76.62 593 LEU A O 1
ATOM 4517 N N . ASN A 1 594 ? 6.181 -31.786 -12.308 1.00 79.06 594 ASN A N 1
ATOM 4518 C CA . ASN A 1 594 ? 6.119 -30.486 -11.642 1.00 79.06 594 ASN A CA 1
ATOM 4519 C C . ASN A 1 594 ? 6.158 -29.313 -12.641 1.00 79.06 594 ASN A C 1
ATOM 4521 O O . ASN A 1 594 ? 5.657 -28.234 -12.321 1.00 79.06 594 ASN A O 1
ATOM 4525 N N . GLU A 1 595 ? 6.705 -29.537 -13.837 1.00 79.88 595 GLU A N 1
ATOM 4526 C CA . GLU A 1 595 ? 6.731 -28.604 -14.974 1.00 79.88 595 GLU A CA 1
ATOM 4527 C C . GLU A 1 595 ? 5.580 -28.810 -15.968 1.00 79.88 595 GLU A C 1
ATOM 4529 O O . GLU A 1 595 ? 5.504 -28.114 -16.974 1.00 79.88 595 GLU A O 1
ATOM 4534 N N . SER A 1 596 ? 4.670 -29.748 -15.706 1.00 87.19 596 SER A N 1
ATOM 4535 C CA . SER A 1 596 ? 3.540 -30.005 -16.600 1.00 87.19 596 SER A CA 1
ATOM 4536 C C . SER A 1 596 ? 2.626 -28.783 -16.760 1.00 87.19 596 SER A C 1
ATOM 4538 O O . SER A 1 596 ? 2.483 -27.946 -15.855 1.00 87.19 596 SER A O 1
ATOM 4540 N N . ILE A 1 597 ? 1.970 -28.682 -17.916 1.00 87.75 597 ILE A N 1
ATOM 4541 C CA . ILE A 1 597 ? 1.144 -27.522 -18.262 1.00 87.75 597 ILE A CA 1
ATOM 4542 C C . ILE A 1 597 ? -0.042 -27.347 -17.304 1.00 87.75 597 ILE A C 1
ATOM 4544 O O . ILE A 1 597 ? -0.419 -26.218 -16.976 1.00 87.75 597 ILE A O 1
ATOM 4548 N N . LEU A 1 598 ? -0.592 -28.446 -16.772 1.00 88.19 598 LEU A N 1
ATOM 4549 C CA . LEU A 1 598 ? -1.678 -28.393 -15.795 1.00 88.19 598 LEU A CA 1
ATOM 4550 C C . LEU A 1 598 ? -1.209 -27.888 -14.420 1.00 88.19 598 LEU A C 1
ATOM 4552 O O . LEU A 1 598 ? -1.940 -27.150 -13.748 1.00 88.19 598 LEU A O 1
ATOM 4556 N N . CYS A 1 599 ? 0.010 -28.245 -14.003 1.00 88.44 599 CYS A N 1
ATOM 4557 C CA . CYS A 1 599 ? 0.633 -27.698 -12.796 1.00 88.44 599 CYS A CA 1
ATOM 4558 C C . CYS A 1 599 ? 0.844 -26.191 -12.929 1.00 88.44 599 CYS A C 1
ATOM 4560 O O . CYS A 1 599 ? 0.466 -25.429 -12.035 1.00 88.44 599 CYS A O 1
ATOM 4562 N N . GLU A 1 600 ? 1.389 -25.757 -14.063 1.00 88.00 600 GLU A N 1
ATOM 4563 C CA . GLU A 1 600 ? 1.679 -24.349 -14.311 1.00 88.00 600 GLU A CA 1
ATOM 4564 C C . GLU A 1 600 ? 0.404 -23.506 -14.447 1.00 88.00 600 GLU A C 1
ATOM 4566 O O . GLU A 1 600 ? 0.355 -22.371 -13.961 1.00 88.00 600 GLU A O 1
ATOM 4571 N N . LEU A 1 601 ? -0.673 -24.085 -14.991 1.00 90.31 601 LEU A N 1
ATOM 4572 C CA . LEU A 1 601 ? -2.001 -23.472 -14.990 1.00 90.31 601 LEU A CA 1
ATOM 4573 C C . LEU A 1 601 ? -2.495 -23.225 -13.565 1.00 90.31 601 LEU A C 1
ATOM 4575 O O . LEU A 1 601 ? -2.947 -22.124 -13.242 1.00 90.31 601 LEU A O 1
ATOM 4579 N N . CYS A 1 602 ? -2.409 -24.238 -12.702 1.00 89.62 602 CYS A N 1
ATOM 4580 C CA . CYS A 1 602 ? -2.848 -24.116 -11.317 1.00 89.62 602 CYS A CA 1
ATOM 4581 C C . CYS A 1 602 ? -2.017 -23.069 -10.561 1.00 89.62 602 CYS A C 1
ATOM 4583 O O . CYS A 1 602 ? -2.595 -22.242 -9.855 1.00 89.62 602 CYS A O 1
ATOM 4585 N N . ARG A 1 603 ? -0.691 -23.039 -10.747 1.00 89.50 603 ARG A N 1
ATOM 4586 C CA . ARG A 1 603 ? 0.176 -22.014 -10.144 1.00 89.50 603 ARG A CA 1
ATOM 4587 C C . ARG A 1 603 ? -0.175 -20.613 -10.623 1.00 89.50 603 ARG A C 1
ATOM 4589 O O . ARG A 1 603 ? -0.389 -19.729 -9.806 1.00 89.50 603 ARG A O 1
ATOM 4596 N N . SER A 1 604 ? -0.289 -20.425 -11.933 1.00 85.62 604 SER A N 1
ATOM 4597 C CA . SER A 1 604 ? -0.471 -19.098 -12.526 1.00 85.62 604 SER A CA 1
ATOM 4598 C C . SER A 1 604 ? -1.870 -18.525 -12.287 1.00 85.62 604 SER A C 1
ATOM 4600 O O . SER A 1 604 ? -2.025 -17.316 -12.143 1.00 85.62 604 SER A O 1
ATOM 4602 N N . CYS A 1 605 ? -2.902 -19.377 -12.249 1.00 86.25 605 CYS A N 1
ATOM 4603 C CA . CYS A 1 605 ? -4.299 -18.929 -12.227 1.00 86.25 605 CYS A CA 1
ATOM 4604 C C . CYS A 1 605 ? -5.026 -19.158 -10.895 1.00 86.25 605 CYS A C 1
ATOM 4606 O O . CYS A 1 605 ? -6.024 -18.483 -10.625 1.00 86.25 605 CYS A O 1
ATOM 4608 N N . LEU A 1 606 ? -4.595 -20.129 -10.082 1.00 87.44 606 LEU A N 1
ATOM 4609 C CA . LEU A 1 606 ? -5.300 -20.515 -8.853 1.00 87.44 606 LEU A CA 1
ATOM 4610 C C . LEU A 1 606 ? -4.524 -20.165 -7.585 1.00 87.44 606 LEU A C 1
ATOM 4612 O O . LEU A 1 606 ? -5.169 -19.923 -6.567 1.00 87.44 606 LEU A O 1
ATOM 4616 N N . TYR A 1 607 ? -3.190 -20.088 -7.629 1.00 88.50 607 TYR A N 1
ATOM 4617 C CA . TYR A 1 607 ? -2.374 -19.686 -6.479 1.00 88.50 607 TYR A CA 1
ATOM 4618 C C . TYR A 1 607 ? -2.424 -18.170 -6.252 1.00 88.50 607 TYR A C 1
ATOM 4620 O O . TYR A 1 607 ? -1.497 -17.427 -6.558 1.00 88.50 607 TYR A O 1
ATOM 4628 N N . THR A 1 608 ? -3.560 -17.701 -5.748 1.00 86.06 608 THR A N 1
ATOM 4629 C CA . THR A 1 608 ? -3.816 -16.291 -5.455 1.00 86.06 608 THR A CA 1
ATOM 4630 C C . THR A 1 608 ? -3.873 -16.046 -3.950 1.00 86.06 608 THR A C 1
ATOM 4632 O O . THR A 1 608 ? -4.206 -16.947 -3.175 1.00 86.06 608 THR A O 1
ATOM 4635 N N . ASP A 1 609 ? -3.646 -14.800 -3.530 1.00 82.31 609 ASP A N 1
ATOM 4636 C CA . ASP A 1 609 ? -3.843 -14.385 -2.132 1.00 82.31 609 ASP A CA 1
ATOM 4637 C C . ASP A 1 609 ? -5.265 -14.696 -1.637 1.00 82.31 609 ASP A C 1
ATOM 4639 O O . ASP A 1 609 ? -5.467 -15.019 -0.464 1.00 82.31 609 ASP A O 1
ATOM 4643 N N . ASP A 1 610 ? -6.252 -14.672 -2.540 1.00 83.19 610 ASP A N 1
ATOM 4644 C CA . ASP A 1 610 ? -7.633 -15.059 -2.255 1.00 83.19 610 ASP A CA 1
ATOM 4645 C C . ASP A 1 610 ? -7.763 -16.552 -1.919 1.00 83.19 610 ASP A C 1
ATOM 4647 O O . ASP A 1 610 ? -8.492 -16.899 -0.982 1.00 83.19 610 ASP A O 1
ATOM 4651 N N . LEU A 1 611 ? -7.064 -17.440 -2.641 1.00 85.75 611 LEU A N 1
ATOM 4652 C CA . LEU A 1 611 ? -7.027 -18.874 -2.334 1.00 85.75 611 LEU A CA 1
ATOM 4653 C C . LEU A 1 611 ? -6.363 -19.112 -0.976 1.00 85.75 611 LEU A C 1
ATOM 4655 O O . LEU A 1 611 ? -6.944 -19.801 -0.134 1.00 85.75 611 LEU A O 1
ATOM 4659 N N . ILE A 1 612 ? -5.188 -18.517 -0.750 1.00 86.25 612 ILE A N 1
ATOM 4660 C CA . ILE A 1 612 ? -4.417 -18.654 0.495 1.00 86.25 612 ILE A CA 1
ATOM 4661 C C . ILE A 1 612 ? -5.264 -18.182 1.682 1.00 86.25 612 ILE A C 1
ATOM 4663 O O . ILE A 1 612 ? -5.507 -18.939 2.625 1.00 86.25 612 ILE A O 1
ATOM 4667 N N . SER A 1 613 ? -5.822 -16.974 1.584 1.00 82.81 613 SER A N 1
ATOM 4668 C CA . SER A 1 613 ? -6.683 -16.388 2.614 1.00 82.81 613 SER A CA 1
ATOM 4669 C C . SER A 1 613 ? -7.950 -17.213 2.852 1.00 82.81 613 SER A C 1
ATOM 4671 O O . SER A 1 613 ? -8.434 -17.306 3.982 1.00 82.81 613 SER A O 1
ATOM 4673 N N . SER A 1 614 ? -8.522 -17.816 1.805 1.00 85.38 614 SER A N 1
ATOM 4674 C CA . SER A 1 614 ? -9.710 -18.667 1.929 1.00 85.38 614 SER A CA 1
ATOM 4675 C C . SER A 1 614 ? -9.397 -20.001 2.609 1.00 85.38 614 SER A C 1
ATOM 4677 O O . SER A 1 614 ? -10.187 -20.433 3.450 1.00 85.38 614 SER A O 1
ATOM 4679 N N . CYS A 1 615 ? -8.245 -20.616 2.312 1.00 86.44 615 CYS A N 1
ATOM 4680 C CA . CYS A 1 615 ? -7.762 -21.820 2.996 1.00 86.44 615 CYS A CA 1
ATOM 4681 C C . CYS A 1 615 ? -7.533 -21.548 4.484 1.00 86.44 615 CYS A C 1
ATOM 4683 O O . CYS A 1 615 ? -8.125 -22.218 5.331 1.00 86.44 615 CYS A O 1
ATOM 4685 N N . GLN A 1 616 ? -6.775 -20.498 4.805 1.00 86.44 616 GLN A N 1
ATOM 4686 C CA . GLN A 1 616 ? -6.492 -20.093 6.182 1.00 86.44 616 GLN A CA 1
ATOM 4687 C C . GLN A 1 616 ? -7.775 -19.784 6.961 1.00 86.44 616 GLN A C 1
ATOM 4689 O O . GLN A 1 616 ? -7.962 -20.267 8.078 1.00 86.44 616 GLN A O 1
ATOM 4694 N N . ARG A 1 617 ? -8.715 -19.043 6.358 1.00 85.56 617 ARG A N 1
ATOM 4695 C CA . ARG A 1 617 ? -10.012 -18.741 6.982 1.00 85.56 617 ARG A CA 1
ATOM 4696 C C . ARG A 1 617 ? -10.829 -20.006 7.235 1.00 85.56 617 ARG A C 1
ATOM 4698 O O . ARG A 1 617 ? -11.430 -20.126 8.299 1.00 85.56 617 ARG A O 1
ATOM 4705 N N . ALA A 1 618 ? -10.868 -20.940 6.286 1.00 86.56 618 ALA A N 1
ATOM 4706 C CA . ALA A 1 618 ? -11.593 -22.196 6.450 1.00 86.56 618 ALA A CA 1
ATOM 4707 C C . ALA A 1 618 ? -10.981 -23.072 7.556 1.00 86.56 618 ALA A C 1
ATOM 4709 O O . ALA A 1 618 ? -11.726 -23.598 8.384 1.00 86.56 618 ALA A O 1
ATOM 4710 N N . ILE A 1 619 ? -9.646 -23.163 7.625 1.00 88.62 619 ILE A N 1
ATOM 4711 C CA . ILE A 1 619 ? -8.921 -23.857 8.703 1.00 88.62 619 ILE A CA 1
ATOM 4712 C C . ILE A 1 619 ? -9.262 -23.227 10.060 1.00 88.62 619 ILE A C 1
ATOM 4714 O O . ILE A 1 619 ? -9.645 -23.934 10.988 1.00 88.62 619 ILE A O 1
ATOM 4718 N N . GLN A 1 620 ? -9.206 -21.895 10.173 1.00 83.25 620 GLN A N 1
ATOM 4719 C CA . GLN A 1 620 ? -9.549 -21.179 11.407 1.00 83.25 620 GLN A CA 1
ATOM 4720 C C . GLN A 1 620 ? -11.001 -21.408 11.844 1.00 83.25 620 GLN A C 1
ATOM 4722 O O . GLN A 1 620 ? -11.264 -21.597 13.031 1.00 83.25 620 GLN A O 1
ATOM 4727 N N . VAL A 1 621 ? -11.958 -21.395 10.911 1.00 85.00 621 VAL A N 1
ATOM 4728 C CA . VAL A 1 621 ? -13.374 -21.661 11.216 1.00 85.00 621 VAL A CA 1
ATOM 4729 C C . VAL A 1 621 ? -13.554 -23.071 11.777 1.00 85.00 621 VAL A C 1
ATOM 4731 O O . VAL A 1 621 ? -14.288 -23.252 12.751 1.00 85.00 621 VAL A O 1
ATOM 4734 N N . GLU A 1 622 ? -12.868 -24.061 11.209 1.00 87.25 622 GLU A N 1
ATOM 4735 C CA . GLU A 1 622 ? -12.968 -25.443 11.671 1.00 87.25 622 GLU A CA 1
ATOM 4736 C C . GLU A 1 622 ? -12.244 -25.667 13.008 1.00 87.25 622 GLU A C 1
ATOM 4738 O O . GLU A 1 622 ? -12.791 -26.342 13.883 1.00 87.25 622 GLU A O 1
ATOM 4743 N N . LEU A 1 623 ? -11.098 -25.015 13.238 1.00 84.69 623 LEU A N 1
ATOM 4744 C CA . LEU A 1 623 ? -10.443 -24.967 14.551 1.00 84.69 623 LEU A CA 1
ATOM 4745 C C . LEU A 1 623 ? -11.370 -24.366 15.615 1.00 84.69 623 LEU A C 1
ATOM 4747 O O . LEU A 1 623 ? -11.592 -24.989 16.651 1.00 84.69 623 LEU A O 1
ATOM 4751 N N . LYS A 1 624 ? -12.023 -23.229 15.335 1.00 82.62 624 LYS A N 1
ATOM 4752 C CA . LYS A 1 624 ? -13.025 -22.630 16.239 1.00 82.62 624 LYS A CA 1
ATOM 4753 C C . LYS A 1 624 ? -14.197 -23.573 16.509 1.00 82.62 624 LYS A C 1
ATOM 4755 O O . LYS A 1 624 ? -14.727 -23.602 17.624 1.00 82.62 624 LYS A O 1
ATOM 4760 N N . ARG A 1 625 ? -14.620 -24.360 15.512 1.00 87.56 625 ARG A N 1
ATOM 4761 C CA . ARG A 1 625 ? -15.670 -25.378 15.671 1.00 87.56 625 ARG A CA 1
ATOM 4762 C C . ARG A 1 625 ? -15.223 -26.489 16.626 1.00 87.56 625 ARG A C 1
ATOM 4764 O O . ARG A 1 625 ? -16.011 -26.878 17.494 1.00 87.56 625 ARG A O 1
ATOM 4771 N N . LEU A 1 626 ? -13.988 -26.981 16.492 1.00 83.19 626 LEU A N 1
ATOM 4772 C CA . LEU A 1 626 ? -13.392 -27.982 17.386 1.00 83.19 626 LEU A CA 1
ATOM 4773 C C . LEU A 1 626 ? -13.205 -27.426 18.808 1.00 83.19 626 LEU A C 1
ATOM 4775 O O . LEU A 1 626 ? -13.648 -28.050 19.774 1.00 83.19 626 LEU A O 1
ATOM 4779 N N . GLU A 1 627 ? -12.683 -26.208 18.949 1.00 76.19 627 GLU A N 1
ATOM 4780 C CA . GLU A 1 627 ? -12.519 -25.529 20.239 1.00 76.19 627 GLU A CA 1
ATOM 4781 C C . GLU A 1 627 ? -13.855 -25.266 20.937 1.00 76.19 627 GLU A C 1
ATOM 4783 O O . GLU A 1 627 ? -13.990 -25.532 22.130 1.00 76.19 627 GLU A O 1
ATOM 4788 N N . SER A 1 628 ? -14.881 -24.822 20.208 1.00 77.00 628 SER A N 1
ATOM 4789 C CA . SER A 1 628 ? -16.236 -24.635 20.744 1.00 77.00 628 SER A CA 1
ATOM 4790 C C . SER A 1 628 ? -16.859 -25.964 21.184 1.00 77.00 628 SER A C 1
ATOM 4792 O O . SER A 1 628 ? -17.509 -26.045 22.233 1.00 77.00 628 SER A O 1
ATOM 4794 N N . ALA A 1 629 ? -16.627 -27.044 20.430 1.00 74.06 629 ALA A N 1
ATOM 4795 C CA . ALA A 1 629 ? -17.032 -28.396 20.815 1.00 74.06 629 ALA A CA 1
ATOM 4796 C C . ALA A 1 629 ? -16.278 -28.903 22.063 1.00 74.06 629 ALA A C 1
ATOM 4798 O O . ALA A 1 629 ? -16.828 -29.688 22.840 1.00 74.06 629 ALA A O 1
ATOM 4799 N N . ARG A 1 630 ? -15.048 -28.427 22.294 1.00 70.50 630 ARG A N 1
ATOM 4800 C CA . ARG A 1 630 ? -14.256 -28.708 23.499 1.00 70.50 630 ARG A CA 1
ATOM 4801 C C . ARG A 1 630 ? -14.720 -27.881 24.697 1.00 70.50 630 ARG A C 1
ATOM 4803 O O . ARG A 1 630 ? -14.951 -28.436 25.766 1.00 70.50 630 ARG A O 1
ATOM 4810 N N . MET A 1 631 ? -14.932 -26.579 24.521 1.00 56.22 631 MET A N 1
ATOM 4811 C CA . MET A 1 631 ? -15.389 -25.642 25.557 1.00 56.22 631 MET A CA 1
ATOM 4812 C C . MET A 1 631 ? -16.816 -25.942 26.027 1.00 56.22 631 MET A C 1
ATOM 4814 O O . MET A 1 631 ? -17.128 -25.795 27.204 1.00 56.22 631 MET A O 1
ATOM 4818 N N . SER A 1 632 ? -17.675 -26.453 25.144 1.00 55.94 632 SER A N 1
ATOM 4819 C CA . SER A 1 632 ? -19.000 -26.956 25.533 1.00 55.94 632 SER A CA 1
ATOM 4820 C C . SER A 1 632 ? -18.945 -28.257 26.350 1.00 55.94 632 SER A C 1
ATOM 4822 O O . SER A 1 632 ? -19.902 -28.565 27.061 1.00 55.94 632 SER A O 1
ATOM 4824 N N . LYS A 1 633 ? -17.825 -28.995 26.315 1.00 52.19 633 LYS A N 1
ATOM 4825 C CA . LYS A 1 633 ? -17.572 -30.184 27.152 1.00 52.19 633 LYS A CA 1
ATOM 4826 C C . LYS A 1 633 ? -16.740 -29.884 28.406 1.00 52.19 633 LYS A C 1
ATOM 4828 O O . LYS A 1 633 ? -16.869 -30.600 29.397 1.00 52.19 633 LYS A O 1
ATOM 4833 N N . ALA A 1 634 ? -15.923 -28.833 28.398 1.00 45.84 634 ALA A N 1
ATOM 4834 C CA . ALA A 1 634 ? -15.118 -28.393 29.530 1.00 45.84 634 ALA A CA 1
ATOM 4835 C C . ALA A 1 634 ? -15.804 -27.222 30.249 1.00 45.84 634 ALA A C 1
ATOM 4837 O O . ALA A 1 634 ? -15.654 -26.064 29.871 1.00 45.84 634 ALA A O 1
ATOM 4838 N N . SER A 1 635 ? -16.542 -27.504 31.326 1.00 46.41 635 SER A N 1
ATOM 4839 C CA . SER A 1 635 ? -17.018 -26.457 32.233 1.00 46.41 635 SER A CA 1
ATOM 4840 C C . SER A 1 635 ? -15.825 -25.634 32.738 1.00 46.41 635 SER A C 1
ATOM 4842 O O . SER A 1 635 ? -15.010 -26.137 33.515 1.00 46.41 635 SER A O 1
ATOM 4844 N N . VAL A 1 636 ? -15.720 -24.385 32.279 1.00 48.25 636 VAL A N 1
ATOM 4845 C CA . VAL A 1 636 ? -14.653 -23.440 32.632 1.00 48.25 636 VAL A CA 1
ATOM 4846 C C . VAL A 1 636 ? -14.528 -23.342 34.154 1.00 48.25 636 VAL A C 1
ATOM 4848 O O . VAL A 1 636 ? -15.484 -23.035 34.871 1.00 48.25 636 VAL A O 1
ATOM 4851 N N . SER A 1 637 ? -13.331 -23.628 34.663 1.00 51.47 637 SER A N 1
ATOM 4852 C CA . SER A 1 637 ? -12.990 -23.494 36.077 1.00 51.47 637 SER A CA 1
ATOM 4853 C C . SER A 1 637 ? -13.226 -22.051 36.536 1.00 51.47 637 SER A C 1
ATOM 4855 O O . SER A 1 637 ? -12.664 -21.112 35.973 1.00 51.47 637 SER A O 1
ATOM 4857 N N . ARG A 1 638 ? -14.014 -21.845 37.605 1.00 56.53 638 ARG A N 1
ATOM 4858 C CA . ARG A 1 638 ? -14.304 -20.511 38.190 1.00 56.53 638 ARG A CA 1
ATOM 4859 C C . ARG A 1 638 ? -13.045 -19.682 38.498 1.00 56.53 638 ARG A C 1
ATOM 4861 O O . ARG A 1 638 ? -13.128 -18.465 38.641 1.00 56.53 638 ARG A O 1
ATOM 4868 N N . LYS A 1 639 ? -11.886 -20.335 38.625 1.00 59.75 639 LYS A N 1
ATOM 4869 C CA . LYS A 1 639 ? -10.596 -19.701 38.906 1.00 59.75 639 LYS A CA 1
ATOM 4870 C C . LYS A 1 639 ? -10.067 -18.881 37.722 1.00 59.75 639 LYS A C 1
ATOM 4872 O O . LYS A 1 639 ? -9.513 -17.809 37.952 1.00 59.75 639 LYS A O 1
ATOM 4877 N N . ASP A 1 640 ? -10.301 -19.327 36.490 1.00 61.38 640 ASP A N 1
ATOM 4878 C CA . ASP A 1 640 ? -9.786 -18.655 35.289 1.00 61.38 640 ASP A CA 1
ATOM 4879 C C . ASP A 1 640 ? -10.657 -17.456 34.899 1.00 61.38 640 ASP A C 1
ATOM 4881 O O . ASP A 1 640 ? -10.141 -16.416 34.493 1.00 61.38 640 ASP A O 1
ATOM 4885 N N . ALA A 1 641 ? -11.970 -17.540 35.140 1.00 67.38 641 ALA A N 1
ATOM 4886 C CA . ALA A 1 641 ? -12.882 -16.406 34.984 1.00 67.38 641 ALA A CA 1
ATOM 4887 C C . ALA A 1 641 ? -12.512 -15.239 35.921 1.00 67.38 641 ALA A C 1
ATOM 4889 O O . ALA A 1 641 ? -12.429 -14.093 35.485 1.00 67.38 641 ALA A O 1
ATOM 4890 N N . ALA A 1 642 ? -12.199 -15.523 37.191 1.00 73.06 642 ALA A N 1
ATOM 4891 C CA . ALA A 1 642 ? -11.792 -14.494 38.151 1.00 73.06 642 ALA A CA 1
ATOM 4892 C C . ALA A 1 642 ? -10.443 -13.837 37.799 1.00 73.06 642 ALA A C 1
ATOM 4894 O O . ALA A 1 642 ? -10.254 -12.647 38.052 1.00 73.06 642 ALA A O 1
ATOM 4895 N N . ALA A 1 643 ? -9.502 -14.590 37.219 1.00 78.88 643 ALA A N 1
ATOM 4896 C CA . ALA A 1 643 ? -8.232 -14.042 36.747 1.00 78.88 643 ALA A CA 1
ATOM 4897 C C . ALA A 1 643 ? -8.428 -13.111 35.539 1.00 78.88 643 ALA A C 1
ATOM 4899 O O . ALA A 1 643 ? -7.844 -12.029 35.507 1.00 78.88 643 ALA A O 1
ATOM 4900 N N . LYS A 1 644 ? -9.304 -13.487 34.596 1.00 81.62 644 LYS A N 1
ATOM 4901 C CA . LYS A 1 644 ? -9.655 -12.649 33.440 1.00 81.62 644 LYS A CA 1
ATOM 4902 C C . LYS A 1 644 ? -10.309 -11.332 33.860 1.00 81.62 644 LYS A C 1
ATOM 4904 O O . LYS A 1 644 ? -9.876 -10.285 33.395 1.00 81.62 644 LYS A O 1
ATOM 4909 N N . VAL A 1 645 ? -11.268 -11.361 34.790 1.00 84.44 645 VAL A N 1
ATOM 4910 C CA . VAL A 1 645 ? -11.915 -10.134 35.301 1.00 84.44 645 VAL A CA 1
ATOM 4911 C C . VAL A 1 645 ? -10.892 -9.184 35.926 1.00 84.44 645 VAL A C 1
ATOM 4913 O O . VAL A 1 645 ? -10.868 -8.007 35.585 1.00 84.44 645 VAL A O 1
ATOM 4916 N N . ARG A 1 646 ? -9.978 -9.695 36.763 1.00 86.44 646 ARG A N 1
ATOM 4917 C CA . ARG A 1 646 ? -8.915 -8.866 37.363 1.00 86.44 646 ARG A CA 1
ATOM 4918 C C . ARG A 1 646 ? -7.971 -8.265 36.326 1.00 86.44 646 ARG A C 1
ATOM 4920 O O . ARG A 1 646 ? -7.507 -7.145 36.514 1.00 86.44 646 ARG A O 1
ATOM 4927 N N . ASN A 1 647 ? -7.676 -9.001 35.256 1.00 89.31 647 ASN A N 1
ATOM 4928 C CA . ASN A 1 647 ? -6.841 -8.495 34.172 1.00 89.31 647 ASN A CA 1
ATOM 4929 C C . ASN A 1 647 ? -7.535 -7.335 33.434 1.00 89.31 647 ASN A C 1
ATOM 4931 O O . ASN A 1 647 ? -6.926 -6.294 33.212 1.00 89.31 647 ASN A O 1
ATOM 4935 N N . VAL A 1 648 ? -8.833 -7.477 33.144 1.00 91.50 648 VAL A N 1
ATOM 4936 C CA . VAL A 1 648 ? -9.658 -6.428 32.518 1.00 91.50 648 VAL A CA 1
ATOM 4937 C C . VAL A 1 648 ? -9.747 -5.182 33.404 1.00 91.50 648 VAL A C 1
ATOM 4939 O O . VAL A 1 648 ? -9.549 -4.076 32.910 1.00 91.50 648 VAL A O 1
ATOM 4942 N N . GLU A 1 649 ? -9.988 -5.339 34.709 1.00 93.25 649 GLU A N 1
ATOM 4943 C CA . GLU A 1 649 ? -10.033 -4.213 35.655 1.00 93.25 649 GLU A CA 1
ATOM 4944 C C . GLU A 1 649 ? -8.687 -3.482 35.750 1.00 93.25 649 GLU A C 1
ATOM 4946 O O . GLU A 1 649 ? -8.659 -2.254 35.711 1.00 93.25 649 GLU A O 1
ATOM 4951 N N . SER A 1 650 ? -7.573 -4.221 35.820 1.00 93.31 650 SER A N 1
ATOM 4952 C CA . SER A 1 650 ? -6.228 -3.632 35.872 1.00 93.31 650 SER A CA 1
ATOM 4953 C C . SER A 1 650 ? -5.884 -2.876 34.588 1.00 93.31 650 SER A C 1
ATOM 4955 O O . SER A 1 650 ? -5.358 -1.767 34.653 1.00 93.31 650 SER A O 1
ATOM 4957 N N . ALA A 1 651 ? -6.187 -3.457 33.425 1.00 93.62 651 ALA A N 1
ATOM 4958 C CA . ALA A 1 651 ? -5.953 -2.811 32.139 1.00 93.62 651 ALA A CA 1
ATOM 4959 C C . ALA A 1 651 ? -6.845 -1.576 31.948 1.00 93.62 651 ALA A C 1
ATOM 4961 O O . ALA A 1 651 ? -6.388 -0.541 31.464 1.00 93.62 651 ALA A O 1
ATOM 4962 N N . PHE A 1 652 ? -8.109 -1.654 32.379 1.00 95.56 652 PHE A N 1
ATOM 4963 C CA . PHE A 1 652 ? -9.009 -0.506 32.369 1.00 95.56 652 PHE A CA 1
ATOM 4964 C C . PHE A 1 652 ? -8.525 0.606 33.303 1.00 95.56 652 PHE A C 1
ATOM 4966 O O . PHE A 1 652 ? -8.584 1.767 32.916 1.00 95.56 652 PHE A O 1
ATOM 4973 N N . GLU A 1 653 ? -8.031 0.289 34.505 1.00 95.38 653 GLU A N 1
ATOM 4974 C CA . GLU A 1 653 ? -7.495 1.298 35.427 1.00 95.38 653 GLU A CA 1
ATOM 4975 C C . GLU A 1 653 ? -6.303 2.043 34.809 1.00 95.38 653 GLU A C 1
ATOM 4977 O O . GLU A 1 653 ? -6.246 3.273 34.874 1.00 95.38 653 GLU A O 1
ATOM 4982 N N . GLU A 1 654 ? -5.381 1.321 34.168 1.00 93.88 654 GLU A N 1
ATOM 4983 C CA . GLU A 1 654 ? -4.240 1.925 33.473 1.00 93.88 654 GLU A CA 1
ATOM 4984 C C . GLU A 1 654 ? -4.690 2.839 32.324 1.00 93.88 654 GLU A C 1
ATOM 4986 O O . GLU A 1 654 ? -4.251 3.992 32.237 1.00 93.88 654 GLU A O 1
ATOM 4991 N N . TRP A 1 655 ? -5.609 2.364 31.476 1.00 94.38 655 TRP A N 1
ATOM 4992 C CA . TRP A 1 655 ? -6.214 3.188 30.429 1.00 94.38 655 TRP A CA 1
ATOM 4993 C C . TRP A 1 655 ? -6.902 4.427 31.019 1.00 94.38 655 TRP A C 1
ATOM 4995 O O . TRP A 1 655 ? -6.664 5.540 30.554 1.00 94.38 655 TRP A O 1
ATOM 5005 N N . PHE A 1 656 ? -7.706 4.257 32.069 1.00 96.25 656 PHE A N 1
ATOM 5006 C CA . PHE A 1 656 ? -8.500 5.314 32.691 1.00 96.25 656 PHE A CA 1
ATOM 5007 C C . PHE A 1 656 ? -7.615 6.437 33.240 1.00 96.25 656 PHE A C 1
ATOM 5009 O O . PHE A 1 656 ? -7.895 7.616 33.014 1.00 96.25 656 PHE A O 1
ATOM 5016 N N . VAL A 1 657 ? -6.514 6.088 33.916 1.00 95.38 657 VAL A N 1
ATOM 5017 C CA . VAL A 1 657 ? -5.525 7.056 34.417 1.00 95.38 657 VAL A CA 1
ATOM 5018 C C . VAL A 1 657 ? -4.954 7.883 33.262 1.00 95.38 657 VAL A C 1
ATOM 5020 O O . VAL A 1 657 ? -4.982 9.114 33.318 1.00 95.38 657 VAL A O 1
ATOM 5023 N N . ASN A 1 658 ? -4.487 7.221 32.200 1.00 93.69 658 ASN A N 1
ATOM 5024 C CA . ASN A 1 658 ? -3.932 7.896 31.027 1.00 93.69 658 ASN A CA 1
ATOM 5025 C C . ASN A 1 658 ? -4.993 8.729 30.288 1.00 93.69 658 ASN A C 1
ATOM 5027 O O . ASN A 1 658 ? -4.690 9.825 29.819 1.00 93.69 658 ASN A O 1
ATOM 5031 N N . GLY A 1 659 ? -6.244 8.267 30.243 1.00 93.81 659 GLY A N 1
ATOM 5032 C CA . GLY A 1 659 ? -7.377 8.986 29.660 1.00 93.81 659 GLY A CA 1
ATOM 5033 C C . GLY A 1 659 ? -7.674 10.286 30.406 1.00 93.81 659 GLY A C 1
ATOM 5034 O O . GLY A 1 659 ? -7.777 11.343 29.783 1.00 93.81 659 GLY A O 1
ATOM 5035 N N . CYS A 1 660 ? -7.708 10.251 31.744 1.00 96.12 660 CYS A N 1
ATOM 5036 C CA . CYS A 1 660 ? -7.836 11.459 32.566 1.00 96.12 660 CYS A CA 1
ATOM 5037 C C . CYS A 1 660 ? -6.701 12.458 32.306 1.00 96.12 660 CYS A C 1
ATOM 5039 O O . CYS A 1 660 ? -6.941 13.666 32.255 1.00 96.12 660 CYS A O 1
ATOM 5041 N N . TYR A 1 661 ? -5.465 11.974 32.171 1.00 95.50 661 TYR A N 1
ATOM 5042 C CA . TYR A 1 661 ? -4.308 12.826 31.906 1.00 95.50 661 TYR A CA 1
ATOM 5043 C C . TYR A 1 661 ? -4.360 13.459 30.516 1.00 95.50 661 TYR A C 1
ATOM 5045 O O . TYR A 1 661 ? -4.127 14.659 30.392 1.00 95.50 661 TYR A O 1
ATOM 5053 N N . MET A 1 662 ? -4.742 12.693 29.495 1.00 92.50 662 MET A N 1
ATOM 5054 C CA . MET A 1 662 ? -4.897 13.206 28.135 1.00 92.50 662 MET A CA 1
ATOM 5055 C C . MET A 1 662 ? -6.012 14.250 28.024 1.00 92.50 662 MET A C 1
ATOM 5057 O O . MET A 1 662 ? -5.801 15.262 27.365 1.00 92.50 662 MET A O 1
ATOM 5061 N N . LEU A 1 663 ? -7.154 14.066 28.700 1.00 93.88 663 LEU A N 1
ATOM 5062 C CA . LEU A 1 663 ? -8.212 15.088 28.749 1.00 93.88 663 LEU A CA 1
ATOM 5063 C C . LEU A 1 663 ? -7.691 16.417 29.322 1.00 93.88 663 LEU A C 1
ATOM 5065 O O . LEU A 1 663 ? -7.947 17.480 28.766 1.00 93.88 663 LEU A O 1
ATOM 5069 N N . GLN A 1 664 ? -6.906 16.358 30.403 1.00 94.88 664 GLN A N 1
ATOM 5070 C CA . GLN A 1 664 ? -6.331 17.552 31.036 1.00 94.88 664 GLN A CA 1
ATOM 5071 C C . GLN A 1 664 ? -5.255 18.227 30.175 1.00 94.88 664 GLN A C 1
ATOM 5073 O O . GLN A 1 664 ? -5.227 19.451 30.092 1.00 94.88 664 GLN A O 1
ATOM 5078 N N . GLU A 1 665 ? -4.376 17.463 29.525 1.00 93.50 665 GLU A N 1
ATOM 5079 C CA . GLU A 1 665 ? -3.348 18.030 28.638 1.00 93.50 665 GLU A CA 1
ATOM 5080 C C . GLU A 1 665 ? -3.940 18.715 27.403 1.00 93.50 665 GLU A C 1
ATOM 5082 O O . GLU A 1 665 ? -3.445 19.749 26.959 1.00 93.50 665 GLU A O 1
ATOM 5087 N N . GLN A 1 666 ? -5.029 18.174 26.867 1.00 91.06 666 GLN A N 1
ATOM 5088 C CA . GLN A 1 666 ? -5.736 18.801 25.757 1.00 91.06 666 GLN A CA 1
ATOM 5089 C C . GLN A 1 666 ? -6.490 20.064 26.183 1.00 91.06 666 GLN A C 1
ATOM 5091 O O . GLN A 1 666 ? -6.479 21.050 25.450 1.00 91.06 666 GLN A O 1
ATOM 5096 N N . ALA A 1 667 ? -7.077 20.080 27.384 1.00 92.81 667 ALA A N 1
ATOM 5097 C CA . ALA A 1 667 ? -7.649 21.301 27.947 1.00 92.81 667 ALA A CA 1
ATOM 5098 C C . ALA A 1 667 ? -6.584 22.408 28.078 1.00 92.81 667 ALA A C 1
ATOM 5100 O O . ALA A 1 667 ? -6.816 23.531 27.638 1.00 92.81 667 ALA A O 1
ATOM 5101 N N . LYS A 1 668 ? -5.370 22.079 28.552 1.00 94.56 668 LYS A N 1
ATOM 5102 C CA . LYS A 1 668 ? -4.235 23.024 28.573 1.00 94.56 668 LYS A CA 1
ATOM 5103 C C . LYS A 1 668 ? -3.853 23.531 27.181 1.00 94.56 668 LYS A C 1
ATOM 5105 O O . LYS A 1 668 ? -3.440 24.680 27.038 1.00 94.56 668 LYS A O 1
ATOM 5110 N N . PHE A 1 669 ? -3.950 22.687 26.152 1.00 94.56 669 PHE A N 1
ATOM 5111 C CA . PHE A 1 669 ? -3.692 23.116 24.778 1.00 94.56 669 PHE A CA 1
ATOM 5112 C C . PHE A 1 669 ? -4.734 24.134 24.300 1.00 94.56 669 PHE A C 1
ATOM 5114 O O . PHE A 1 669 ? -4.358 25.146 23.713 1.00 94.56 669 PHE A O 1
ATOM 5121 N N . LEU A 1 670 ? -6.017 23.926 24.609 1.00 93.69 670 LEU A N 1
ATOM 5122 C CA . LEU A 1 670 ? -7.075 24.895 24.306 1.00 93.69 670 LEU A CA 1
ATOM 5123 C C . LEU A 1 670 ? -6.878 26.216 25.058 1.00 93.69 670 LEU A C 1
ATOM 5125 O O . LEU A 1 670 ? -6.984 27.271 24.439 1.00 93.69 670 LEU A O 1
ATOM 5129 N N . GLU A 1 671 ? -6.516 26.172 26.344 1.00 94.62 671 GLU A N 1
ATOM 5130 C CA . GLU A 1 671 ? -6.160 27.369 27.127 1.00 94.62 671 GLU A CA 1
ATOM 5131 C C . GLU A 1 671 ? -4.987 28.129 26.489 1.00 94.62 671 GLU A C 1
ATOM 5133 O O . GLU A 1 671 ? -4.992 29.358 26.404 1.00 94.62 671 GLU A O 1
ATOM 5138 N N . TYR A 1 672 ? -3.984 27.405 25.986 1.00 94.50 672 TYR A N 1
ATOM 5139 C CA . TYR A 1 672 ? -2.864 28.004 25.267 1.00 94.50 672 TYR A CA 1
ATOM 5140 C C . TYR A 1 672 ? -3.312 28.693 23.966 1.00 94.50 672 TYR A C 1
ATOM 5142 O O . TYR A 1 672 ? -2.952 29.852 23.750 1.00 94.50 672 TYR A O 1
ATOM 5150 N N . VAL A 1 673 ? -4.136 28.040 23.139 1.00 93.06 673 VAL A N 1
ATOM 5151 C CA . VAL A 1 673 ? -4.705 28.647 21.918 1.00 93.06 673 VAL A CA 1
ATOM 5152 C C . VAL A 1 673 ? -5.570 29.865 22.262 1.00 93.06 673 VAL A C 1
ATOM 5154 O O . VAL A 1 673 ? -5.511 30.888 21.582 1.00 93.06 673 VAL A O 1
ATOM 5157 N N . GLU A 1 674 ? -6.34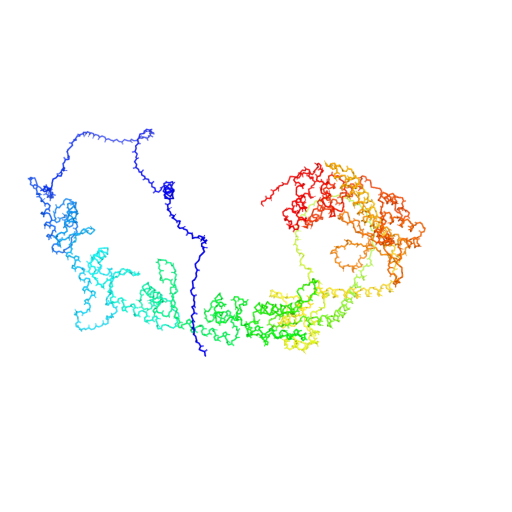1 29.805 23.345 1.00 93.69 674 GLU A N 1
ATOM 5158 C CA . GLU A 1 674 ? -7.155 30.920 23.830 1.00 93.69 674 GLU A CA 1
ATOM 5159 C C . GLU A 1 674 ? -6.301 32.090 24.337 1.00 93.69 674 GLU A C 1
ATOM 5161 O O . GLU A 1 674 ? -6.672 33.248 24.152 1.00 93.69 674 GLU A O 1
ATOM 5166 N N . SER A 1 675 ? -5.119 31.820 24.893 1.00 92.25 675 SER A N 1
ATOM 5167 C CA . SER A 1 675 ? -4.157 32.849 25.310 1.00 92.25 675 SER A CA 1
ATOM 5168 C C . SER A 1 675 ? -3.355 33.466 24.159 1.00 92.25 675 SER A C 1
ATOM 5170 O O . SER A 1 675 ? -2.669 34.465 24.359 1.00 92.25 675 SER A O 1
ATOM 5172 N N . TRP A 1 676 ? -3.417 32.888 22.956 1.00 89.31 676 TRP A N 1
ATOM 5173 C CA . TRP A 1 676 ? -2.600 33.327 21.828 1.00 89.31 676 TRP A CA 1
ATOM 5174 C C . TRP A 1 676 ? -3.021 34.707 21.312 1.00 89.31 676 TRP A C 1
ATOM 5176 O O . TRP A 1 676 ? -4.173 34.919 20.927 1.00 89.31 676 TRP A O 1
ATOM 5186 N N . GLU A 1 677 ? -2.087 35.654 21.284 1.00 85.12 677 GLU A N 1
ATOM 5187 C CA . GLU A 1 677 ? -2.284 36.990 20.719 1.00 85.12 677 GLU A CA 1
ATOM 5188 C C . GLU A 1 677 ? -1.780 36.996 19.272 1.00 85.12 677 GLU A C 1
ATOM 5190 O O . GLU A 1 677 ? -0.585 36.839 19.018 1.00 85.12 677 GLU A O 1
ATOM 5195 N N . CYS A 1 678 ? -2.692 37.137 18.307 1.00 75.44 678 CYS A N 1
ATOM 5196 C CA . CYS A 1 678 ? -2.308 37.163 16.900 1.00 75.44 678 CYS A CA 1
ATOM 5197 C C . CYS A 1 678 ? -1.792 38.565 16.513 1.00 75.44 678 CYS A C 1
ATOM 5199 O O . CYS A 1 678 ? -2.438 39.550 16.864 1.00 75.44 678 CYS A O 1
ATOM 5201 N N . PRO A 1 679 ? -0.693 38.692 15.743 1.00 70.88 679 PRO A N 1
ATOM 5202 C CA . PRO A 1 679 ? -0.063 39.988 15.452 1.00 70.88 679 PRO A CA 1
ATOM 5203 C C . PRO A 1 679 ? -0.884 41.009 14.632 1.00 70.88 679 PRO A C 1
ATOM 5205 O O . PRO A 1 679 ? -0.441 42.144 14.500 1.00 70.88 679 PRO A O 1
ATOM 5208 N N . ASN A 1 680 ? -2.043 40.634 14.067 1.00 72.75 680 ASN A N 1
ATOM 5209 C CA . ASN A 1 680 ? -2.863 41.474 13.175 1.00 72.75 680 ASN A CA 1
ATOM 5210 C C . ASN A 1 680 ? -4.300 41.593 13.728 1.00 72.75 680 ASN A C 1
ATOM 5212 O O . ASN A 1 680 ? -4.993 40.586 13.805 1.00 72.75 680 ASN A O 1
ATOM 5216 N N . GLU A 1 681 ? -4.755 42.791 14.114 1.00 64.25 681 GLU A N 1
ATOM 5217 C CA . GLU A 1 681 ? -5.828 42.952 15.122 1.00 64.25 681 GLU A CA 1
ATOM 5218 C C . GLU A 1 681 ? -7.272 42.614 14.679 1.00 64.25 681 GLU A C 1
ATOM 5220 O O . GLU A 1 681 ? -8.002 41.991 15.456 1.00 64.25 681 GLU A O 1
ATOM 5225 N N . ASP A 1 682 ? -7.705 42.941 13.454 1.00 71.81 682 ASP A N 1
ATOM 5226 C CA . ASP A 1 682 ? -9.150 42.904 13.139 1.00 71.81 682 ASP A CA 1
ATOM 5227 C C . ASP A 1 682 ? -9.669 41.546 12.614 1.00 71.81 682 ASP A C 1
ATOM 5229 O O . ASP A 1 682 ? -10.698 41.051 13.076 1.00 71.81 682 ASP A O 1
ATOM 5233 N N . ASP A 1 683 ? -8.959 40.890 11.688 1.00 75.75 683 ASP A N 1
ATOM 5234 C CA . ASP A 1 683 ? -9.396 39.598 11.115 1.00 75.75 683 ASP A CA 1
ATOM 5235 C C . ASP A 1 683 ? -8.966 38.395 11.979 1.00 75.75 683 ASP A C 1
ATOM 5237 O O . ASP A 1 683 ? -9.620 37.346 12.037 1.00 75.75 683 ASP A O 1
ATOM 5241 N N . ALA A 1 684 ? -7.883 38.551 12.745 1.00 78.06 684 ALA A N 1
ATOM 5242 C CA . ALA A 1 684 ? -7.333 37.445 13.512 1.00 78.06 684 ALA A CA 1
ATOM 5243 C C . ALA A 1 684 ? -8.169 37.059 14.732 1.00 78.06 684 ALA A C 1
ATOM 5245 O O . ALA A 1 684 ? -8.178 35.889 15.109 1.00 78.06 684 ALA A O 1
ATOM 5246 N N . THR A 1 685 ? -8.900 38.002 15.333 1.00 84.38 685 THR A N 1
ATOM 5247 C CA . THR A 1 685 ? -9.777 37.705 16.475 1.00 84.38 685 THR A CA 1
ATOM 5248 C C . THR A 1 685 ? -10.904 36.756 16.060 1.00 84.38 685 THR A C 1
ATOM 5250 O O . THR A 1 685 ? -11.190 35.777 16.755 1.00 84.38 685 THR A O 1
ATOM 5253 N N . THR A 1 686 ? -11.492 36.986 14.882 1.00 87.56 686 THR A N 1
ATOM 5254 C CA . THR A 1 686 ? -12.527 36.116 14.306 1.00 87.56 686 THR A CA 1
ATOM 5255 C C . THR A 1 686 ? -11.956 34.749 13.937 1.00 87.56 686 THR A C 1
ATOM 5257 O O . THR A 1 686 ? -12.532 33.725 14.310 1.00 87.56 686 THR A O 1
ATOM 5260 N N . ARG A 1 687 ? -10.793 34.712 13.271 1.00 86.50 687 ARG A N 1
ATOM 5261 C CA . ARG A 1 687 ? -10.116 33.461 12.890 1.00 86.50 687 ARG A CA 1
ATOM 5262 C C . ARG A 1 687 ? -9.720 32.619 14.104 1.00 86.50 687 ARG A C 1
ATOM 5264 O O . ARG A 1 687 ? -9.967 31.417 14.112 1.00 86.50 687 ARG A O 1
ATOM 5271 N N . LYS A 1 688 ? -9.171 33.247 15.148 1.00 89.62 688 LYS A N 1
ATOM 5272 C CA . LYS A 1 688 ? -8.827 32.601 16.422 1.00 89.62 688 LYS A CA 1
ATOM 5273 C C . LYS A 1 688 ? -10.057 31.998 17.087 1.00 89.62 688 LYS A C 1
ATOM 5275 O O . LYS A 1 688 ? -10.012 30.843 17.494 1.00 89.62 688 LYS A O 1
ATOM 5280 N N . LYS A 1 689 ? -11.153 32.757 17.184 1.00 91.44 689 LYS A N 1
ATOM 5281 C CA . LYS A 1 689 ? -12.402 32.258 17.770 1.00 91.44 689 LYS A CA 1
ATOM 5282 C C . LYS A 1 689 ? -12.933 31.051 16.994 1.00 91.44 689 LYS A C 1
ATOM 5284 O O . LYS A 1 689 ? -13.245 30.037 17.602 1.00 91.44 689 LYS A O 1
ATOM 5289 N N . LEU A 1 690 ? -12.950 31.132 15.662 1.00 91.81 690 LEU A N 1
ATOM 5290 C CA . LEU A 1 690 ? -13.374 30.027 14.803 1.00 91.81 690 LEU A CA 1
ATOM 5291 C C . LEU A 1 690 ? -12.490 28.782 14.971 1.00 91.81 690 LEU A C 1
ATOM 5293 O O . LEU A 1 690 ? -13.007 27.669 14.994 1.00 91.81 690 LEU A O 1
ATOM 5297 N N . LEU A 1 691 ? -11.169 28.955 15.079 1.00 91.12 691 LEU A N 1
ATOM 5298 C CA . LEU A 1 691 ? -10.243 27.857 15.359 1.00 91.12 691 LEU A CA 1
ATOM 5299 C C . LEU A 1 691 ? -10.526 27.231 16.728 1.00 91.12 691 LEU A C 1
ATOM 5301 O O . LEU A 1 691 ? -10.580 26.012 16.838 1.00 91.12 691 LEU A O 1
ATOM 5305 N N . LEU A 1 692 ? -10.721 28.054 17.758 1.00 92.56 692 LEU A N 1
ATOM 5306 C CA . LEU A 1 692 ? -10.986 27.589 19.116 1.00 92.56 692 LEU A CA 1
ATOM 5307 C C . LEU A 1 692 ? -12.300 26.802 19.198 1.00 92.56 692 LEU A C 1
ATOM 5309 O O . LEU A 1 692 ? -12.328 25.746 19.822 1.00 92.56 692 LEU A O 1
ATOM 5313 N N . ASP A 1 693 ? -13.355 27.277 18.534 1.00 92.56 693 ASP A N 1
ATOM 5314 C CA . ASP A 1 693 ? -14.642 26.580 18.463 1.00 92.56 693 ASP A CA 1
ATOM 5315 C C . ASP A 1 693 ? -14.489 25.224 17.744 1.00 92.56 693 ASP A C 1
ATOM 5317 O O . ASP A 1 693 ? -14.907 24.199 18.276 1.00 92.56 693 ASP A O 1
ATOM 5321 N N . LYS A 1 694 ? -13.764 25.177 16.616 1.00 91.81 694 LYS A N 1
ATOM 5322 C CA . LYS A 1 694 ? -13.464 23.919 15.903 1.00 91.81 694 LYS A CA 1
ATOM 5323 C C . LYS A 1 694 ? -12.655 22.928 16.744 1.00 91.81 694 LYS A C 1
ATOM 5325 O O . LYS A 1 694 ? -12.962 21.740 16.748 1.00 91.81 694 LYS A O 1
ATOM 5330 N N . LEU A 1 695 ? -11.632 23.402 17.458 1.00 92.50 695 LEU A N 1
ATOM 5331 C CA . LEU A 1 695 ? -10.817 22.552 18.329 1.00 92.50 695 LEU A CA 1
ATOM 5332 C C . LEU A 1 695 ? -11.619 22.045 19.536 1.00 92.50 695 LEU A C 1
ATOM 5334 O O . LEU A 1 695 ? -11.407 20.915 19.970 1.00 92.50 695 LEU A O 1
ATOM 5338 N N . ARG A 1 696 ? -12.549 22.849 20.073 1.00 93.69 696 ARG A N 1
ATOM 5339 C CA . ARG A 1 696 ? -13.482 22.419 21.128 1.00 93.69 696 ARG A CA 1
ATOM 5340 C C . ARG A 1 696 ? -14.416 21.322 20.625 1.00 93.69 696 ARG A C 1
ATOM 5342 O O . ARG A 1 696 ? -14.551 20.311 21.311 1.00 93.69 696 ARG A O 1
ATOM 5349 N N . ASP A 1 697 ? -14.995 21.489 19.439 1.00 91.31 697 ASP A N 1
ATOM 5350 C CA . ASP A 1 697 ? -15.848 20.474 18.813 1.00 91.31 697 ASP A CA 1
ATOM 5351 C C . ASP A 1 697 ? -15.065 19.175 18.553 1.00 91.31 697 ASP A C 1
ATOM 5353 O O . ASP A 1 697 ? -15.523 18.095 18.914 1.00 91.31 697 ASP A O 1
ATOM 5357 N N . GLU A 1 698 ? -13.837 19.258 18.027 1.00 90.38 698 GLU A N 1
ATOM 5358 C CA . GLU A 1 698 ? -12.982 18.082 17.804 1.00 90.38 698 GLU A CA 1
ATOM 5359 C C . GLU A 1 698 ? -12.594 17.375 19.112 1.00 90.38 698 GLU A C 1
ATOM 5361 O O . GLU A 1 698 ? -12.538 16.146 19.173 1.00 90.38 698 GLU A O 1
ATOM 5366 N N . HIS A 1 699 ? -12.348 18.132 20.178 1.00 91.56 699 HIS A N 1
ATOM 5367 C CA . HIS A 1 699 ? -12.051 17.578 21.495 1.00 91.56 699 HIS A CA 1
ATOM 5368 C C . HIS A 1 699 ? -13.270 16.843 22.087 1.00 91.56 699 HIS A C 1
ATOM 5370 O O . HIS A 1 699 ? -13.143 15.733 22.618 1.00 91.56 699 HIS A O 1
ATOM 5376 N N . LEU A 1 700 ? -14.461 17.427 21.932 1.00 94.00 700 LEU A N 1
ATOM 5377 C CA . LEU A 1 700 ? -15.736 16.857 22.362 1.00 94.00 700 LEU A CA 1
ATOM 5378 C C . LEU A 1 700 ? -16.105 15.581 21.582 1.00 94.00 700 LEU A C 1
ATOM 5380 O O . LEU A 1 700 ? -16.374 14.547 22.200 1.00 94.00 700 LEU A O 1
ATOM 5384 N N . ASP A 1 701 ? -16.046 15.633 20.250 1.00 90.94 701 ASP A N 1
ATOM 5385 C CA . ASP A 1 701 ? -16.361 14.514 19.348 1.00 90.94 701 ASP A CA 1
ATOM 5386 C C . ASP A 1 701 ? -15.265 13.435 19.315 1.00 90.94 701 ASP A C 1
ATOM 5388 O O . ASP A 1 701 ? -15.505 12.301 18.891 1.00 90.94 701 ASP A O 1
ATOM 5392 N N . GLY A 1 702 ? -14.051 13.790 19.738 1.00 90.81 702 GLY A N 1
ATOM 5393 C CA . GLY A 1 702 ? -12.881 12.927 19.777 1.00 90.81 702 GLY A CA 1
ATOM 5394 C C . GLY A 1 702 ? -12.666 12.307 21.153 1.00 90.81 702 GLY A C 1
ATOM 5395 O O . GLY A 1 702 ? -13.249 11.279 21.496 1.00 90.81 702 GLY A O 1
ATOM 5396 N N . CYS A 1 703 ? -11.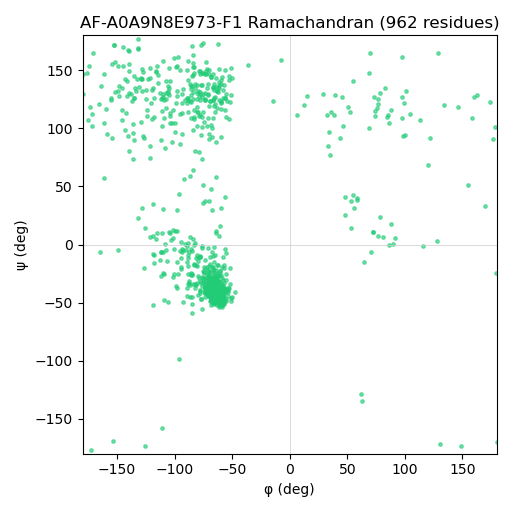773 12.892 21.953 1.00 90.94 703 CYS A N 1
ATOM 5397 C CA . CYS A 1 703 ? -11.327 12.261 23.195 1.00 90.94 703 CYS A CA 1
ATOM 5398 C C . CYS A 1 703 ? -12.394 12.230 24.292 1.00 90.94 703 CYS A C 1
ATOM 5400 O O . CYS A 1 703 ? -12.405 11.286 25.080 1.00 90.94 703 CYS A O 1
ATOM 5402 N N . CYS A 1 704 ? -13.291 13.220 24.368 1.00 94.75 704 CYS A N 1
ATOM 5403 C CA . CYS A 1 704 ? -14.384 13.196 25.340 1.00 94.75 704 CYS A CA 1
ATOM 5404 C C . CYS A 1 704 ? -15.380 12.082 24.998 1.00 94.75 704 CYS A C 1
ATOM 5406 O O . CYS A 1 704 ? -15.787 11.335 25.893 1.00 94.75 704 CYS A O 1
ATOM 5408 N N . ALA A 1 705 ? -15.737 11.935 23.719 1.00 94.56 705 ALA A N 1
ATOM 5409 C CA . ALA A 1 705 ? -16.594 10.859 23.234 1.00 94.56 705 ALA A CA 1
ATOM 5410 C C . ALA A 1 705 ? -15.949 9.473 23.417 1.00 94.56 705 ALA A C 1
ATOM 5412 O O . ALA A 1 705 ? -16.603 8.575 23.945 1.00 94.56 705 ALA A O 1
ATOM 5413 N N . ASP A 1 706 ? -14.663 9.299 23.081 1.00 93.25 706 ASP A N 1
ATOM 5414 C CA . ASP A 1 706 ? -13.924 8.042 23.304 1.00 93.25 706 ASP A CA 1
ATOM 5415 C C . ASP A 1 706 ? -13.845 7.693 24.799 1.00 93.25 706 ASP A C 1
ATOM 5417 O O . ASP A 1 706 ? -14.200 6.582 25.201 1.00 93.25 706 ASP A O 1
ATOM 5421 N N . PHE A 1 707 ? -13.488 8.659 25.655 1.00 95.19 707 PHE A N 1
ATOM 5422 C CA . PHE A 1 707 ? -13.465 8.462 27.107 1.00 95.19 707 PHE A CA 1
ATOM 5423 C C . PHE A 1 707 ? -14.838 8.037 27.637 1.00 95.19 707 PHE A C 1
ATOM 5425 O O . PHE A 1 707 ? -14.947 7.093 28.420 1.00 95.19 707 PHE A O 1
ATOM 5432 N N . THR A 1 708 ? -15.903 8.699 27.181 1.00 96.62 708 THR A N 1
ATOM 5433 C CA . THR A 1 708 ? -17.283 8.396 27.586 1.00 96.62 708 THR A CA 1
ATOM 5434 C C . THR A 1 708 ? -17.742 7.038 27.074 1.00 96.62 708 THR A C 1
ATOM 5436 O O . THR A 1 708 ? -18.393 6.294 27.807 1.00 96.62 708 THR A O 1
ATOM 5439 N N . SER A 1 709 ? -17.371 6.674 25.851 1.00 95.56 709 SER A N 1
ATOM 5440 C CA . SER A 1 709 ? -17.650 5.373 25.252 1.00 95.56 709 SER A CA 1
ATOM 5441 C C . SER A 1 709 ? -17.009 4.240 26.029 1.00 95.56 709 SER A C 1
ATOM 5443 O O . SER A 1 709 ? -17.706 3.330 26.476 1.00 95.56 709 SER A O 1
ATOM 5445 N N . ARG A 1 710 ? -15.702 4.319 26.268 1.00 95.06 710 ARG A N 1
ATOM 5446 C CA . ARG A 1 710 ? -14.958 3.286 26.992 1.00 95.06 710 ARG A CA 1
ATOM 5447 C C . ARG A 1 710 ? -15.420 3.173 28.441 1.00 95.06 710 ARG A C 1
ATOM 5449 O O . ARG A 1 710 ? -15.591 2.064 28.943 1.00 95.06 710 ARG A O 1
ATOM 5456 N N . LEU A 1 711 ? -15.726 4.302 29.084 1.00 96.44 711 LEU A N 1
ATOM 5457 C CA . LEU A 1 711 ? -16.344 4.320 30.409 1.00 96.44 711 LEU A CA 1
ATOM 5458 C C . LEU A 1 711 ? -17.731 3.658 30.399 1.00 96.44 711 LEU A C 1
ATOM 5460 O O . LEU A 1 711 ? -18.029 2.861 31.284 1.00 96.44 711 LEU A O 1
ATOM 5464 N N . THR A 1 712 ? -18.555 3.934 29.383 1.00 96.88 712 THR A N 1
ATOM 5465 C CA . THR A 1 712 ? -19.874 3.302 29.212 1.00 96.88 712 THR A CA 1
ATOM 5466 C C . THR A 1 712 ? -19.729 1.792 29.037 1.00 96.88 712 THR A C 1
ATOM 5468 O O . THR A 1 712 ? -20.386 1.039 29.748 1.00 96.88 712 THR A O 1
ATOM 5471 N N . GLN A 1 713 ? -18.838 1.336 28.153 1.00 95.56 713 GLN A N 1
ATOM 5472 C CA . GLN A 1 713 ? -18.578 -0.086 27.913 1.00 95.56 713 GLN A CA 1
ATOM 5473 C C . GLN A 1 713 ? -18.086 -0.804 29.177 1.00 95.56 713 GLN A C 1
ATOM 5475 O O . GLN A 1 713 ? -18.581 -1.882 29.500 1.00 95.56 713 GLN A O 1
ATOM 5480 N N . TYR A 1 714 ? -17.188 -0.183 29.947 1.00 96.19 714 TYR A N 1
ATOM 5481 C CA . TYR A 1 714 ? -16.748 -0.728 31.231 1.00 96.19 714 TYR A CA 1
ATOM 5482 C C . TYR A 1 714 ? -17.888 -0.807 32.254 1.00 96.19 714 TYR A C 1
ATOM 5484 O O . TYR A 1 714 ? -18.012 -1.806 32.961 1.00 96.19 714 TYR A O 1
ATOM 5492 N N . CYS A 1 715 ? -18.757 0.206 32.325 1.00 96.31 715 CYS A N 1
ATOM 5493 C CA . CYS A 1 715 ? -19.945 0.158 33.176 1.00 96.31 715 CYS A CA 1
ATOM 5494 C C . CYS A 1 715 ? -20.908 -0.963 32.754 1.00 96.31 715 CYS A C 1
ATOM 5496 O O . CYS A 1 715 ? -21.447 -1.636 33.628 1.00 96.31 715 CYS A O 1
ATOM 5498 N N . LEU A 1 716 ? -21.105 -1.206 31.455 1.00 95.62 716 LEU A N 1
ATOM 5499 C CA . LEU A 1 716 ? -21.912 -2.333 30.968 1.00 95.62 716 LEU A CA 1
ATOM 5500 C C . LEU A 1 716 ? -21.288 -3.674 31.383 1.00 95.62 716 LEU A C 1
ATOM 5502 O O . LEU A 1 716 ? -21.970 -4.496 31.991 1.00 95.62 716 LEU A O 1
ATOM 5506 N N . PHE A 1 717 ? -19.979 -3.843 31.162 1.00 94.38 717 PHE A N 1
ATOM 5507 C CA . PHE A 1 717 ? -19.224 -5.032 31.572 1.00 94.38 717 PHE A CA 1
ATOM 5508 C C . PHE A 1 717 ? -19.325 -5.298 33.079 1.00 94.38 717 PHE A C 1
ATOM 5510 O O . PHE A 1 717 ? -19.663 -6.403 33.498 1.00 94.38 717 PHE A O 1
ATOM 5517 N N . LYS A 1 718 ? -19.085 -4.274 33.905 1.00 93.88 718 LYS A N 1
ATOM 5518 C CA . LYS A 1 718 ? -19.098 -4.378 35.372 1.00 93.88 718 LYS A CA 1
ATOM 5519 C C . LYS A 1 718 ? -20.470 -4.759 35.936 1.00 93.88 718 LYS A C 1
ATOM 5521 O O . LYS A 1 718 ? -20.536 -5.326 37.023 1.00 93.88 718 LYS A O 1
ATOM 5526 N N . ASN A 1 719 ? -21.549 -4.430 35.225 1.00 93.94 719 ASN A N 1
ATOM 5527 C CA . ASN A 1 719 ? -22.921 -4.762 35.616 1.00 93.94 719 ASN A CA 1
ATOM 5528 C C . ASN A 1 719 ? -23.483 -5.977 34.856 1.00 93.94 719 ASN A C 1
ATOM 5530 O O . ASN A 1 719 ? -24.686 -6.209 34.923 1.00 93.94 719 ASN A O 1
ATOM 5534 N N . GLU A 1 720 ? -22.638 -6.739 34.149 1.00 93.06 720 GLU A N 1
ATOM 5535 C CA . GLU A 1 720 ? -23.025 -7.944 33.397 1.00 93.06 720 GLU A CA 1
ATOM 5536 C C . GLU A 1 720 ? -24.143 -7.691 32.361 1.00 93.06 720 GLU A C 1
ATOM 5538 O O . GLU A 1 720 ? -24.954 -8.569 32.067 1.00 93.06 720 GLU A O 1
ATOM 5543 N N . ILE A 1 721 ? -24.189 -6.480 31.793 1.00 92.31 721 ILE A N 1
ATOM 5544 C CA . ILE A 1 721 ? -25.129 -6.120 30.726 1.00 92.31 721 ILE A CA 1
ATOM 5545 C C . ILE A 1 721 ? -24.523 -6.534 29.387 1.00 92.31 721 ILE A C 1
ATOM 5547 O O . ILE A 1 721 ? -23.356 -6.248 29.115 1.00 92.31 721 ILE A O 1
ATOM 5551 N N . ASP A 1 722 ? -25.328 -7.185 28.543 1.00 87.19 722 ASP A N 1
ATOM 5552 C CA . ASP A 1 722 ? -24.904 -7.632 27.217 1.00 87.19 722 ASP A CA 1
ATOM 5553 C C . ASP A 1 722 ? -24.378 -6.445 26.379 1.00 87.19 722 ASP A C 1
ATOM 5555 O O . ASP A 1 722 ? -25.148 -5.527 26.061 1.00 87.19 722 ASP A O 1
ATOM 5559 N N . PRO A 1 723 ? -23.083 -6.440 25.999 1.00 81.31 723 PRO A N 1
ATOM 5560 C CA . PRO A 1 723 ? -22.495 -5.351 25.229 1.00 81.31 723 PRO A CA 1
ATOM 5561 C C . PRO A 1 723 ? -23.123 -5.220 23.840 1.00 81.31 723 PRO A C 1
ATOM 5563 O O . PRO A 1 723 ? -23.093 -4.130 23.279 1.00 81.31 723 PRO A O 1
ATOM 5566 N N . SER A 1 724 ? -23.743 -6.277 23.300 1.00 86.62 724 SER A N 1
ATOM 5567 C CA . SER A 1 724 ? -24.394 -6.237 21.987 1.00 86.62 724 SER A CA 1
ATOM 5568 C C . SER A 1 724 ? -25.612 -5.307 21.938 1.00 86.62 724 SER A C 1
ATOM 5570 O O . SER A 1 724 ? -26.049 -4.925 20.855 1.00 86.62 724 SER A O 1
ATOM 5572 N N . MET A 1 725 ? -26.145 -4.893 23.096 1.00 89.56 725 MET A N 1
ATOM 5573 C CA . MET A 1 725 ? -27.284 -3.977 23.182 1.00 89.56 725 MET A CA 1
ATOM 5574 C C . MET A 1 725 ? -26.953 -2.567 22.668 1.00 89.56 725 MET A C 1
ATOM 5576 O O . MET A 1 725 ? -27.826 -1.884 22.120 1.00 89.56 725 MET A O 1
ATOM 5580 N N . PHE A 1 726 ? -25.702 -2.137 22.830 1.00 93.56 726 PHE A N 1
ATOM 5581 C CA . PHE A 1 726 ? -25.219 -0.821 22.431 1.00 93.56 726 PHE A CA 1
ATOM 5582 C C . PHE A 1 726 ? -24.108 -0.979 21.400 1.00 93.56 726 PHE A C 1
ATOM 5584 O O . PHE A 1 726 ? -23.178 -1.756 21.581 1.00 93.56 726 PHE A O 1
ATOM 5591 N N . GLN A 1 727 ? -24.178 -0.214 20.320 1.00 91.69 727 GLN A N 1
ATOM 5592 C CA . GLN A 1 727 ? -23.129 -0.179 19.313 1.00 91.69 727 GLN A CA 1
ATOM 5593 C C . GLN A 1 727 ? -22.371 1.139 19.422 1.00 91.69 727 GLN A C 1
ATOM 5595 O O . GLN A 1 727 ? -22.973 2.215 19.433 1.00 91.69 727 GLN A O 1
ATOM 5600 N N . PHE A 1 728 ? -21.046 1.039 19.470 1.00 91.31 728 PHE A N 1
ATOM 5601 C CA . PHE A 1 728 ? -20.129 2.171 19.506 1.00 91.31 728 PHE A CA 1
ATOM 5602 C C . PHE A 1 728 ? -19.383 2.202 18.173 1.00 91.31 728 PHE A C 1
ATOM 5604 O O . PHE A 1 728 ? -18.487 1.393 17.944 1.00 91.31 728 PHE A O 1
ATOM 5611 N N . HIS A 1 729 ? -19.786 3.089 17.265 1.00 83.19 729 HIS A N 1
ATOM 5612 C CA . HIS A 1 729 ? -19.128 3.219 15.965 1.00 83.19 729 HIS A CA 1
ATOM 5613 C C . HIS A 1 729 ? -17.917 4.123 16.111 1.00 83.19 729 HIS A C 1
ATOM 5615 O O . HIS A 1 729 ? -18.039 5.208 16.670 1.00 83.19 729 HIS A O 1
ATOM 5621 N N . SER A 1 730 ? -16.776 3.684 15.591 1.00 74.19 730 SER A N 1
ATOM 5622 C CA . SER A 1 730 ? -15.564 4.487 15.465 1.00 74.19 730 SER A CA 1
ATOM 5623 C C . SER A 1 730 ? -15.345 4.786 13.983 1.00 74.19 730 SER A C 1
ATOM 5625 O O . SER A 1 730 ? -15.041 3.873 13.218 1.00 74.19 730 SER A O 1
ATOM 5627 N N . THR A 1 731 ? -15.541 6.029 13.538 1.00 55.66 731 THR A N 1
ATOM 5628 C CA . THR A 1 731 ? -15.503 6.347 12.094 1.00 55.66 731 THR A CA 1
ATOM 5629 C C . THR A 1 731 ? -14.093 6.513 11.520 1.00 55.66 731 THR A C 1
ATOM 5631 O O . THR A 1 731 ? -13.960 6.609 10.304 1.00 55.66 731 THR A O 1
ATOM 5634 N N . ASN A 1 732 ? -13.043 6.551 12.355 1.00 50.53 732 ASN A N 1
ATOM 5635 C CA . ASN A 1 732 ? -11.688 6.946 11.925 1.00 50.53 732 ASN A CA 1
ATOM 5636 C C . ASN A 1 732 ? -10.626 5.839 12.025 1.00 50.53 732 ASN A C 1
ATOM 5638 O O . ASN A 1 732 ? -9.456 6.108 11.763 1.00 50.53 732 ASN A O 1
ATOM 5642 N N . ILE A 1 733 ? -10.983 4.602 12.385 1.00 47.56 733 ILE A N 1
ATOM 5643 C CA . ILE A 1 733 ? -10.020 3.491 12.337 1.00 47.56 733 ILE A CA 1
ATOM 5644 C C . ILE A 1 733 ? -9.974 2.970 10.895 1.00 47.56 733 ILE A C 1
ATOM 5646 O O . ILE A 1 733 ? -10.614 1.988 10.539 1.00 47.56 733 ILE A O 1
ATOM 5650 N N . THR A 1 734 ? -9.226 3.674 10.044 1.00 36.53 734 THR A N 1
ATOM 5651 C CA . THR A 1 734 ? -8.658 3.137 8.798 1.00 36.53 734 THR A CA 1
ATOM 5652 C C . THR A 1 734 ? -7.221 2.690 9.053 1.00 36.53 734 THR A C 1
ATOM 5654 O O . THR A 1 734 ? -6.317 3.008 8.279 1.00 36.53 734 THR A O 1
ATOM 5657 N N . THR A 1 735 ? -6.958 2.016 10.174 1.00 37.00 735 THR A N 1
ATOM 5658 C CA . THR A 1 735 ? -5.709 1.275 10.271 1.00 37.00 735 THR A CA 1
ATOM 5659 C C . THR A 1 735 ? -5.822 0.113 9.297 1.00 37.00 735 THR A C 1
ATOM 5661 O O . THR A 1 735 ? -6.721 -0.715 9.408 1.00 37.00 735 THR A O 1
ATOM 5664 N N . ASN A 1 736 ? -4.866 0.034 8.373 1.00 34.31 736 ASN A N 1
ATOM 5665 C CA . ASN A 1 736 ? -4.450 -1.192 7.687 1.00 34.31 736 ASN A CA 1
ATOM 5666 C C . ASN A 1 736 ? -3.930 -2.252 8.686 1.00 34.31 736 ASN A C 1
ATOM 5668 O O . ASN A 1 736 ? -3.025 -3.013 8.379 1.00 34.31 736 ASN A O 1
ATOM 5672 N N . THR A 1 737 ? -4.458 -2.288 9.911 1.00 36.81 737 THR A N 1
ATOM 5673 C CA . THR A 1 737 ? -4.530 -3.532 10.653 1.00 36.81 737 THR A CA 1
ATOM 5674 C C . THR A 1 737 ? -5.541 -4.346 9.886 1.00 36.81 737 THR A C 1
ATOM 5676 O O . THR A 1 737 ? -6.741 -4.056 9.899 1.00 36.81 737 THR A O 1
ATOM 5679 N N . ASP A 1 738 ? -4.996 -5.279 9.129 1.00 34.12 738 ASP A N 1
ATOM 5680 C CA . ASP A 1 738 ? -5.705 -6.356 8.491 1.00 34.12 738 ASP A CA 1
ATOM 5681 C C . ASP A 1 738 ? -6.844 -6.869 9.366 1.00 34.12 738 ASP A C 1
ATOM 5683 O O . ASP A 1 738 ? -6.840 -6.755 10.594 1.00 34.12 738 ASP A O 1
ATOM 5687 N N . LYS A 1 739 ? -7.836 -7.444 8.692 1.00 37.22 739 LYS A N 1
ATOM 5688 C CA . LYS A 1 739 ? -8.958 -8.194 9.259 1.00 37.22 739 LYS A CA 1
ATOM 5689 C C . LYS A 1 739 ? -8.461 -9.466 9.961 1.00 37.22 739 LYS A C 1
ATOM 5691 O O . LYS A 1 739 ? -8.868 -10.574 9.625 1.00 37.22 739 LYS A O 1
ATOM 5696 N N . ASP A 1 740 ? -7.587 -9.275 10.933 1.00 37.56 740 ASP A N 1
ATOM 5697 C CA . ASP A 1 740 ? -6.951 -10.242 11.809 1.00 37.56 740 ASP A CA 1
ATOM 5698 C C . ASP A 1 740 ? -7.707 -10.289 13.152 1.00 37.56 740 ASP A C 1
ATOM 5700 O O . ASP A 1 740 ? -7.168 -10.639 14.199 1.00 37.56 740 ASP A O 1
ATOM 5704 N N . ASP A 1 741 ? -9.017 -10.007 13.111 1.00 41.50 741 ASP A N 1
ATOM 5705 C CA . ASP A 1 741 ? -9.980 -10.164 14.213 1.00 41.50 741 ASP A CA 1
ATOM 5706 C C . ASP A 1 741 ? -10.169 -11.640 14.644 1.00 41.50 741 ASP A C 1
ATOM 5708 O O . ASP A 1 741 ? -11.073 -11.972 15.412 1.00 41.50 741 ASP A O 1
ATOM 5712 N N . ASN A 1 742 ? -9.334 -12.562 14.151 1.00 38.94 742 ASN A N 1
ATOM 5713 C CA . ASN A 1 742 ? -9.430 -13.992 14.431 1.00 38.94 742 ASN A CA 1
ATOM 5714 C C . ASN A 1 742 ? -8.346 -14.552 15.351 1.00 38.94 742 ASN A C 1
ATOM 5716 O O . ASN A 1 742 ? -8.433 -15.732 15.699 1.00 38.94 742 ASN A O 1
ATOM 5720 N N . LYS A 1 743 ? -7.410 -13.738 15.846 1.00 39.31 743 LYS A N 1
ATOM 5721 C CA . LYS A 1 743 ? -6.689 -14.107 17.067 1.00 39.31 743 LYS A CA 1
ATOM 5722 C C . LYS A 1 743 ? -7.598 -13.850 18.271 1.00 39.31 743 LYS A C 1
ATOM 5724 O O . LYS A 1 743 ? -7.593 -12.765 18.844 1.00 39.31 743 LYS A O 1
ATOM 5729 N N . GLU A 1 744 ? -8.327 -14.877 18.718 1.00 41.28 744 GLU A N 1
ATOM 5730 C CA . GLU A 1 744 ? -8.824 -14.968 20.108 1.00 41.28 744 GLU A CA 1
ATOM 5731 C C . GLU A 1 744 ? -7.651 -15.178 21.085 1.00 41.28 744 GLU A C 1
ATOM 5733 O O . GLU A 1 744 ? -7.663 -16.030 21.972 1.00 41.28 744 GLU A O 1
ATOM 5738 N N . ASP A 1 745 ? -6.602 -14.377 20.932 1.00 36.53 745 ASP A N 1
ATOM 5739 C CA . ASP A 1 745 ? -5.416 -14.422 21.761 1.00 36.53 745 ASP A CA 1
ATOM 5740 C C . ASP A 1 745 ? -5.682 -13.606 23.023 1.00 36.53 745 ASP A C 1
ATOM 5742 O O . ASP A 1 745 ? -5.140 -12.525 23.199 1.00 36.53 745 ASP A O 1
ATOM 5746 N N . GLY A 1 746 ? -6.637 -14.049 23.852 1.00 52.53 746 GLY A N 1
ATOM 5747 C CA . GLY A 1 746 ? -6.906 -13.464 25.172 1.00 52.53 746 GLY A CA 1
ATOM 5748 C C . GLY A 1 746 ? -7.027 -11.932 25.201 1.00 52.53 746 GLY A C 1
ATOM 5749 O O . GLY A 1 746 ? -6.749 -11.331 26.242 1.00 52.53 746 GLY A O 1
ATOM 5750 N N . GLY A 1 747 ? -7.393 -11.316 24.072 1.00 65.56 747 GLY A N 1
ATOM 5751 C CA . GLY A 1 747 ? -7.265 -9.886 23.849 1.00 65.56 747 GLY A CA 1
ATOM 5752 C C . GLY A 1 747 ? -8.121 -9.125 24.844 1.00 65.56 747 GLY A C 1
ATOM 5753 O O . GLY A 1 747 ? -9.287 -9.455 25.070 1.00 65.56 747 GLY A O 1
ATOM 5754 N N . LEU A 1 748 ? -7.525 -8.123 25.484 1.00 80.19 748 LEU A N 1
ATOM 5755 C CA . LEU A 1 748 ? -8.270 -7.233 26.360 1.00 80.19 748 LEU A CA 1
ATOM 5756 C C . LEU A 1 748 ? -9.384 -6.544 25.547 1.00 80.19 748 LEU A C 1
ATOM 5758 O O . LEU A 1 748 ? -9.148 -6.178 24.394 1.00 80.19 748 LEU A O 1
ATOM 5762 N N . PRO A 1 749 ? -10.586 -6.346 26.120 1.00 85.94 749 PRO A N 1
ATOM 5763 C CA . PRO A 1 749 ? -11.662 -5.621 25.450 1.00 85.94 749 PRO A CA 1
ATOM 5764 C C . PRO A 1 749 ? -11.201 -4.257 24.921 1.00 85.94 749 PRO A C 1
ATOM 5766 O O . PRO A 1 749 ? -10.320 -3.633 25.512 1.00 85.94 749 PRO A O 1
ATOM 5769 N N . LEU A 1 750 ? -11.826 -3.743 23.854 1.00 84.06 750 LEU A N 1
ATOM 5770 C CA . LEU A 1 750 ? -11.417 -2.479 23.219 1.00 84.06 750 LEU A CA 1
ATOM 5771 C C . LEU A 1 750 ? -11.326 -1.310 24.220 1.00 84.06 750 LEU A C 1
ATOM 5773 O O . LEU A 1 750 ? -10.395 -0.511 24.152 1.00 84.06 750 LEU A O 1
ATOM 5777 N N . TYR A 1 751 ? -12.234 -1.244 25.199 1.00 89.38 751 TYR A N 1
ATOM 5778 C CA . TYR A 1 751 ? -12.229 -0.222 26.255 1.00 89.38 751 TYR A CA 1
ATOM 5779 C C . TYR A 1 751 ? -11.073 -0.340 27.264 1.00 89.38 751 TYR A C 1
ATOM 5781 O O . TYR A 1 751 ? -10.850 0.583 28.043 1.00 89.38 751 TYR A O 1
ATOM 5789 N N . CYS A 1 752 ? -10.324 -1.441 27.233 1.00 90.50 752 CYS A N 1
ATOM 5790 C CA . CYS A 1 752 ? -9.093 -1.666 27.988 1.00 90.50 752 CYS A CA 1
ATOM 5791 C C . CYS A 1 752 ? -7.826 -1.455 27.146 1.00 90.50 752 CYS A C 1
ATOM 5793 O O . CYS A 1 752 ? -6.728 -1.578 27.684 1.00 90.50 752 CYS A O 1
ATOM 5795 N N . THR A 1 753 ? -7.941 -1.173 25.842 1.00 88.88 753 THR A N 1
ATOM 5796 C CA . THR A 1 753 ? -6.753 -0.910 25.014 1.00 88.88 753 THR A CA 1
ATOM 5797 C C . THR A 1 753 ? -6.014 0.325 25.535 1.00 88.88 753 THR A C 1
ATOM 5799 O O . THR A 1 753 ? -6.680 1.311 25.863 1.00 88.88 753 THR A O 1
ATOM 5802 N N . PRO A 1 754 ? -4.671 0.310 25.626 1.00 86.69 754 PRO A N 1
ATOM 5803 C CA . PRO A 1 754 ? -3.903 1.458 26.098 1.00 86.69 754 PRO A CA 1
ATOM 5804 C C . PRO A 1 754 ? -4.251 2.737 25.329 1.00 86.69 754 PRO A C 1
ATOM 5806 O O . PRO A 1 754 ? -4.524 2.698 24.131 1.00 86.69 754 PRO A O 1
ATOM 5809 N N . VAL A 1 755 ? -4.236 3.882 26.018 1.00 84.69 755 VAL A N 1
ATOM 5810 C CA . VAL A 1 755 ? -4.405 5.179 25.350 1.00 84.69 755 VAL A CA 1
ATOM 5811 C C . VAL A 1 755 ? -3.213 5.390 24.428 1.00 84.69 755 VAL A C 1
ATOM 5813 O O . VAL A 1 755 ? -2.077 5.435 24.900 1.00 84.69 755 VAL A O 1
ATOM 5816 N N . ASP A 1 756 ? -3.470 5.554 23.133 1.00 84.94 756 ASP A N 1
ATOM 5817 C CA . ASP A 1 756 ? -2.426 5.943 22.196 1.00 84.94 756 ASP A CA 1
ATOM 5818 C C . ASP A 1 756 ? -1.981 7.380 22.503 1.00 84.94 756 ASP A C 1
ATOM 5820 O O . ASP A 1 756 ? -2.621 8.379 22.157 1.00 84.94 756 ASP A O 1
ATOM 5824 N N . LEU A 1 757 ? -0.849 7.464 23.200 1.00 83.44 757 LEU A N 1
ATOM 5825 C CA . LEU A 1 757 ? -0.218 8.712 23.588 1.00 83.44 757 LEU A CA 1
ATOM 5826 C C . LEU A 1 757 ? 0.397 9.457 22.410 1.00 83.44 757 LEU A C 1
ATOM 5828 O O . LEU A 1 757 ? 0.913 10.535 22.656 1.00 83.44 757 LEU A O 1
ATOM 5832 N N . ALA A 1 758 ? 0.390 8.952 21.182 1.00 82.19 758 ALA A N 1
ATOM 5833 C CA . ALA A 1 758 ? 0.857 9.661 19.995 1.00 82.19 758 ALA A CA 1
ATOM 5834 C C . ALA A 1 758 ? -0.241 9.856 18.945 1.00 82.19 758 ALA A C 1
ATOM 5836 O O . ALA A 1 758 ? 0.042 10.365 17.859 1.00 82.19 758 ALA A O 1
ATOM 5837 N N . ASN A 1 759 ? -1.484 9.512 19.288 1.00 78.50 759 ASN A N 1
ATOM 5838 C CA . ASN A 1 759 ? -2.580 9.546 18.341 1.00 78.50 759 ASN A CA 1
ATOM 5839 C C . ASN A 1 759 ? -2.711 10.934 17.695 1.00 78.50 759 ASN A C 1
ATOM 5841 O O . ASN A 1 759 ? -2.726 11.949 18.397 1.00 78.50 759 ASN A O 1
ATOM 5845 N N . ARG A 1 760 ? -2.785 10.982 16.360 1.00 73.25 760 ARG A N 1
ATOM 5846 C CA . ARG A 1 760 ? -2.935 12.235 15.598 1.00 73.25 760 ARG A CA 1
ATOM 5847 C C . ARG A 1 760 ? -4.380 12.743 15.655 1.00 73.25 760 ARG A C 1
ATOM 5849 O O . ARG A 1 760 ? -4.602 13.955 15.673 1.00 73.25 760 ARG A O 1
ATOM 5856 N N . GLN A 1 761 ? -5.343 11.817 15.713 1.00 75.31 761 GLN A N 1
ATOM 5857 C CA . GLN A 1 761 ? -6.781 12.081 15.781 1.00 75.31 761 GLN A CA 1
ATOM 5858 C C . GLN A 1 761 ? -7.479 11.025 16.640 1.00 75.31 761 GLN A C 1
ATOM 5860 O O . GLN A 1 761 ? -7.277 9.828 16.449 1.00 75.31 761 GLN A O 1
ATOM 5865 N N . TYR A 1 762 ? -8.368 11.446 17.535 1.00 80.31 762 TYR A N 1
ATOM 5866 C CA . TYR A 1 762 ? -9.204 10.482 18.243 1.00 80.31 762 TYR A CA 1
ATOM 5867 C C . TYR A 1 762 ? -10.246 9.853 17.301 1.00 80.31 762 TYR A C 1
ATOM 5869 O O . TYR A 1 762 ? -10.741 10.512 16.376 1.00 80.31 762 TYR A O 1
ATOM 5877 N N . PRO A 1 763 ? -10.601 8.576 17.520 1.00 77.62 763 PRO A N 1
ATOM 5878 C CA . PRO A 1 763 ? -11.741 7.979 16.849 1.00 77.62 763 PRO A CA 1
ATOM 5879 C C . PRO A 1 763 ? -13.013 8.752 17.201 1.00 77.62 763 PRO A C 1
ATOM 5881 O O . PRO A 1 763 ? -13.365 8.859 18.377 1.00 77.62 763 PRO A O 1
ATOM 5884 N N . SER A 1 764 ? -13.716 9.279 16.192 1.00 81.50 764 SER A N 1
ATOM 5885 C CA . SER A 1 764 ? -15.052 9.828 16.434 1.00 81.50 764 SER A CA 1
ATOM 5886 C C . SER A 1 764 ? -15.953 8.678 16.846 1.00 81.50 764 SER A C 1
ATOM 5888 O O . SER A 1 764 ? -16.089 7.699 16.107 1.00 81.50 764 SER A O 1
ATOM 5890 N N . THR A 1 765 ? -16.486 8.778 18.061 1.00 89.56 765 THR A N 1
ATOM 5891 C CA . THR A 1 765 ? -17.243 7.694 18.675 1.00 89.56 765 THR A CA 1
ATOM 5892 C C . THR A 1 765 ? -18.723 8.031 18.717 1.00 89.56 765 THR A C 1
ATOM 5894 O O . THR A 1 765 ? -19.116 9.048 19.283 1.00 89.56 765 THR A O 1
ATOM 5897 N N . PHE A 1 766 ? -19.546 7.146 18.159 1.00 93.69 766 PHE A N 1
ATOM 5898 C CA . PHE A 1 766 ? -20.989 7.332 18.072 1.00 93.69 766 PHE A CA 1
ATOM 5899 C C . PHE A 1 766 ? -21.751 6.210 18.776 1.00 93.69 766 PHE A C 1
ATOM 5901 O O . PHE A 1 766 ? -21.617 5.036 18.421 1.00 93.69 766 PHE A O 1
ATOM 5908 N N . LEU A 1 767 ? -22.573 6.577 19.761 1.00 95.38 767 LEU A N 1
ATOM 5909 C CA . LEU A 1 767 ? -23.424 5.653 20.505 1.00 95.38 767 LEU A CA 1
ATOM 5910 C C . LEU A 1 767 ? -24.781 5.462 19.816 1.00 95.38 767 LEU A C 1
ATOM 5912 O O . LEU A 1 767 ? -25.554 6.409 19.660 1.00 95.38 767 LEU A O 1
ATOM 5916 N N . GLN A 1 768 ? -25.135 4.215 19.524 1.00 94.38 768 GLN A N 1
ATOM 5917 C CA . GLN A 1 768 ? -26.474 3.839 19.069 1.00 94.38 768 GLN A CA 1
ATOM 5918 C C . GLN A 1 768 ? -26.944 2.528 19.702 1.00 94.38 768 GLN A C 1
ATOM 5920 O O . GLN A 1 768 ? -26.157 1.795 20.301 1.00 94.38 768 GLN A O 1
ATOM 5925 N N . LEU A 1 769 ? -28.237 2.228 19.592 1.00 92.88 769 LEU A N 1
ATOM 5926 C CA . LEU A 1 769 ? -28.754 0.909 19.960 1.00 92.88 769 LEU A CA 1
ATOM 5927 C C . LEU A 1 769 ? -28.572 -0.061 18.795 1.00 92.88 769 LEU A C 1
ATOM 5929 O O . LEU A 1 769 ? -28.693 0.336 17.639 1.00 92.88 769 LEU A O 1
ATOM 5933 N N . ALA A 1 770 ? -28.314 -1.334 19.092 1.00 87.94 770 ALA A N 1
ATOM 5934 C CA . ALA A 1 770 ? -28.328 -2.357 18.055 1.00 87.94 770 ALA A CA 1
ATOM 5935 C C . ALA A 1 770 ? -29.731 -2.477 17.441 1.00 87.94 770 ALA A C 1
ATOM 5937 O O . ALA A 1 770 ? -30.734 -2.496 18.164 1.00 87.94 770 ALA A O 1
ATOM 5938 N N . ASP A 1 771 ? -29.800 -2.555 16.108 1.00 73.44 771 ASP A N 1
ATOM 5939 C CA . ASP A 1 771 ? -31.051 -2.664 15.355 1.00 73.44 771 ASP A CA 1
ATOM 5940 C C . ASP A 1 771 ? -31.825 -3.929 15.762 1.00 73.44 771 ASP A C 1
ATOM 5942 O O . ASP A 1 771 ? -31.670 -5.014 15.201 1.00 73.44 771 ASP A O 1
ATOM 5946 N N . SER A 1 772 ? -32.734 -3.800 16.731 1.00 56.09 772 SER A N 1
ATOM 5947 C CA . SER A 1 772 ? -33.821 -4.762 16.886 1.00 56.09 772 SER A CA 1
ATOM 5948 C C . SER A 1 772 ? -34.693 -4.575 15.649 1.00 56.09 772 SER A C 1
ATOM 5950 O O . SER A 1 772 ? -35.297 -3.512 15.559 1.00 56.09 772 SER A O 1
ATOM 5952 N N . GLY A 1 773 ? -34.712 -5.523 14.701 1.00 57.94 773 GLY A N 1
ATOM 5953 C CA . GLY A 1 773 ? -35.285 -5.447 13.337 1.00 57.94 773 GLY A CA 1
ATOM 5954 C C . GLY A 1 773 ? -36.773 -5.067 13.175 1.00 57.94 773 GLY A C 1
ATOM 5955 O O . GLY A 1 773 ? -37.484 -5.624 12.343 1.00 57.94 773 GLY A O 1
ATOM 5956 N N . ASN A 1 774 ? -37.261 -4.105 13.949 1.00 56.66 774 ASN A N 1
ATOM 5957 C CA . ASN A 1 774 ? -38.600 -3.562 13.989 1.00 56.66 774 ASN A CA 1
ATOM 5958 C C . ASN A 1 774 ? -38.572 -2.195 13.297 1.00 56.66 774 ASN A C 1
ATOM 5960 O O . ASN A 1 774 ? -38.106 -1.204 13.857 1.00 56.66 774 ASN A O 1
ATOM 5964 N N . LYS A 1 775 ? -39.100 -2.146 12.072 1.00 57.72 775 LYS A N 1
ATOM 5965 C CA . LYS A 1 775 ? -39.093 -0.998 11.141 1.00 57.72 775 LYS A CA 1
ATOM 5966 C C . LYS A 1 775 ? -39.937 0.221 11.581 1.00 57.72 775 LYS A C 1
ATOM 5968 O O . LYS A 1 775 ? -40.498 0.910 10.738 1.00 57.72 775 LYS A O 1
ATOM 5973 N N . GLY A 1 776 ? -40.102 0.471 12.880 1.00 59.06 776 GLY A N 1
ATOM 5974 C CA . GLY A 1 776 ? -41.120 1.396 13.391 1.00 59.06 776 GLY A CA 1
ATOM 5975 C C . GLY A 1 776 ? -40.617 2.712 13.976 1.00 59.06 776 GLY A C 1
ATOM 5976 O O . GLY A 1 776 ? -41.184 3.756 13.671 1.00 59.06 776 GLY A O 1
ATOM 5977 N N . LYS A 1 777 ? -39.608 2.692 14.852 1.00 69.81 777 LYS A N 1
ATOM 5978 C CA . LYS A 1 777 ? -39.096 3.888 15.542 1.00 69.81 777 LYS A CA 1
ATOM 5979 C C . LYS A 1 777 ? -37.648 3.653 15.945 1.00 69.81 777 LYS A C 1
ATOM 5981 O O . LYS A 1 777 ? -37.374 2.687 16.656 1.00 69.81 777 LYS A O 1
ATOM 5986 N N . VAL A 1 778 ? -36.757 4.542 15.515 1.00 73.12 778 VAL A N 1
ATOM 5987 C CA . VAL A 1 778 ? -35.378 4.592 16.004 1.00 73.12 778 VAL A CA 1
ATOM 5988 C C . VAL A 1 778 ? -35.433 4.822 17.513 1.00 73.12 778 VAL A C 1
ATOM 5990 O O . VAL A 1 778 ? -36.000 5.816 17.969 1.00 73.12 778 VAL A O 1
ATOM 5993 N N . LYS A 1 779 ? -34.938 3.865 18.297 1.00 85.88 779 LYS A N 1
ATOM 5994 C CA . LYS A 1 779 ? -34.892 3.995 19.755 1.00 85.88 779 LYS A CA 1
ATOM 5995 C C . LYS A 1 779 ? -33.658 4.807 20.132 1.00 85.88 779 LYS A C 1
ATOM 5997 O O . LYS A 1 779 ? -32.575 4.548 19.626 1.00 85.88 779 LYS A O 1
ATOM 6002 N N . GLU A 1 780 ? -33.819 5.765 21.037 1.00 91.62 780 GLU A N 1
ATOM 6003 C CA . GLU A 1 780 ? -32.694 6.551 21.545 1.00 91.62 780 GLU A CA 1
ATOM 6004 C C . GLU A 1 780 ? -31.888 5.729 22.579 1.00 91.62 780 GLU A C 1
ATOM 6006 O O . GLU A 1 780 ? -32.486 5.095 23.458 1.00 91.62 780 GLU A O 1
ATOM 6011 N N . PRO A 1 781 ? -30.543 5.750 22.540 1.00 94.56 781 PRO A N 1
ATOM 6012 C CA . PRO A 1 781 ? -29.691 4.972 23.436 1.00 94.56 781 PRO A CA 1
ATOM 6013 C C . PRO A 1 781 ? -29.645 5.544 24.856 1.00 94.56 781 PRO A C 1
ATOM 6015 O O . PRO A 1 781 ? -29.526 4.790 25.818 1.00 94.56 781 PRO A O 1
ATOM 6018 N N . LEU A 1 782 ? -29.775 6.865 25.025 1.00 96.56 782 LEU A N 1
ATOM 6019 C CA . LEU A 1 782 ? -29.640 7.500 26.340 1.00 96.56 782 LEU A CA 1
ATOM 6020 C C . LEU A 1 782 ? -30.773 7.142 27.317 1.00 96.56 782 LEU A C 1
ATOM 6022 O O . LEU A 1 782 ? -30.468 6.865 28.478 1.00 96.56 782 LEU A O 1
ATOM 6026 N N . PRO A 1 783 ? -32.064 7.116 26.916 1.00 96.50 783 PRO A N 1
ATOM 6027 C CA . PRO A 1 783 ? -33.118 6.557 27.759 1.00 96.50 783 PRO A CA 1
ATOM 6028 C C . PRO A 1 783 ? -32.850 5.096 28.123 1.00 96.50 783 PRO A C 1
ATOM 6030 O O . PRO A 1 783 ? -32.995 4.730 29.285 1.00 96.50 783 PRO A O 1
ATOM 6033 N N . LYS A 1 784 ? -32.372 4.290 27.167 1.00 95.50 784 LYS A N 1
ATOM 6034 C CA . LYS A 1 784 ? -32.092 2.872 27.402 1.00 95.50 784 LYS A CA 1
ATOM 6035 C C . LYS A 1 784 ? -30.952 2.652 28.400 1.00 95.50 784 LYS A C 1
ATOM 6037 O O . LYS A 1 784 ? -31.087 1.822 29.290 1.00 95.50 784 LYS A O 1
ATOM 6042 N N . LEU A 1 785 ? -29.885 3.455 28.340 1.00 96.00 785 LEU A N 1
ATOM 6043 C CA . LEU A 1 785 ? -28.819 3.446 29.352 1.00 96.00 785 LEU A CA 1
ATOM 6044 C C . LEU A 1 785 ? -29.354 3.710 30.766 1.00 96.00 785 LEU A C 1
ATOM 6046 O O . LEU A 1 785 ? -28.871 3.110 31.721 1.00 96.00 785 LEU A O 1
ATOM 6050 N N . ARG A 1 786 ? -30.350 4.595 30.915 1.00 96.69 786 ARG A N 1
ATOM 6051 C CA . ARG A 1 786 ? -30.978 4.899 32.215 1.00 96.69 786 ARG A CA 1
ATOM 6052 C C . ARG A 1 786 ? -31.843 3.761 32.744 1.00 96.69 786 ARG A C 1
ATOM 6054 O O . ARG A 1 786 ? -32.011 3.674 33.953 1.00 96.69 786 ARG A O 1
ATOM 6061 N N . GLU A 1 787 ? -32.423 2.960 31.854 1.00 96.06 787 GLU A N 1
ATOM 6062 C CA . GLU A 1 787 ? -33.256 1.809 32.214 1.00 96.06 787 GLU A CA 1
ATOM 6063 C C . GLU A 1 787 ? -32.413 0.604 32.644 1.00 96.06 787 GLU A C 1
ATOM 6065 O O . GLU A 1 787 ? -32.767 -0.068 33.608 1.00 96.06 787 GLU A O 1
ATOM 6070 N N . GLU A 1 788 ? -31.316 0.333 31.932 1.00 95.06 788 GLU A N 1
ATOM 6071 C CA . GLU A 1 788 ? -30.536 -0.902 32.093 1.00 95.06 788 GLU A CA 1
ATOM 6072 C C . GLU A 1 788 ? -29.479 -0.817 33.200 1.00 95.06 788 GLU A C 1
ATOM 6074 O O . GLU A 1 788 ? -29.218 -1.801 33.889 1.00 95.06 788 GLU A O 1
ATOM 6079 N N . LEU A 1 789 ? -28.860 0.352 33.402 1.00 95.31 789 LEU A N 1
ATOM 6080 C CA . LEU A 1 789 ? -27.824 0.509 34.422 1.00 95.31 789 LEU A CA 1
ATOM 6081 C C . LEU A 1 789 ? -28.419 0.858 35.793 1.00 95.31 789 LEU A C 1
ATOM 6083 O O . LEU A 1 789 ? -29.284 1.731 35.893 1.00 95.31 789 LEU A O 1
ATOM 6087 N N . PRO A 1 790 ? -27.911 0.258 36.883 1.00 93.06 790 PRO A N 1
ATOM 6088 C CA . PRO A 1 790 ? -28.493 0.433 38.204 1.00 93.06 790 PRO A CA 1
ATOM 6089 C C . PRO A 1 790 ? -28.247 1.827 38.800 1.00 93.06 790 PRO A C 1
ATOM 6091 O O . PRO A 1 790 ? -27.216 2.477 38.588 1.00 93.06 790 PRO A O 1
ATOM 6094 N N . GLY A 1 791 ? -29.190 2.258 39.641 1.00 92.25 791 GLY A N 1
ATOM 6095 C CA . GLY A 1 791 ? -29.079 3.479 40.439 1.00 92.25 791 GLY A CA 1
ATOM 6096 C C . GLY A 1 791 ? -28.986 4.748 39.588 1.00 92.25 791 GLY A C 1
ATOM 6097 O O . GLY A 1 791 ? -29.748 4.945 38.648 1.00 92.25 791 GLY A O 1
ATOM 6098 N N . SER A 1 792 ? -28.058 5.642 39.936 1.00 94.50 792 SER A N 1
ATOM 6099 C CA . SER A 1 792 ? -27.823 6.884 39.188 1.00 94.50 792 SER A CA 1
ATOM 6100 C C . SER A 1 792 ? -26.857 6.717 38.012 1.00 94.50 792 SER A C 1
ATOM 6102 O O . SER A 1 792 ? -26.642 7.679 37.283 1.00 94.50 792 SER A O 1
ATOM 6104 N N . MET A 1 793 ? -26.268 5.532 37.810 1.00 96.00 793 MET A N 1
ATOM 6105 C CA . MET A 1 793 ? -25.170 5.321 36.859 1.00 96.00 793 MET A CA 1
ATOM 6106 C C . MET A 1 793 ? -25.600 5.585 35.413 1.00 96.00 793 MET A C 1
ATOM 6108 O O . MET A 1 793 ? -24.946 6.348 34.704 1.00 96.00 793 MET A O 1
ATOM 6112 N N . GLY A 1 794 ? -26.749 5.037 35.004 1.00 95.75 794 GLY A N 1
ATOM 6113 C CA . GLY A 1 794 ? -27.303 5.264 33.670 1.00 95.75 794 GLY A CA 1
ATOM 6114 C C . GLY A 1 794 ? -27.686 6.725 33.419 1.00 95.75 794 GLY A C 1
ATOM 6115 O O . GLY A 1 794 ? -27.462 7.257 32.333 1.00 95.75 794 GLY A O 1
ATOM 6116 N N . VAL A 1 795 ? -28.202 7.422 34.440 1.00 96.56 795 VAL A N 1
ATOM 6117 C CA . VAL A 1 795 ? -28.468 8.871 34.367 1.00 96.56 795 VAL A CA 1
ATOM 6118 C C . VAL A 1 795 ? -27.167 9.646 34.218 1.00 96.56 795 VAL A C 1
ATOM 6120 O O . VAL A 1 795 ? -27.120 10.587 33.424 1.00 96.56 795 VAL A O 1
ATOM 6123 N N . SER A 1 796 ? -26.126 9.246 34.946 1.00 96.81 796 SER A N 1
ATOM 6124 C CA . SER A 1 796 ? -24.850 9.936 34.911 1.00 96.81 796 SER A CA 1
ATOM 6125 C C . SER A 1 796 ? -24.145 9.791 33.564 1.00 96.81 796 SER A C 1
ATOM 6127 O O . SER A 1 796 ? -23.777 10.795 32.959 1.00 96.81 796 SER A O 1
ATOM 6129 N N . LEU A 1 797 ? -24.069 8.576 33.015 1.00 96.94 797 LEU A N 1
ATOM 6130 C CA . LEU A 1 797 ? -23.523 8.359 31.670 1.00 96.94 797 LEU A CA 1
ATOM 6131 C C . LEU A 1 797 ? -24.345 9.075 30.598 1.00 96.94 797 LEU A C 1
ATOM 6133 O O . LEU A 1 797 ? -23.779 9.711 29.714 1.00 96.94 797 LEU A O 1
ATOM 6137 N N . ALA A 1 798 ? -25.678 9.052 30.695 1.00 96.94 798 ALA A N 1
ATOM 6138 C CA . ALA A 1 798 ? -26.523 9.773 29.750 1.00 96.94 798 ALA A CA 1
ATOM 6139 C C . ALA A 1 798 ? -26.275 11.292 29.775 1.00 96.94 798 ALA A C 1
ATOM 6141 O O . ALA A 1 798 ? -26.358 11.940 28.736 1.00 96.94 798 ALA A O 1
ATOM 6142 N N . ARG A 1 799 ? -25.986 11.879 30.944 1.00 97.00 799 ARG A N 1
ATOM 6143 C CA . ARG A 1 799 ? -25.608 13.298 31.056 1.00 97.00 799 ARG A CA 1
ATOM 6144 C C . ARG A 1 799 ? -24.216 13.563 30.493 1.00 97.00 799 ARG A C 1
ATOM 6146 O O . ARG A 1 799 ? -24.041 14.579 29.832 1.00 97.00 799 ARG A O 1
ATOM 6153 N N . GLN A 1 800 ? -23.275 12.647 30.704 1.00 97.06 800 GLN A N 1
ATOM 6154 C CA . GLN A 1 800 ? -21.930 12.744 30.145 1.00 97.06 800 GLN A CA 1
ATOM 6155 C C . GLN A 1 800 ? -21.955 12.734 28.607 1.00 97.06 800 GLN A C 1
ATOM 6157 O O . GLN A 1 800 ? -21.381 13.626 27.994 1.00 97.06 800 GLN A O 1
ATOM 6162 N N . TRP A 1 801 ? -22.717 11.827 27.984 1.00 97.19 801 TRP A N 1
ATOM 6163 C CA . TRP A 1 801 ? -22.942 11.826 26.529 1.00 97.19 801 TRP A CA 1
ATOM 6164 C C . TRP A 1 801 ? -23.599 13.114 26.022 1.00 97.19 801 TRP A C 1
ATOM 6166 O O . TRP A 1 801 ? -23.241 13.629 24.968 1.00 97.19 801 TRP A O 1
ATOM 6176 N N . VAL A 1 802 ? -24.548 13.669 26.781 1.00 96.75 802 VAL A N 1
ATOM 6177 C CA . VAL A 1 802 ? -25.157 14.966 26.452 1.00 96.75 802 VAL A CA 1
ATOM 6178 C C . VAL A 1 802 ? -24.134 16.104 26.497 1.00 96.75 802 VAL A C 1
ATOM 6180 O O . VAL A 1 802 ? -24.263 17.030 25.702 1.00 96.75 802 VAL A O 1
ATOM 6183 N N . ALA A 1 803 ? -23.156 16.045 27.404 1.00 96.56 803 ALA A N 1
ATOM 6184 C CA . ALA A 1 803 ? -22.085 17.031 27.492 1.00 96.56 803 ALA A CA 1
ATOM 6185 C C . ALA A 1 803 ? -21.074 16.906 26.338 1.00 96.56 803 ALA A C 1
ATOM 6187 O O . ALA A 1 803 ? -20.565 17.932 25.900 1.00 96.56 803 ALA A O 1
ATOM 6188 N N . CYS A 1 804 ? -20.845 15.698 25.800 1.00 95.50 804 CYS A N 1
ATOM 6189 C CA . CYS A 1 804 ? -20.078 15.510 24.560 1.00 95.50 804 CYS A CA 1
ATOM 6190 C C . CYS A 1 804 ? -20.744 16.210 23.367 1.00 95.50 804 CYS A C 1
ATOM 6192 O O . CYS A 1 804 ? -20.071 16.879 22.600 1.00 95.50 804 CYS A O 1
ATOM 6194 N N . GLY A 1 805 ? -22.069 16.114 23.237 1.00 95.31 805 GLY A N 1
ATOM 6195 C CA . GLY A 1 805 ? -22.815 16.753 22.151 1.00 95.31 805 GLY A CA 1
ATOM 6196 C C . GLY A 1 805 ? -23.738 15.785 21.418 1.00 95.31 805 GLY A C 1
ATOM 6197 O O . GLY A 1 805 ? -23.672 14.568 21.581 1.00 95.31 805 GLY A O 1
ATOM 6198 N N . GLY A 1 806 ? -24.665 16.333 20.637 1.00 92.81 806 GLY A N 1
ATOM 6199 C CA . GLY A 1 806 ? -25.672 15.574 19.894 1.00 92.81 806 GLY A CA 1
ATOM 6200 C C . GLY A 1 806 ? -25.117 14.796 18.698 1.00 92.81 806 GLY A C 1
ATOM 6201 O O . GLY A 1 806 ? -25.751 13.843 18.258 1.00 92.81 806 GLY A O 1
ATOM 6202 N N . SER A 1 807 ? -23.933 15.169 18.214 1.00 92.69 807 SER A N 1
ATOM 6203 C CA . SER A 1 807 ? -23.147 14.475 17.185 1.00 92.69 807 SER A CA 1
ATOM 6204 C C . SER A 1 807 ? -22.653 13.101 17.637 1.00 92.69 807 SER A C 1
ATOM 6206 O O . SER A 1 807 ? -22.370 12.255 16.800 1.00 92.69 807 SER A O 1
ATOM 6208 N N . CYS A 1 808 ? -22.575 12.859 18.948 1.00 94.19 808 CYS A N 1
ATOM 6209 C CA . CYS A 1 808 ? -21.959 11.674 19.541 1.00 94.19 808 CYS A CA 1
ATOM 6210 C C . CYS A 1 808 ? -22.938 10.510 19.806 1.00 94.19 808 CYS A C 1
ATOM 6212 O O . CYS A 1 808 ? -22.518 9.445 20.263 1.00 94.19 808 CYS A O 1
ATOM 6214 N N . TYR A 1 809 ? -24.248 10.679 19.585 1.00 94.94 809 TYR A N 1
ATOM 6215 C CA . TYR A 1 809 ? -25.230 9.613 19.823 1.00 94.94 809 TYR A CA 1
ATOM 6216 C C . TYR A 1 809 ? -26.506 9.739 18.982 1.00 94.94 809 TYR A C 1
ATOM 6218 O O . TYR A 1 809 ? -26.949 10.823 18.599 1.00 94.94 809 TYR A O 1
ATOM 6226 N N . GLN A 1 810 ? -27.167 8.605 18.755 1.00 92.62 810 GLN A N 1
ATOM 6227 C CA . GLN A 1 810 ? -28.409 8.530 17.992 1.00 92.62 810 GLN A CA 1
ATOM 6228 C C . GLN A 1 810 ? -29.558 9.279 18.687 1.00 92.62 810 GLN A C 1
ATOM 6230 O O . GLN A 1 810 ? -29.868 9.036 19.850 1.00 92.62 810 GLN A O 1
ATOM 6235 N N . GLY A 1 811 ? -30.212 10.191 17.962 1.00 90.12 811 GLY A N 1
ATOM 6236 C CA . GLY A 1 811 ? -31.260 11.072 18.502 1.00 90.12 811 GLY A CA 1
ATOM 6237 C C . GLY A 1 811 ? -30.743 12.371 19.136 1.00 90.12 811 GLY A C 1
ATOM 6238 O O . GLY A 1 811 ? -31.544 13.190 19.594 1.00 90.12 811 GLY A O 1
ATOM 6239 N N . GLY A 1 812 ? -29.422 12.591 19.148 1.00 91.06 812 GLY A N 1
ATOM 6240 C CA . GLY A 1 812 ? -28.816 13.862 19.549 1.00 91.06 812 GLY A CA 1
ATOM 6241 C C . GLY A 1 812 ? -28.982 14.981 18.512 1.00 91.06 812 GLY A C 1
ATOM 6242 O O . GLY A 1 812 ? -28.951 16.161 18.877 1.00 91.06 812 GLY A O 1
ATOM 6243 N N . SER A 1 813 ? -29.234 14.605 17.257 1.00 91.44 813 SER A N 1
ATOM 6244 C CA . SER A 1 813 ? -29.665 15.486 16.176 1.00 91.44 813 SER A CA 1
ATOM 6245 C C . SER A 1 813 ? -31.156 15.299 15.885 1.00 91.44 813 SER A C 1
ATOM 6247 O O . SER A 1 813 ? -31.657 14.170 15.850 1.00 91.44 813 SER A O 1
ATOM 6249 N N . LYS A 1 814 ? -31.887 16.405 15.733 1.00 90.69 814 LYS A N 1
ATOM 6250 C CA . LYS A 1 814 ? -33.328 16.427 15.457 1.00 90.69 814 LYS A CA 1
ATOM 6251 C C . LYS A 1 814 ? -33.606 17.307 14.254 1.00 90.69 814 LYS A C 1
ATOM 6253 O O . LYS A 1 814 ? -33.144 18.437 14.204 1.00 90.69 814 LYS A O 1
ATOM 6258 N N . VAL A 1 815 ? -34.407 16.803 13.326 1.00 88.81 815 VAL A N 1
ATOM 6259 C CA . VAL A 1 815 ? -34.921 17.600 12.212 1.00 88.81 815 VAL A CA 1
ATOM 6260 C C . VAL A 1 815 ? -36.155 18.349 12.707 1.00 88.81 815 VAL A C 1
ATOM 6262 O O . VAL A 1 815 ? -37.058 17.732 13.277 1.00 88.81 815 VAL A O 1
ATOM 6265 N N . ASP A 1 816 ? -36.165 19.670 12.560 1.00 88.88 816 ASP A N 1
ATOM 6266 C CA . ASP A 1 816 ? -37.326 20.493 12.889 1.00 88.88 816 ASP A CA 1
ATOM 6267 C C . ASP A 1 816 ? -38.435 20.373 11.824 1.00 88.88 816 ASP A C 1
ATOM 6269 O O . ASP A 1 816 ? -38.262 19.752 10.774 1.00 88.88 816 ASP A O 1
ATOM 6273 N N . ASP A 1 817 ? -39.598 20.978 12.085 1.00 90.56 817 ASP A N 1
ATOM 6274 C CA . ASP A 1 817 ? -40.735 20.961 11.150 1.00 90.56 817 ASP A CA 1
ATOM 6275 C C . ASP A 1 817 ? -40.415 21.643 9.801 1.00 90.56 817 ASP A C 1
ATOM 6277 O O . ASP A 1 817 ? -41.123 21.431 8.815 1.00 90.56 817 ASP A O 1
ATOM 6281 N N . ALA A 1 818 ? -39.353 22.456 9.741 1.00 87.44 818 ALA A N 1
ATOM 6282 C CA . ALA A 1 818 ? -38.874 23.120 8.532 1.00 87.44 818 ALA A CA 1
ATOM 6283 C C . ALA A 1 818 ? -37.852 22.275 7.746 1.00 87.44 818 ALA A C 1
ATOM 6285 O O . ALA A 1 818 ? -37.404 22.697 6.678 1.00 87.44 818 ALA A O 1
ATOM 6286 N N . GLY A 1 819 ? -37.497 21.083 8.236 1.00 87.62 819 GLY A N 1
ATOM 6287 C CA . GLY A 1 819 ? -36.492 20.218 7.624 1.00 87.62 819 GLY A CA 1
ATOM 6288 C C . GLY A 1 819 ? -35.048 20.607 7.955 1.00 87.62 819 GLY A C 1
ATOM 6289 O O . GLY A 1 819 ? -34.129 20.012 7.396 1.00 87.62 819 GLY A O 1
ATOM 6290 N N . SER A 1 820 ? -34.827 21.582 8.841 1.00 89.12 820 SER A N 1
ATOM 6291 C CA . SER A 1 820 ? -33.500 21.962 9.320 1.00 89.12 820 SER A CA 1
ATOM 6292 C C . SER A 1 820 ? -33.043 21.003 10.410 1.00 89.12 820 SER A C 1
ATOM 6294 O O . SER A 1 820 ? -33.745 20.740 11.387 1.00 89.12 820 SER A O 1
ATOM 6296 N N . GLU A 1 821 ? -31.829 20.489 10.259 1.00 91.81 821 GLU A N 1
ATOM 6297 C CA . GLU A 1 821 ? -31.213 19.613 11.242 1.00 91.81 821 GLU A CA 1
ATOM 6298 C C . GLU A 1 821 ? -30.616 20.439 12.393 1.00 91.81 821 GLU A C 1
ATOM 6300 O O . GLU A 1 821 ? -29.726 21.265 12.201 1.00 91.81 821 GLU A O 1
ATOM 6305 N N . PHE A 1 822 ? -31.119 20.227 13.607 1.00 93.12 822 PHE A N 1
ATOM 6306 C CA . PHE A 1 822 ? -30.587 20.791 14.839 1.00 93.12 822 PHE A CA 1
ATOM 6307 C C . PHE A 1 822 ? -29.825 19.715 15.612 1.00 93.12 822 PHE A C 1
ATOM 6309 O O . PHE A 1 822 ? -30.420 18.805 16.194 1.00 93.12 822 PHE A O 1
ATOM 6316 N N . THR A 1 823 ? -28.504 19.857 15.679 1.00 92.69 823 THR A N 1
ATOM 6317 C CA . THR A 1 823 ? -27.654 19.043 16.554 1.00 92.69 823 THR A CA 1
ATOM 6318 C C . THR A 1 823 ? -27.444 19.767 17.878 1.00 92.69 823 THR A C 1
ATOM 6320 O O . THR A 1 823 ? -27.079 20.942 17.903 1.00 92.69 823 THR A O 1
ATOM 6323 N N . ARG A 1 824 ? -27.674 19.079 19.004 1.00 91.62 824 ARG A N 1
ATOM 6324 C CA . ARG A 1 824 ? -27.391 19.653 20.327 1.00 91.62 824 ARG A CA 1
ATOM 6325 C C . ARG A 1 824 ? -25.886 19.972 20.442 1.00 91.62 824 ARG A C 1
ATOM 6327 O O . ARG A 1 824 ? -25.101 19.037 20.311 1.00 91.62 824 ARG A O 1
ATOM 6334 N N . PRO A 1 825 ? -25.473 21.213 20.752 1.00 93.50 825 PRO A N 1
ATOM 6335 C CA . PRO A 1 825 ? -24.059 21.520 20.955 1.00 93.50 825 PRO A CA 1
ATOM 6336 C C . PRO A 1 825 ? -23.535 20.844 22.228 1.00 93.50 825 PRO A C 1
ATOM 6338 O O . PRO A 1 825 ? -24.270 20.725 23.217 1.00 93.50 825 PRO A O 1
ATOM 6341 N N . GLY A 1 826 ? -22.284 20.392 22.189 1.00 94.94 826 GLY A N 1
ATOM 6342 C CA . GLY A 1 826 ? -21.564 19.940 23.377 1.00 94.94 826 GLY A CA 1
ATOM 6343 C C . GLY A 1 826 ? -21.065 21.112 24.228 1.00 94.94 826 GLY A C 1
ATOM 6344 O O . GLY A 1 826 ? -21.171 22.277 23.842 1.00 94.94 826 GLY A O 1
ATOM 6345 N N . ASP A 1 827 ? -20.555 20.806 25.418 1.00 95.75 827 ASP A N 1
ATOM 6346 C CA . ASP A 1 827 ? -20.013 21.795 26.354 1.00 95.75 827 ASP A CA 1
ATOM 6347 C C . ASP A 1 827 ? -18.835 21.190 27.121 1.00 95.75 827 ASP A C 1
ATOM 6349 O O . ASP A 1 827 ? -19.007 20.326 27.987 1.00 95.75 827 ASP A O 1
ATOM 6353 N N . LEU A 1 828 ? -17.627 21.638 26.777 1.00 94.56 828 LEU A N 1
ATOM 6354 C CA . LEU A 1 828 ? -16.386 21.065 27.286 1.00 94.56 828 LEU A CA 1
ATOM 6355 C C . LEU A 1 828 ? -16.132 21.370 28.765 1.00 94.56 828 LEU A C 1
ATOM 6357 O O . LEU A 1 828 ? -15.653 20.509 29.509 1.00 94.56 828 LEU A O 1
ATOM 6361 N N . GLU A 1 829 ? -16.460 22.577 29.213 1.00 94.38 829 GLU A N 1
ATOM 6362 C CA . GLU A 1 829 ? -16.292 22.957 30.616 1.00 94.38 829 GLU A CA 1
ATOM 6363 C C . GLU A 1 829 ? -17.220 22.109 31.481 1.00 94.38 829 GLU A C 1
ATOM 6365 O O . GLU A 1 829 ? -16.762 21.420 32.398 1.00 94.38 829 GLU A O 1
ATOM 6370 N N . LYS A 1 830 ? -18.502 22.029 31.093 1.00 95.44 830 LYS A N 1
ATOM 6371 C CA . LYS A 1 830 ? -19.467 21.157 31.768 1.00 95.44 830 LYS A CA 1
ATOM 6372 C C . LYS A 1 830 ? -19.052 19.697 31.708 1.00 95.44 830 LYS A C 1
ATOM 6374 O O . LYS A 1 830 ? -19.208 19.003 32.705 1.00 95.44 830 LYS A O 1
ATOM 6379 N N . PHE A 1 831 ? -18.537 19.212 30.578 1.00 97.06 831 PHE A N 1
ATOM 6380 C CA . PHE A 1 831 ? -18.036 17.843 30.471 1.00 97.06 831 PHE A CA 1
ATOM 6381 C C . PHE A 1 831 ? -16.926 17.579 31.494 1.00 97.06 831 PHE A C 1
ATOM 6383 O O . PHE A 1 831 ? -16.985 16.592 32.228 1.00 97.06 831 PHE A O 1
ATOM 6390 N N . THR A 1 832 ? -15.941 18.475 31.568 1.00 95.00 832 THR A N 1
ATOM 6391 C CA . THR A 1 832 ? -14.764 18.339 32.433 1.00 95.00 832 THR A CA 1
ATOM 6392 C C . THR A 1 832 ? -15.144 18.368 33.911 1.00 95.00 832 THR A C 1
ATOM 6394 O O . THR A 1 832 ? -14.703 17.507 34.675 1.00 95.00 832 THR A O 1
ATOM 6397 N N . GLU A 1 833 ? -16.002 19.304 34.320 1.00 95.75 833 GLU A N 1
ATOM 6398 C CA . GLU A 1 833 ? -16.567 19.343 35.675 1.00 95.75 833 GLU A CA 1
ATOM 6399 C C . GLU A 1 833 ? -17.341 18.054 35.979 1.00 95.75 833 GLU A C 1
ATOM 6401 O O . GLU A 1 833 ? -17.147 17.417 37.018 1.00 95.75 833 GLU A O 1
ATOM 6406 N N . TYR A 1 834 ? -18.155 17.603 35.023 1.00 95.94 834 TYR A N 1
ATOM 6407 C CA . TYR A 1 834 ? -18.999 16.430 35.186 1.00 95.94 834 TYR A CA 1
ATOM 6408 C C . TYR A 1 834 ? -18.198 15.145 35.425 1.00 95.94 834 TYR A C 1
ATOM 6410 O O . TYR A 1 834 ? -18.513 14.386 36.349 1.00 95.94 834 TYR A O 1
ATOM 6418 N N . VAL A 1 835 ? -17.151 14.889 34.632 1.00 95.94 835 VAL A N 1
ATOM 6419 C CA . VAL A 1 835 ? -16.302 13.697 34.807 1.00 95.94 835 VAL A CA 1
ATOM 6420 C C . VAL A 1 835 ? -15.503 13.752 36.109 1.00 95.94 835 VAL A C 1
ATOM 6422 O O . VAL A 1 835 ? -15.339 12.723 36.769 1.00 95.94 835 VAL A O 1
ATOM 6425 N N . GLN A 1 836 ? -15.065 14.939 36.539 1.00 95.00 836 GLN A N 1
ATOM 6426 C CA . GLN A 1 836 ? -14.362 15.107 37.813 1.00 95.00 836 GLN A CA 1
ATOM 6427 C C . GLN A 1 836 ? -15.229 14.708 39.012 1.00 95.00 836 GLN A C 1
ATOM 6429 O O . GLN A 1 836 ? -14.728 14.082 39.949 1.00 95.00 836 GLN A O 1
ATOM 6434 N N . GLU A 1 837 ? -16.523 15.023 38.968 1.00 95.56 837 GLU A N 1
ATOM 6435 C CA . GLU A 1 837 ? -17.469 14.719 40.044 1.00 95.56 837 GLU A CA 1
ATOM 6436 C C . GLU A 1 837 ? -17.990 13.273 40.013 1.00 95.56 837 GLU A C 1
ATOM 6438 O O . GLU A 1 837 ? -18.226 12.680 41.068 1.00 95.56 837 GLU A O 1
ATOM 6443 N N . ASN A 1 838 ? -18.174 12.684 38.823 1.00 95.75 838 ASN A N 1
ATOM 6444 C CA . ASN A 1 838 ? -18.956 11.450 38.664 1.00 95.75 838 ASN A CA 1
ATOM 6445 C C . ASN A 1 838 ? -18.128 10.182 38.380 1.00 95.75 838 ASN A C 1
ATOM 6447 O O . ASN A 1 838 ? -18.649 9.082 38.551 1.00 95.75 838 ASN A O 1
ATOM 6451 N N . CYS A 1 839 ? -16.844 10.262 38.011 1.00 94.00 839 CYS A N 1
ATOM 6452 C CA . CYS A 1 839 ? -16.060 9.056 37.689 1.00 94.00 839 CYS A CA 1
ATOM 6453 C C . CYS A 1 839 ? -16.017 8.017 38.827 1.00 94.00 839 CYS A C 1
ATOM 6455 O O . CYS A 1 839 ? -16.148 6.816 38.572 1.00 94.00 839 CYS A O 1
ATOM 6457 N N . LEU A 1 840 ? -15.909 8.473 40.083 1.00 94.31 840 LEU A N 1
ATOM 6458 C CA . LEU A 1 840 ? -15.853 7.581 41.245 1.00 94.31 840 LEU A CA 1
ATOM 6459 C C . LEU A 1 840 ? -17.131 6.747 41.386 1.00 94.31 840 LEU A C 1
ATOM 6461 O O . LEU A 1 840 ? -17.049 5.556 41.681 1.00 94.31 840 LEU A O 1
ATOM 6465 N N . SER A 1 841 ? -18.299 7.350 41.157 1.00 92.69 841 SER A N 1
ATOM 6466 C CA . SER A 1 841 ? -19.583 6.647 41.238 1.00 92.69 841 SER A CA 1
ATOM 6467 C C . SER A 1 841 ? -19.846 5.762 40.016 1.00 92.69 841 SER A C 1
ATOM 6469 O O . SER A 1 841 ? -20.513 4.739 40.152 1.00 92.69 841 SER A O 1
ATOM 6471 N N . LEU A 1 842 ? -19.296 6.112 38.848 1.00 93.94 842 LEU A N 1
ATOM 6472 C CA . LEU A 1 842 ? -19.464 5.364 37.599 1.00 93.94 842 LEU A CA 1
ATOM 6473 C C . LEU A 1 842 ? -18.612 4.090 37.540 1.00 93.94 842 LEU A C 1
ATOM 6475 O O . LEU A 1 842 ? -19.137 2.995 37.341 1.00 93.94 842 LEU A O 1
ATOM 6479 N N . CYS A 1 843 ? -17.297 4.214 37.724 1.00 93.31 843 CYS A N 1
ATOM 6480 C CA . CYS A 1 843 ? -16.359 3.104 37.518 1.00 93.31 843 CYS A CA 1
ATOM 6481 C C . CYS A 1 843 ? -15.691 2.605 38.806 1.00 93.31 843 CYS A C 1
ATOM 6483 O O . CYS A 1 843 ? -15.167 1.491 38.829 1.00 93.31 843 CYS A O 1
ATOM 6485 N N . GLY A 1 844 ? -15.792 3.353 39.910 1.00 94.00 844 GLY A N 1
ATOM 6486 C CA . GLY A 1 844 ? -15.091 3.060 41.165 1.00 94.00 844 GLY A CA 1
ATOM 6487 C C . GLY A 1 844 ? -13.707 3.706 41.264 1.00 94.00 844 GLY A C 1
ATOM 6488 O O . GLY A 1 844 ? -13.050 3.560 42.292 1.00 94.00 844 GLY A O 1
ATOM 6489 N N . PHE A 1 845 ? -13.283 4.454 40.241 1.00 94.62 845 PHE A N 1
ATOM 6490 C CA . PHE A 1 845 ? -12.013 5.173 40.224 1.00 94.62 845 PHE A CA 1
ATOM 6491 C C . PHE A 1 845 ? -12.254 6.685 40.304 1.00 94.62 845 PHE A C 1
ATOM 6493 O O . PHE A 1 845 ? -13.046 7.226 39.530 1.00 94.62 845 PHE A O 1
ATOM 6500 N N . PRO A 1 846 ? -11.590 7.410 41.222 1.00 96.38 846 PRO A N 1
ATOM 6501 C CA . PRO A 1 846 ? -11.671 8.863 41.232 1.00 96.38 846 PRO A CA 1
ATOM 6502 C C . PRO A 1 846 ? -10.959 9.431 40.002 1.00 96.38 846 PRO A C 1
ATOM 6504 O O . PRO A 1 846 ? -9.910 8.916 39.603 1.00 96.38 846 PRO A O 1
ATOM 6507 N N . PHE A 1 847 ? -11.492 10.520 39.442 1.00 96.38 847 PHE A N 1
ATOM 6508 C CA . PHE A 1 847 ? -10.843 11.237 38.346 1.00 96.38 847 PHE A CA 1
ATOM 6509 C C . PHE A 1 847 ? -9.409 11.617 38.741 1.00 96.38 847 PHE A C 1
ATOM 6511 O O . PHE A 1 847 ? -9.173 12.257 39.774 1.00 96.38 847 PHE A O 1
ATOM 6518 N N . LYS A 1 848 ? -8.429 11.186 37.943 1.00 97.12 848 LYS A N 1
ATOM 6519 C CA . LYS A 1 848 ? -7.012 11.348 38.276 1.00 97.12 848 LYS A CA 1
ATOM 6520 C C . LYS A 1 848 ? -6.548 12.740 37.876 1.00 97.12 848 LYS A C 1
ATOM 6522 O O . LYS A 1 848 ? -6.372 13.032 36.698 1.00 97.12 848 LYS A O 1
ATOM 6527 N N . LYS A 1 849 ? -6.321 13.599 38.870 1.00 95.62 849 LYS A N 1
ATOM 6528 C CA . LYS A 1 849 ? -5.735 14.925 38.644 1.00 95.62 849 LYS A CA 1
ATOM 6529 C C . LYS A 1 849 ? -4.292 14.795 38.165 1.00 95.62 849 LYS A C 1
ATOM 6531 O O . LYS A 1 849 ? -3.520 14.014 38.723 1.00 95.62 849 LYS A O 1
ATOM 6536 N N . LEU A 1 850 ? -3.947 15.563 37.142 1.00 95.75 850 LEU A N 1
ATOM 6537 C CA . LEU A 1 850 ? -2.627 15.572 36.542 1.00 95.75 850 LEU A CA 1
ATOM 6538 C C . LEU A 1 850 ? -1.679 16.435 37.381 1.00 95.75 850 LEU A C 1
ATOM 6540 O O . LEU A 1 850 ? -1.728 17.663 37.353 1.00 95.75 850 LEU A O 1
ATOM 6544 N N . ASP A 1 851 ? -0.832 15.785 38.174 1.00 96.06 851 ASP A N 1
ATOM 6545 C CA . ASP A 1 851 ? 0.224 16.466 38.919 1.00 96.06 851 ASP A CA 1
ATOM 6546 C C . ASP A 1 851 ? 1.479 16.689 38.053 1.00 96.06 851 ASP A C 1
ATOM 6548 O O . ASP A 1 851 ? 1.693 16.018 37.045 1.00 96.06 851 ASP A O 1
ATOM 6552 N N . LYS A 1 852 ? 2.366 17.595 38.488 1.00 95.38 852 LYS A N 1
ATOM 6553 C CA . LYS A 1 852 ? 3.587 17.964 37.744 1.00 95.38 852 LYS A CA 1
ATOM 6554 C C . LYS A 1 852 ? 4.538 16.795 37.456 1.00 95.38 852 LYS A C 1
ATOM 6556 O O . LYS A 1 852 ? 5.331 16.871 36.520 1.00 95.38 852 LYS A O 1
ATOM 6561 N N . LYS A 1 853 ? 4.569 15.762 38.303 1.00 96.31 853 LYS A N 1
ATOM 6562 C CA . LYS A 1 853 ? 5.421 14.581 38.102 1.00 96.31 853 LYS A CA 1
ATOM 6563 C C . LYS A 1 853 ? 4.801 13.678 37.038 1.00 96.31 853 LYS A C 1
ATOM 6565 O O . LYS A 1 853 ? 5.515 13.268 36.125 1.00 96.31 853 LYS A O 1
ATOM 6570 N N . SER A 1 854 ? 3.503 13.419 37.149 1.00 94.69 854 SER A N 1
ATOM 6571 C CA . SER A 1 854 ? 2.737 12.614 36.195 1.00 94.69 854 SER A CA 1
ATOM 6572 C C . SER A 1 854 ? 2.708 13.263 34.806 1.00 94.69 854 SER A C 1
ATOM 6574 O O . SER A 1 854 ? 2.963 12.589 33.816 1.00 94.69 854 SER A O 1
ATOM 6576 N N . GLU A 1 855 ? 2.556 14.586 34.736 1.00 95.25 855 GLU A N 1
ATOM 6577 C CA . GLU A 1 855 ? 2.679 15.386 33.508 1.00 95.25 855 GLU A CA 1
ATOM 6578 C C . GLU A 1 855 ? 4.042 15.207 32.837 1.00 95.25 855 GLU A C 1
ATOM 6580 O O . GLU A 1 855 ? 4.124 14.851 31.666 1.00 95.25 855 GLU A O 1
ATOM 6585 N N . LYS A 1 856 ? 5.139 15.368 33.586 1.00 95.19 856 LYS A N 1
ATOM 6586 C CA . LYS A 1 856 ? 6.488 15.159 33.037 1.00 95.19 856 LYS A CA 1
ATOM 6587 C C . LYS A 1 856 ? 6.686 13.743 32.506 1.00 95.19 856 LYS A C 1
ATOM 6589 O O . LYS A 1 856 ? 7.334 13.576 31.477 1.00 95.19 856 LYS A O 1
ATOM 6594 N N . GLN A 1 857 ? 6.166 12.738 33.210 1.00 95.25 857 GLN A N 1
ATOM 6595 C CA . GLN A 1 857 ? 6.260 11.344 32.788 1.00 95.25 857 GLN A CA 1
ATOM 6596 C C . GLN A 1 857 ? 5.451 11.089 31.510 1.00 95.25 857 GLN A C 1
ATOM 6598 O O . GLN A 1 857 ? 5.975 10.473 30.584 1.00 95.25 857 GLN A O 1
ATOM 6603 N N . LEU A 1 858 ? 4.224 11.609 31.440 1.00 93.50 858 LEU A N 1
ATOM 6604 C CA . LEU A 1 858 ? 3.350 11.520 30.273 1.00 93.50 858 LEU A CA 1
ATOM 6605 C C . LEU A 1 858 ? 3.980 12.192 29.049 1.00 93.50 858 LEU A C 1
ATOM 6607 O O . LEU A 1 858 ? 4.123 11.556 28.010 1.00 93.50 858 LEU A O 1
ATOM 6611 N N . LEU A 1 859 ? 4.421 13.448 29.183 1.00 94.12 859 LEU A N 1
ATOM 6612 C CA . LEU A 1 859 ? 5.067 14.194 28.101 1.00 94.12 859 LEU A CA 1
ATOM 6613 C C . LEU A 1 859 ? 6.355 13.500 27.641 1.00 94.12 859 LEU A C 1
ATOM 6615 O O . LEU A 1 859 ? 6.631 13.424 26.446 1.00 94.12 859 LEU A O 1
ATOM 6619 N N . PHE A 1 860 ? 7.147 12.954 28.565 1.00 94.75 860 PHE A N 1
ATOM 6620 C CA . PHE A 1 860 ? 8.344 12.198 28.205 1.00 94.75 860 PHE A CA 1
ATOM 6621 C C . PHE A 1 860 ? 8.007 10.930 27.405 1.00 94.75 860 PHE A C 1
ATOM 6623 O O . PHE A 1 860 ? 8.598 10.715 26.346 1.00 94.75 860 PHE A O 1
ATOM 6630 N N . ALA A 1 861 ? 7.039 10.132 27.867 1.00 93.44 861 ALA A N 1
ATOM 6631 C CA . ALA A 1 861 ? 6.593 8.924 27.175 1.00 93.44 861 ALA A CA 1
ATOM 6632 C C . ALA A 1 861 ? 6.015 9.244 25.785 1.00 93.44 861 ALA A C 1
ATOM 6634 O O . ALA A 1 861 ? 6.415 8.631 24.794 1.00 93.44 861 ALA A O 1
ATOM 6635 N N . ARG A 1 862 ? 5.156 10.268 25.693 1.00 93.94 862 ARG A N 1
ATOM 6636 C CA . ARG A 1 862 ? 4.603 10.768 24.428 1.00 93.94 862 ARG A CA 1
ATOM 6637 C C . ARG A 1 862 ? 5.697 11.221 23.467 1.00 93.94 862 ARG A C 1
ATOM 6639 O O . ARG A 1 862 ? 5.674 10.823 22.309 1.00 93.94 862 ARG A O 1
ATOM 6646 N N . ARG A 1 863 ? 6.699 11.975 23.937 1.00 94.69 863 ARG A N 1
ATOM 6647 C CA . ARG A 1 863 ? 7.831 12.413 23.099 1.00 94.69 863 ARG A CA 1
ATOM 6648 C C . ARG A 1 863 ? 8.581 11.229 22.499 1.00 94.69 863 ARG A C 1
ATOM 6650 O O . ARG A 1 863 ? 8.858 11.239 21.307 1.00 94.69 863 ARG A O 1
ATOM 6657 N N . GLN A 1 864 ? 8.917 10.228 23.315 1.00 94.94 864 GLN A N 1
ATOM 6658 C CA . GLN A 1 864 ? 9.616 9.033 22.832 1.00 94.94 864 GLN A CA 1
ATOM 6659 C C . GLN A 1 864 ? 8.792 8.285 21.784 1.00 94.94 864 GLN A C 1
ATOM 6661 O O . GLN A 1 864 ? 9.346 7.805 20.799 1.00 94.94 864 GLN A O 1
ATOM 6666 N N . HIS A 1 865 ? 7.476 8.206 21.985 1.00 93.69 865 HIS A N 1
ATOM 6667 C CA . HIS A 1 865 ? 6.592 7.552 21.035 1.00 93.69 865 HIS A CA 1
ATOM 6668 C C . HIS A 1 865 ? 6.475 8.324 19.714 1.00 93.69 865 HIS A C 1
ATOM 6670 O O . HIS A 1 865 ? 6.638 7.720 18.658 1.00 93.69 865 HIS A O 1
ATOM 6676 N N . LEU A 1 866 ? 6.272 9.645 19.772 1.00 94.69 866 LEU A N 1
ATOM 6677 C CA . LEU A 1 866 ? 6.199 10.517 18.597 1.00 94.69 866 LEU A CA 1
ATOM 6678 C C . LEU A 1 866 ? 7.505 10.524 17.796 1.00 94.69 866 LEU A C 1
ATOM 6680 O O . LEU A 1 866 ? 7.452 10.512 16.573 1.00 94.69 866 LEU A O 1
ATOM 6684 N N . MET A 1 867 ? 8.666 10.516 18.462 1.00 95.38 867 MET A N 1
ATOM 6685 C CA . MET A 1 867 ? 9.962 10.427 17.776 1.00 95.38 867 MET A CA 1
ATOM 6686 C C . MET A 1 867 ? 10.100 9.119 16.996 1.00 95.38 867 MET A C 1
ATOM 6688 O O . MET A 1 867 ? 10.478 9.163 15.833 1.00 95.38 867 MET A O 1
ATOM 6692 N N . ARG A 1 868 ? 9.731 7.979 17.599 1.00 95.38 868 ARG A N 1
ATOM 6693 C CA . ARG A 1 868 ? 9.752 6.680 16.908 1.00 95.38 868 ARG A CA 1
ATOM 6694 C C . ARG A 1 868 ? 8.826 6.675 15.690 1.00 95.38 868 ARG A C 1
ATOM 6696 O O . ARG A 1 868 ? 9.245 6.297 14.607 1.00 95.38 868 ARG A O 1
ATOM 6703 N N . LEU A 1 869 ? 7.592 7.158 15.854 1.00 94.56 869 LEU A N 1
ATOM 6704 C CA . LEU A 1 869 ? 6.655 7.251 14.732 1.00 94.56 869 LEU A CA 1
ATOM 6705 C C . LEU A 1 869 ? 7.181 8.182 13.638 1.00 94.56 869 LEU A C 1
ATOM 6707 O O . LEU A 1 869 ? 7.005 7.892 12.463 1.00 94.56 869 LEU A O 1
ATOM 6711 N N . LEU A 1 870 ? 7.834 9.289 14.001 1.00 95.81 870 LEU A N 1
ATOM 6712 C CA . LEU A 1 870 ? 8.413 10.215 13.032 1.00 95.81 870 LEU A CA 1
ATOM 6713 C C . LEU A 1 870 ? 9.586 9.574 12.279 1.00 95.81 870 LEU A C 1
ATOM 6715 O O . LEU A 1 870 ? 9.702 9.786 11.078 1.00 95.81 870 LEU A O 1
ATOM 6719 N N . GLU A 1 871 ? 10.416 8.771 12.950 1.00 95.81 871 GLU A N 1
ATOM 6720 C CA . GLU A 1 871 ? 11.490 7.979 12.331 1.00 95.81 871 GLU A CA 1
ATOM 6721 C C . GLU A 1 871 ? 10.947 6.969 11.309 1.00 95.81 871 GLU A C 1
ATOM 6723 O O . GLU A 1 871 ? 11.524 6.843 10.232 1.00 95.81 871 GLU A O 1
ATOM 6728 N N . GLU A 1 872 ? 9.819 6.323 11.602 1.00 95.31 872 GLU A N 1
ATOM 6729 C CA . GLU A 1 872 ? 9.173 5.318 10.739 1.00 95.31 872 GLU A CA 1
ATOM 6730 C C . GLU A 1 872 ? 8.288 5.927 9.634 1.00 95.31 872 GLU A C 1
ATOM 6732 O O . GLU A 1 872 ? 7.944 5.253 8.669 1.00 95.31 872 GLU A O 1
ATOM 6737 N N . THR A 1 873 ? 7.898 7.199 9.762 1.00 94.94 873 THR A N 1
ATOM 6738 C CA . THR A 1 873 ? 7.003 7.862 8.805 1.00 94.94 873 THR A CA 1
ATOM 6739 C C . THR A 1 873 ? 7.789 8.512 7.670 1.00 94.94 873 THR A C 1
ATOM 6741 O O . THR A 1 873 ? 8.623 9.385 7.924 1.00 94.94 873 THR A O 1
ATOM 6744 N N . ASP A 1 874 ? 7.446 8.171 6.428 1.00 92.75 874 ASP A N 1
ATOM 6745 C CA . ASP A 1 874 ? 7.983 8.818 5.217 1.00 92.75 874 ASP A CA 1
ATOM 6746 C C . ASP A 1 874 ? 6.925 9.633 4.453 1.00 92.75 874 ASP A C 1
ATOM 6748 O O . ASP A 1 874 ? 7.236 10.370 3.518 1.00 92.75 874 ASP A O 1
ATOM 6752 N N . ASP A 1 875 ? 5.660 9.551 4.875 1.00 93.56 875 ASP A N 1
ATOM 6753 C CA . ASP A 1 875 ? 4.575 10.312 4.274 1.00 93.56 875 ASP A CA 1
ATOM 6754 C C . ASP A 1 875 ? 4.661 11.800 4.671 1.00 93.56 875 ASP A C 1
ATOM 6756 O O . ASP A 1 875 ? 4.700 12.151 5.850 1.00 93.56 875 ASP A O 1
ATOM 6760 N N . ALA A 1 876 ? 4.695 12.699 3.680 1.00 94.25 876 ALA A N 1
ATOM 6761 C CA . ALA A 1 876 ? 4.888 14.140 3.891 1.00 94.25 876 ALA A CA 1
ATOM 6762 C C . ALA A 1 876 ? 3.877 14.755 4.880 1.00 94.25 876 ALA A C 1
ATOM 6764 O O . ALA A 1 876 ? 4.226 15.599 5.706 1.00 94.25 876 ALA A O 1
ATOM 6765 N N . SER A 1 877 ? 2.622 14.307 4.808 1.00 93.00 877 SER A N 1
ATOM 6766 C CA . SER A 1 877 ? 1.528 14.757 5.672 1.00 93.00 877 SER A CA 1
ATOM 6767 C C . SER A 1 877 ? 1.777 14.376 7.135 1.00 93.00 877 SER A C 1
ATOM 6769 O O . SER A 1 877 ? 1.623 15.192 8.042 1.00 93.00 877 SER A O 1
ATOM 6771 N N . GLY A 1 878 ? 2.173 13.133 7.369 1.00 92.94 878 GLY A N 1
ATOM 6772 C CA . GLY A 1 878 ? 2.440 12.554 8.669 1.00 92.94 878 GLY A CA 1
ATOM 6773 C C . GLY A 1 878 ? 3.729 13.059 9.285 1.00 92.94 878 GLY A C 1
ATOM 6774 O O . GLY A 1 878 ? 3.750 13.318 10.487 1.00 92.94 878 GLY A O 1
ATOM 6775 N N . VAL A 1 879 ? 4.763 13.277 8.470 1.00 95.62 879 VAL A N 1
ATOM 6776 C CA . VAL A 1 879 ? 5.992 13.963 8.885 1.00 95.62 879 VAL A CA 1
ATOM 6777 C C . VAL A 1 879 ? 5.664 15.366 9.388 1.00 95.62 879 VAL A C 1
ATOM 6779 O O . VAL A 1 879 ? 6.091 15.727 10.483 1.00 95.62 879 VAL A O 1
ATOM 6782 N N . LEU A 1 880 ? 4.858 16.140 8.650 1.00 95.25 880 LEU A N 1
ATOM 6783 C CA . LEU A 1 880 ? 4.454 17.477 9.086 1.00 95.25 880 LEU A CA 1
ATOM 6784 C C . LEU A 1 880 ? 3.660 17.433 10.402 1.00 95.25 880 LEU A C 1
ATOM 6786 O O . LEU A 1 880 ? 4.007 18.146 11.344 1.00 95.25 880 LEU A O 1
ATOM 6790 N N . ASP A 1 881 ? 2.641 16.572 10.494 1.00 94.06 881 ASP A N 1
ATOM 6791 C CA . ASP A 1 881 ? 1.791 16.455 11.685 1.00 94.06 881 ASP A CA 1
ATOM 6792 C C . ASP A 1 881 ? 2.599 16.067 12.933 1.00 94.06 881 ASP A C 1
ATOM 6794 O O . ASP A 1 881 ? 2.511 16.733 13.968 1.00 94.06 881 ASP A O 1
ATOM 6798 N N . LEU A 1 882 ? 3.423 15.017 12.839 1.00 95.19 882 LEU A N 1
ATOM 6799 C CA . LEU A 1 882 ? 4.237 14.529 13.955 1.00 95.19 882 LEU A CA 1
ATOM 6800 C C . LEU A 1 882 ? 5.297 15.549 14.377 1.00 95.19 882 LEU A C 1
ATOM 6802 O O . LEU A 1 882 ? 5.491 15.767 15.576 1.00 95.19 882 LEU A O 1
ATOM 6806 N N . THR A 1 883 ? 5.951 16.207 13.415 1.00 96.00 883 THR A N 1
ATOM 6807 C CA . THR A 1 883 ? 6.911 17.276 13.705 1.00 96.00 883 THR A CA 1
ATOM 6808 C C . THR A 1 883 ? 6.225 18.439 14.417 1.00 96.00 883 THR A C 1
ATOM 6810 O O . THR A 1 883 ? 6.715 18.887 15.452 1.00 96.00 883 THR A O 1
ATOM 6813 N N . MET A 1 884 ? 5.060 18.895 13.948 1.00 95.62 884 MET A N 1
ATOM 6814 C CA . MET A 1 884 ? 4.302 19.951 14.626 1.00 95.62 884 MET A CA 1
ATOM 6815 C C . MET A 1 884 ? 3.919 19.554 16.060 1.00 95.62 884 MET A C 1
ATOM 6817 O O . MET A 1 884 ? 4.097 20.354 16.980 1.00 95.62 884 MET A O 1
ATOM 6821 N N . MET A 1 885 ? 3.448 18.321 16.282 1.00 94.94 885 MET A N 1
ATOM 6822 C CA . MET A 1 8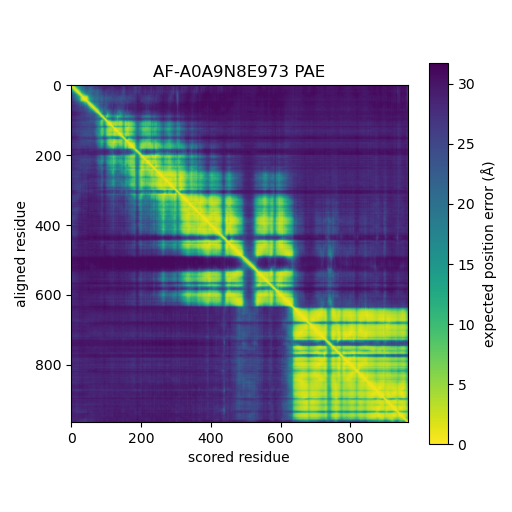85 ? 3.114 17.810 17.621 1.00 94.94 885 MET A CA 1
ATOM 6823 C C . MET A 1 885 ? 4.329 17.805 18.558 1.00 94.94 885 MET A C 1
ATOM 6825 O O . MET A 1 885 ? 4.231 18.250 19.705 1.00 94.94 885 MET A O 1
ATOM 6829 N N . LEU A 1 886 ? 5.489 17.352 18.072 1.00 95.25 886 LEU A N 1
ATOM 6830 C CA . LEU A 1 886 ? 6.745 17.370 18.826 1.00 95.25 886 LEU A CA 1
ATOM 6831 C C . LEU A 1 886 ? 7.184 18.796 19.172 1.00 95.25 886 LEU A C 1
ATOM 6833 O O . LEU A 1 886 ? 7.576 19.056 20.312 1.00 95.25 886 LEU A O 1
ATOM 6837 N N . LEU A 1 887 ? 7.078 19.726 18.222 1.00 95.50 887 LEU A N 1
ATOM 6838 C CA . LEU A 1 887 ? 7.479 21.118 18.412 1.00 95.50 887 LEU A CA 1
ATOM 6839 C C . LEU A 1 887 ? 6.574 21.854 19.406 1.00 95.50 887 LEU A C 1
ATOM 6841 O O . LEU A 1 887 ? 7.093 22.533 20.294 1.00 95.50 887 LEU A O 1
ATOM 6845 N N . PHE A 1 888 ? 5.251 21.669 19.352 1.00 95.38 888 PHE A N 1
ATOM 6846 C CA . PHE A 1 888 ? 4.342 22.206 20.376 1.00 95.38 888 PHE A CA 1
ATOM 6847 C C . PHE A 1 888 ? 4.716 21.708 21.775 1.00 95.38 888 PHE A C 1
ATOM 6849 O O . PHE A 1 888 ? 4.838 22.496 22.723 1.00 95.38 888 PHE A O 1
ATOM 6856 N N . GLN A 1 889 ? 5.000 20.411 21.893 1.00 94.62 889 GLN A N 1
ATOM 6857 C CA . GLN A 1 889 ? 5.409 19.819 23.157 1.00 94.62 889 GLN A CA 1
ATOM 6858 C C . GLN A 1 889 ? 6.767 20.352 23.640 1.00 94.62 889 GLN A C 1
ATOM 6860 O O . GLN A 1 889 ? 6.967 20.591 24.831 1.00 94.62 889 GLN A O 1
ATOM 6865 N N . GLN A 1 890 ? 7.714 20.580 22.735 1.00 93.50 890 GLN A N 1
ATOM 6866 C CA . GLN A 1 890 ? 9.050 21.068 23.070 1.00 93.50 890 GLN A CA 1
ATOM 6867 C C . GLN A 1 890 ? 9.060 22.553 23.452 1.00 93.50 890 GLN A C 1
ATOM 6869 O O . GLN A 1 890 ? 9.754 22.955 24.390 1.00 93.50 890 GLN A O 1
ATOM 6874 N N . VAL A 1 891 ? 8.295 23.380 22.739 1.00 93.56 891 VAL A N 1
ATOM 6875 C CA . VAL A 1 891 ? 8.299 24.837 22.911 1.00 93.56 891 VAL A CA 1
ATOM 6876 C C . VAL A 1 891 ? 7.458 25.257 24.113 1.00 93.56 891 VAL A C 1
ATOM 6878 O O . VAL A 1 891 ? 7.925 26.091 24.905 1.00 93.56 891 VAL A O 1
ATOM 6881 N N . LYS A 1 892 ? 6.266 24.661 24.270 1.00 93.44 892 LYS A N 1
ATOM 6882 C CA . LYS A 1 892 ? 5.258 25.040 25.276 1.00 93.44 892 LYS A CA 1
ATOM 6883 C C . LYS A 1 892 ? 4.921 23.965 26.299 1.00 93.44 892 LYS A C 1
ATOM 6885 O O . LYS A 1 892 ? 4.260 24.295 27.273 1.00 93.44 892 LYS A O 1
ATOM 6890 N N . SER A 1 893 ? 5.393 22.728 26.127 1.00 93.56 893 SER A N 1
ATOM 6891 C CA . SER A 1 893 ? 4.993 21.604 26.995 1.00 93.56 893 SER A CA 1
ATOM 6892 C C . SER A 1 893 ? 3.483 21.362 26.986 1.00 93.56 893 SER A C 1
ATOM 6894 O O . SER A 1 893 ? 2.910 21.048 28.018 1.00 93.56 893 SER A O 1
ATOM 6896 N N . VAL A 1 894 ? 2.859 21.513 25.814 1.00 93.06 894 VAL A N 1
ATOM 6897 C CA . VAL A 1 894 ? 1.434 21.235 25.581 1.00 93.06 894 VAL A CA 1
ATOM 6898 C C . VAL A 1 894 ? 1.272 20.077 24.606 1.00 93.06 894 VAL A C 1
ATOM 6900 O O . VAL A 1 894 ? 2.142 19.837 23.763 1.00 93.06 894 VAL A O 1
ATOM 6903 N N . VAL A 1 895 ? 0.148 19.373 24.702 1.00 91.94 895 VAL A N 1
ATOM 6904 C CA . VAL A 1 895 ? -0.200 18.273 23.803 1.00 91.94 895 VAL A CA 1
ATOM 6905 C C . VAL A 1 895 ? -1.179 18.763 22.744 1.00 91.94 895 VAL A C 1
ATOM 6907 O O . VAL A 1 895 ? -2.364 18.925 23.018 1.00 91.94 895 VAL A O 1
ATOM 6910 N N . SER A 1 896 ? -0.690 18.966 21.521 1.00 88.94 896 SER A N 1
ATOM 6911 C CA . SER A 1 896 ? -1.558 19.241 20.378 1.00 88.94 896 SER A CA 1
ATOM 6912 C C . SER A 1 896 ? -2.080 17.945 19.748 1.00 88.94 896 SER A C 1
ATOM 6914 O O . SER A 1 896 ? -1.394 16.915 19.706 1.00 88.94 896 SER A O 1
ATOM 6916 N N . LEU A 1 897 ? -3.316 18.012 19.262 1.00 79.06 897 LEU A N 1
ATOM 6917 C CA . LEU A 1 897 ? -4.022 16.982 18.499 1.00 79.06 897 LEU A CA 1
ATOM 6918 C C . LEU A 1 897 ? -4.817 17.657 17.386 1.00 79.06 897 LEU A C 1
ATOM 6920 O O . LEU A 1 897 ? -4.946 18.881 17.387 1.00 79.06 897 LEU A O 1
ATOM 6924 N N . GLY A 1 898 ? -5.318 16.877 16.426 1.00 64.56 898 GLY A N 1
ATOM 6925 C CA . GLY A 1 898 ? -6.130 17.427 15.337 1.00 64.56 898 GLY A CA 1
ATOM 6926 C C . GLY A 1 898 ? -5.328 18.241 14.322 1.00 64.56 898 GLY A C 1
ATOM 6927 O O . GLY A 1 898 ? -5.899 18.876 13.436 1.00 64.56 898 GLY A O 1
ATOM 6928 N N . VAL A 1 899 ? -3.988 18.181 14.398 1.00 72.56 899 VAL A N 1
ATOM 6929 C CA . VAL A 1 899 ? -3.073 18.953 13.539 1.00 72.56 899 VAL A CA 1
ATOM 6930 C C . VAL A 1 899 ? -3.449 18.802 12.071 1.00 72.56 899 VAL A C 1
ATOM 6932 O O . VAL A 1 899 ? -3.627 19.793 11.376 1.00 72.56 899 VAL A O 1
ATOM 6935 N N . SER A 1 900 ? -3.727 17.574 11.651 1.00 75.00 900 SER A N 1
ATOM 6936 C CA . SER A 1 900 ? -4.176 17.228 10.302 1.00 75.00 900 SER A CA 1
ATOM 6937 C C . SER A 1 900 ? -5.380 18.007 9.739 1.00 75.00 900 SER A C 1
ATOM 6939 O O . SER A 1 900 ? -5.410 18.252 8.535 1.00 75.00 900 SER A O 1
ATOM 6941 N N . ARG A 1 901 ? -6.364 18.414 10.558 1.00 79.94 901 ARG A N 1
ATOM 6942 C CA . ARG A 1 901 ? -7.579 19.126 10.099 1.00 79.94 901 ARG A CA 1
ATOM 6943 C C . ARG A 1 901 ? -7.394 20.639 10.048 1.00 79.94 901 ARG A C 1
ATOM 6945 O O . ARG A 1 901 ? -8.070 21.326 9.283 1.00 79.94 901 ARG A O 1
ATOM 6952 N N . HIS A 1 902 ? -6.471 21.153 10.857 1.00 87.25 902 HIS A N 1
ATOM 6953 C CA . HIS A 1 902 ? -6.254 22.582 11.071 1.00 87.25 902 HIS A CA 1
ATOM 6954 C C . HIS A 1 902 ? -4.783 22.979 10.871 1.00 87.25 902 HIS A C 1
ATOM 6956 O O . HIS A 1 902 ? -4.302 23.916 11.508 1.00 87.25 902 HIS A O 1
ATOM 6962 N N . ARG A 1 903 ? -4.063 22.280 9.973 1.00 89.31 903 ARG A N 1
ATOM 6963 C CA . ARG A 1 903 ? -2.606 22.424 9.772 1.00 89.31 903 ARG A CA 1
ATOM 6964 C C . ARG A 1 903 ? -2.179 23.865 9.569 1.00 89.31 903 ARG A C 1
ATOM 6966 O O . ARG A 1 903 ? -1.256 24.312 10.232 1.00 89.31 903 ARG A O 1
ATOM 6973 N N . SER A 1 904 ? -2.863 24.590 8.687 1.00 90.44 904 SER A N 1
ATOM 6974 C CA . SER A 1 904 ? -2.523 25.979 8.364 1.00 90.44 904 SER A CA 1
ATOM 6975 C C . SER A 1 904 ? -2.608 26.894 9.589 1.00 90.44 904 SER A C 1
ATOM 6977 O O . SER A 1 904 ? -1.660 27.616 9.897 1.00 90.44 904 SER A O 1
ATOM 6979 N N . ASP A 1 905 ? -3.711 26.815 10.335 1.00 89.94 905 ASP A N 1
ATOM 6980 C CA . ASP A 1 905 ? -3.947 27.657 11.509 1.00 89.94 905 ASP A CA 1
ATOM 6981 C C . ASP A 1 905 ? -2.997 27.307 12.663 1.00 89.94 905 ASP A C 1
ATOM 6983 O O . ASP A 1 905 ? -2.400 28.186 13.285 1.00 89.94 905 ASP A O 1
ATOM 6987 N N . LEU A 1 906 ? -2.809 26.011 12.920 1.00 92.50 906 LEU A N 1
ATOM 6988 C CA . LEU A 1 906 ? -1.916 25.526 13.970 1.00 92.50 906 LEU A CA 1
ATOM 6989 C C . LEU A 1 906 ? -0.443 25.756 13.626 1.00 92.50 906 LEU A C 1
ATOM 6991 O O . LEU A 1 906 ? 0.360 26.014 14.519 1.00 92.50 906 LEU A O 1
ATOM 6995 N N . LEU A 1 907 ? -0.070 25.712 12.349 1.00 93.94 907 LEU A N 1
ATOM 6996 C CA . LEU A 1 907 ? 1.285 26.040 11.927 1.00 93.94 907 LEU A CA 1
ATOM 6997 C C . LEU A 1 907 ? 1.561 27.535 12.088 1.00 93.94 907 LEU A C 1
ATOM 6999 O O . LEU A 1 907 ? 2.627 27.898 12.578 1.00 93.94 907 LEU A O 1
ATOM 7003 N N . ALA A 1 908 ? 0.600 28.399 11.749 1.00 91.31 908 ALA A N 1
ATOM 7004 C CA . ALA A 1 908 ? 0.717 29.836 11.988 1.00 91.31 908 ALA A CA 1
ATOM 7005 C C . ALA A 1 908 ? 0.893 30.150 13.485 1.00 91.31 908 ALA A C 1
ATOM 7007 O O . ALA A 1 908 ? 1.765 30.940 13.853 1.00 91.31 908 ALA A O 1
ATOM 7008 N N . LEU A 1 909 ? 0.127 29.471 14.348 1.00 92.00 909 LEU A N 1
ATOM 7009 C CA . LEU A 1 909 ? 0.293 29.531 15.801 1.00 92.00 909 LEU A CA 1
ATOM 7010 C C . LEU A 1 909 ? 1.708 29.105 16.222 1.00 92.00 909 LEU A C 1
ATOM 7012 O O . LEU A 1 909 ? 2.383 29.848 16.932 1.00 92.00 909 LEU A O 1
ATOM 7016 N N . LEU A 1 910 ? 2.185 27.948 15.753 1.00 93.56 910 LEU A N 1
ATOM 7017 C CA . LEU A 1 910 ? 3.500 27.413 16.114 1.00 93.56 910 LEU A CA 1
ATOM 7018 C C . LEU A 1 910 ? 4.649 28.325 15.666 1.00 93.56 910 LEU A C 1
ATOM 7020 O O . LEU A 1 910 ? 5.576 28.559 16.433 1.00 93.56 910 LEU A O 1
ATOM 7024 N N . ILE A 1 911 ? 4.593 28.853 14.443 1.00 93.88 911 ILE A N 1
ATOM 7025 C CA . ILE A 1 911 ? 5.639 29.715 13.872 1.00 93.88 911 ILE A CA 1
ATOM 7026 C C . ILE A 1 911 ? 5.707 31.070 14.578 1.00 93.88 911 ILE A C 1
ATOM 7028 O O . ILE A 1 911 ? 6.778 31.661 14.663 1.00 93.88 911 ILE A O 1
ATOM 7032 N N . SER A 1 912 ? 4.596 31.546 15.148 1.00 91.19 912 SER A N 1
ATOM 7033 C CA . SER A 1 912 ? 4.600 32.772 15.953 1.00 91.19 912 SER A CA 1
ATOM 7034 C C . SER A 1 912 ? 5.395 32.644 17.264 1.00 91.19 912 SER A C 1
ATOM 7036 O O . SER A 1 912 ? 5.656 33.639 17.945 1.00 91.19 912 SER A O 1
ATOM 7038 N N . GLU A 1 913 ? 5.810 31.429 17.635 1.00 93.12 913 GLU A N 1
ATOM 7039 C CA . GLU A 1 913 ? 6.564 31.192 18.854 1.00 93.12 913 GLU A CA 1
ATOM 7040 C C . GLU A 1 913 ? 8.042 31.545 18.732 1.00 93.12 913 GLU A C 1
ATOM 7042 O O . GLU A 1 913 ? 8.781 30.986 17.929 1.00 93.12 913 GLU A O 1
ATOM 7047 N N . ARG A 1 914 ? 8.527 32.367 19.670 1.00 88.88 914 ARG A N 1
ATOM 7048 C CA . ARG A 1 914 ? 9.908 32.892 19.691 1.00 88.88 914 ARG A CA 1
ATOM 7049 C C . ARG A 1 914 ? 11.023 31.839 19.694 1.00 88.88 914 ARG A C 1
ATOM 7051 O O . ARG A 1 914 ? 12.178 32.192 19.492 1.00 88.88 914 ARG A O 1
ATOM 7058 N N . LYS A 1 915 ? 10.721 30.583 20.036 1.00 92.44 915 LYS A N 1
ATOM 7059 C CA . LYS A 1 915 ? 11.715 29.493 20.061 1.00 92.44 915 LYS A CA 1
ATOM 7060 C C . LYS A 1 915 ? 11.851 28.779 18.714 1.00 92.44 915 LYS A C 1
ATOM 7062 O O . LYS A 1 915 ? 12.764 27.968 18.579 1.00 92.44 915 LYS A O 1
ATOM 7067 N N . ILE A 1 916 ? 10.943 29.021 17.770 1.00 93.31 916 ILE A N 1
ATOM 7068 C CA . ILE A 1 916 ? 11.019 28.481 16.415 1.00 93.31 916 ILE A CA 1
ATOM 7069 C C . ILE A 1 916 ? 11.879 29.434 15.584 1.00 93.31 916 ILE A C 1
ATOM 7071 O O . ILE A 1 916 ? 11.608 30.627 15.523 1.00 93.31 916 ILE A O 1
ATOM 7075 N N . ASN A 1 917 ? 12.950 28.906 14.995 1.00 91.50 917 ASN A N 1
ATOM 7076 C CA . ASN A 1 917 ? 13.828 29.655 14.098 1.00 91.50 917 ASN A CA 1
ATOM 7077 C C . ASN A 1 917 ? 13.125 29.894 12.748 1.00 91.50 917 ASN A C 1
ATOM 7079 O O . ASN A 1 917 ? 12.406 29.011 12.276 1.00 91.50 917 ASN A O 1
ATOM 7083 N N . ASP A 1 918 ? 13.390 31.029 12.100 1.00 92.31 918 ASP A N 1
ATOM 7084 C CA . ASP A 1 918 ? 12.850 31.398 10.785 1.00 92.31 918 ASP A CA 1
ATOM 7085 C C . ASP A 1 918 ? 13.114 30.315 9.728 1.00 92.31 918 ASP A C 1
ATOM 7087 O O . ASP A 1 918 ? 12.235 30.001 8.932 1.00 92.31 918 ASP A O 1
ATOM 7091 N N . GLN A 1 919 ? 14.281 29.661 9.773 1.00 92.44 919 GLN A N 1
ATOM 7092 C CA . GLN A 1 919 ? 14.601 28.553 8.863 1.00 92.44 919 GLN A CA 1
ATOM 7093 C C . GLN A 1 919 ? 13.679 27.339 9.064 1.00 92.44 919 GLN A C 1
ATOM 7095 O O . GLN A 1 919 ? 13.212 26.733 8.102 1.00 92.44 919 GLN A O 1
ATOM 7100 N N . VAL A 1 920 ? 13.390 26.984 10.320 1.00 94.38 920 VAL A N 1
ATOM 7101 C CA . VAL A 1 920 ? 12.472 25.881 10.653 1.00 94.38 920 VAL A CA 1
ATOM 7102 C C . VAL A 1 920 ? 11.053 26.251 10.226 1.00 94.38 920 VAL A C 1
ATOM 7104 O O . VAL A 1 920 ? 10.352 25.430 9.635 1.00 94.38 920 VAL A O 1
ATOM 7107 N N . ALA A 1 921 ? 10.640 27.494 10.485 1.00 94.75 921 ALA A N 1
ATOM 7108 C CA . ALA A 1 921 ? 9.352 28.017 10.049 1.00 94.75 921 ALA A CA 1
ATOM 7109 C C . ALA A 1 921 ? 9.191 27.942 8.523 1.00 94.75 921 ALA A C 1
ATOM 7111 O O . ALA A 1 921 ? 8.161 27.471 8.040 1.00 94.75 921 ALA A O 1
ATOM 7112 N N . GLU A 1 922 ? 10.220 28.336 7.770 1.00 95.06 922 GLU A N 1
ATOM 7113 C CA . GLU A 1 922 ? 10.230 28.292 6.309 1.00 95.06 922 GLU A CA 1
ATOM 7114 C C . GLU A 1 922 ? 10.101 26.857 5.777 1.00 95.06 922 GLU A C 1
ATOM 7116 O O . GLU A 1 922 ? 9.296 26.608 4.880 1.00 95.06 922 GLU A O 1
ATOM 7121 N N . LEU A 1 923 ? 10.832 25.892 6.349 1.00 95.69 923 LEU A N 1
ATOM 7122 C CA . LEU A 1 923 ? 10.730 24.481 5.955 1.00 95.69 923 LEU A CA 1
ATOM 7123 C C . LEU A 1 923 ? 9.326 23.912 6.193 1.00 95.69 923 LEU A C 1
ATOM 7125 O O . LEU A 1 923 ? 8.772 23.250 5.313 1.00 95.69 923 LEU A O 1
ATOM 7129 N N . LEU A 1 924 ? 8.728 24.192 7.356 1.00 95.94 924 LEU A N 1
ATOM 7130 C CA . LEU A 1 924 ? 7.374 23.732 7.673 1.00 95.94 924 LEU A CA 1
ATOM 7131 C C . LEU A 1 924 ? 6.328 24.356 6.734 1.00 95.94 924 LEU A C 1
ATOM 7133 O O . LEU A 1 924 ? 5.438 23.653 6.258 1.00 95.94 924 LEU A O 1
ATOM 7137 N N . GLN A 1 925 ? 6.446 25.654 6.426 1.00 95.62 925 GLN A N 1
ATOM 7138 C CA . GLN A 1 925 ? 5.556 26.337 5.476 1.00 95.62 925 GLN A CA 1
ATOM 7139 C C . GLN A 1 925 ? 5.717 25.815 4.048 1.00 95.62 925 GLN A C 1
ATOM 7141 O O . GLN A 1 925 ? 4.717 25.629 3.352 1.00 95.62 925 GLN A O 1
ATOM 7146 N N . LYS A 1 926 ? 6.952 25.546 3.611 1.00 95.00 926 LYS A N 1
ATOM 7147 C CA . LYS A 1 926 ? 7.235 24.938 2.304 1.00 95.00 926 LYS A CA 1
ATOM 7148 C C . LYS A 1 926 ? 6.573 23.570 2.180 1.00 95.00 926 LYS A C 1
ATOM 7150 O O . LYS A 1 926 ? 5.914 23.316 1.176 1.00 95.00 926 LYS A O 1
ATOM 7155 N N . LEU A 1 927 ? 6.689 22.720 3.204 1.00 95.19 927 LEU A N 1
ATOM 7156 C CA . LEU A 1 927 ? 6.062 21.398 3.186 1.00 95.19 927 LEU A CA 1
ATOM 7157 C C . LEU A 1 927 ? 4.531 21.490 3.202 1.00 95.19 927 LEU A C 1
ATOM 7159 O O . LEU A 1 927 ? 3.881 20.774 2.446 1.00 95.19 927 LEU A O 1
ATOM 7163 N N . LEU A 1 928 ? 3.953 22.404 3.991 1.00 94.62 928 LEU A N 1
ATOM 7164 C CA . LEU A 1 928 ? 2.508 22.653 3.969 1.00 94.62 928 LEU A CA 1
ATOM 7165 C C . LEU A 1 928 ? 2.034 23.116 2.582 1.00 94.62 928 LEU A C 1
ATOM 7167 O O . LEU A 1 928 ? 1.064 22.585 2.055 1.00 94.62 928 LEU A O 1
ATOM 7171 N N . THR A 1 929 ? 2.755 24.051 1.959 1.00 94.06 929 THR A N 1
ATOM 7172 C CA . THR A 1 929 ? 2.422 24.566 0.620 1.00 94.06 929 THR A CA 1
ATOM 7173 C C . THR A 1 929 ? 2.508 23.468 -0.442 1.00 94.06 929 THR A C 1
ATOM 7175 O O . THR A 1 929 ? 1.667 23.409 -1.337 1.00 94.06 929 THR A O 1
ATOM 7178 N N . ALA A 1 930 ? 3.495 22.572 -0.340 1.00 92.88 930 ALA A N 1
ATOM 7179 C CA . ALA A 1 930 ? 3.610 21.416 -1.226 1.00 92.88 930 ALA A CA 1
ATOM 7180 C C . ALA A 1 930 ? 2.415 20.458 -1.071 1.00 92.88 930 ALA A C 1
ATOM 7182 O O . ALA A 1 930 ? 1.857 20.019 -2.076 1.00 92.88 930 ALA A O 1
ATOM 7183 N N . LEU A 1 931 ? 1.982 20.194 0.170 1.00 92.12 931 LEU A N 1
ATOM 7184 C CA . LEU A 1 931 ? 0.808 19.364 0.461 1.00 92.12 931 LEU A CA 1
ATOM 7185 C C . LEU A 1 931 ? -0.494 19.974 -0.080 1.00 92.12 931 LEU A C 1
ATOM 7187 O O . LEU A 1 931 ? -1.317 19.246 -0.633 1.00 92.12 931 LEU A O 1
ATOM 7191 N N . ASP A 1 932 ? -0.666 21.293 0.034 1.00 89.19 932 ASP A N 1
ATOM 7192 C CA . ASP A 1 932 ? -1.851 21.997 -0.473 1.00 89.19 932 ASP A CA 1
ATOM 7193 C C . ASP A 1 932 ? -1.840 22.134 -2.011 1.00 89.19 932 ASP A C 1
ATOM 7195 O O . ASP A 1 932 ? -2.893 22.175 -2.648 1.00 89.19 932 ASP A O 1
ATOM 7199 N N . GLY A 1 933 ? -0.654 22.181 -2.629 1.00 81.44 933 GLY A N 1
ATOM 7200 C CA . GLY A 1 933 ? -0.460 22.444 -4.059 1.00 81.44 933 GLY A CA 1
ATOM 7201 C C . GLY A 1 933 ? -0.640 21.250 -5.001 1.00 81.44 933 GLY A C 1
ATOM 7202 O O . GLY A 1 933 ? -0.447 21.407 -6.205 1.00 81.44 933 GLY A O 1
ATOM 7203 N N . SER A 1 934 ? -0.986 20.053 -4.510 1.00 70.62 934 SER A N 1
ATOM 7204 C CA . SER A 1 934 ? -0.955 18.782 -5.274 1.00 70.62 934 SER A CA 1
ATOM 7205 C C . SER A 1 934 ? 0.394 18.463 -5.948 1.00 70.62 934 SER A C 1
ATOM 7207 O O . SER A 1 934 ? 0.485 17.564 -6.783 1.00 70.62 934 SER A O 1
ATOM 7209 N N . THR A 1 935 ? 1.458 19.166 -5.557 1.00 76.94 935 THR A N 1
ATOM 7210 C CA . THR A 1 935 ? 2.829 18.917 -5.999 1.00 76.94 935 THR A CA 1
ATOM 7211 C C . THR A 1 935 ? 3.430 17.827 -5.121 1.00 76.94 935 THR A C 1
ATOM 7213 O O . THR A 1 935 ? 3.277 17.847 -3.901 1.00 76.94 935 THR A O 1
ATOM 7216 N N . THR A 1 936 ? 4.142 16.870 -5.712 1.00 81.19 936 THR A N 1
ATOM 7217 C CA . THR A 1 936 ? 4.885 15.870 -4.936 1.00 81.19 936 THR A CA 1
ATOM 7218 C C . THR A 1 936 ? 5.965 16.570 -4.114 1.00 81.19 936 THR A C 1
ATOM 7220 O O . THR A 1 936 ? 6.850 17.211 -4.682 1.00 81.19 936 THR A O 1
ATOM 7223 N N . ALA A 1 937 ? 5.877 16.480 -2.785 1.00 85.81 937 ALA A N 1
ATOM 7224 C CA . ALA A 1 937 ? 6.889 17.034 -1.896 1.00 85.81 937 ALA A CA 1
ATOM 7225 C C . ALA A 1 937 ? 8.234 16.332 -2.130 1.00 85.81 937 ALA A C 1
ATOM 7227 O O . ALA A 1 937 ? 8.300 15.105 -2.181 1.00 85.81 937 ALA A O 1
ATOM 7228 N N . ASP A 1 938 ? 9.294 17.123 -2.274 1.00 90.38 938 ASP A N 1
ATOM 7229 C CA . ASP A 1 938 ? 10.656 16.620 -2.436 1.00 90.38 938 ASP A CA 1
ATOM 7230 C C . ASP A 1 938 ? 11.087 15.804 -1.203 1.00 90.38 938 ASP A C 1
ATOM 7232 O O . ASP A 1 938 ? 10.898 16.229 -0.058 1.00 90.38 938 ASP A O 1
ATOM 7236 N N . SER A 1 939 ? 11.703 14.642 -1.434 1.00 93.50 939 SER A N 1
ATOM 7237 C CA . SER A 1 939 ? 12.250 13.783 -0.383 1.00 93.50 939 SER A CA 1
ATOM 7238 C C . SER A 1 939 ? 13.271 14.517 0.490 1.00 93.50 939 SER A C 1
ATOM 7240 O O . SER A 1 939 ? 13.346 14.243 1.690 1.00 93.50 939 SER A O 1
ATOM 7242 N N . ALA A 1 940 ? 14.036 15.462 -0.071 1.00 94.44 940 ALA A N 1
ATOM 7243 C CA . ALA A 1 940 ? 14.978 16.268 0.702 1.00 94.44 940 ALA A CA 1
ATOM 7244 C C . ALA A 1 940 ? 14.251 17.206 1.682 1.00 94.44 940 ALA A C 1
ATOM 7246 O O . ALA A 1 940 ? 14.639 17.315 2.848 1.00 94.44 940 ALA A O 1
ATOM 7247 N N . LEU A 1 941 ? 13.147 17.824 1.244 1.00 94.81 941 LEU A N 1
ATOM 7248 C CA . LEU A 1 941 ? 12.305 18.673 2.089 1.00 94.81 941 LEU A CA 1
ATOM 7249 C C . LEU A 1 941 ? 11.642 17.868 3.216 1.00 94.81 941 LEU A C 1
ATOM 7251 O O . LEU A 1 941 ? 11.637 18.315 4.365 1.00 94.81 941 LEU A O 1
ATOM 7255 N N . ILE A 1 942 ? 11.129 16.671 2.913 1.00 96.06 942 ILE A N 1
ATOM 7256 C CA . ILE A 1 942 ? 10.562 15.758 3.918 1.00 96.06 942 ILE A CA 1
ATOM 7257 C C . ILE A 1 942 ? 11.632 15.392 4.957 1.00 96.06 942 ILE A C 1
ATOM 7259 O O . ILE A 1 942 ? 11.388 15.513 6.159 1.00 96.06 942 ILE A O 1
ATOM 7263 N N . GLY A 1 943 ? 12.839 15.025 4.512 1.00 95.69 943 GLY A N 1
ATOM 7264 C CA . GLY A 1 943 ? 13.971 14.713 5.389 1.00 95.69 943 GLY A CA 1
ATOM 7265 C C . GLY A 1 943 ? 14.380 15.882 6.293 1.00 95.69 943 GLY A C 1
ATOM 7266 O O . GLY A 1 943 ? 14.599 15.690 7.490 1.00 95.69 943 GLY A O 1
ATOM 7267 N N . ALA A 1 944 ? 14.411 17.108 5.762 1.00 94.94 944 ALA A N 1
ATOM 7268 C CA . ALA A 1 944 ? 14.740 18.307 6.532 1.00 94.94 944 ALA A CA 1
ATOM 7269 C C . ALA A 1 944 ? 13.689 18.617 7.616 1.00 94.94 944 ALA A C 1
ATOM 7271 O O . ALA A 1 944 ? 14.037 18.895 8.769 1.00 94.94 944 ALA A O 1
ATOM 7272 N N . VAL A 1 945 ? 12.395 18.511 7.289 1.00 96.25 945 VAL A N 1
ATOM 7273 C CA . VAL A 1 945 ? 11.308 18.699 8.268 1.00 96.25 945 VAL A CA 1
ATOM 7274 C C . VAL A 1 945 ? 11.310 17.591 9.325 1.00 96.25 945 VAL A C 1
ATOM 7276 O O . VAL A 1 945 ? 11.115 17.868 10.510 1.00 96.25 945 VAL A O 1
ATOM 7279 N N . LYS A 1 946 ? 11.588 16.345 8.930 1.00 96.19 946 LYS A N 1
ATOM 7280 C CA . LYS A 1 946 ? 11.777 15.213 9.849 1.00 96.19 946 LYS A CA 1
ATOM 7281 C C . LYS A 1 946 ? 12.938 15.477 10.817 1.00 96.19 946 LYS A C 1
ATOM 7283 O O . LYS A 1 946 ? 12.782 15.302 12.025 1.00 96.19 946 LYS A O 1
ATOM 7288 N N . GLY A 1 947 ? 14.055 16.017 10.323 1.00 94.81 947 GLY A N 1
ATOM 7289 C CA . GLY A 1 947 ? 15.193 16.454 11.141 1.00 94.81 947 GLY A CA 1
ATOM 7290 C C . GLY A 1 947 ? 14.826 17.499 12.202 1.00 94.81 947 GLY A C 1
ATOM 7291 O O . GLY A 1 947 ? 15.259 17.386 13.353 1.00 94.81 947 GLY A O 1
ATOM 7292 N N . CYS A 1 948 ? 13.951 18.451 11.862 1.00 94.81 948 CYS A N 1
ATOM 7293 C CA . CYS A 1 948 ? 13.463 19.458 12.807 1.00 94.81 948 CYS A CA 1
ATOM 7294 C C . CYS A 1 948 ? 12.712 18.825 13.991 1.00 94.81 948 CYS A C 1
ATOM 7296 O O . CYS A 1 948 ? 12.961 19.189 15.140 1.00 94.81 948 CYS A O 1
ATOM 7298 N N . GLY A 1 949 ? 11.825 17.855 13.736 1.00 92.88 949 GLY A N 1
ATOM 7299 C CA . GLY A 1 949 ? 11.063 17.167 14.786 1.00 92.88 949 GLY A CA 1
ATOM 7300 C C . GLY A 1 949 ? 11.921 16.263 15.679 1.00 92.88 949 GLY A C 1
ATOM 7301 O O . GLY A 1 949 ? 11.689 16.176 16.886 1.00 92.88 949 GLY A O 1
ATOM 7302 N N . LEU A 1 950 ? 12.952 15.628 15.113 1.00 94.62 950 LEU A N 1
ATOM 7303 C CA . LEU A 1 950 ? 13.872 14.750 15.851 1.00 94.62 950 LEU A CA 1
ATOM 7304 C C . LEU A 1 950 ? 14.925 15.517 16.668 1.00 94.62 950 LEU A C 1
ATOM 7306 O O . LEU A 1 950 ? 15.613 14.934 17.516 1.00 94.62 950 LEU A O 1
ATOM 7310 N N . CYS A 1 951 ? 15.042 16.832 16.473 1.00 92.75 951 CYS A N 1
ATOM 7311 C CA . CYS A 1 951 ? 16.004 17.646 17.195 1.00 92.75 951 CYS A CA 1
ATOM 7312 C C . CYS A 1 951 ? 15.692 17.723 18.702 1.00 92.75 951 CYS A C 1
ATOM 7314 O O . CYS A 1 951 ? 14.580 18.007 19.157 1.00 92.75 951 CYS A O 1
ATOM 7316 N N . ARG A 1 952 ? 16.721 17.519 19.536 1.00 87.56 952 ARG A N 1
ATOM 7317 C CA . ARG A 1 952 ? 16.565 17.595 20.999 1.00 87.56 952 ARG A CA 1
ATOM 7318 C C . ARG A 1 952 ? 16.239 19.002 21.493 1.00 87.56 952 ARG A C 1
ATOM 7320 O O . ARG A 1 952 ? 15.485 19.124 22.465 1.00 87.56 952 ARG A O 1
ATOM 7327 N N . ASP A 1 953 ? 16.802 20.017 20.840 1.00 88.69 953 ASP A N 1
ATOM 7328 C CA . ASP A 1 953 ? 16.710 21.439 21.181 1.00 88.69 953 ASP A CA 1
ATOM 7329 C C . ASP A 1 953 ? 16.566 22.276 19.899 1.00 88.69 953 ASP A C 1
ATOM 7331 O O . ASP A 1 953 ? 17.559 22.644 19.276 1.00 88.69 953 ASP A O 1
ATOM 7335 N N . ILE A 1 954 ? 15.321 22.569 19.506 1.00 90.12 954 ILE A N 1
ATOM 7336 C CA . ILE A 1 954 ? 15.017 23.273 18.250 1.00 90.12 954 ILE A CA 1
ATOM 7337 C C . ILE A 1 954 ? 15.624 24.681 18.196 1.00 90.12 954 ILE A C 1
ATOM 7339 O O . ILE A 1 954 ? 15.956 25.172 17.124 1.00 90.12 954 ILE A O 1
ATOM 7343 N N . SER A 1 955 ? 15.856 25.304 19.357 1.00 83.94 955 SER A N 1
ATOM 7344 C CA . SER A 1 955 ? 16.451 26.643 19.438 1.00 83.94 955 SER A CA 1
ATOM 7345 C C . SER A 1 955 ? 17.926 26.687 19.024 1.00 83.94 955 SER A C 1
ATOM 7347 O O . SER A 1 955 ? 18.453 27.761 18.756 1.00 83.94 955 SER A O 1
ATOM 7349 N N . LYS A 1 956 ? 18.590 25.526 18.975 1.00 80.38 956 LYS A N 1
ATOM 7350 C CA . LYS A 1 956 ? 20.001 25.366 18.588 1.00 80.38 956 LYS A CA 1
ATOM 7351 C C . LYS A 1 956 ? 20.168 24.566 17.302 1.00 80.38 956 LYS A C 1
ATOM 7353 O O . LYS A 1 956 ? 21.273 24.125 16.999 1.00 80.38 956 LYS A O 1
ATOM 7358 N N . HIS A 1 957 ? 19.073 24.294 16.601 1.00 79.62 957 HIS A N 1
ATOM 7359 C CA . HIS A 1 957 ? 19.133 23.525 15.375 1.00 79.62 957 HIS A CA 1
ATOM 7360 C C . HIS A 1 957 ? 19.661 24.420 14.252 1.00 79.62 957 HIS A C 1
ATOM 7362 O O . HIS A 1 957 ? 18.935 25.264 13.730 1.00 79.62 957 HIS A O 1
ATOM 7368 N N . GLU A 1 958 ? 20.943 24.264 13.930 1.00 73.38 958 GLU A N 1
ATOM 7369 C CA . GLU A 1 958 ? 21.541 24.811 12.715 1.00 73.38 958 GLU A CA 1
ATOM 7370 C C . GLU A 1 958 ? 21.241 23.831 11.579 1.00 73.38 958 GLU A C 1
ATOM 7372 O O . GLU A 1 958 ? 21.647 22.669 11.628 1.00 73.38 958 GLU A O 1
ATOM 7377 N N . ILE A 1 959 ? 20.460 24.272 10.592 1.00 74.44 959 ILE A N 1
ATOM 7378 C CA . ILE A 1 959 ? 20.149 23.458 9.418 1.00 74.44 959 ILE A CA 1
ATOM 7379 C C . ILE A 1 959 ? 21.324 23.614 8.448 1.00 74.44 959 ILE A C 1
ATOM 7381 O O . ILE A 1 959 ? 21.512 24.680 7.862 1.00 74.44 959 ILE A O 1
ATOM 7385 N N . GLU A 1 960 ? 22.122 22.559 8.268 1.00 61.81 960 GLU A N 1
ATOM 7386 C CA . GLU A 1 960 ? 23.065 22.475 7.148 1.00 61.81 960 GLU A CA 1
ATOM 7387 C C . GLU A 1 960 ? 22.253 22.299 5.861 1.00 61.81 960 GLU A C 1
ATOM 7389 O O . GLU A 1 960 ? 21.869 21.196 5.474 1.00 61.81 960 GLU A O 1
ATOM 7394 N N . ILE A 1 961 ? 21.913 23.419 5.224 1.00 50.62 961 ILE A N 1
ATOM 7395 C CA . ILE A 1 961 ? 21.178 23.439 3.962 1.00 50.62 961 ILE A CA 1
ATOM 7396 C C . ILE A 1 961 ? 22.085 22.863 2.863 1.00 50.62 961 ILE A C 1
ATOM 7398 O O . ILE A 1 961 ? 22.841 23.588 2.224 1.00 50.62 961 ILE A O 1
ATOM 7402 N N . CYS A 1 962 ? 21.993 21.557 2.613 1.00 41.00 962 CYS A N 1
ATOM 7403 C CA . CYS A 1 962 ? 22.399 20.950 1.344 1.00 41.00 962 CYS A CA 1
ATOM 7404 C C . CYS A 1 962 ? 21.221 21.015 0.355 1.00 41.00 962 CYS A C 1
ATOM 7406 O O . CYS A 1 962 ? 20.713 19.987 -0.075 1.00 41.00 962 CYS A O 1
ATOM 7408 N N . LEU A 1 963 ? 20.726 22.219 0.051 1.00 39.22 963 LEU A N 1
ATOM 7409 C CA . LEU A 1 963 ? 19.817 22.431 -1.082 1.00 39.22 963 LEU A CA 1
ATOM 7410 C C . LEU A 1 963 ? 20.688 22.835 -2.276 1.00 39.22 963 LEU A C 1
ATOM 7412 O O . LEU A 1 963 ? 21.093 23.994 -2.377 1.00 39.22 963 LEU A O 1
ATOM 7416 N N . GLY A 1 964 ? 21.042 21.847 -3.098 1.00 34.09 964 GLY A N 1
ATOM 7417 C CA . GLY A 1 964 ? 21.659 22.020 -4.414 1.00 34.09 964 GLY A CA 1
ATOM 7418 C C . GLY A 1 964 ? 20.624 21.850 -5.508 1.00 34.09 964 GLY A C 1
ATOM 7419 O O . GLY A 1 964 ? 19.799 20.921 -5.359 1.00 34.09 964 GLY A O 1
#

Sequence (964 aa):
MEEATSVETDSQHNPTVESPMPSSTDVSFSNQGVKSLLELLVKRGYFHEGIEPPQANCRRGIPVPNEDEAEEEEVLPTPYTMDDNACQVVFLEEDSDDSLTYCCTYPALLSNLRIQLKDGGRVSTNQLVTALRLRDEAPILRLLQEENFDNTTDDNMFQIGSDIVSSEFLDRVSQRVLDSLQGSTKGKKEDEQTVSDDNIGLAMVSDLSNREFHLPMEITLQALKTRLPSGFQLLELGSGIALAEDGFMERYKQKVLDYFGTLQEPVVISDVCHQRSWDVDLVATWVQEACHGTLAGDFHGGSNATSLSIGSMYTPHAHVQALREAIDELFGAQGYMTASRGAALGLSKAKMGDYIKESFPSAVLVSDNLVVSSDAILAPLEAVFQEAIAVLGFVDLQSHLPVDILDQEEDTRKIAEELVISSISKQDETKKNSKTKKKKASASVGVVVLSSSGGLFVSTGMIQHIQKNIVPDLIGKHAKSRAEEIDASGEASTATTDSSKSSSKKKGGRKGKKGSKASQDETNNNSNAETSKDVVPLAEIVKSVGLNQPELLDVDPLMKEAMESNGQLPQLSWEKTDESAEMSGDTAIDRSLNESILCELCRSCLYTDDLISSCQRAIQVELKRLESARMSKASVSRKDAAAKVRNVESAFEEWFVNGCYMLQEQAKFLEYVESWECPNEDDATTRKKLLLDKLRDEHLDGCCADFTSRLTQYCLFKNEIDPSMFQFHSTNITTNTDKDDNKEDGGLPLYCTPVDLANRQYPSTFLQLADSGNKGKVKEPLPKLREELPGSMGVSLARQWVACGGSCYQGGSKVDDAGSEFTRPGDLEKFTEYVQENCLSLCGFPFKKLDKKSEKQLLFARRQHLMRLLEETDDASGVLDLTMMLLFQQVKSVVSLGVSRHRSDLLALLISERKINDQVAELLQKLLTALDGSTTADSALIGAVKGCGLCRDISKHEIEICLG

Foldseek 3Di:
DDDDDDDDDDDDDDDDDDDDDDDDDDDDDDPPVVVVVVVVCVVVPVDDDDDDDDDDDDDDDDDDDDDYDDDDDDDDDDDDDDDPPDDWFFADDDDDPDDDTDTDTLVVLVVVVVVVCPVPQKDFLVRSCVVVRHPDSVSVVVSLVVVVVDPDDQFRWDDDPRMIGTPVNLVVLLVVVVCVLQVVPDDDDDDDDDDDPLCRFKDALVCSCVPPPVHPSVVSVVSCVVDPDPQWDWDQAPVGIMIGGNVSVVVVLVVLLVVQLPDQAKDFQLVVCVVVVHGQQSSLVSLCVCVVPPHQWDWDADPDPPGRRPGIMIGHNNNVVVLLVVLQVVCVVQQKAFQVNCVVSVHQLVCSQVSNCVVAVQWDDLDSGMIGGCVQALVVLLVVLVVCLVVQHKDFCPVRDDPVQLVVVSSVCSSVPVPRQVVVLVVVVVVPPDDDDDDDDSDRQWDWFHFPLGIMIGGPSNLVVLVPPQLVVLLLVLLQVVLVVVVVVVVVPPPDDDDDDDDDDDDDDDDDDDDDDDDDDDDDPDPPVVLQSLARFLQSSLLRCCVVCVVVCVSFVLVVCQCVPPVGQPRADLDDDPPPPPDDPDDPSNNVNNRTRSNRCCSVRVPDPVRSVSSNVSNLVSNVVVVVVVCVVDDDDPVVVVVLVVVLLVLLVQQLQVLLVVLVLLVVVLVVLVPDDDPPPDVVVVVSVVVSLVSLLQSLQFSLLLSLVLLLLLLCVVLVHDPLQKDKDFPPPPPPPPPVVSPPVSDHPPSSPHDPLQDQGGGRIEIAGHDPPDPDDGDWVLVVLVVPGDDCQSVLSSVLNVQSWLSRYDPQWDQDPVRDIDTGDHHSVCNSVSCQPCVCVRNVDHSHDQDPVNLVVSLVVSLVVLLVVLVVDQDLLSLLSSLLQLLCCQQPVGGDHPCSVCVPVSLSSSCPGPLADPVLSVLSVLSVCCVVVVHPDDSVSSVQSSVCSNDPRNSPDDDPPPPD

Radius of gyration: 55.18 Å; Cα contacts (8 Å, |Δi|>4): 968; chains: 1; bounding box: 149×91×137 Å

Organism: NCBI:txid568900

Secondary structure (DSSP, 8-state):
--------------------PPP----PPPTHHHHHHHHHHHHTT--------------------------------------TT--EEEBP--S-S-----EEEHHHHHHHHHHHHHTTSEEEHHHHHHHTTBSSSHHHHHHHHHHTT-TT-S--EEEETTEEEEHHHHHHHHHHHHHHHHGGGS----------GGGTTEEEHHHIIIIII---HHHHHHHHHHHPPTTEEEEEETTEEEEEEHHHHHHHHHHHHHHHHT--S-EEHHHHHHHHT--HHHHHHHHHHHHTTTSSEEEE----TT-S-SS-EEEEHHHHHHHHHHHHHHHHHHSEEEHHHHHHTT--HHHHHHHHHHH-TTEEEEETTEEEEIIIIIHHHHHHHHHHHHHT-EEEGGGTS-HHHHT-HHHHHIIIIIIIIHHHHHHHHHH--SS---------SEEEEEETTEEEEEEHHHHHHHHHHTHHHHHHHHHHHHHHHHHHHHHTTSSS-------------------------------STTGGGGS--HHHHHHHHHHH-HHHHHS-HHHHHHHHHHSS-----SS---TT---S---HHHHHHHTSHHHHHHHHHH--HHHHHHHHHHHHHHHHHHHHHHHTTS---HHHHHHHHHHHHHHHHHHHHHHHHHHHHHHHHHHHHHH---SSHHHHHHHHHHHHHHHHHHHIIIIIHHHHHHHHHHHHHHTT--GGGEEEEETT------S-TT--S-PPPGGGSPP-TT-SSPPPEEEEE---S-TT-PPPHHHHHHHHS-TTHHHHHHHHHHHH-GGGBTTSEEE-TTS-EEEPPP-HHHHHHHHHHHHHHHHS-------HHHHHHHHHHHHHHHHHHHHH---HHHHHHHHHHHHHHHHH------GGGSHHHHHHHHHTSTTS-HHHHHHHHHHHHHHHTTPPPPHHHHHHHHHHHH-S-GGG--------

InterPro domains:
  IPR018611 E3 UFM1-protein ligase 1 [PTHR31057] (119-927)
  IPR056579 E3 UFM1-protein ligase 1-like, N-terminal [PF09743] (118-351)
  IPR056761 E3 UFM1-protein ligase-like, C-terminal domain [PF25041] (855-893)

pLDDT: mean 73.63, std 21.54, range [26.2, 97.19]

Solvent-accessible surface area (backbone atoms only — not comparable to full-atom values): 58117 Å² total; per-residue (Å²): 135,84,85,82,90,83,88,90,88,84,90,88,83,86,82,91,87,88,83,86,82,90,75,90,78,88,81,77,84,64,81,60,63,64,52,55,51,52,51,51,45,57,74,69,65,79,67,83,89,87,81,88,89,84,90,84,88,88,88,91,83,87,88,91,92,87,86,90,88,86,90,89,88,86,86,90,83,88,89,88,80,94,64,93,92,68,63,64,51,67,58,72,80,86,90,71,100,68,97,73,86,64,65,44,46,64,72,56,54,51,54,51,52,53,56,67,34,70,82,69,25,58,48,39,49,68,57,46,26,60,76,67,35,42,85,57,60,63,70,60,54,49,50,53,61,57,55,75,71,60,94,81,62,94,74,50,63,42,81,56,88,67,30,40,33,33,44,66,42,53,52,55,50,53,51,48,54,53,45,58,55,63,45,85,76,72,87,78,83,89,79,88,80,90,75,74,84,86,58,71,31,60,46,48,45,65,53,45,14,63,73,74,64,71,40,60,61,71,56,46,49,51,53,46,75,75,66,62,58,94,60,53,48,82,43,85,47,101,90,44,50,28,41,31,30,46,74,43,51,54,54,50,49,48,58,51,51,57,52,61,67,71,46,62,60,71,41,50,46,48,59,55,19,64,76,67,75,46,63,42,59,62,50,48,49,52,51,48,60,27,35,76,74,80,37,72,33,50,68,46,59,63,93,50,98,85,60,67,49,76,75,22,33,41,36,25,43,69,34,57,49,53,50,49,52,53,50,51,51,49,33,69,73,67,27,45,48,41,42,69,62,35,44,78,70,71,42,53,51,90,50,46,53,61,60,49,33,75,80,34,80,59,45,42,69,79,51,76,47,34,34,37,24,39,75,68,43,48,49,56,51,40,52,54,50,53,51,21,47,74,70,35,35,62,45,65,38,68,84,75,46,60,64,85,46,58,77,35,59,71,60,41,46,43,49,51,52,64,54,35,51,45,49,56,54,56,59,57,55,72,75,59,83,70,89,80,96,73,92,73,78,86,78,68,71,50,50,80,37,74,35,96,81,46,39,37,39,38,15,41,57,32,54,50,47,44,58,68,71,51,46,58,61,48,36,55,54,45,16,49,58,50,29,52,51,54,56,59,61,59,65,72,74,78,80,82,89,88,86,83,90,84,89,84,87,86,82,88,84,88,88,86,86,90,82,82,92,81,90,82,90,76,86,91,86,77,80,66,77,69,64,64,76,55,36,77,55,47,44,60,52,46,52,51,49,38,72,77,37,57,74,62,29,71,77,26,58,69,58,39,50,48,56,72,72,64,77,63,72,69,96,46,68,79,66,85,77,63,91,80,71,83,86,69,94,70,52,76,65,59,56,54,54,58,45,26,51,61,44,43,40,45,42,77,74,54,70,40,73,65,50,45,52,48,22,45,51,43,23,50,53,41,38,52,50,53,49,50,59,46,52,76,70,46,81,76,57,73,69,58,56,55,52,52,53,53,50,47,52,53,36,29,50,56,20,48,47,50,47,39,36,50,55,51,38,40,50,52,31,51,53,49,60,71,66,57,81,65,98,51,79,79,66,42,56,57,53,50,51,53,49,51,53,52,52,49,50,49,42,22,40,10,56,48,24,37,52,51,48,29,52,48,52,50,44,32,57,77,68,73,43,71,65,75,58,50,40,75,46,59,81,59,78,78,62,89,68,65,97,62,88,73,67,85,67,81,66,71,57,79,60,28,49,72,64,69,67,62,54,59,63,58,42,38,29,32,40,31,48,49,83,68,93,60,98,81,68,91,66,50,34,50,66,50,39,40,70,74,35,68,82,64,43,13,52,50,53,38,50,50,49,53,23,32,10,14,86,35,31,51,76,31,49,44,70,47,98,85,70,51,76,46,59,44,75,48,36,68,68,61,33,54,55,47,46,58,72,41,29,38,79,56,76,70,47,67,57,48,77,75,45,77,67,57,46,52,51,51,54,51,54,27,50,58,48,39,46,52,53,42,73,73,42,82,51,62,69,55,27,50,41,44,24,51,35,45,45,41,32,70,76,70,70,32,50,65,62,46,43,84,84,42,44,70,64,53,46,54,57,53,53,71,35,90,58,52,44,70,69,59,42,50,49,53,50,51,53,51,51,26,66,74,62,79,45,85,70,53,69,67,60,46,51,52,43,41,51,56,39,66,43,93,52,56,77,74,63,76,78,84,80,85,84,126